Protein 4ANE (pdb70)

Organism: Mycobacterium tuberculosis (strain ATCC 25618 / H37Rv) (NCBI:txid83332)

Nearest PDB structures (foldseek):
  4ane-assembly1_E  TM=1.006E+00  e=1.808E-25  Mycobacterium tuberculosis
  1k44-assembly1_A  TM=9.937E-01  e=3.091E-24  Mycobacterium tuberculosis
  6qa2-assembly1_C  TM=9.840E-01  e=5.924E-24  Mycobacterium tuberculosis H37Ra
  4anc-assembly1_A  TM=9.932E-01  e=1.444E-22  Mycobacterium tuberculosis
  6aes-assembly2_B  TM=9.769E-01  e=7.290E-16  Pseudomonas aeruginosa

CATH classification: 3.30.70.141

InterPro domains:
  IPR001564 Nucleoside diphosphate kinase [MF_00451] (2-136)
  IPR001564 Nucleoside diphosphate kinase [PR01243] (5-27)
  IPR001564 Nucleoside diphosphate kinase [PR01243] (49-68)
  IPR001564 Nucleoside diphosphate kinase [PR01243] (69-86)
  IPR001564 Nucleoside diphosphate kinase [PR01243] (91-107)
  IPR001564 Nucleoside diphosphate kinase [PR01243] (114-133)
  IPR034907 Nucleoside diphosphate kinase-like domain [PF00334] (3-134)
  IPR034907 Nucleoside diphosphate kinase-like domain [SM00562] (2-136)
  IPR036850 Nucleoside diphosphate kinase-like domain superfamily [G3DSA:3.30.70.141] (1-136)
  IPR036850 Nucleoside diphosphate kinase-like domain superfamily [SSF54919] (1-135)

Radius of gyration: 26.53 Å; Cα contacts (8 Å, |Δi|>4): 1877; chains: 6; bounding box: 74×70×65 Å

Solvent-accessible surface area: 30985 Å² total; per-residue (Å²): 129,68,88,0,0,2,0,4,15,9,16,0,26,146,91,65,17,1,0,53,0,3,29,14,5,7,81,0,34,0,63,14,33,19,4,58,23,66,109,10,64,78,127,15,0,46,78,9,13,52,137,59,124,81,94,134,93,38,35,55,37,39,124,44,1,59,79,18,58,0,1,0,5,0,0,41,12,60,56,0,21,37,0,4,100,25,14,4,13,31,79,44,0,14,136,64,5,35,20,10,1,3,17,1,7,7,0,19,48,62,102,78,3,0,2,28,2,0,81,44,62,144,14,0,133,93,11,20,63,36,6,28,110,83,89,127,70,70,0,0,2,0,3,21,13,10,0,24,140,86,68,19,2,0,53,0,3,29,12,4,6,82,0,24,0,66,12,44,17,2,67,26,75,106,2,52,69,120,15,1,45,92,8,16,56,116,91,70,115,85,50,71,61,43,131,36,1,59,80,18,63,0,1,0,5,2,0,50,11,63,56,0,21,39,0,4,110,26,11,5,14,30,77,44,0,14,140,65,4,37,20,10,1,4,20,0,7,7,1,24,64,64,109,81,4,0,2,31,2,0,81,43,74,144,7,3,134,74,9,12,60,38,4,29,101,90,78,123,68,80,0,0,3,0,3,16,12,15,0,25,144,89,66,19,2,0,52,0,3,27,12,4,9,82,0,33,1,71,14,38,18,3,50,22,69,109,10,63,78,125,15,0,46,88,16,22,53,108,52,131,77,82,136,99,42,43,75,36,42,111,46,0,44,69,19,58,0,1,0,4,0,0,49,12,62,56,0,20,36,0,3,102,24,14,4,13,31,78,47,0,15,137,64,5,36,19,12,1,3,20,0,6,8,0,22,51,62,105,83,4,0,2,33,1,0,80,43,63,129,4,2,128,90,11,16,65,40,4,29,110,86,78,125,70,80,0,0,1,0,3,25,8,15,0,24,133,78,91,21,1,0,54,0,3,29,13,3,4,81,0,26,0,68,13,45,18,3,63,24,79,108,13,67,82,121,14,2,37,78,10,28,48,110,50,101,90,52,71,70,40,124,44,1,55,79,19,53,0,0,0,4,4,0,43,15,62,56,0,22,38,0,4,104,27,12,4,12,32,79,44,0,15,137,65,5,37,21,11,1,3,19,1,5,7,1,21,46,61,105,81,3,0,1,31,1,0,87,42,72,145,26,3,145,94,10,6,61,38,5,30,101,90,83,124,70,68,0,0,2,0,4,16,12,14,0,24,143,86,60,19,1,0,52,0,3,29,15,5,5,81,0,30,0,64,13,47,17,4,61,27,64,109,7,63,74,128,14,0,35,92,17,15,48,113,64,134,76,92,133,96,44,34,56,36,37,128,47,1,65,80,19,55,0,0,0,5,5,0,46,14,61,56,0,20,38,0,4,99,24,12,4,13,31,77,44,0,14,138,64,5,38,19,10,1,3,15,1,7,8,1,21,47,62,105,80,3,0,2,32,1,0,79,40,69,127,6,1,113,88,12,4,63,39,3,23,103,89,82,127,72,71,0,0,2,0,2,29,11,14,0,22,141,85,60,18,1,0,54,0,2,30,14,4,5,80,0,27,0,65,13,42,16,3,63,27,70,107,7,63,74,130,20,1,48,90,13,45,80,114,102,119,91,150,50,2,63,80,19,54,0,0,0,3,4,0,46,14,64,56,0,22,38,0,4,107,26,14,4,13,31,80,45,0,15,136,66,4,37,22,11,1,2,21,1,6,10,1,21,50,62,115,79,3,0,2,33,2,0,88,42,74,144,27,3,131,105,12,0,61,35,3,23,103,92,74

Structure (mmCIF, N/CA/C/O backbone):
data_4ANE
#
_entry.id   4ANE
#
_cell.length_a   68.820
_cell.length_b   113.340
_cell.length_c   107.561
_cell.angle_alpha   90.00
_cell.angle_beta   106.40
_cell.angle_gamma   90.00
#
_symmetry.space_group_name_H-M   'I 1 2 1'
#
loop_
_entity.id
_entity.type
_entity.pdbx_description
1 polymer 'NUCLEOSIDE DIPHOSPHATE KINASE'
2 non-polymer 'CITRIC ACID'
3 water water
#
loop_
_atom_site.group_PDB
_atom_site.id
_atom_site.type_symbol
_atom_site.label_atom_id
_atom_site.label_alt_id
_atom_site.label_comp_id
_atom_site.label_asym_id
_atom_site.label_entity_id
_atom_site.label_seq_id
_atom_site.pdbx_PDB_ins_code
_atom_site.Cartn_x
_atom_site.Cartn_y
_atom_site.Cartn_z
_atom_site.occupancy
_atom_site.B_iso_or_equiv
_atom_site.auth_seq_id
_atom_site.auth_comp_id
_atom_site.auth_asym_id
_atom_site.auth_atom_id
_atom_site.pdbx_PDB_model_num
ATOM 1 N N . THR A 1 2 ? -2.717 -32.204 15.404 1.00 64.89 2 THR A N 1
ATOM 2 C CA . THR A 1 2 ? -3.036 -30.808 15.121 1.00 66.03 2 THR A CA 1
ATOM 3 C C . THR A 1 2 ? -1.762 -29.997 14.923 1.00 55.76 2 THR A C 1
ATOM 4 O O . THR A 1 2 ? -0.721 -30.324 15.492 1.00 46.99 2 THR A O 1
ATOM 8 N N . GLU A 1 3 ? -1.867 -28.933 14.128 1.00 43.66 3 GLU A N 1
ATOM 9 C CA . GLU A 1 3 ? -0.733 -28.069 13.798 1.00 27.93 3 GLU A CA 1
ATOM 10 C C . GLU A 1 3 ? -0.106 -27.385 15.016 1.00 28.56 3 GLU A C 1
ATOM 11 O O . GLU A 1 3 ? -0.804 -26.817 15.847 1.00 23.42 3 GLU A O 1
ATOM 17 N N . ARG A 1 4 ? 1.219 -27.443 15.111 1.00 24.79 4 ARG A N 1
ATOM 18 C CA A ARG A 1 4 ? 1.928 -26.845 16.235 0.45 23.38 4 ARG A CA 1
ATOM 19 C CA B ARG A 1 4 ? 1.942 -26.862 16.239 0.55 23.49 4 ARG A CA 1
ATOM 20 C C . ARG A 1 4 ? 3.043 -25.935 15.748 1.00 22.64 4 ARG A C 1
ATOM 21 O O . ARG A 1 4 ? 3.632 -26.163 14.690 1.00 21.47 4 ARG A O 1
ATOM 36 N N . THR A 1 5 ? 3.334 -24.906 16.532 1.00 15.72 5 THR A N 1
ATOM 37 C CA . THR A 1 5 ? 4.418 -23.995 16.218 1.00 18.65 5 THR A CA 1
ATOM 38 C C . THR A 1 5 ? 5.210 -23.624 17.484 1.00 22.32 5 THR A C 1
ATOM 39 O O . THR A 1 5 ? 4.703 -23.739 18.600 1.00 19.44 5 THR A O 1
ATOM 43 N N . LEU A 1 6 ? 6.464 -23.219 17.313 1.00 19.60 6 LEU A N 1
ATOM 44 C CA . LEU A 1 6 ? 7.241 -22.737 18.447 1.00 18.61 6 LEU A CA 1
ATOM 45 C C . LEU A 1 6 ? 7.147 -21.227 18.573 1.00 23.42 6 LEU A C 1
ATOM 46 O O . LEU A 1 6 ? 7.310 -20.498 17.591 1.00 17.98 6 LEU A O 1
ATOM 51 N N . VAL A 1 7 ? 6.893 -20.764 19.792 1.00 15.18 7 VAL A N 1
ATOM 52 C CA . VAL A 1 7 ? 6.870 -19.340 20.085 1.00 13.67 7 VAL A CA 1
ATOM 53 C C . VAL A 1 7 ? 7.904 -19.036 21.162 1.00 14.12 7 VAL A C 1
ATOM 54 O O . VAL A 1 7 ? 8.038 -19.785 22.125 1.00 15.62 7 VAL A O 1
ATOM 58 N N . LEU A 1 8 ? 8.656 -17.954 20.976 1.00 11.35 8 LEU A N 1
ATOM 59 C CA . LEU A 1 8 ? 9.633 -17.522 21.964 1.00 18.78 8 LEU A CA 1
ATOM 60 C C . LEU A 1 8 ? 9.277 -16.105 22.364 1.00 21.36 8 LEU A C 1
ATOM 61 O O . LEU A 1 8 ? 9.058 -15.253 21.513 1.00 20.65 8 LEU A O 1
ATOM 66 N N . ILE A 1 9 ? 9.196 -15.855 23.661 1.00 14.02 9 ILE A N 1
ATOM 67 C CA . ILE A 1 9 ? 9.177 -14.477 24.124 1.00 13.57 9 ILE A CA 1
ATOM 68 C C . ILE A 1 9 ? 10.612 -14.151 24.485 1.00 20.01 9 ILE A C 1
ATOM 69 O O . ILE A 1 9 ? 11.199 -14.821 25.329 1.00 16.07 9 ILE A O 1
ATOM 74 N N . LYS A 1 10 ? 11.182 -13.166 23.796 1.00 17.02 10 LYS A N 1
ATOM 75 C CA . LYS A 1 10 ? 12.604 -12.855 23.908 1.00 16.28 10 LYS A CA 1
ATOM 76 C C . LYS A 1 10 ? 12.860 -12.055 25.171 1.00 17.45 10 LYS A C 1
ATOM 77 O O . LYS A 1 10 ? 11.910 -11.635 25.831 1.00 19.01 10 LYS A O 1
ATOM 83 N N . PRO A 1 11 ? 14.143 -11.858 25.531 1.00 19.82 11 PRO A N 1
ATOM 84 C CA . PRO A 1 11 ? 14.425 -11.200 26.811 1.00 24.62 11 PRO A CA 1
ATOM 85 C C . PRO A 1 11 ? 13.781 -9.813 26.959 1.00 26.84 11 PRO A C 1
ATOM 86 O O . PRO A 1 11 ? 13.405 -9.449 28.073 1.00 23.89 11 PRO A O 1
ATOM 90 N N . ASP A 1 12 ? 13.650 -9.058 25.871 1.00 22.38 12 ASP A N 1
ATOM 91 C CA . ASP A 1 12 ? 13.010 -7.740 25.936 1.00 18.74 12 ASP A CA 1
ATOM 92 C C . ASP A 1 12 ? 11.522 -7.858 26.249 1.00 26.30 12 ASP A C 1
ATOM 93 O O . ASP A 1 12 ? 10.955 -7.000 26.926 1.00 20.89 12 ASP A O 1
ATOM 98 N N . GLY A 1 13 ? 10.902 -8.934 25.775 1.00 21.34 13 GLY A N 1
ATOM 99 C CA . GLY A 1 13 ? 9.503 -9.205 26.062 1.00 21.97 13 GLY A CA 1
ATOM 100 C C . GLY A 1 13 ? 9.280 -9.461 27.544 1.00 23.64 13 GLY A C 1
ATOM 101 O O . GLY A 1 13 ? 8.282 -9.036 28.118 1.00 22.15 13 GLY A O 1
ATOM 102 N N . ILE A 1 14 ? 10.225 -10.143 28.177 1.00 21.42 14 ILE A N 1
ATOM 103 C CA . ILE A 1 14 ? 10.139 -10.377 29.614 1.00 17.75 14 ILE A CA 1
ATOM 104 C C . ILE A 1 14 ? 10.457 -9.108 30.403 1.00 27.94 14 ILE A C 1
ATOM 105 O O . ILE A 1 14 ? 9.732 -8.755 31.340 1.00 22.85 14 ILE A O 1
ATOM 110 N N . GLU A 1 15 ? 11.537 -8.429 30.027 1.00 24.10 15 GLU A N 1
ATOM 111 C CA . GLU A 1 15 ? 11.950 -7.202 30.703 1.00 27.46 15 GLU A CA 1
ATOM 112 C C . GLU A 1 15 ? 10.883 -6.119 30.647 1.00 28.44 15 GLU A C 1
ATOM 113 O O . GLU A 1 15 ? 10.777 -5.290 31.548 1.00 26.53 15 GLU A O 1
ATOM 119 N N . ARG A 1 16 ? 10.076 -6.134 29.598 1.00 25.59 16 ARG A N 1
ATOM 120 C CA . ARG A 1 16 ? 9.028 -5.131 29.462 1.00 28.25 16 ARG A CA 1
ATOM 121 C C . ARG A 1 16 ? 7.665 -5.575 29.985 1.00 22.93 16 ARG A C 1
ATOM 122 O O . ARG A 1 16 ? 6.648 -4.942 29.696 1.00 24.01 16 ARG A O 1
ATOM 130 N N . GLN A 1 17 ? 7.654 -6.670 30.734 1.00 22.65 17 GLN A N 1
ATOM 131 C CA . GLN A 1 17 ? 6.426 -7.199 31.320 1.00 34.75 17 GLN A CA 1
ATOM 132 C C . GLN A 1 17 ? 5.310 -7.406 30.299 1.00 26.22 17 GLN A C 1
ATOM 133 O O . GLN A 1 17 ? 4.176 -6.968 30.506 1.00 27.24 17 GLN A O 1
ATOM 139 N N . LEU A 1 18 ? 5.624 -8.089 29.208 1.00 17.09 18 LEU A N 1
ATOM 140 C CA . LEU A 1 18 ? 4.655 -8.341 28.171 1.00 15.22 18 LEU A CA 1
ATOM 141 C C . LEU A 1 18 ? 4.375 -9.837 28.025 1.00 15.82 18 LEU A C 1
ATOM 142 O O . LEU A 1 18 ? 3.754 -10.253 27.064 1.00 18.39 18 LEU A O 1
ATOM 147 N N . ILE A 1 19 ? 4.805 -10.649 28.987 1.00 17.24 19 ILE A N 1
ATOM 148 C CA . ILE A 1 19 ? 4.510 -12.087 28.905 1.00 16.67 19 ILE A CA 1
ATOM 149 C C . ILE A 1 19 ? 3.003 -12.350 28.785 1.00 15.71 19 ILE A C 1
ATOM 150 O O . ILE A 1 19 ? 2.560 -13.057 27.882 1.00 11.77 19 ILE A O 1
ATOM 155 N N . GLY A 1 20 ? 2.235 -11.801 29.727 1.00 10.07 20 GLY A N 1
ATOM 156 C CA . GLY A 1 20 ? 0.782 -11.960 29.740 1.00 8.86 20 GLY A CA 1
ATOM 157 C C . GLY A 1 20 ? 0.093 -11.427 28.496 1.00 13.37 20 GLY A C 1
ATOM 158 O O . GLY A 1 20 ? -0.790 -12.081 27.939 1.00 13.40 20 GLY A O 1
ATOM 159 N N . GLU A 1 21 ? 0.476 -10.224 28.072 1.00 17.29 21 GLU A N 1
ATOM 160 C CA . GLU A 1 21 ? -0.081 -9.614 26.871 1.00 14.05 21 GLU A CA 1
ATOM 161 C C . GLU A 1 21 ? 0.091 -10.525 25.647 1.00 13.50 21 GLU A C 1
ATOM 162 O O . GLU A 1 21 ? -0.845 -10.742 24.871 1.00 12.64 21 GLU A O 1
ATOM 168 N N . ILE A 1 22 ? 1.293 -11.067 25.485 1.00 8.98 22 ILE A N 1
ATOM 169 C CA . ILE A 1 22 ? 1.592 -11.922 24.339 1.00 14.52 22 ILE A CA 1
ATOM 170 C C . ILE A 1 22 ? 0.832 -13.233 24.395 1.00 15.01 22 ILE A C 1
ATOM 171 O O . ILE A 1 22 ? 0.287 -13.694 23.392 1.00 14.85 22 ILE A O 1
ATOM 176 N N . ILE A 1 23 ? 0.789 -13.848 25.571 1.00 9.92 23 ILE A N 1
ATOM 177 C CA . ILE A 1 23 ? 0.096 -15.116 25.692 1.00 6.45 23 ILE A CA 1
ATOM 178 C C . ILE A 1 23 ? -1.408 -14.874 25.477 1.00 11.30 23 ILE A C 1
ATOM 179 O O . ILE A 1 23 ? -2.069 -15.668 24.823 1.00 12.18 23 ILE A O 1
ATOM 184 N N . SER A 1 24 ? -1.917 -13.755 25.992 1.00 10.03 24 SER A N 1
ATOM 185 C CA . SER A 1 24 ? -3.341 -13.398 25.799 1.00 13.45 24 SER A CA 1
ATOM 186 C C . SER A 1 24 ? -3.739 -13.275 24.325 1.00 15.35 24 SER A C 1
ATOM 187 O O . SER A 1 24 ? -4.798 -13.747 23.930 1.00 14.77 24 SER A O 1
ATOM 190 N N . ARG A 1 25 ? -2.906 -12.602 23.535 1.00 16.91 25 ARG A N 1
ATOM 191 C CA . ARG A 1 25 ? -3.151 -12.449 22.099 1.00 14.76 25 ARG A CA 1
ATOM 192 C C . ARG A 1 25 ? -3.227 -13.798 21.390 1.00 21.35 25 ARG A C 1
ATOM 193 O O . ARG A 1 25 ? -4.077 -14.003 20.531 1.00 14.33 25 ARG A O 1
ATOM 201 N N . ILE A 1 26 ? -2.337 -14.710 21.760 1.00 10.42 26 ILE A N 1
ATOM 202 C CA . ILE A 1 26 ? -2.361 -16.077 21.250 1.00 11.14 26 ILE A CA 1
ATOM 203 C C . ILE A 1 26 ? -3.643 -16.816 21.634 1.00 19.87 26 ILE A C 1
ATOM 204 O O . ILE A 1 26 ? -4.291 -17.441 20.788 1.00 11.07 26 ILE A O 1
ATOM 209 N N . GLU A 1 27 ? -4.011 -16.740 22.911 1.00 11.82 27 GLU A N 1
ATOM 210 C CA . GLU A 1 27 ? -5.225 -17.392 23.367 1.00 15.89 27 GLU A CA 1
ATOM 211 C C . GLU A 1 27 ? -6.480 -16.837 22.701 1.00 10.93 27 GLU A C 1
ATOM 212 O O . GLU A 1 27 ? -7.347 -17.608 22.299 1.00 18.56 27 GLU A O 1
ATOM 218 N N . ARG A 1 28 ? -6.602 -15.518 22.596 1.00 12.04 28 ARG A N 1
ATOM 219 C CA A ARG A 1 28 ? -7.839 -14.937 22.052 0.57 19.14 28 ARG A CA 1
ATOM 220 C CA B ARG A 1 28 ? -7.816 -14.907 22.043 0.43 18.54 28 ARG A CA 1
ATOM 221 C C . ARG A 1 28 ? -7.989 -15.228 20.562 1.00 19.94 28 ARG A C 1
ATOM 222 O O . ARG A 1 28 ? -9.106 -15.205 20.026 1.00 13.97 28 ARG A O 1
ATOM 237 N N . LYS A 1 29 ? -6.866 -15.520 19.910 1.00 18.66 29 LYS A N 1
ATOM 238 C CA . LYS A 1 29 ? -6.847 -15.921 18.505 1.00 12.46 29 LYS A CA 1
ATOM 239 C C . LYS A 1 29 ? -7.501 -17.296 18.339 1.00 17.88 29 LYS A C 1
ATOM 240 O O . LYS A 1 29 ? -7.861 -17.695 17.229 1.00 23.75 29 LYS A O 1
ATOM 246 N N . GLY A 1 30 ? -7.647 -18.019 19.450 1.00 16.81 30 GLY A N 1
ATOM 247 C CA . GLY A 1 30 ? -8.270 -19.334 19.441 1.00 16.39 30 GLY A CA 1
ATOM 248 C C . GLY A 1 30 ? -7.276 -20.481 19.515 1.00 23.68 30 GLY A C 1
ATOM 249 O O . GLY A 1 30 ? -7.636 -21.643 19.348 1.00 21.01 30 GLY A O 1
ATOM 250 N N . LEU A 1 31 ? -6.018 -20.147 19.770 1.00 17.95 31 LEU A N 1
ATOM 251 C CA . LEU A 1 31 ? -4.945 -21.130 19.825 1.00 15.03 31 LEU A CA 1
ATOM 252 C C . LEU A 1 31 ? -4.714 -21.574 21.256 1.00 19.70 31 LEU A C 1
ATOM 253 O O . LEU A 1 31 ? -5.017 -20.832 22.189 1.00 21.31 31 LEU A O 1
ATOM 258 N N . THR A 1 32 ? -4.146 -22.767 21.434 1.00 20.10 32 THR A N 1
ATOM 259 C CA . THR A 1 32 ? -3.877 -23.274 22.783 1.00 26.46 32 THR A CA 1
ATOM 260 C C . THR A 1 32 ? -2.376 -23.366 23.084 1.00 24.00 32 THR A C 1
ATOM 261 O O . THR A 1 32 ? -1.559 -23.549 22.179 1.00 22.53 32 THR A O 1
ATOM 265 N N . ILE A 1 33 ? -2.033 -23.190 24.357 1.00 17.17 33 ILE A N 1
ATOM 266 C CA . ILE A 1 33 ? -0.660 -23.300 24.848 1.00 20.88 33 ILE A CA 1
ATOM 267 C C . ILE A 1 33 ? -0.414 -24.757 25.249 1.00 24.76 33 ILE A C 1
ATOM 268 O O . ILE A 1 33 ? -0.940 -25.215 26.257 1.00 20.51 33 ILE A O 1
ATOM 273 N N . ALA A 1 34 ? 0.365 -25.491 24.455 1.00 21.91 34 ALA A N 1
ATOM 274 C CA . ALA A 1 34 ? 0.580 -26.919 24.692 1.00 20.33 34 ALA A CA 1
ATOM 275 C C . ALA A 1 34 ? 1.805 -27.170 25.563 1.00 25.42 34 ALA A C 1
ATOM 276 O O . ALA A 1 34 ? 1.954 -28.232 26.158 1.00 26.06 34 ALA A O 1
ATOM 278 N N . ALA A 1 35 ? 2.691 -26.191 25.625 1.00 19.08 35 ALA A N 1
ATOM 279 C CA . ALA A 1 35 ? 3.852 -26.273 26.506 1.00 17.29 35 ALA A CA 1
ATOM 280 C C . ALA A 1 35 ? 4.323 -24.850 26.734 1.00 20.67 35 ALA A C 1
ATOM 281 O O . ALA A 1 35 ? 4.068 -23.968 25.908 1.00 15.59 35 ALA A O 1
ATOM 283 N N . LEU A 1 36 ? 4.979 -24.629 27.869 1.00 16.48 36 LEU A N 1
ATOM 284 C CA . LEU A 1 36 ? 5.336 -23.285 28.302 1.00 14.54 36 LEU A CA 1
ATOM 285 C C . LEU A 1 36 ? 6.422 -23.374 29.363 1.00 17.05 36 LEU A C 1
ATOM 286 O O . LEU A 1 36 ? 6.264 -24.073 30.374 1.00 19.65 36 LEU A O 1
ATOM 291 N N . GLN A 1 37 ? 7.520 -22.661 29.144 1.00 19.21 37 GLN A N 1
ATOM 292 C CA . GLN A 1 37 ? 8.605 -22.654 30.121 1.00 23.15 37 GLN A CA 1
ATOM 293 C C . GLN A 1 37 ? 9.473 -21.404 30.062 1.00 27.61 37 GLN A C 1
ATOM 294 O O . GLN A 1 37 ? 9.942 -21.011 29.003 1.00 21.62 37 GLN A O 1
ATOM 300 N N . LEU A 1 38 ? 9.680 -20.785 31.217 1.00 12.52 38 LEU A N 1
ATOM 301 C CA A LEU A 1 38 ? 10.656 -19.715 31.353 0.22 18.87 38 LEU A CA 1
ATOM 302 C CA B LEU A 1 38 ? 10.654 -19.713 31.346 0.78 16.41 38 LEU A CA 1
ATOM 303 C C . LEU A 1 38 ? 12.015 -20.367 31.560 1.00 21.59 38 LEU A C 1
ATOM 304 O O . LEU A 1 38 ? 12.165 -21.225 32.432 1.00 22.99 38 LEU A O 1
ATOM 313 N N . ARG A 1 39 ? 13.008 -19.977 30.765 1.00 21.24 39 ARG A N 1
ATOM 314 C CA A ARG A 1 39 ? 14.317 -20.624 30.832 0.65 20.84 39 ARG A CA 1
ATOM 315 C CA B ARG A 1 39 ? 14.322 -20.607 30.873 0.35 21.17 39 ARG A CA 1
ATOM 316 C C . ARG A 1 39 ? 15.455 -19.717 30.382 1.00 24.26 39 ARG A C 1
ATOM 317 O O . ARG A 1 39 ? 15.230 -18.698 29.727 1.00 29.32 39 ARG A O 1
ATOM 332 N N . THR A 1 40 ? 16.682 -20.109 30.714 1.00 23.62 40 THR A N 1
ATOM 333 C CA . THR A 1 40 ? 17.847 -19.421 30.202 1.00 23.58 40 THR A CA 1
ATOM 334 C C . THR A 1 40 ? 18.297 -20.160 28.946 1.00 34.56 40 THR A C 1
ATOM 335 O O . THR A 1 40 ? 18.068 -21.358 28.802 1.00 28.06 40 THR A O 1
ATOM 339 N N . VAL A 1 41 ? 18.938 -19.432 28.043 1.00 28.58 41 VAL A N 1
ATOM 340 C CA . VAL A 1 41 ? 19.323 -19.973 26.750 1.00 34.62 41 VAL A CA 1
ATOM 341 C C . VAL A 1 41 ? 20.832 -20.102 26.703 1.00 41.98 41 VAL A C 1
ATOM 342 O O . VAL A 1 41 ? 21.531 -19.107 26.858 1.00 29.53 41 VAL A O 1
ATOM 346 N N . SER A 1 42 ? 21.323 -21.324 26.499 1.00 34.51 42 SER A N 1
ATOM 347 C CA . SER A 1 42 ? 22.765 -21.569 26.370 1.00 48.49 42 SER A CA 1
ATOM 348 C C . SER A 1 42 ? 23.278 -21.125 25.000 1.00 43.85 42 SER A C 1
ATOM 349 O O . SER A 1 42 ? 22.500 -20.965 24.055 1.00 25.86 42 SER A O 1
ATOM 352 N N . ALA A 1 43 ? 24.589 -20.926 24.899 1.00 48.73 43 ALA A N 1
ATOM 353 C CA . ALA A 1 43 ? 25.215 -20.522 23.643 1.00 49.30 43 ALA A CA 1
ATOM 354 C C . ALA A 1 43 ? 24.972 -21.566 22.570 1.00 44.52 43 ALA A C 1
ATOM 355 O O . ALA A 1 43 ? 24.798 -21.249 21.397 1.00 36.27 43 ALA A O 1
ATOM 357 N N . GLU A 1 44 ? 24.965 -22.820 22.988 1.00 30.18 44 GLU A N 1
ATOM 358 C CA . GLU A 1 44 ? 24.809 -23.928 22.068 1.00 38.56 44 GLU A CA 1
ATOM 359 C C . GLU A 1 44 ? 23.396 -23.879 21.499 1.00 34.59 44 GLU A C 1
ATOM 360 O O . GLU A 1 44 ? 23.183 -24.081 20.308 1.00 25.99 44 GLU A O 1
ATOM 366 N N . LEU A 1 45 ? 22.431 -23.589 22.364 1.00 25.02 45 LEU A N 1
ATOM 367 C CA . LEU A 1 45 ? 21.045 -23.481 21.937 1.00 20.12 45 LEU A CA 1
ATOM 368 C C . LEU A 1 45 ? 20.829 -22.313 20.966 1.00 21.87 45 LEU A C 1
ATOM 369 O O . LEU A 1 45 ? 20.196 -22.471 19.919 1.00 22.78 45 LEU A O 1
ATOM 374 N N . ALA A 1 46 ? 21.355 -21.143 21.319 1.00 17.65 46 ALA A N 1
ATOM 375 C CA . ALA A 1 46 ? 21.241 -19.958 20.471 1.00 18.10 46 ALA A CA 1
ATOM 376 C C . ALA A 1 46 ? 21.806 -20.186 19.063 1.00 23.57 46 ALA A C 1
ATOM 377 O O . ALA A 1 46 ? 21.221 -19.759 18.069 1.00 18.09 46 ALA A O 1
ATOM 379 N N . SER A 1 47 ? 22.964 -20.821 18.983 1.00 21.42 47 SER A N 1
ATOM 380 C CA . SER A 1 47 ? 23.597 -21.031 17.681 1.00 20.72 47 SER A CA 1
ATOM 381 C C . SER A 1 47 ? 22.783 -22.013 16.835 1.00 27.68 47 SER A C 1
ATOM 382 O O . SER A 1 47 ? 22.740 -21.907 15.602 1.00 26.39 47 SER A O 1
ATOM 385 N N . GLN A 1 48 ? 22.123 -22.954 17.507 1.00 27.57 48 GLN A N 1
ATOM 386 C CA . GLN A 1 48 ? 21.240 -23.908 16.841 1.00 19.84 48 GLN A CA 1
ATOM 387 C C . GLN A 1 48 ? 19.928 -23.259 16.414 1.00 19.74 48 GLN A C 1
ATOM 388 O O . GLN A 1 48 ? 19.446 -23.483 15.298 1.00 23.45 48 GLN A O 1
ATOM 394 N N . HIS A 1 49 ? 19.363 -22.438 17.296 1.00 16.89 49 HIS A N 1
ATOM 395 C CA . HIS A 1 49 ? 18.111 -21.753 16.993 1.00 16.01 49 HIS A CA 1
ATOM 396 C C . HIS A 1 49 ? 18.256 -20.820 15.802 1.00 20.94 49 HIS A C 1
ATOM 397 O O . HIS A 1 49 ? 17.375 -20.753 14.950 1.00 20.17 49 HIS A O 1
ATOM 404 N N . TYR A 1 50 ? 19.368 -20.093 15.745 1.00 17.21 50 TYR A N 1
ATOM 405 C CA . TYR A 1 50 ? 19.563 -19.105 14.700 1.00 14.59 50 TYR A CA 1
ATOM 406 C C . TYR A 1 50 ? 20.503 -19.567 13.587 1.00 21.34 50 TYR A C 1
ATOM 407 O O . TYR A 1 50 ? 21.072 -18.741 12.875 1.00 20.72 50 TYR A O 1
ATOM 416 N N . ALA A 1 51 ? 20.680 -20.876 13.439 1.00 16.29 51 ALA A N 1
ATOM 417 C CA . ALA A 1 51 ? 21.707 -21.384 12.524 1.00 21.11 51 ALA A CA 1
ATOM 418 C C . ALA A 1 51 ? 21.537 -20.888 11.086 1.00 24.91 51 ALA A C 1
ATOM 419 O O . ALA A 1 51 ? 22.520 -20.719 10.362 1.00 21.55 51 ALA A O 1
ATOM 421 N N . GLU A 1 52 ? 20.298 -20.655 10.667 1.00 22.60 52 GLU A N 1
ATOM 422 C CA . GLU A 1 52 ? 20.049 -20.228 9.289 1.00 27.48 52 GLU A CA 1
ATOM 423 C C . GLU A 1 52 ? 20.592 -18.833 8.978 1.00 33.44 52 GLU A C 1
ATOM 424 O O . GLU A 1 52 ? 20.774 -18.492 7.810 1.00 37.52 52 GLU A O 1
ATOM 430 N N . HIS A 1 53 ? 20.848 -18.039 10.019 1.00 23.48 53 HIS A N 1
ATOM 431 C CA . HIS A 1 53 ? 21.343 -16.668 9.868 1.00 27.38 53 HIS A CA 1
ATOM 432 C C . HIS A 1 53 ? 22.866 -16.570 9.938 1.00 20.90 53 HIS A C 1
ATOM 433 O O . HIS A 1 53 ? 23.424 -15.482 9.825 1.00 29.83 53 HIS A O 1
ATOM 440 N N . GLU A 1 54 ? 23.528 -17.698 10.144 1.00 21.09 54 GLU A N 1
ATOM 441 C CA . GLU A 1 54 ? 24.980 -17.709 10.382 1.00 35.70 54 GLU A CA 1
ATOM 442 C C . GLU A 1 54 ? 25.827 -16.794 9.485 1.00 50.90 54 GLU A C 1
ATOM 443 O O . GLU A 1 54 ? 26.810 -16.215 9.949 1.00 51.99 54 GLU A O 1
ATOM 449 N N . GLY A 1 55 ? 25.464 -16.664 8.211 1.00 45.99 55 GLY A N 1
ATOM 450 C CA . GLY A 1 55 ? 26.245 -15.842 7.295 1.00 55.06 55 GLY A CA 1
ATOM 451 C C . GLY A 1 55 ? 25.943 -14.350 7.307 1.00 45.44 55 GLY A C 1
ATOM 452 O O . GLY A 1 55 ? 26.619 -13.564 6.638 1.00 41.06 55 GLY A O 1
ATOM 453 N N . LYS A 1 56 ? 24.931 -13.960 8.077 1.00 30.39 56 LYS A N 1
ATOM 454 C CA . LYS A 1 56 ? 24.404 -12.590 8.091 1.00 35.33 56 LYS A CA 1
ATOM 455 C C . LYS A 1 56 ? 25.175 -11.642 9.012 1.00 43.89 56 LYS A C 1
ATOM 456 O O . LYS A 1 56 ? 25.683 -12.058 10.050 1.00 39.26 56 LYS A O 1
ATOM 462 N N . PRO A 1 57 ? 25.228 -10.349 8.648 1.00 39.81 57 PRO A N 1
ATOM 463 C CA . PRO A 1 57 ? 25.944 -9.328 9.422 1.00 42.48 57 PRO A CA 1
ATOM 464 C C . PRO A 1 57 ? 25.476 -9.256 10.874 1.00 34.18 57 PRO A C 1
ATOM 465 O O . PRO A 1 57 ? 26.275 -8.964 11.760 1.00 42.10 57 PRO A O 1
ATOM 469 N N . PHE A 1 58 ? 24.194 -9.518 11.105 1.00 29.16 58 PHE A N 1
ATOM 470 C CA . PHE A 1 58 ? 23.586 -9.339 12.423 1.00 36.10 58 PHE A CA 1
ATOM 471 C C . PHE A 1 58 ? 23.565 -10.620 13.256 1.00 33.36 58 PHE A C 1
ATOM 472 O O . PHE A 1 58 ? 22.908 -10.696 14.301 1.00 29.94 58 PHE A O 1
ATOM 480 N N . PHE A 1 59 ? 24.268 -11.634 12.779 1.00 30.35 59 PHE A N 1
ATOM 481 C CA . PHE A 1 59 ? 24.240 -12.950 13.404 1.00 27.25 59 PHE A CA 1
ATOM 482 C C . PHE A 1 59 ? 24.748 -12.910 14.846 1.00 34.08 59 PHE A C 1
ATOM 483 O O . PHE A 1 59 ? 24.087 -13.400 15.761 1.00 26.37 59 PHE A O 1
ATOM 491 N N . GLY A 1 60 ? 25.926 -12.328 15.040 1.00 35.58 60 GLY A N 1
ATOM 492 C CA . GLY A 1 60 ? 26.505 -12.224 16.364 1.00 34.35 60 GLY A CA 1
ATOM 493 C C . GLY A 1 60 ? 25.538 -11.601 17.349 1.00 40.33 60 GLY A C 1
ATOM 494 O O . GLY A 1 60 ? 25.367 -12.098 18.463 1.00 29.10 60 GLY A O 1
ATOM 495 N N . SER A 1 61 ? 24.892 -10.517 16.927 1.00 39.21 61 SER A N 1
ATOM 496 C CA . SER A 1 61 ? 23.998 -9.759 17.794 1.00 42.00 61 SER A CA 1
ATOM 497 C C . SER A 1 61 ? 22.729 -10.526 18.181 1.00 33.21 61 SER A C 1
ATOM 498 O O . SER A 1 61 ? 22.200 -10.332 19.277 1.00 27.81 61 SER A O 1
ATOM 501 N N . LEU A 1 62 ? 22.235 -11.389 17.292 1.00 28.18 62 LEU A N 1
ATOM 502 C CA . LEU A 1 62 ? 21.077 -12.221 17.633 1.00 25.56 62 LEU A CA 1
ATOM 503 C C . LEU A 1 62 ? 21.448 -13.202 18.732 1.00 20.35 62 LEU A C 1
ATOM 504 O O . LEU A 1 62 ? 20.693 -13.400 19.682 1.00 21.60 62 LEU A O 1
ATOM 509 N N . LEU A 1 63 ? 22.618 -13.812 18.591 1.00 22.04 63 LEU A N 1
ATOM 510 C CA . LEU A 1 63 ? 23.107 -14.797 19.552 1.00 20.11 63 LEU A CA 1
ATOM 511 C C . LEU A 1 63 ? 23.294 -14.188 20.935 1.00 24.47 63 LEU A C 1
ATOM 512 O O . LEU A 1 63 ? 22.910 -14.773 21.943 1.00 34.45 63 LEU A O 1
ATOM 517 N N . GLU A 1 64 ? 23.933 -13.026 20.976 1.00 33.29 64 GLU A N 1
ATOM 518 C CA . GLU A 1 64 ? 24.227 -12.372 22.237 1.00 22.85 64 GLU A CA 1
ATOM 519 C C . GLU A 1 64 ? 22.934 -12.040 22.955 1.00 44.40 64 GLU A C 1
ATOM 520 O O . GLU A 1 64 ? 22.755 -12.342 24.133 1.00 32.89 64 GLU A O 1
ATOM 526 N N . PHE A 1 65 ? 22.022 -11.413 22.234 1.00 39.37 65 PHE A N 1
ATOM 527 C CA . PHE A 1 65 ? 20.805 -10.952 22.873 1.00 41.79 65 PHE A CA 1
ATOM 528 C C . PHE A 1 65 ? 19.945 -12.073 23.459 1.00 42.74 65 PHE A C 1
ATOM 529 O O . PHE A 1 65 ? 19.406 -11.934 24.555 1.00 30.06 65 PHE A O 1
ATOM 537 N N . ILE A 1 66 ? 19.812 -13.179 22.738 1.00 35.32 66 ILE A N 1
ATOM 538 C CA . ILE A 1 66 ? 18.955 -14.263 23.202 1.00 33.11 66 ILE A CA 1
ATOM 539 C C . ILE A 1 66 ? 19.507 -14.920 24.470 1.00 40.82 66 ILE A C 1
ATOM 540 O O . ILE A 1 66 ? 18.766 -15.556 25.210 1.00 26.88 66 ILE A O 1
ATOM 545 N N . THR A 1 67 ? 20.805 -14.758 24.719 1.00 29.56 67 THR A N 1
ATOM 546 C CA . THR A 1 67 ? 21.432 -15.328 25.911 1.00 31.10 67 THR A CA 1
ATOM 547 C C . THR A 1 67 ? 21.563 -14.285 27.026 1.00 31.81 67 THR A C 1
ATOM 548 O O . THR A 1 67 ? 22.075 -14.578 28.101 1.00 36.09 67 THR A O 1
ATOM 552 N N . SER A 1 68 ? 21.107 -13.067 26.760 1.00 27.89 68 SER A N 1
ATOM 553 C CA . SER A 1 68 ? 21.343 -11.963 27.688 1.00 31.72 68 SER A CA 1
ATOM 554 C C . SER A 1 68 ? 20.410 -12.011 28.896 1.00 40.93 68 SER A C 1
ATOM 555 O O . SER A 1 68 ? 20.624 -11.331 29.897 1.00 33.32 68 SER A O 1
ATOM 558 N N . GLY A 1 69 ? 19.371 -12.826 28.805 1.00 34.61 69 GLY A N 1
ATOM 559 C CA . GLY A 1 69 ? 18.416 -12.927 29.890 1.00 37.87 69 GLY A CA 1
ATOM 560 C C . GLY A 1 69 ? 17.397 -14.009 29.615 1.00 35.20 69 GLY A C 1
ATOM 561 O O . GLY A 1 69 ? 17.400 -14.604 28.548 1.00 23.61 69 GLY A O 1
ATOM 562 N N . PRO A 1 70 ? 16.514 -14.271 30.580 1.00 29.09 70 PRO A N 1
ATOM 563 C CA . PRO A 1 70 ? 15.589 -15.389 30.395 1.00 31.58 70 PRO A CA 1
ATOM 564 C C . PRO A 1 70 ? 14.642 -15.153 29.226 1.00 20.86 70 PRO A C 1
ATOM 565 O O . PRO A 1 70 ? 14.357 -14.011 28.836 1.00 21.75 70 PRO A O 1
ATOM 569 N N . VAL A 1 71 ? 14.170 -16.246 28.653 1.00 20.84 71 VAL A N 1
ATOM 570 C CA . VAL A 1 71 ? 13.126 -16.174 27.639 1.00 18.19 71 VAL A CA 1
ATOM 571 C C . VAL A 1 71 ? 11.978 -17.080 28.058 1.00 15.25 71 VAL A C 1
ATOM 572 O O . VAL A 1 71 ? 12.137 -17.952 28.908 1.00 23.46 71 VAL A O 1
ATOM 576 N N . VAL A 1 72 ? 10.820 -16.877 27.445 1.00 16.69 72 VAL A N 1
ATOM 577 C CA . VAL A 1 72 ? 9.751 -17.841 27.577 1.00 14.86 72 VAL A CA 1
ATOM 578 C C . VAL A 1 72 ? 9.574 -18.619 26.270 1.00 19.44 72 VAL A C 1
ATOM 579 O O . VAL A 1 72 ? 9.332 -18.028 25.221 1.00 19.03 72 VAL A O 1
ATOM 583 N N . ALA A 1 73 ? 9.695 -19.940 26.342 1.00 17.76 73 ALA A N 1
ATOM 584 C CA . ALA A 1 73 ? 9.413 -20.805 25.187 1.00 19.73 73 ALA A CA 1
ATOM 585 C C . ALA A 1 73 ? 8.056 -21.494 25.335 1.00 19.71 73 ALA A C 1
ATOM 586 O O . ALA A 1 73 ? 7.682 -21.925 26.428 1.00 16.07 73 ALA A O 1
ATOM 588 N N . ALA A 1 74 ? 7.326 -21.591 24.230 1.00 12.90 74 ALA A N 1
ATOM 589 C CA . ALA A 1 74 ? 5.997 -22.182 24.227 1.00 14.86 74 ALA A CA 1
ATOM 590 C C . ALA A 1 74 ? 5.759 -23.006 22.974 1.00 21.42 74 ALA A C 1
ATOM 591 O O . ALA A 1 74 ? 6.224 -22.652 21.888 1.00 14.86 74 ALA A O 1
ATOM 593 N N . ILE A 1 75 ? 5.020 -24.097 23.124 1.00 18.49 75 ILE A N 1
ATOM 594 C CA . ILE A 1 75 ? 4.453 -24.749 21.958 1.00 15.32 75 ILE A CA 1
ATOM 595 C C . ILE A 1 75 ? 3.015 -24.278 21.838 1.00 20.46 75 ILE A C 1
ATOM 596 O O . ILE A 1 75 ? 2.229 -24.387 22.788 1.00 18.07 75 ILE A O 1
ATOM 601 N N . VAL A 1 76 ? 2.686 -23.736 20.668 1.00 14.12 76 VAL A N 1
ATOM 602 C CA . VAL A 1 76 ? 1.354 -23.210 20.400 1.00 13.57 76 VAL A CA 1
ATOM 603 C C . VAL A 1 76 ? 0.660 -24.086 19.366 1.00 21.99 76 VAL A C 1
ATOM 604 O O . VAL A 1 76 ? 1.244 -24.403 18.327 1.00 17.69 76 VAL A O 1
ATOM 608 N N . GLU A 1 77 ? -0.589 -24.459 19.644 1.00 17.78 77 GLU A N 1
ATOM 609 C CA . GLU A 1 77 ? -1.277 -25.485 18.871 1.00 13.82 77 GLU A CA 1
ATOM 610 C C . GLU A 1 77 ? -2.668 -25.028 18.436 1.00 24.82 77 GLU A C 1
ATOM 611 O O . GLU A 1 77 ? -3.353 -24.309 19.166 1.00 19.75 77 GLU A O 1
ATOM 617 N N . GLY A 1 78 ? -3.082 -25.454 17.248 1.00 26.73 78 GLY A N 1
ATOM 618 C CA . GLY A 1 78 ? -4.405 -25.127 16.740 1.00 23.32 78 GLY A CA 1
ATOM 619 C C . GLY A 1 78 ? -4.440 -25.104 15.223 1.00 28.03 78 GLY A C 1
ATOM 620 O O . GLY A 1 78 ? -3.405 -25.253 14.568 1.00 24.59 78 GLY A O 1
ATOM 621 N N . THR A 1 79 ? -5.634 -24.934 14.665 1.00 24.03 79 THR A N 1
ATOM 622 C CA . THR A 1 79 ? -5.797 -24.886 13.214 1.00 33.24 79 THR A CA 1
ATOM 623 C C . THR A 1 79 ? -5.024 -23.690 12.666 1.00 18.00 79 THR A C 1
ATOM 624 O O . THR A 1 79 ? -5.129 -22.578 13.194 1.00 18.91 79 THR A O 1
ATOM 628 N N . ASN A 1 80 ? -4.212 -23.932 11.642 1.00 23.65 80 ASN A N 1
ATOM 629 C CA . ASN A 1 80 ? -3.423 -22.871 11.026 1.00 17.16 80 ASN A CA 1
ATOM 630 C C . ASN A 1 80 ? -2.481 -22.169 12.000 1.00 15.05 80 ASN A C 1
ATOM 631 O O . ASN A 1 80 ? -2.166 -20.992 11.819 1.00 19.03 80 ASN A O 1
ATOM 636 N N . ALA A 1 81 ? -2.028 -22.892 13.021 1.00 15.59 81 ALA A N 1
ATOM 637 C CA . ALA A 1 81 ? -1.281 -22.267 14.118 1.00 20.55 81 ALA A CA 1
ATOM 638 C C . ALA A 1 81 ? -0.017 -21.557 13.664 1.00 15.45 81 ALA A C 1
ATOM 639 O O . ALA A 1 81 ? 0.337 -20.526 14.208 1.00 13.68 81 ALA A O 1
ATOM 641 N N . ILE A 1 82 ? 0.665 -22.104 12.665 1.00 22.06 82 ILE A N 1
ATOM 642 C CA . ILE A 1 82 ? 1.940 -21.522 12.244 1.00 17.96 82 ILE A CA 1
ATOM 643 C C . ILE A 1 82 ? 1.754 -20.150 11.610 1.00 17.42 82 ILE A C 1
ATOM 644 O O . ILE A 1 82 ? 2.373 -19.171 12.040 1.00 17.06 82 ILE A O 1
ATOM 649 N N . ALA A 1 83 ? 0.902 -20.081 10.591 1.00 17.54 83 ALA A N 1
ATOM 650 C CA . ALA A 1 83 ? 0.579 -18.815 9.945 1.00 15.01 83 ALA A CA 1
ATOM 651 C C . ALA A 1 83 ? -0.102 -17.839 10.919 1.00 14.00 83 ALA A C 1
ATOM 652 O O . ALA A 1 83 ? 0.162 -16.631 10.905 1.00 14.23 83 ALA A O 1
ATOM 654 N N . ALA A 1 84 ? -0.975 -18.358 11.772 1.00 18.73 84 ALA A N 1
ATOM 655 C CA . ALA A 1 84 ? -1.682 -17.506 12.732 1.00 14.46 84 ALA A CA 1
ATOM 656 C C . ALA A 1 84 ? -0.714 -16.788 13.669 1.00 11.54 84 ALA A C 1
ATOM 657 O O . ALA A 1 84 ? -0.864 -15.605 13.964 1.00 14.04 84 ALA A O 1
ATOM 659 N N . VAL A 1 85 ? 0.262 -17.518 14.180 1.00 15.88 85 VAL A N 1
ATOM 660 C CA . VAL A 1 85 ? 1.229 -16.898 15.071 1.00 17.39 85 VAL A CA 1
ATOM 661 C C . VAL A 1 85 ? 2.072 -15.853 14.339 1.00 10.67 85 VAL A C 1
ATOM 662 O O . VAL A 1 85 ? 2.302 -14.770 14.843 1.00 12.07 85 VAL A O 1
ATOM 666 N N . ARG A 1 86 ? 2.512 -16.168 13.136 1.00 14.12 86 ARG A N 1
ATOM 667 C CA . ARG A 1 86 ? 3.225 -15.173 12.342 1.00 18.34 86 ARG A CA 1
ATOM 668 C C . ARG A 1 86 ? 2.386 -13.920 12.083 1.00 20.71 86 ARG A C 1
ATOM 669 O O . ARG A 1 86 ? 2.898 -12.797 12.147 1.00 14.04 86 ARG A O 1
ATOM 677 N N . GLN A 1 87 ? 1.091 -14.106 11.837 1.00 14.80 87 GLN A N 1
ATOM 678 C CA . GLN A 1 87 ? 0.187 -12.971 11.684 1.00 12.79 87 GLN A CA 1
ATOM 679 C C . GLN A 1 87 ? 0.118 -12.130 12.964 1.00 10.61 87 GLN A C 1
ATOM 680 O O . GLN A 1 87 ? 0.182 -10.900 12.928 1.00 10.74 87 GLN A O 1
ATOM 686 N N . LEU A 1 88 ? -0.034 -12.797 14.101 1.00 12.99 88 LEU A N 1
ATOM 687 C CA . LEU A 1 88 ? -0.138 -12.107 15.388 1.00 12.34 88 LEU A CA 1
ATOM 688 C C . LEU A 1 88 ? 1.136 -11.359 15.755 1.00 15.67 88 LEU A C 1
ATOM 689 O O . LEU A 1 88 ? 1.095 -10.303 16.401 1.00 17.47 88 LEU A O 1
ATOM 694 N N . ALA A 1 89 ? 2.273 -11.946 15.398 1.00 10.92 89 ALA A N 1
ATOM 695 C CA . ALA A 1 89 ? 3.561 -11.371 15.767 1.00 14.06 89 ALA A CA 1
ATOM 696 C C . ALA A 1 89 ? 3.904 -10.130 14.940 1.00 15.63 89 ALA A C 1
ATOM 697 O O . ALA A 1 89 ? 4.337 -9.114 15.486 1.00 12.45 89 ALA A O 1
ATOM 699 N N . GLY A 1 90 ? 3.679 -10.204 13.631 1.00 13.02 90 GLY A N 1
ATOM 700 C CA . GLY A 1 90 ? 3.926 -9.070 12.749 1.00 10.43 90 GLY A CA 1
ATOM 701 C C . GLY A 1 90 ? 5.295 -9.246 12.110 1.00 18.74 90 GLY A C 1
ATOM 702 O O . GLY A 1 90 ? 6.072 -10.108 12.535 1.00 19.58 90 GLY A O 1
ATOM 703 N N . GLY A 1 91 ? 5.586 -8.416 11.113 1.00 15.79 91 GLY A N 1
ATOM 704 C CA . GLY A 1 91 ? 6.842 -8.476 10.377 1.00 24.31 91 GLY A CA 1
ATOM 705 C C . GLY A 1 91 ? 8.056 -8.133 11.224 1.00 26.89 91 GLY A C 1
ATOM 706 O O . GLY A 1 91 ? 7.949 -7.529 12.296 1.00 17.10 91 GLY A O 1
ATOM 707 N N . THR A 1 92 ? 9.230 -8.502 10.724 1.00 19.68 92 THR A N 1
ATOM 708 C CA . THR A 1 92 ? 10.449 -8.427 11.521 1.00 20.10 92 THR A CA 1
ATOM 709 C C . THR A 1 92 ? 10.757 -7.011 12.034 1.00 18.46 92 THR A C 1
ATOM 710 O O . THR A 1 92 ? 11.033 -6.828 13.219 1.00 19.27 92 THR A O 1
ATOM 714 N N . ASP A 1 93 ? 10.737 -6.021 11.144 1.00 19.05 93 ASP A N 1
ATOM 715 C CA . ASP A 1 93 ? 10.909 -4.620 11.566 1.00 21.94 93 ASP A CA 1
ATOM 716 C C . ASP A 1 93 ? 9.590 -4.069 12.130 1.00 19.06 93 ASP A C 1
ATOM 717 O O . ASP A 1 93 ? 8.619 -3.930 11.389 1.00 19.27 93 ASP A O 1
ATOM 722 N N . PRO A 1 94 ? 9.553 -3.744 13.445 1.00 22.12 94 PRO A N 1
ATOM 723 C CA . PRO A 1 94 ? 8.299 -3.378 14.125 1.00 16.89 94 PRO A CA 1
ATOM 724 C C . PRO A 1 94 ? 7.641 -2.107 13.597 1.00 25.05 94 PRO A C 1
ATOM 725 O O . PRO A 1 94 ? 6.436 -1.930 13.789 1.00 20.64 94 PRO A O 1
ATOM 729 N N . VAL A 1 95 ? 8.417 -1.230 12.962 1.00 20.94 95 VAL A N 1
ATOM 730 C CA . VAL A 1 95 ? 7.879 0.026 12.459 1.00 17.89 95 VAL A CA 1
ATOM 731 C C . VAL A 1 95 ? 7.722 0.019 10.942 1.00 20.67 95 VAL A C 1
ATOM 732 O O . VAL A 1 95 ? 6.724 0.499 10.407 1.00 23.89 95 VAL A O 1
ATOM 736 N N . GLN A 1 96 ? 8.712 -0.525 10.248 1.00 24.72 96 GLN A N 1
ATOM 737 C CA . GLN A 1 96 ? 8.707 -0.484 8.787 1.00 25.87 96 GLN A CA 1
ATOM 738 C C . GLN A 1 96 ? 7.874 -1.613 8.185 1.00 27.38 96 GLN A C 1
ATOM 739 O O . GLN A 1 96 ? 7.266 -1.452 7.127 1.00 32.01 96 GLN A O 1
ATOM 745 N N . ALA A 1 97 ? 7.833 -2.752 8.866 1.00 21.72 97 ALA A N 1
ATOM 746 C CA . ALA A 1 97 ? 7.150 -3.931 8.327 1.00 19.33 97 ALA A CA 1
ATOM 747 C C . ALA A 1 97 ? 5.913 -4.400 9.103 1.00 26.27 97 ALA A C 1
ATOM 748 O O . ALA A 1 97 ? 4.899 -4.735 8.487 1.00 26.28 97 ALA A O 1
ATOM 750 N N . ALA A 1 98 ? 5.985 -4.430 10.437 1.00 18.66 98 ALA A N 1
ATOM 751 C CA . ALA A 1 98 ? 4.881 -4.978 11.224 1.00 17.50 98 ALA A CA 1
ATOM 752 C C . ALA A 1 98 ? 3.635 -4.126 11.112 1.00 16.32 98 ALA A C 1
ATOM 753 O O . ALA A 1 98 ? 3.704 -2.904 11.162 1.00 19.48 98 ALA A O 1
ATOM 755 N N . ALA A 1 99 ? 2.496 -4.791 10.965 1.00 18.60 99 ALA A N 1
ATOM 756 C CA . ALA A 1 99 ? 1.221 -4.095 10.887 1.00 13.82 99 ALA A CA 1
ATOM 757 C C . ALA A 1 99 ? 0.786 -3.589 12.262 1.00 15.47 99 ALA A C 1
ATOM 758 O O . ALA A 1 99 ? 1.039 -4.237 13.278 1.00 19.26 99 ALA A O 1
ATOM 760 N N . PRO A 1 100 ? 0.126 -2.429 12.298 1.00 14.06 100 PRO A N 1
ATOM 761 C CA . PRO A 1 100 ? -0.588 -2.055 13.529 1.00 21.33 100 PRO A CA 1
ATOM 762 C C . PRO A 1 100 ? -1.473 -3.227 13.944 1.00 19.58 100 PRO A C 1
ATOM 763 O O . PRO A 1 100 ? -1.930 -3.976 13.075 1.00 17.25 100 PRO A O 1
ATOM 767 N N . GLY A 1 101 ? -1.695 -3.409 15.243 1.00 21.85 101 GLY A N 1
ATOM 768 C CA . GLY A 1 101 ? -2.483 -4.539 15.706 1.00 17.60 101 GLY A CA 1
ATOM 769 C C . GLY A 1 101 ? -1.706 -5.823 15.957 1.00 16.53 101 GLY A C 1
ATOM 770 O O . GLY A 1 101 ? -2.259 -6.766 16.525 1.00 18.60 101 GLY A O 1
ATOM 771 N N . THR A 1 102 ? -0.432 -5.880 15.543 1.00 14.10 102 THR A N 1
ATOM 772 C CA . THR A 1 102 ? 0.405 -7.036 15.849 1.00 13.01 102 THR A CA 1
ATOM 773 C C . THR A 1 102 ? 1.236 -6.768 17.104 1.00 12.90 102 THR A C 1
ATOM 774 O O . THR A 1 102 ? 1.335 -5.632 17.558 1.00 12.03 102 THR A O 1
ATOM 778 N N . ILE A 1 103 ? 1.847 -7.814 17.652 1.00 12.62 103 ILE A N 1
ATOM 779 C CA . ILE A 1 103 ? 2.702 -7.643 18.828 1.00 9.38 103 ILE A CA 1
ATOM 780 C C . ILE A 1 103 ? 3.815 -6.655 18.525 1.00 14.71 103 ILE A C 1
ATOM 781 O O . ILE A 1 103 ? 4.024 -5.681 19.255 1.00 16.12 103 ILE A O 1
ATOM 786 N N . ARG A 1 104 ? 4.516 -6.867 17.418 1.00 14.80 104 ARG A N 1
ATOM 787 C CA . ARG A 1 104 ? 5.611 -5.961 17.091 1.00 8.60 104 ARG A CA 1
ATOM 788 C C . ARG A 1 104 ? 5.125 -4.559 16.725 1.00 14.24 104 ARG A C 1
ATOM 789 O O . ARG A 1 104 ? 5.717 -3.578 17.146 1.00 16.45 104 ARG A O 1
ATOM 797 N N . GLY A 1 105 ? 4.043 -4.473 15.956 1.00 10.41 105 GLY A N 1
ATOM 798 C CA . GLY A 1 105 ? 3.508 -3.186 15.562 1.00 11.13 105 GLY A CA 1
ATOM 799 C C . GLY A 1 105 ? 3.018 -2.374 16.756 1.00 13.67 105 GLY A C 1
ATOM 800 O O . GLY A 1 105 ? 3.160 -1.146 16.785 1.00 12.88 105 GLY A O 1
ATOM 801 N N . ASP A 1 106 ? 2.445 -3.043 17.749 1.00 17.06 106 ASP A N 1
ATOM 802 C CA . ASP A 1 106 ? 1.879 -2.294 18.882 1.00 11.66 106 ASP A CA 1
ATOM 803 C C . ASP A 1 106 ? 2.888 -1.909 19.948 1.00 11.91 106 ASP A C 1
ATOM 804 O O . ASP A 1 106 ? 2.716 -0.876 20.625 1.00 14.36 106 ASP A O 1
ATOM 809 N N . PHE A 1 107 ? 3.938 -2.718 20.095 1.00 13.26 107 PHE A N 1
ATOM 810 C CA . PHE A 1 107 ? 4.795 -2.651 21.274 1.00 13.35 107 PHE A CA 1
ATOM 811 C C . PHE A 1 107 ? 6.299 -2.422 21.016 1.00 11.68 107 PHE A C 1
ATOM 812 O O . PHE A 1 107 ? 7.039 -2.187 21.956 1.00 17.56 107 PHE A O 1
ATOM 820 N N . ALA A 1 108 ? 6.758 -2.475 19.772 1.00 18.50 108 ALA A N 1
ATOM 821 C CA . ALA A 1 108 ? 8.218 -2.411 19.538 1.00 17.78 108 ALA A CA 1
ATOM 822 C C . ALA A 1 108 ? 8.661 -1.361 18.515 1.00 22.84 108 ALA A C 1
ATOM 823 O O . ALA A 1 108 ? 7.859 -0.884 17.710 1.00 19.64 108 ALA A O 1
ATOM 825 N N . LEU A 1 109 ? 9.957 -1.033 18.544 1.00 21.51 109 LEU A N 1
ATOM 826 C CA . LEU A 1 109 ? 10.507 0.072 17.769 1.00 16.10 109 LEU A CA 1
ATOM 827 C C . LEU A 1 109 ? 11.657 -0.332 16.846 1.00 22.63 109 LEU A C 1
ATOM 828 O O . LEU A 1 109 ? 11.815 0.239 15.776 1.00 24.25 109 LEU A O 1
ATOM 833 N N . GLU A 1 110 ? 12.470 -1.289 17.281 1.00 22.04 110 GLU A N 1
ATOM 834 C CA . GLU A 1 110 ? 13.631 -1.733 16.505 1.00 24.68 110 GLU A CA 1
ATOM 835 C C . GLU A 1 110 ? 13.688 -3.253 16.297 1.00 24.09 110 GLU A C 1
ATOM 836 O O . GLU A 1 110 ? 13.289 -4.047 17.152 1.00 22.70 110 GLU A O 1
ATOM 842 N N . THR A 1 111 ? 14.215 -3.662 15.153 1.00 23.19 111 THR A N 1
ATOM 843 C CA . THR A 1 111 ? 14.324 -5.078 14.860 1.00 21.47 111 THR A CA 1
ATOM 844 C C . THR A 1 111 ? 15.055 -5.854 15.959 1.00 20.16 111 THR A C 1
ATOM 845 O O . THR A 1 111 ? 14.653 -6.953 16.315 1.00 20.24 111 THR A O 1
ATOM 849 N N . GLN A 1 112 ? 16.134 -5.287 16.488 1.00 21.47 112 GLN A N 1
ATOM 850 C CA . GLN A 1 112 ? 16.936 -6.000 17.465 1.00 23.23 112 GLN A CA 1
ATOM 851 C C . GLN A 1 112 ? 16.163 -6.239 18.762 1.00 26.54 112 GLN A C 1
ATOM 852 O O . GLN A 1 112 ? 16.460 -7.168 19.500 1.00 24.65 112 GLN A O 1
ATOM 858 N N . PHE A 1 113 ? 15.166 -5.407 19.035 1.00 23.93 113 PHE A N 1
ATOM 859 C CA . PHE A 1 113 ? 14.324 -5.605 20.207 1.00 15.98 113 PHE A CA 1
ATOM 860 C C . PHE A 1 113 ? 12.863 -5.794 19.790 1.00 19.54 113 PHE A C 1
ATOM 861 O O . PHE A 1 113 ? 12.012 -4.974 20.100 1.00 21.28 113 PHE A O 1
ATOM 869 N N . ASN A 1 114 ? 12.579 -6.899 19.113 1.00 17.34 114 ASN A N 1
ATOM 870 C CA . ASN A 1 114 ? 11.255 -7.097 18.539 1.00 22.01 114 ASN A CA 1
ATOM 871 C C . ASN A 1 114 ? 10.452 -8.197 19.256 1.00 20.57 114 ASN A C 1
ATOM 872 O O . ASN A 1 114 ? 9.553 -8.814 18.682 1.00 17.23 114 ASN A O 1
ATOM 877 N N . LEU A 1 115 ? 10.810 -8.429 20.517 1.00 15.38 115 LEU A N 1
ATOM 878 C CA . LEU A 1 115 ? 9.907 -9.034 21.506 1.00 14.03 115 LEU A CA 1
ATOM 879 C C . LEU A 1 115 ? 9.603 -10.525 21.419 1.00 21.75 115 LEU A C 1
ATOM 880 O O . LEU A 1 115 ? 9.541 -11.196 22.446 1.00 21.26 115 LEU A O 1
ATOM 885 N N . VAL A 1 116 ? 9.360 -11.036 20.214 1.00 14.65 116 VAL A N 1
ATOM 886 C CA . VAL A 1 116 ? 8.763 -12.362 20.090 1.00 10.65 116 VAL A CA 1
ATOM 887 C C . VAL A 1 116 ? 9.245 -13.035 18.814 1.00 16.54 116 VAL A C 1
ATOM 888 O O . VAL A 1 116 ? 9.748 -12.364 17.918 1.00 23.29 116 VAL A O 1
ATOM 892 N N . HIS A 1 117 ? 9.133 -14.361 18.761 1.00 13.41 117 HIS A N 1
ATOM 893 C CA . HIS A 1 117 ? 9.415 -15.123 17.533 1.00 18.13 117 HIS A CA 1
ATOM 894 C C . HIS A 1 117 ? 8.394 -16.245 17.360 1.00 18.98 117 HIS A C 1
ATOM 895 O O . HIS A 1 117 ? 8.038 -16.913 18.315 1.00 18.89 117 HIS A O 1
ATOM 902 N N . GLY A 1 118 ? 7.937 -16.465 16.136 1.00 17.92 118 GLY A N 1
ATOM 903 C CA . GLY A 1 118 ? 7.140 -17.639 15.827 1.00 14.69 118 GLY A CA 1
ATOM 904 C C . GLY A 1 118 ? 7.789 -18.366 14.661 1.00 19.17 118 GLY A C 1
ATOM 905 O O . GLY A 1 118 ? 8.340 -17.725 13.770 1.00 16.81 118 GLY A O 1
ATOM 906 N N . SER A 1 119 ? 7.742 -19.692 14.672 1.00 17.68 119 SER A N 1
ATOM 907 C CA . SER A 1 119 ? 8.300 -20.485 13.569 1.00 18.31 119 SER A CA 1
ATOM 908 C C . SER A 1 119 ? 7.778 -20.002 12.224 1.00 22.81 119 SER A C 1
ATOM 909 O O . SER A 1 119 ? 6.600 -19.666 12.097 1.00 13.24 119 SER A O 1
ATOM 912 N N . ASP A 1 120 ? 8.629 -19.987 11.205 1.00 18.59 120 ASP A N 1
ATOM 913 C CA . ASP A 1 120 ? 8.191 -19.392 9.940 1.00 31.90 120 ASP A CA 1
ATOM 914 C C . ASP A 1 120 ? 7.582 -20.376 8.927 1.00 25.86 120 ASP A C 1
ATOM 915 O O . ASP A 1 120 ? 7.098 -19.954 7.882 1.00 30.67 120 ASP A O 1
ATOM 920 N N . SER A 1 121 ? 7.571 -21.666 9.250 1.00 22.64 121 SER A N 1
ATOM 921 C CA . SER A 1 121 ? 7.055 -22.682 8.327 1.00 27.37 121 SER A CA 1
ATOM 922 C C . SER A 1 121 ? 6.886 -24.017 9.033 1.00 28.61 121 SER A C 1
ATOM 923 O O . SER A 1 121 ? 7.364 -24.187 10.143 1.00 24.98 121 SER A O 1
ATOM 926 N N . ALA A 1 122 ? 6.218 -24.965 8.377 1.00 24.58 122 ALA A N 1
ATOM 927 C CA . ALA A 1 122 ? 6.063 -26.304 8.940 1.00 26.96 122 ALA A CA 1
ATOM 928 C C . ALA A 1 122 ? 7.420 -26.955 9.227 1.00 33.11 122 ALA A C 1
ATOM 929 O O . ALA A 1 122 ? 7.594 -27.633 10.238 1.00 22.09 122 ALA A O 1
ATOM 931 N N . GLU A 1 123 ? 8.370 -26.767 8.315 1.00 28.01 123 GLU A N 1
ATOM 932 C CA . GLU A 1 123 ? 9.693 -27.364 8.462 1.00 28.98 123 GLU A CA 1
ATOM 933 C C . GLU A 1 123 ? 10.406 -26.762 9.658 1.00 20.83 123 GLU A C 1
ATOM 934 O O . GLU A 1 123 ? 10.976 -27.482 10.482 1.00 26.62 123 GLU A O 1
ATOM 940 N N . SER A 1 124 ? 10.362 -25.432 9.752 1.00 21.03 124 SER A N 1
ATOM 941 C CA . SER A 1 124 ? 10.976 -24.702 10.865 1.00 29.77 124 SER A CA 1
ATOM 942 C C . SER A 1 124 ? 10.303 -24.992 12.197 1.00 25.04 124 SER A C 1
ATOM 943 O O . SER A 1 124 ? 10.963 -25.080 13.222 1.00 18.73 124 SER A O 1
ATOM 946 N N . ALA A 1 125 ? 8.984 -25.111 12.186 1.00 17.63 125 ALA A N 1
ATOM 947 C CA . ALA A 1 125 ? 8.257 -25.402 13.424 1.00 24.90 125 ALA A CA 1
ATOM 948 C C . ALA A 1 125 ? 8.653 -26.774 13.983 1.00 29.08 125 ALA A C 1
ATOM 949 O O . ALA A 1 125 ? 8.892 -26.931 15.186 1.00 19.42 125 ALA A O 1
ATOM 951 N N . GLN A 1 126 ? 8.767 -27.759 13.097 1.00 21.13 126 GLN A N 1
ATOM 952 C CA . GLN A 1 126 ? 9.159 -29.103 13.526 1.00 23.61 126 GLN A CA 1
ATOM 953 C C . GLN A 1 126 ? 10.583 -29.136 14.061 1.00 26.32 126 GLN A C 1
ATOM 954 O O . GLN A 1 126 ? 10.848 -29.777 15.075 1.00 28.09 126 GLN A O 1
ATOM 960 N N . ARG A 1 127 ? 11.482 -28.417 13.395 1.00 25.39 127 ARG A N 1
ATOM 961 C CA . ARG A 1 127 ? 12.867 -28.325 13.838 1.00 30.76 127 ARG A CA 1
ATOM 962 C C . ARG A 1 127 ? 12.980 -27.603 15.175 1.00 28.12 127 ARG A C 1
ATOM 963 O O . ARG A 1 127 ? 13.634 -28.094 16.096 1.00 23.15 127 ARG A O 1
ATOM 971 N N . GLU A 1 128 ? 12.336 -26.438 15.264 1.00 19.89 128 GLU A N 1
ATOM 972 C CA . GLU A 1 128 ? 12.406 -25.589 16.448 1.00 19.80 128 GLU A CA 1
ATOM 973 C C . GLU A 1 128 ? 11.782 -26.243 17.683 1.00 25.44 128 GLU A C 1
ATOM 974 O O . GLU A 1 128 ? 12.302 -26.096 18.783 1.00 17.25 128 GLU A O 1
ATOM 980 N N . ILE A 1 129 ? 10.678 -26.960 17.488 1.00 19.59 129 ILE A N 1
ATOM 981 C CA . ILE A 1 129 ? 10.035 -27.690 18.573 1.00 36.75 129 ILE A CA 1
ATOM 982 C C . ILE A 1 129 ? 10.936 -28.827 19.052 1.00 33.34 129 ILE A C 1
ATOM 983 O O . ILE A 1 129 ? 11.068 -29.051 20.250 1.00 26.79 129 ILE A O 1
ATOM 988 N N . ALA A 1 130 ? 11.581 -29.523 18.113 1.00 29.39 130 ALA A N 1
ATOM 989 C CA . ALA A 1 130 ? 12.475 -30.624 18.465 1.00 26.19 130 ALA A CA 1
ATOM 990 C C . ALA A 1 130 ? 13.681 -30.106 19.248 1.00 29.03 130 ALA A C 1
ATOM 991 O O . ALA A 1 130 ? 14.209 -30.777 20.144 1.00 33.94 130 ALA A O 1
ATOM 993 N N . LEU A 1 131 ? 14.105 -28.899 18.900 1.00 18.04 131 LEU A N 1
ATOM 994 C CA . LEU A 1 131 ? 15.230 -28.236 19.556 1.00 25.42 131 LEU A CA 1
ATOM 995 C C . LEU A 1 131 ? 14.921 -27.758 20.981 1.00 25.61 131 LEU A C 1
ATOM 996 O O . LEU A 1 131 ? 15.678 -28.041 21.920 1.00 26.99 131 LEU A O 1
ATOM 1001 N N . TRP A 1 132 ? 13.817 -27.032 21.128 1.00 23.12 132 TRP A N 1
ATOM 1002 C CA . TRP A 1 132 ? 13.440 -26.413 22.407 1.00 27.68 132 TRP A CA 1
ATOM 1003 C C . TRP A 1 132 ? 12.698 -27.366 23.354 1.00 28.87 132 TRP A C 1
ATOM 1004 O O . TRP A 1 132 ? 12.801 -27.244 24.580 1.00 24.37 132 TRP A O 1
ATOM 1015 N N . PHE A 1 133 ? 11.956 -28.307 22.778 1.00 22.34 133 PHE A N 1
ATOM 1016 C CA . PHE A 1 133 ? 11.131 -29.232 23.548 1.00 27.75 133 PHE A CA 1
ATOM 1017 C C . PHE A 1 133 ? 11.316 -30.651 23.033 1.00 29.46 133 PHE A C 1
ATOM 1018 O O . PHE A 1 133 ? 10.395 -31.241 22.473 1.00 28.03 133 PHE A O 1
ATOM 1026 N N . PRO A 1 134 ? 12.518 -31.218 23.219 1.00 30.65 134 PRO A N 1
ATOM 1027 C CA . PRO A 1 134 ? 12.752 -32.558 22.682 1.00 35.96 134 PRO A CA 1
ATOM 1028 C C . PRO A 1 134 ? 11.996 -33.706 23.332 1.00 44.84 134 PRO A C 1
ATOM 1029 O O . PRO A 1 134 ? 12.558 -34.748 23.366 1.00 52.29 134 PRO A O 1
ATOM 1033 N N . GLY A 1 135 ? 10.796 -33.573 23.843 1.00 37.25 135 GLY A N 1
ATOM 1034 C CA . GLY A 1 135 ? 10.096 -34.760 24.300 1.00 42.05 135 GLY A CA 1
ATOM 1035 C C . GLY A 1 135 ? 8.670 -34.578 23.884 1.00 40.71 135 GLY A C 1
ATOM 1036 O O . GLY A 1 135 ? 7.819 -35.452 24.050 1.00 59.00 135 GLY A O 1
ATOM 1037 N N . ALA A 1 136 ? 8.428 -33.396 23.329 1.00 27.55 136 ALA A N 1
ATOM 1038 C CA . ALA A 1 136 ? 7.101 -32.999 22.911 1.00 44.49 136 ALA A CA 1
ATOM 1039 C C . ALA A 1 136 ? 6.734 -33.633 21.571 1.00 57.07 136 ALA A C 1
ATOM 1040 O O . ALA A 1 136 ? 7.603 -33.935 20.754 1.00 61.98 136 ALA A O 1
ATOM 1043 N N . THR B 1 2 ? 14.627 -11.024 47.600 1.00 64.33 2 THR B N 1
ATOM 1044 C CA . THR B 1 2 ? 13.326 -10.410 47.358 1.00 65.87 2 THR B CA 1
ATOM 1045 C C . THR B 1 2 ? 12.189 -11.383 47.659 1.00 56.81 2 THR B C 1
ATOM 1046 O O . THR B 1 2 ? 12.311 -12.587 47.432 1.00 48.28 2 THR B O 1
ATOM 1050 N N . GLU B 1 3 ? 11.080 -10.855 48.167 1.00 44.66 3 GLU B N 1
ATOM 1051 C CA . GLU B 1 3 ? 9.908 -11.670 48.485 1.00 23.27 3 GLU B CA 1
ATOM 1052 C C . GLU B 1 3 ? 9.359 -12.431 47.267 1.00 24.61 3 GLU B C 1
ATOM 1053 O O . GLU B 1 3 ? 9.232 -11.873 46.184 1.00 23.26 3 GLU B O 1
ATOM 1059 N N . ARG B 1 4 ? 9.043 -13.709 47.455 1.00 19.93 4 ARG B N 1
ATOM 1060 C CA . ARG B 1 4 ? 8.545 -14.552 46.367 1.00 20.85 4 ARG B CA 1
ATOM 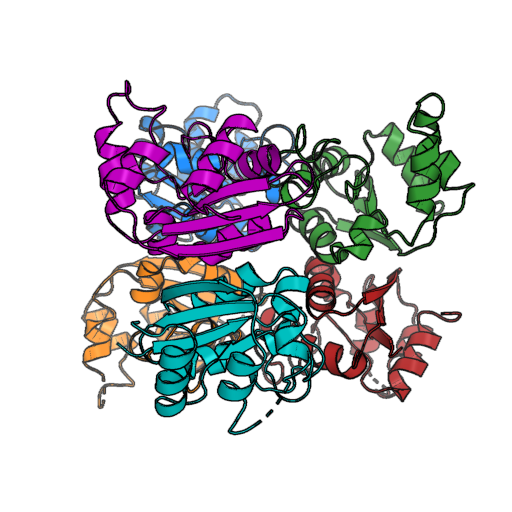1061 C C . ARG B 1 4 ? 7.334 -15.352 46.808 1.00 25.85 4 ARG B C 1
ATOM 1062 O O . ARG B 1 4 ? 7.187 -15.683 47.979 1.00 22.57 4 ARG B O 1
ATOM 1070 N N . THR B 1 5 ? 6.463 -15.659 45.857 1.00 17.78 5 THR B N 1
ATOM 1071 C CA . THR B 1 5 ? 5.278 -16.460 46.133 1.00 15.62 5 THR B CA 1
ATOM 1072 C C . THR B 1 5 ? 5.032 -17.450 44.983 1.00 22.51 5 THR B C 1
ATOM 1073 O O . THR B 1 5 ? 5.508 -17.253 43.856 1.00 18.18 5 THR B O 1
ATOM 1077 N N . LEU B 1 6 ? 4.315 -18.521 45.284 1.00 17.07 6 LEU B N 1
ATOM 1078 C CA . LEU B 1 6 ? 3.923 -19.488 44.269 1.00 18.62 6 LEU B CA 1
ATOM 1079 C C . LEU B 1 6 ? 2.512 -19.206 43.778 1.00 22.62 6 LEU B C 1
ATOM 1080 O O . LEU B 1 6 ? 1.581 -19.087 44.574 1.00 21.21 6 LEU B O 1
ATOM 1085 N N . VAL B 1 7 ? 2.372 -19.124 42.462 1.00 15.80 7 VAL B N 1
ATOM 1086 C CA . VAL B 1 7 ? 1.083 -18.945 41.814 1.00 13.15 7 VAL B CA 1
ATOM 1087 C C . VAL B 1 7 ? 0.780 -20.165 40.969 1.00 15.29 7 VAL B C 1
ATOM 1088 O O . VAL B 1 7 ? 1.656 -20.685 40.266 1.00 15.37 7 VAL B O 1
ATOM 1092 N N . LEU B 1 8 ? -0.452 -20.645 41.060 1.00 10.98 8 LEU B N 1
ATOM 1093 C CA . LEU B 1 8 ? -0.911 -21.733 40.206 1.00 16.85 8 LEU B CA 1
ATOM 1094 C C . LEU B 1 8 ? -2.116 -21.254 39.452 1.00 21.55 8 LEU B C 1
ATOM 1095 O O . LEU B 1 8 ? -3.037 -20.688 40.036 1.00 19.47 8 LEU B O 1
ATOM 1100 N N . ILE B 1 9 ? -2.101 -21.469 38.150 1.00 17.27 9 ILE B N 1
ATOM 1101 C CA . ILE B 1 9 ? -3.292 -21.289 37.357 1.00 18.38 9 ILE B CA 1
ATOM 1102 C C . ILE B 1 9 ? -3.837 -22.687 37.213 1.00 25.09 9 ILE B C 1
ATOM 1103 O O . ILE B 1 9 ? -3.192 -23.556 36.629 1.00 20.87 9 ILE B O 1
ATOM 1108 N N . LYS B 1 10 ? -5.017 -22.898 37.781 1.00 21.36 10 LYS B N 1
ATOM 1109 C CA . LYS B 1 10 ? -5.628 -24.213 37.842 1.00 23.35 10 LYS B CA 1
ATOM 1110 C C . LYS B 1 10 ? -6.213 -24.609 36.493 1.00 19.57 10 LYS B C 1
ATOM 1111 O O . LYS B 1 10 ? -6.287 -23.787 35.580 1.00 24.06 10 LYS B O 1
ATOM 1117 N N . PRO B 1 11 ? -6.626 -25.878 36.361 1.00 24.37 11 PRO B N 1
ATOM 1118 C CA . PRO B 1 11 ? -7.091 -26.390 35.065 1.00 32.01 11 PRO B CA 1
ATOM 1119 C C . PRO B 1 11 ? -8.246 -25.594 34.457 1.00 27.65 11 PRO B C 1
ATOM 1120 O O . PRO B 1 11 ? -8.338 -25.535 33.232 1.00 27.23 11 PRO B O 1
ATOM 1124 N N . ASP B 1 12 ? -9.108 -25.000 35.283 1.00 25.25 12 ASP B N 1
ATOM 1125 C CA . ASP B 1 12 ? -10.196 -24.170 34.752 1.00 25.13 12 ASP B CA 1
ATOM 1126 C C . ASP B 1 12 ? -9.688 -22.858 34.165 1.00 25.83 12 ASP B C 1
ATOM 1127 O O . ASP B 1 12 ? -10.247 -22.354 33.195 1.00 22.32 12 ASP B O 1
ATOM 1132 N N . GLY B 1 13 ? -8.621 -22.310 34.740 1.00 17.59 13 GLY B N 1
ATOM 1133 C CA . GLY B 1 13 ? -8.008 -21.120 34.184 1.00 19.09 13 GLY B CA 1
ATOM 1134 C C . GLY B 1 13 ? -7.401 -21.370 32.811 1.00 20.70 13 GLY B C 1
ATOM 1135 O O . GLY B 1 13 ? -7.414 -20.498 31.939 1.00 23.69 13 GLY B O 1
ATOM 1136 N N . ILE B 1 14 ? -6.857 -22.561 32.617 1.00 18.62 14 ILE B N 1
ATOM 1137 C CA . ILE B 1 14 ? -6.287 -22.930 31.316 1.00 26.09 14 ILE B CA 1
ATOM 1138 C C . ILE B 1 14 ? -7.392 -23.194 30.289 1.00 28.91 14 ILE B C 1
ATOM 1139 O O . ILE B 1 14 ? -7.377 -22.651 29.182 1.00 25.74 14 ILE B O 1
ATOM 1144 N N . GLU B 1 15 ? -8.370 -23.997 30.686 1.00 27.18 15 GLU B N 1
ATOM 1145 C CA . GLU B 1 15 ? -9.523 -24.304 29.839 1.00 29.93 15 GLU B CA 1
ATOM 1146 C C . GLU B 1 15 ? -10.313 -23.064 29.409 1.00 32.08 15 GLU B C 1
ATOM 1147 O O . GLU B 1 15 ? -10.922 -23.055 28.338 1.00 39.26 15 GLU B O 1
ATOM 1153 N N . ARG B 1 16 ? -10.304 -22.017 30.233 1.00 30.29 16 ARG B N 1
ATOM 1154 C CA . ARG B 1 16 ? -10.994 -20.775 29.870 1.00 24.13 16 ARG B CA 1
ATOM 1155 C C . ARG B 1 16 ? -10.104 -19.767 29.125 1.00 23.07 16 ARG B C 1
ATOM 1156 O O . ARG B 1 16 ? -10.509 -18.625 28.908 1.00 27.60 16 ARG B O 1
ATOM 1164 N N . GLN B 1 17 ? -8.894 -20.183 28.768 1.00 29.51 17 GLN B N 1
ATOM 1165 C CA . GLN B 1 17 ? -7.959 -19.322 28.043 1.00 33.85 17 GLN B CA 1
ATOM 1166 C C . GLN B 1 17 ? -7.646 -18.047 28.820 1.00 28.82 17 GLN B C 1
ATOM 1167 O O . GLN B 1 17 ? -7.629 -16.953 28.259 1.00 30.86 17 GLN B O 1
ATOM 1173 N N . LEU B 1 18 ? -7.390 -18.189 30.119 1.00 17.48 18 LEU B N 1
ATOM 1174 C CA . LEU B 1 18 ? -7.104 -17.035 30.942 1.00 13.09 18 LEU B CA 1
ATOM 1175 C C . LEU B 1 18 ? -5.635 -16.991 31.370 1.00 16.02 18 LEU B C 1
ATOM 1176 O O . LEU B 1 18 ? -5.274 -16.193 32.223 1.00 15.46 18 LEU B O 1
ATOM 1181 N N . ILE B 1 19 ? -4.786 -17.838 30.788 1.00 14.27 19 ILE B N 1
ATOM 1182 C CA . ILE B 1 19 ? -3.360 -17.809 31.176 1.00 15.21 19 ILE B CA 1
ATOM 1183 C C . ILE B 1 19 ? -2.787 -16.408 31.044 1.00 15.48 19 ILE B C 1
ATOM 1184 O O . ILE B 1 19 ? -2.196 -15.871 31.989 1.00 14.43 19 ILE B O 1
ATOM 1189 N N . GLY B 1 20 ? -2.972 -15.803 29.873 1.00 10.64 20 GLY B N 1
ATOM 1190 C CA . GLY B 1 20 ? -2.389 -14.499 29.614 1.00 14.24 20 GLY B CA 1
ATOM 1191 C C . GLY B 1 20 ? -2.984 -13.408 30.486 1.00 20.81 20 GLY B C 1
ATOM 1192 O O . GLY B 1 20 ? -2.269 -12.560 30.999 1.00 14.66 20 GLY B O 1
ATOM 1193 N N . GLU B 1 21 ? -4.304 -13.411 30.627 1.00 16.87 21 GLU B N 1
ATOM 1194 C CA . GLU B 1 21 ? -4.974 -12.431 31.481 1.00 15.44 21 GLU B CA 1
ATOM 1195 C C . GLU B 1 21 ? -4.412 -12.423 32.906 1.00 13.68 21 GLU B C 1
ATOM 1196 O O . GLU B 1 21 ? -4.138 -11.365 33.503 1.00 11.98 21 GLU B O 1
ATOM 1202 N N . ILE B 1 22 ? -4.240 -13.610 33.461 1.00 12.13 22 ILE B N 1
ATOM 1203 C CA . ILE B 1 22 ? -3.802 -13.731 34.841 1.00 15.02 22 ILE B CA 1
ATOM 1204 C C . ILE B 1 22 ? -2.357 -13.271 34.999 1.00 18.39 22 ILE B C 1
ATOM 1205 O O . ILE B 1 22 ? -2.034 -12.563 35.947 1.00 13.74 22 ILE B O 1
ATOM 1210 N N . ILE B 1 23 ? -1.497 -13.671 34.062 1.00 13.51 23 ILE B N 1
ATOM 1211 C CA . ILE B 1 23 ? -0.100 -13.219 34.075 1.00 14.72 23 ILE B CA 1
ATOM 1212 C C . ILE B 1 23 ? 0.001 -11.700 33.889 1.00 14.07 23 ILE B C 1
ATOM 1213 O O . ILE B 1 23 ? 0.771 -11.043 34.600 1.00 12.31 23 ILE B O 1
ATOM 1218 N N . SER B 1 24 ? -0.802 -11.135 32.977 1.00 11.65 24 SER B N 1
ATOM 1219 C CA . SER B 1 24 ? -0.833 -9.680 32.776 1.00 11.00 24 SER B CA 1
ATOM 1220 C C . SER B 1 24 ? -1.155 -8.919 34.063 1.00 17.53 24 SER B C 1
ATOM 1221 O O . SER B 1 24 ? -0.511 -7.922 34.398 1.00 15.26 24 SER B O 1
ATOM 1224 N N . ARG B 1 25 ? -2.158 -9.394 34.782 1.00 16.83 25 ARG B N 1
ATOM 1225 C CA . ARG B 1 25 ? -2.539 -8.742 36.028 1.00 14.70 25 ARG B CA 1
ATOM 1226 C C . ARG B 1 25 ? -1.407 -8.750 37.034 1.00 18.03 25 ARG B C 1
ATOM 1227 O O . ARG B 1 25 ? -1.200 -7.765 37.741 1.00 15.43 25 ARG B O 1
ATOM 1235 N N . ILE B 1 26 ? -0.658 -9.847 37.074 1.00 12.91 26 ILE B N 1
ATOM 1236 C CA . ILE B 1 26 ? 0.497 -9.936 37.953 1.00 16.58 26 ILE B CA 1
ATOM 1237 C C . ILE B 1 26 ? 1.591 -8.958 37.535 1.00 16.76 26 ILE B C 1
ATOM 1238 O O . ILE B 1 26 ? 2.175 -8.247 38.368 1.00 10.65 26 ILE B O 1
ATOM 1243 N N . GLU B 1 27 ? 1.856 -8.908 36.233 1.00 14.61 27 GLU B N 1
ATOM 1244 C CA . GLU B 1 27 ? 2.882 -8.028 35.708 1.00 14.78 27 GLU B CA 1
ATOM 1245 C C . GLU B 1 27 ? 2.548 -6.552 35.886 1.00 15.66 27 GLU B C 1
ATOM 1246 O O . GLU B 1 27 ? 3.408 -5.766 36.275 1.00 13.03 27 GLU B O 1
ATOM 1252 N N . ARG B 1 28 ? 1.299 -6.174 35.619 1.00 16.62 28 ARG B N 1
ATOM 1253 C CA A ARG B 1 28 ? 0.917 -4.767 35.711 0.58 15.37 28 ARG B CA 1
ATOM 1254 C CA B ARG B 1 28 ? 0.869 -4.780 35.717 0.42 15.21 28 ARG B CA 1
ATOM 1255 C C . ARG B 1 28 ? 0.901 -4.279 37.161 1.00 12.11 28 ARG B C 1
ATOM 1256 O O . ARG B 1 28 ? 1.032 -3.086 37.422 1.00 12.50 28 ARG B O 1
ATOM 1271 N N . LYS B 1 29 ? 0.782 -5.212 38.097 1.00 13.47 29 LYS B N 1
ATOM 1272 C CA . LYS B 1 29 ? 0.845 -4.883 39.528 1.00 11.11 29 LYS B CA 1
ATOM 1273 C C . LYS B 1 29 ? 2.298 -4.502 39.890 1.00 18.35 29 LYS B C 1
ATOM 1274 O O . LYS B 1 29 ? 2.557 -3.926 40.951 1.00 18.89 29 LYS B O 1
ATOM 1280 N N . GLY B 1 30 ? 3.239 -4.797 38.992 1.00 15.53 30 GLY B N 1
ATOM 1281 C CA . GLY B 1 30 ? 4.639 -4.451 39.225 1.00 19.70 30 GLY B CA 1
ATOM 1282 C C . GLY B 1 30 ? 5.505 -5.621 39.671 1.00 23.60 30 GLY B C 1
ATOM 1283 O O . GLY B 1 30 ? 6.668 -5.450 40.033 1.00 21.13 30 GLY B O 1
ATOM 1284 N N . LEU B 1 31 ? 4.928 -6.816 39.658 1.00 16.38 31 LEU B N 1
ATOM 1285 C CA . LEU B 1 31 ? 5.618 -8.023 40.084 1.00 17.13 31 LEU B CA 1
ATOM 1286 C C . LEU B 1 31 ? 6.319 -8.696 38.897 1.00 18.88 31 LEU B C 1
ATOM 1287 O O . LEU B 1 31 ? 5.960 -8.476 37.743 1.00 26.31 31 LEU B O 1
ATOM 1292 N N . THR B 1 32 ? 7.327 -9.509 39.175 1.00 17.16 32 THR B N 1
ATOM 1293 C CA . THR B 1 32 ? 8.001 -10.200 38.067 1.00 21.80 32 THR B CA 1
ATOM 1294 C C . THR B 1 32 ? 7.793 -11.710 38.109 1.00 17.57 32 THR B C 1
ATOM 1295 O O . THR B 1 32 ? 7.586 -12.306 39.170 1.00 20.48 32 THR B O 1
ATOM 1299 N N . ILE B 1 33 ? 7.803 -12.314 36.934 1.00 15.43 33 ILE B N 1
ATOM 1300 C CA . ILE B 1 33 ? 7.679 -13.749 36.818 1.00 14.21 33 ILE B CA 1
ATOM 1301 C C . ILE B 1 33 ? 9.079 -14.311 36.829 1.00 25.56 33 ILE B C 1
ATOM 1302 O O . ILE B 1 33 ? 9.823 -14.144 35.863 1.00 19.68 33 ILE B O 1
ATOM 1307 N N . ALA B 1 34 ? 9.430 -14.982 37.918 1.00 17.62 34 ALA B N 1
ATOM 1308 C CA . ALA B 1 34 ? 10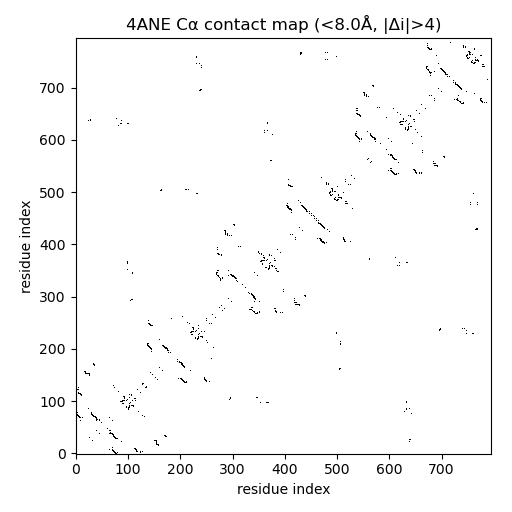.773 -15.523 38.114 1.00 21.16 34 ALA B CA 1
ATOM 1309 C C . ALA B 1 34 ? 10.917 -16.943 37.565 1.00 21.38 34 ALA B C 1
ATOM 1310 O O . ALA B 1 34 ? 12.021 -17.393 37.254 1.00 20.21 34 ALA B O 1
ATOM 1312 N N . ALA B 1 35 ? 9.801 -17.654 37.467 1.00 15.95 35 ALA B N 1
ATOM 1313 C CA . ALA B 1 35 ? 9.796 -19.015 36.932 1.00 17.06 35 ALA B CA 1
ATOM 1314 C C . ALA B 1 35 ? 8.395 -19.304 36.431 1.00 19.96 35 ALA B C 1
ATOM 1315 O O . ALA B 1 35 ? 7.436 -18.772 36.959 1.00 16.83 35 ALA B O 1
ATOM 1317 N N . LEU B 1 36 ? 8.274 -20.144 35.409 1.00 14.23 36 LEU B N 1
ATOM 1318 C CA . LEU B 1 36 ? 6.982 -20.326 34.773 1.00 15.11 36 LEU B CA 1
ATOM 1319 C C . LEU B 1 36 ? 6.988 -21.643 34.020 1.00 19.75 36 LEU B C 1
ATOM 1320 O O . LEU B 1 36 ? 7.910 -21.910 33.258 1.00 18.86 36 LEU B O 1
ATOM 1325 N N . GLN B 1 37 ? 5.989 -22.485 34.264 1.00 17.03 37 GLN B N 1
ATOM 1326 C CA . GLN B 1 37 ? 5.916 -23.777 33.573 1.00 25.18 37 GLN B CA 1
ATOM 1327 C C . GLN B 1 37 ? 4.516 -24.372 33.535 1.00 26.28 37 GLN B C 1
ATOM 1328 O O . GLN B 1 37 ? 3.808 -24.420 34.548 1.00 19.00 37 GLN B O 1
ATOM 1334 N N . LEU B 1 38 ? 4.122 -24.803 32.340 1.00 19.28 38 LEU B N 1
ATOM 1335 C CA . LEU B 1 38 ? 2.909 -25.584 32.153 1.00 17.33 38 LEU B CA 1
ATOM 1336 C C . LEU B 1 38 ? 3.229 -27.018 32.514 1.00 24.62 38 LEU B C 1
ATOM 1337 O O . LEU B 1 38 ? 4.195 -27.592 32.008 1.00 28.21 38 LEU B O 1
ATOM 1342 N N . ARG B 1 39 ? 2.425 -27.621 33.380 1.00 19.99 39 ARG B N 1
ATOM 1343 C CA . ARG B 1 39 ? 2.705 -29.003 33.754 1.00 25.99 39 ARG B CA 1
ATOM 1344 C C . ARG B 1 39 ? 1.486 -29.814 34.171 1.00 31.39 39 ARG B C 1
ATOM 1345 O O . ARG B 1 39 ? 0.440 -29.262 34.498 1.00 29.62 39 ARG B O 1
ATOM 1353 N N . THR B 1 40 ? 1.633 -31.133 34.130 1.00 31.21 40 THR B N 1
ATOM 1354 C CA . THR B 1 40 ? 0.616 -32.033 34.658 1.00 38.03 40 THR B CA 1
ATOM 1355 C C . THR B 1 40 ? 0.928 -32.314 36.124 1.00 42.92 40 THR B C 1
ATOM 1356 O O . THR B 1 40 ? 2.086 -32.309 36.532 1.00 47.16 40 THR B O 1
ATOM 1360 N N . VAL B 1 41 ? -0.103 -32.536 36.923 1.00 39.79 41 VAL B N 1
ATOM 1361 C CA . VAL B 1 41 ? 0.102 -32.710 38.354 1.00 46.53 41 VAL B CA 1
ATOM 1362 C C . VAL B 1 41 ? -0.174 -34.145 38.781 1.00 51.97 41 VAL B C 1
ATOM 1363 O O . VAL B 1 41 ? -1.267 -34.670 38.547 1.00 46.22 41 VAL B O 1
ATOM 1367 N N . SER B 1 42 ? 0.825 -34.771 39.401 1.00 42.61 42 SER B N 1
ATOM 1368 C CA . SER B 1 42 ? 0.682 -36.131 39.905 1.00 52.48 42 SER B CA 1
ATOM 1369 C C . SER B 1 42 ? -0.069 -36.144 41.226 1.00 50.22 42 SER B C 1
ATOM 1370 O O . SER B 1 42 ? -0.126 -35.134 41.926 1.00 46.79 42 SER B O 1
ATOM 1373 N N . ALA B 1 43 ? -0.640 -37.297 41.558 1.00 52.52 43 ALA B N 1
ATOM 1374 C CA . ALA B 1 43 ? -1.356 -37.467 42.816 1.00 57.57 43 ALA B CA 1
ATOM 1375 C C . ALA B 1 43 ? -0.406 -37.199 43.980 1.00 56.01 43 ALA B C 1
ATOM 1376 O O . ALA B 1 43 ? -0.801 -36.630 45.001 1.00 54.42 43 ALA B O 1
ATOM 1378 N N . GLU B 1 44 ? 0.851 -37.609 43.794 1.00 59.70 44 GLU B N 1
ATOM 1379 C CA . GLU B 1 44 ? 1.924 -37.411 44.769 1.00 55.90 44 GLU B CA 1
ATOM 1380 C C . GLU B 1 44 ? 2.168 -35.933 45.043 1.00 62.90 44 GLU B C 1
ATOM 1381 O O . GLU B 1 44 ? 2.048 -35.469 46.179 1.00 74.64 44 GLU B O 1
ATOM 1387 N N . LEU B 1 45 ? 2.532 -35.200 43.996 1.00 58.36 45 LEU B N 1
ATOM 1388 C CA . LEU B 1 45 ? 2.694 -33.753 44.096 1.00 48.22 45 LEU B CA 1
ATOM 1389 C C . LEU B 1 45 ? 1.418 -33.125 44.630 1.00 42.42 45 LEU B C 1
ATOM 1390 O O . LEU B 1 45 ? 1.457 -32.222 45.468 1.00 44.96 45 LEU B O 1
ATOM 1395 N N . ALA B 1 46 ? 0.282 -33.623 44.156 1.00 49.08 46 ALA B N 1
ATOM 1396 C CA . ALA B 1 46 ? -1.010 -33.050 44.514 1.00 37.28 46 ALA B CA 1
ATOM 1397 C C . ALA B 1 46 ? -1.282 -33.074 46.016 1.00 45.03 46 ALA B C 1
ATOM 1398 O O . ALA B 1 46 ? -1.695 -32.065 46.592 1.00 44.55 46 ALA B O 1
ATOM 1400 N N . SER B 1 47 ? -1.052 -34.222 46.648 1.00 48.87 47 SER B N 1
ATOM 1401 C CA . SER B 1 47 ? -1.346 -34.361 48.074 1.00 68.65 47 SER B CA 1
ATOM 1402 C C . SER B 1 47 ? -0.391 -33.547 48.943 1.00 55.14 47 SER B C 1
ATOM 1403 O O . SER B 1 47 ? -0.737 -33.154 50.055 1.00 62.82 47 SER B O 1
ATOM 1406 N N . GLN B 1 48 ? 0.802 -33.285 48.422 1.00 58.62 48 GLN B N 1
ATOM 1407 C CA . GLN B 1 48 ? 1.786 -32.485 49.140 1.00 54.75 48 GLN B CA 1
ATOM 1408 C C . GLN B 1 48 ? 1.393 -31.014 49.139 1.00 57.46 48 GLN B C 1
ATOM 1409 O O . GLN B 1 48 ? 1.522 -30.324 50.151 1.00 63.98 48 GLN B O 1
ATOM 1415 N N . HIS B 1 49 ? 0.899 -30.545 47.998 1.00 43.66 49 HIS B N 1
ATOM 1416 C CA . HIS B 1 49 ? 0.454 -29.168 47.859 1.00 33.34 49 HIS B CA 1
ATOM 1417 C C . HIS B 1 49 ? -0.692 -28.849 48.818 1.00 48.71 49 HIS B C 1
ATOM 1418 O O . HIS B 1 49 ? -0.724 -27.775 49.419 1.00 44.29 49 HIS B O 1
ATOM 1425 N N . TYR B 1 50 ? -1.627 -29.784 48.965 1.00 53.33 50 TYR B N 1
ATOM 1426 C CA . TYR B 1 50 ? -2.805 -29.559 49.801 1.00 61.13 50 TYR B CA 1
ATOM 1427 C C . TYR B 1 50 ? -2.719 -30.249 51.165 1.00 71.21 50 TYR B C 1
ATOM 1428 O O . TYR B 1 50 ? -3.738 -30.644 51.728 1.00 81.20 50 TYR B O 1
ATOM 1437 N N . ALA B 1 51 ? -1.508 -30.384 51.696 1.00 67.06 51 ALA B N 1
ATOM 1438 C CA . ALA B 1 51 ? -1.300 -31.100 52.955 1.00 62.45 51 ALA B CA 1
ATOM 1439 C C . ALA B 1 51 ? -2.016 -30.454 54.141 1.00 65.24 51 ALA B C 1
ATOM 1440 O O . ALA B 1 51 ? -2.452 -31.145 55.059 1.00 77.79 51 ALA B O 1
ATOM 1442 N N . GLU B 1 52 ? -2.136 -29.131 54.118 1.00 98.82 52 GLU B N 1
ATOM 1443 C CA . GLU B 1 52 ? -2.783 -28.408 55.209 1.00 92.54 52 GLU B CA 1
ATOM 1444 C C . GLU B 1 52 ? -4.306 -28.472 55.112 1.00 89.20 52 GLU B C 1
ATOM 1445 O O . GLU B 1 52 ? -5.005 -27.637 55.685 1.00 93.07 52 GLU B O 1
ATOM 1451 N N . HIS B 1 53 ? -4.815 -29.468 54.393 1.00 84.99 53 HIS B N 1
ATOM 1452 C CA . HIS B 1 53 ? -6.254 -29.610 54.191 1.00 85.47 53 HIS B CA 1
ATOM 1453 C C . HIS B 1 53 ? -6.771 -30.997 54.575 1.00 93.04 53 HIS B C 1
ATOM 1454 O O . HIS B 1 53 ? -7.981 -31.201 54.677 1.00 97.45 53 HIS B O 1
ATOM 1461 N N . GLU B 1 54 ? -5.852 -31.937 54.781 1.00 95.90 54 GLU B N 1
ATOM 1462 C CA . GLU B 1 54 ? -6.192 -33.334 55.072 1.00 100.61 54 GLU B CA 1
ATOM 1463 C C . GLU B 1 54 ? -7.584 -33.527 55.677 1.00 99.51 54 GLU B C 1
ATOM 1464 O O . GLU B 1 54 ? -8.473 -34.092 55.041 1.00 100.82 54 GLU B O 1
ATOM 1466 N N . GLY B 1 55 ? -7.765 -33.060 56.908 1.00 102.79 55 GLY B N 1
ATOM 1467 C CA . GLY B 1 55 ? -9.044 -33.177 57.585 1.00 98.03 55 GLY B CA 1
ATOM 1468 C C . GLY B 1 55 ? -10.120 -32.318 56.950 1.00 96.58 55 GLY B C 1
ATOM 1469 O O . GLY B 1 55 ? -10.012 -31.091 56.916 1.00 81.14 55 GLY B O 1
ATOM 1470 N N . PHE B 1 59 ? -11.007 -31.861 51.172 1.00 81.00 59 PHE B N 1
ATOM 1471 C CA . PHE B 1 59 ? -9.600 -32.068 50.840 1.00 87.59 59 PHE B CA 1
ATOM 1472 C C . PHE B 1 59 ? -9.402 -33.055 49.693 1.00 93.97 59 PHE B C 1
ATOM 1473 O O . PHE B 1 59 ? -8.420 -32.975 48.960 1.00 97.67 59 PHE B O 1
ATOM 1481 N N . GLY B 1 60 ? -10.338 -33.984 49.543 1.00 97.11 60 GLY B N 1
ATOM 1482 C CA . GLY B 1 60 ? -10.191 -35.068 48.587 1.00 103.91 60 GLY B CA 1
ATOM 1483 C C . GLY B 1 60 ? -10.501 -34.726 47.140 1.00 104.81 60 GLY B C 1
ATOM 1484 O O . GLY B 1 60 ? -10.058 -35.422 46.224 1.00 102.73 60 GLY B O 1
ATOM 1485 N N . SER B 1 61 ? -11.269 -33.663 46.924 1.00 59.95 61 SER B N 1
ATOM 1486 C CA . SER B 1 61 ? -11.647 -33.283 45.568 1.00 67.68 61 SER B CA 1
ATOM 1487 C C . SER B 1 61 ? -10.669 -32.271 44.976 1.00 68.55 61 SER B C 1
ATOM 1488 O O . SER B 1 61 ? -10.629 -32.072 43.763 1.00 63.90 61 SER B O 1
ATOM 1491 N N . LEU B 1 62 ? -9.887 -31.630 45.839 1.00 76.69 62 LEU B N 1
ATOM 1492 C CA . LEU B 1 62 ? -8.849 -30.716 45.382 1.00 70.95 62 LEU B CA 1
ATOM 1493 C C . LEU B 1 62 ? -7.735 -31.527 44.731 1.00 70.92 62 LEU B C 1
ATOM 1494 O O . LEU B 1 62 ? -7.100 -31.079 43.774 1.00 67.24 62 LEU B O 1
ATOM 1499 N N . LEU B 1 63 ? -7.508 -32.725 45.261 1.00 60.18 63 LEU B N 1
ATOM 1500 C CA . LEU B 1 63 ? -6.545 -33.650 44.678 1.00 62.34 63 LEU B CA 1
ATOM 1501 C C . LEU B 1 63 ? -7.001 -34.066 43.284 1.00 68.68 63 LEU B C 1
ATOM 1502 O O . LEU B 1 63 ? -6.196 -34.168 42.356 1.00 66.81 63 LEU B O 1
ATOM 1507 N N . GLU B 1 64 ? -8.303 -34.295 43.144 1.00 61.75 64 GLU B N 1
ATOM 1508 C CA . GLU B 1 64 ? -8.864 -34.774 41.886 1.00 67.15 64 GLU B CA 1
ATOM 1509 C C . GLU B 1 64 ? -8.930 -33.703 40.792 1.00 56.79 64 GLU B C 1
ATOM 1510 O O . GLU B 1 64 ? -8.545 -33.959 39.652 1.00 72.82 64 GLU B O 1
ATOM 1516 N N . PHE B 1 65 ? -9.419 -32.513 41.131 1.00 48.53 65 PHE B N 1
ATOM 1517 C CA . PHE B 1 65 ? -9.543 -31.444 40.143 1.00 39.68 65 PHE B CA 1
ATOM 1518 C C . PHE B 1 65 ? -8.186 -30.938 39.655 1.00 42.84 65 PHE B C 1
ATOM 1519 O O . PHE B 1 65 ? -8.025 -30.624 38.476 1.00 41.07 65 PHE B O 1
ATOM 1527 N N . ILE B 1 66 ? -7.213 -30.850 40.558 1.00 39.46 66 ILE B N 1
ATOM 1528 C CA A ILE B 1 66 ? -5.891 -30.334 40.213 0.36 39.52 66 ILE B CA 1
ATOM 1529 C CA B ILE B 1 66 ? -5.901 -30.324 40.186 0.64 41.78 66 ILE B CA 1
ATOM 1530 C C . ILE B 1 66 ? -5.168 -31.307 39.288 1.00 43.56 66 ILE B C 1
ATOM 1531 O O . ILE B 1 66 ? -4.201 -30.946 38.626 1.00 39.55 66 ILE B O 1
ATOM 1540 N N . THR B 1 67 ? -5.649 -32.546 39.252 1.00 44.71 67 THR B N 1
ATOM 1541 C CA . THR B 1 67 ? -5.053 -33.584 38.421 1.00 38.16 67 THR B CA 1
ATOM 1542 C C . THR B 1 67 ? -5.860 -33.826 37.144 1.00 40.60 67 THR B C 1
ATOM 1543 O O . THR B 1 67 ? -5.481 -34.649 36.311 1.00 49.41 67 THR B O 1
ATOM 1547 N N . SER B 1 68 ? -6.967 -33.107 36.988 1.00 41.86 68 SER B N 1
ATOM 1548 C CA . SER B 1 68 ? -7.875 -33.335 35.862 1.00 43.61 68 SER B CA 1
ATOM 1549 C C . SER B 1 68 ? -7.348 -32.768 34.546 1.00 47.92 68 SER B C 1
ATOM 1550 O O . SER B 1 68 ? -7.843 -33.105 33.471 1.00 47.49 68 SER B O 1
ATOM 1553 N N . GLY B 1 69 ? -6.348 -31.899 34.635 1.00 40.74 69 GLY B N 1
ATOM 1554 C CA . GLY B 1 69 ? -5.782 -31.277 33.454 1.00 38.48 69 GLY B CA 1
ATOM 1555 C C . GLY B 1 69 ? -4.519 -30.542 33.822 1.00 35.73 69 GLY B C 1
ATOM 1556 O O . GLY B 1 69 ? -4.176 -30.466 34.998 1.00 37.71 69 GLY B O 1
ATOM 1557 N N . PRO B 1 70 ? -3.825 -29.985 32.822 1.00 39.81 70 PRO B N 1
ATOM 1558 C CA . PRO B 1 70 ? -2.589 -29.243 33.077 1.00 33.27 70 PRO B CA 1
ATOM 1559 C C . PRO B 1 70 ? -2.834 -27.989 33.920 1.00 28.33 70 PRO B C 1
ATOM 1560 O O . PRO B 1 70 ? -3.929 -27.427 33.920 1.00 28.72 70 PRO B O 1
ATOM 1564 N N . VAL B 1 71 ? -1.815 -27.575 34.657 1.00 24.42 71 VAL B N 1
ATOM 1565 C CA . VAL B 1 71 ? -1.841 -26.283 35.340 1.00 24.67 71 VAL B CA 1
ATOM 1566 C C . VAL B 1 71 ? -0.622 -25.501 34.925 1.00 17.39 71 VAL B C 1
ATOM 1567 O O . VAL B 1 71 ? 0.324 -26.065 34.377 1.00 23.29 71 VAL B O 1
ATOM 1571 N N . VAL B 1 72 ? -0.635 -24.203 35.197 1.00 20.90 72 VAL B N 1
ATOM 1572 C CA . VAL B 1 72 ? 0.566 -23.404 35.049 1.00 17.24 72 VAL B CA 1
ATOM 1573 C C . VAL B 1 72 ? 1.053 -22.976 36.430 1.00 23.72 72 VAL B C 1
ATOM 1574 O O . VAL B 1 72 ? 0.299 -22.399 37.217 1.00 23.00 72 VAL B O 1
ATOM 1578 N N . ALA B 1 73 ? 2.313 -23.272 36.722 1.00 19.30 73 ALA B N 1
ATOM 1579 C CA . ALA B 1 73 ? 2.924 -22.872 37.988 1.00 19.73 73 ALA B CA 1
ATOM 1580 C C . ALA B 1 73 ? 3.893 -21.735 37.731 1.00 26.87 73 ALA B C 1
ATOM 1581 O O . ALA B 1 73 ? 4.584 -21.720 36.705 1.00 21.88 73 ALA B O 1
ATOM 1583 N N . ALA B 1 74 ? 3.953 -20.775 38.651 1.00 16.50 74 ALA B N 1
ATOM 1584 C CA . ALA B 1 74 ? 4.881 -19.672 38.493 1.00 14.15 74 ALA B CA 1
ATOM 1585 C C . ALA B 1 74 ? 5.458 -19.239 39.829 1.00 22.09 74 ALA B C 1
ATOM 1586 O O . ALA B 1 74 ? 4.773 -19.267 40.854 1.00 16.48 74 ALA B O 1
ATOM 1588 N N . ILE B 1 75 ? 6.721 -18.835 39.817 1.00 17.50 75 ILE B N 1
ATOM 1589 C CA . ILE B 1 75 ? 7.255 -18.073 40.939 1.00 17.74 75 ILE B CA 1
ATOM 1590 C C . ILE B 1 75 ? 7.101 -16.598 40.614 1.00 22.71 75 ILE B C 1
ATOM 1591 O O . ILE B 1 75 ? 7.564 -16.130 39.567 1.00 19.24 75 ILE B O 1
ATOM 1596 N N . VAL B 1 76 ? 6.437 -15.868 41.506 1.00 13.72 76 VAL B N 1
ATOM 1597 C CA . VAL B 1 76 ? 6.188 -14.443 41.341 1.00 13.25 76 VAL B CA 1
ATOM 1598 C C . VAL B 1 76 ? 6.971 -13.674 42.399 1.00 17.45 76 VAL B C 1
ATOM 1599 O O . VAL B 1 76 ? 6.938 -14.012 43.587 1.00 17.41 76 VAL B O 1
ATOM 1603 N N . GLU B 1 77 ? 7.680 -12.643 41.968 1.00 16.02 77 GLU B N 1
ATOM 1604 C CA . GLU B 1 77 ? 8.630 -11.976 42.846 1.00 20.68 77 GLU B CA 1
ATOM 1605 C C . GLU B 1 77 ? 8.465 -10.465 42.837 1.00 21.99 77 GLU B C 1
ATOM 1606 O O . GLU B 1 77 ? 8.126 -9.870 41.817 1.00 23.45 77 GLU B O 1
ATOM 1612 N N . GLY B 1 78 ? 8.710 -9.838 43.986 1.00 24.77 78 GLY B N 1
ATOM 1613 C CA . GLY B 1 78 ? 8.613 -8.399 44.083 1.00 21.58 78 GLY B CA 1
ATOM 1614 C C . GLY B 1 78 ? 8.252 -7.948 45.489 1.00 20.11 78 GLY B C 1
ATOM 1615 O O . GLY B 1 78 ? 7.991 -8.768 46.374 1.00 19.19 78 GLY B O 1
ATOM 1616 N N . THR B 1 79 ? 8.263 -6.638 45.702 1.00 17.17 79 THR B N 1
ATOM 1617 C CA . THR B 1 79 ? 7.968 -6.093 47.024 1.00 21.97 79 THR B CA 1
ATOM 1618 C C . THR B 1 79 ? 6.540 -6.477 47.402 1.00 19.78 79 THR B C 1
ATOM 1619 O O . THR B 1 79 ? 5.625 -6.282 46.616 1.00 17.19 79 THR B O 1
ATOM 1623 N N . ASN B 1 80 ? 6.354 -7.065 48.579 1.00 20.63 80 ASN B N 1
ATOM 1624 C CA . ASN B 1 80 ? 5.008 -7.429 49.053 1.00 21.40 80 ASN B CA 1
ATOM 1625 C C . ASN B 1 80 ? 4.309 -8.466 48.177 1.00 21.47 80 ASN B C 1
ATOM 1626 O O . ASN B 1 80 ? 3.067 -8.540 48.140 1.00 17.80 80 ASN B O 1
ATOM 1631 N N . ALA B 1 81 ? 5.093 -9.271 47.469 1.00 17.95 81 ALA B N 1
ATOM 1632 C CA . ALA B 1 81 ? 4.533 -10.179 46.477 1.00 15.46 81 ALA B CA 1
ATOM 1633 C C . ALA B 1 81 ? 3.453 -11.102 47.030 1.00 18.37 81 ALA B C 1
ATOM 1634 O O . ALA B 1 81 ? 2.448 -11.369 46.365 1.00 16.81 81 ALA B O 1
ATOM 1636 N N . ILE B 1 82 ? 3.656 -11.613 48.236 1.00 15.14 82 ILE B N 1
ATOM 1637 C CA . ILE B 1 82 ? 2.710 -12.585 48.769 1.00 17.47 82 ILE B CA 1
ATOM 1638 C C . ILE B 1 82 ? 1.316 -11.966 48.928 1.00 14.68 82 ILE B C 1
ATOM 1639 O O . ILE B 1 82 ? 0.329 -12.492 48.405 1.00 14.86 82 ILE B O 1
ATOM 1644 N N . ALA B 1 83 ? 1.244 -10.860 49.663 1.00 16.67 83 ALA B N 1
ATOM 1645 C CA . ALA B 1 83 ? -0.022 -10.170 49.884 1.00 16.60 83 ALA B CA 1
ATOM 1646 C C . ALA B 1 83 ? -0.567 -9.581 48.587 1.00 15.63 83 ALA B C 1
ATOM 1647 O O . ALA B 1 83 ? -1.774 -9.555 48.377 1.00 11.69 83 ALA B O 1
ATOM 1649 N N . ALA B 1 84 ? 0.317 -9.111 47.712 1.00 14.46 84 ALA B N 1
ATOM 1650 C CA . ALA B 1 84 ? -0.125 -8.503 46.448 1.00 14.07 84 ALA B CA 1
ATOM 1651 C C . ALA B 1 84 ? -0.856 -9.517 45.549 1.00 14.15 84 ALA B C 1
ATOM 1652 O O . ALA B 1 84 ? -1.926 -9.224 44.975 1.00 10.59 84 ALA B O 1
ATOM 1654 N N . VAL B 1 85 ? -0.300 -10.720 45.463 1.00 16.86 85 VAL B N 1
ATOM 1655 C CA . VAL B 1 85 ? -0.935 -11.803 44.714 1.00 18.26 85 VAL B CA 1
ATOM 1656 C C . VAL B 1 85 ? -2.277 -12.230 45.321 1.00 14.06 85 VAL B C 1
ATOM 1657 O O . VAL B 1 85 ? -3.235 -12.441 44.587 1.00 11.53 85 VAL B O 1
ATOM 1661 N N . ARG B 1 86 ? -2.362 -12.340 46.648 1.00 15.67 86 ARG B N 1
ATOM 1662 C CA . ARG B 1 86 ? -3.655 -12.625 47.268 1.00 14.18 86 ARG B CA 1
ATOM 1663 C C . ARG B 1 86 ? -4.670 -11.539 46.936 1.00 13.23 86 ARG B C 1
ATOM 1664 O O . ARG B 1 86 ? -5.840 -11.835 46.687 1.00 15.85 86 ARG B O 1
ATOM 1672 N N . GLN B 1 87 ? -4.232 -10.280 46.965 1.00 14.28 87 GLN B N 1
ATOM 1673 C CA . GLN B 1 87 ? -5.118 -9.145 46.667 1.00 15.86 87 GLN B CA 1
ATOM 1674 C C . GLN B 1 87 ? -5.649 -9.222 45.241 1.00 20.90 87 GLN B C 1
ATOM 1675 O O . GLN B 1 87 ? -6.852 -9.053 45.008 1.00 8.73 87 GLN B O 1
ATOM 1681 N N . LEU B 1 88 ? -4.740 -9.470 44.297 1.00 12.18 88 LEU B N 1
ATOM 1682 C CA . LEU B 1 88 ? -5.082 -9.623 42.877 1.00 14.96 88 LEU B CA 1
ATOM 1683 C C . LEU B 1 88 ? -6.034 -10.775 42.616 1.00 11.13 88 LEU B C 1
ATOM 1684 O O . LEU B 1 88 ? -6.924 -10.683 41.753 1.00 11.87 88 LEU B O 1
ATOM 1689 N N . ALA B 1 89 ? -5.817 -11.882 43.321 1.00 11.47 89 ALA B N 1
ATOM 1690 C CA . ALA B 1 89 ? -6.604 -13.072 43.090 1.00 11.24 89 ALA B CA 1
ATOM 1691 C C . ALA B 1 89 ? -8.029 -12.909 43.624 1.00 14.47 89 ALA B C 1
ATOM 1692 O O . ALA B 1 89 ? -8.991 -13.300 42.964 1.00 11.99 89 ALA B O 1
ATOM 1694 N N . GLY B 1 90 ? -8.167 -12.317 44.810 1.00 12.15 90 GLY B N 1
ATOM 1695 C CA . GLY B 1 90 ? -9.478 -12.206 45.439 1.00 12.13 90 GLY B CA 1
ATOM 1696 C C . GLY B 1 90 ? -9.807 -13.345 46.403 1.00 20.61 90 GLY B C 1
ATOM 1697 O O . GLY B 1 90 ? -9.134 -14.374 46.429 1.00 19.67 90 GLY B O 1
ATOM 1698 N N . GLY B 1 91 ? -10.867 -13.156 47.184 1.00 13.47 91 GLY B N 1
ATOM 1699 C CA . GLY B 1 91 ? -11.348 -14.149 48.122 1.00 16.35 91 GLY B CA 1
ATOM 1700 C C . GLY B 1 91 ? -11.807 -15.429 47.455 1.00 27.80 91 GLY B C 1
ATOM 1701 O O . GLY B 1 91 ? -12.105 -15.464 46.258 1.00 17.39 91 GLY B O 1
ATOM 1702 N N . THR B 1 92 ? -11.875 -16.490 48.246 1.00 19.25 92 THR B N 1
ATOM 1703 C CA . THR B 1 92 ? -12.089 -17.838 47.729 1.00 25.24 92 THR B CA 1
ATOM 1704 C C . THR B 1 92 ? -13.408 -18.012 46.962 1.00 18.82 92 THR B C 1
ATOM 1705 O O . THR B 1 92 ? -13.438 -18.615 45.893 1.00 19.96 92 THR B O 1
ATOM 1709 N N . ASP B 1 93 ? -14.500 -17.493 47.512 1.00 16.14 93 ASP B N 1
ATOM 1710 C CA . ASP B 1 93 ? -15.782 -17.526 46.799 1.00 18.77 93 ASP B CA 1
ATOM 1711 C C . ASP B 1 93 ? -15.872 -16.352 45.826 1.00 19.19 93 ASP B C 1
ATOM 1712 O O . ASP B 1 93 ? -15.981 -15.207 46.253 1.00 19.05 93 ASP B O 1
ATOM 1717 N N . PRO B 1 94 ? -15.837 -16.637 44.515 1.00 18.88 94 PRO B N 1
ATOM 1718 C CA . PRO B 1 94 ? -15.709 -15.609 43.474 1.00 20.28 94 PRO B CA 1
ATOM 1719 C C . PRO B 1 94 ? -16.874 -14.618 43.444 1.00 22.53 94 PRO B C 1
ATOM 1720 O O . PRO B 1 94 ? -16.711 -13.489 42.976 1.00 16.65 94 PRO B O 1
ATOM 1724 N N . VAL B 1 95 ? -18.039 -15.030 43.920 1.00 20.10 95 VAL B N 1
ATOM 1725 C CA . VAL B 1 95 ? -19.181 -14.124 43.922 1.00 15.47 95 VAL B CA 1
ATOM 1726 C C . VAL B 1 95 ? -19.448 -13.529 45.302 1.00 22.08 95 VAL B C 1
ATOM 1727 O O . VAL B 1 95 ? -19.732 -12.342 45.417 1.00 18.25 95 VAL B O 1
ATOM 1731 N N . GLN B 1 96 ? -19.335 -14.348 46.337 1.00 17.80 96 GLN B N 1
ATOM 1732 C CA . GLN B 1 96 ? -19.649 -13.900 47.690 1.00 26.50 96 GLN B CA 1
ATOM 1733 C C . GLN B 1 96 ? -18.501 -13.164 48.408 1.00 29.86 96 GLN B C 1
ATOM 1734 O O . GLN B 1 96 ? -18.751 -12.292 49.234 1.00 29.60 96 GLN B O 1
ATOM 1740 N N . ALA B 1 97 ? -17.258 -13.505 48.088 1.00 23.45 97 ALA B N 1
ATOM 1741 C CA . ALA B 1 97 ? -16.101 -12.966 48.812 1.00 18.18 97 ALA B CA 1
ATOM 1742 C C . ALA B 1 97 ? -15.154 -12.123 47.933 1.00 22.81 97 ALA B C 1
ATOM 1743 O O . ALA B 1 97 ? -14.641 -11.090 48.354 1.00 23.70 97 ALA B O 1
ATOM 1745 N N . ALA B 1 98 ? -14.916 -12.558 46.706 1.00 14.85 98 ALA B N 1
ATOM 1746 C CA . ALA B 1 98 ? -13.916 -11.888 45.896 1.00 13.54 98 ALA B CA 1
ATOM 1747 C C . ALA B 1 98 ? -14.427 -10.528 45.428 1.00 19.93 98 ALA B C 1
ATOM 1748 O O . ALA B 1 98 ? -15.575 -10.393 44.986 1.00 15.09 98 ALA B O 1
ATOM 1750 N N . ALA B 1 99 ? -13.581 -9.512 45.545 1.00 17.83 99 ALA B N 1
ATOM 1751 C CA . ALA B 1 99 ? -13.966 -8.161 45.155 1.00 16.01 99 ALA B CA 1
ATOM 1752 C C . ALA B 1 99 ? -14.009 -8.013 43.634 1.00 13.81 99 ALA B C 1
ATOM 1753 O O . ALA B 1 99 ? -13.228 -8.644 42.909 1.00 16.15 99 ALA B O 1
ATOM 1755 N N . PRO B 1 100 ? -14.927 -7.170 43.139 1.00 16.35 100 PRO B N 1
ATOM 1756 C CA . PRO B 1 100 ? -14.828 -6.796 41.726 1.00 15.96 100 PRO B CA 1
ATOM 1757 C C . PRO B 1 100 ? -13.421 -6.260 41.428 1.00 13.96 100 PRO B C 1
ATOM 1758 O O . PRO B 1 100 ? -12.808 -5.604 42.267 1.00 14.30 100 PRO B O 1
ATOM 1762 N N . GLY B 1 101 ? -12.906 -6.543 40.240 1.00 15.40 101 GLY B N 1
ATOM 1763 C CA . GLY B 1 101 ? -11.549 -6.115 39.925 1.00 15.16 101 GLY B CA 1
ATOM 1764 C C . GLY B 1 101 ? -10.461 -7.116 40.230 1.00 14.21 101 GLY B C 1
ATOM 1765 O O . GLY B 1 101 ? -9.306 -6.939 39.796 1.00 16.55 101 GLY B O 1
ATOM 1766 N N . THR B 1 102 ? -10.800 -8.172 40.972 1.00 14.08 102 THR B N 1
ATOM 1767 C CA . THR B 1 102 ? -9.879 -9.290 41.169 1.00 9.46 102 THR B CA 1
ATOM 1768 C C . THR B 1 102 ? -10.065 -10.348 40.090 1.00 13.41 102 THR B C 1
ATOM 1769 O O . THR B 1 102 ? -11.048 -10.322 39.340 1.00 12.47 102 THR B O 1
ATOM 1773 N N . ILE B 1 103 ? -9.120 -11.279 40.014 1.00 11.44 103 ILE B N 1
ATOM 1774 C CA . ILE B 1 103 ? -9.223 -12.407 39.077 1.00 13.53 103 ILE B CA 1
ATOM 1775 C C . ILE B 1 103 ? -10.516 -13.198 39.310 1.00 18.48 103 ILE B C 1
ATOM 1776 O O . ILE B 1 103 ? -11.314 -13.394 38.397 1.00 13.83 103 ILE B O 1
ATOM 1781 N N . ARG B 1 104 ? -10.738 -13.641 40.539 1.00 14.88 104 ARG B N 1
ATOM 1782 C CA . ARG B 1 104 ? -11.963 -14.371 40.834 1.00 15.96 104 ARG B CA 1
ATOM 1783 C C . ARG B 1 104 ? -13.214 -13.507 40.696 1.00 11.73 104 ARG B C 1
ATOM 1784 O O . ARG B 1 104 ? -14.217 -13.945 40.150 1.00 19.75 104 ARG B O 1
ATOM 1792 N N . GLY B 1 105 ? -13.152 -12.273 41.168 1.00 12.93 105 GLY B N 1
ATOM 1793 C CA . GLY B 1 105 ? -14.299 -11.386 41.058 1.00 17.39 105 GLY B CA 1
ATOM 1794 C C . GLY B 1 105 ? -14.693 -11.074 39.619 1.00 18.55 105 GLY B C 1
ATOM 1795 O O . GLY B 1 105 ? -15.878 -10.990 39.284 1.00 16.05 105 GLY B O 1
ATOM 1796 N N . ASP B 1 106 ? -13.711 -10.893 38.746 1.00 14.23 106 ASP B N 1
ATOM 1797 C CA . ASP B 1 106 ? -14.037 -10.598 37.357 1.00 10.71 106 ASP B CA 1
ATOM 1798 C C . ASP B 1 106 ? -14.403 -11.825 36.512 1.00 10.63 106 ASP B C 1
ATOM 1799 O O . ASP B 1 106 ? -15.169 -11.706 35.563 1.00 13.64 106 ASP B O 1
ATOM 1804 N N . PHE B 1 107 ? -13.872 -12.993 36.855 1.00 11.97 107 PHE B N 1
ATOM 1805 C CA . PHE B 1 107 ? -13.890 -14.124 35.905 1.00 15.65 107 PHE B CA 1
ATOM 1806 C C . PHE B 1 107 ? -14.550 -15.420 36.373 1.00 18.81 107 PHE B C 1
ATOM 1807 O O . PHE B 1 107 ? -14.725 -16.333 35.573 1.00 18.27 107 PHE B O 1
ATOM 1815 N N . ALA B 1 108 ? -14.902 -15.520 37.654 1.00 13.13 108 ALA B N 1
ATOM 1816 C CA . ALA B 1 108 ? -15.372 -16.801 38.182 1.00 16.69 108 ALA B CA 1
ATOM 1817 C C . ALA B 1 108 ? -16.736 -16.715 38.887 1.00 20.44 108 ALA B C 1
ATOM 1818 O O . ALA B 1 108 ? -17.153 -15.645 39.309 1.00 15.48 108 ALA B O 1
ATOM 1820 N N . LEU B 1 109 ? -17.398 -17.859 39.013 1.00 14.64 109 LEU B N 1
ATOM 1821 C CA . LEU B 1 109 ? -18.747 -17.949 39.584 1.00 18.87 109 LEU B CA 1
ATOM 1822 C C . LEU B 1 109 ? -18.815 -18.833 40.827 1.00 21.83 109 LEU B C 1
ATOM 1823 O O . LEU B 1 109 ? -19.659 -18.596 41.699 1.00 27.49 109 LEU B O 1
ATOM 1828 N N . GLU B 1 110 ? -17.963 -19.861 40.900 1.00 18.60 110 GLU B N 1
ATOM 1829 C CA . GLU B 1 110 ? -18.035 -20.850 41.995 1.00 19.36 110 GLU B CA 1
ATOM 1830 C C . GLU B 1 110 ? -16.675 -21.135 42.611 1.00 24.06 110 GLU B C 1
ATOM 1831 O O . GLU B 1 110 ? -15.662 -21.117 41.918 1.00 26.10 110 GLU B O 1
ATOM 1837 N N . THR B 1 111 ? -16.668 -21.462 43.902 1.00 24.02 111 THR B N 1
ATOM 1838 C CA . THR B 1 111 ? -15.434 -21.790 44.612 1.00 23.33 111 THR B CA 1
ATOM 1839 C C . THR B 1 111 ? -14.655 -22.934 43.964 1.00 25.80 111 THR B C 1
ATOM 1840 O O . THR B 1 111 ? -13.432 -22.867 43.822 1.00 27.92 111 THR B O 1
ATOM 1844 N N . GLN B 1 112 ? -15.369 -23.967 43.539 1.00 25.04 112 GLN B N 1
ATOM 1845 C CA . GLN B 1 112 ? -14.717 -25.163 43.019 1.00 32.44 112 GLN B CA 1
ATOM 1846 C C . GLN B 1 112 ? -13.963 -24.846 41.731 1.00 30.42 112 GLN B C 1
ATOM 1847 O O . GLN B 1 112 ? -13.034 -25.556 41.348 1.00 33.40 112 GLN B O 1
ATOM 1853 N N . PHE B 1 113 ? -14.357 -23.759 41.078 1.00 25.19 113 PHE B N 1
ATOM 1854 C CA . PHE B 1 113 ? -13.726 -23.354 39.826 1.00 17.60 113 PHE B CA 1
ATOM 1855 C C . PHE B 1 113 ? -13.308 -21.899 39.942 1.00 17.50 113 PHE B C 1
ATOM 1856 O O . PHE B 1 113 ? -13.848 -21.012 39.267 1.00 20.89 113 PHE B O 1
ATOM 1864 N N . ASN B 1 114 ? -12.332 -21.653 40.814 1.00 17.58 114 ASN B N 1
ATOM 1865 C CA . ASN B 1 114 ? -11.897 -20.293 41.077 1.00 16.45 114 ASN B CA 1
ATOM 1866 C C . ASN B 1 114 ? -10.495 -19.978 40.547 1.00 19.11 114 ASN B C 1
ATOM 1867 O O . ASN B 1 114 ? -9.815 -19.081 41.050 1.00 16.09 114 ASN B O 1
ATOM 1872 N N . LEU B 1 115 ? -10.093 -20.725 39.524 1.00 18.13 115 LEU B N 1
ATOM 1873 C CA . LEU B 1 115 ? -9.090 -20.265 38.553 1.00 15.05 115 LEU B CA 1
ATOM 1874 C C . LEU B 1 115 ? -7.617 -20.253 38.965 1.00 20.52 115 LEU B C 1
ATOM 1875 O O . LEU B 1 115 ? -6.749 -20.615 38.169 1.00 20.56 115 LEU B O 1
ATOM 1880 N N . VAL B 1 116 ? -7.324 -19.791 40.175 1.00 17.27 116 VAL B N 1
ATOM 1881 C CA A VAL B 1 116 ? -5.947 -19.493 40.555 0.30 22.46 116 VAL B CA 1
ATOM 1882 C CA B VAL B 1 116 ? -5.938 -19.516 40.566 0.70 21.32 116 VAL B CA 1
ATOM 1883 C C . VAL B 1 116 ? -5.702 -19.722 42.043 1.00 27.82 116 VAL B C 1
ATOM 1884 O O . VAL B 1 116 ? -6.642 -19.793 42.830 1.00 24.41 116 VAL B O 1
ATOM 1891 N N . HIS B 1 117 ? -4.430 -19.825 42.412 1.00 22.90 117 HIS B N 1
ATOM 1892 C CA . HIS B 1 117 ? -4.018 -19.919 43.809 1.00 25.59 117 HIS B CA 1
ATOM 1893 C C . HIS B 1 117 ? -2.741 -19.119 43.979 1.00 26.71 117 HIS B C 1
ATOM 1894 O O . HIS B 1 117 ? -1.874 -19.135 43.107 1.00 17.89 117 HIS B O 1
ATOM 1901 N N . GLY B 1 118 ? -2.643 -18.400 45.090 1.00 17.45 118 GLY B N 1
ATOM 1902 C CA . GLY B 1 118 ? -1.383 -17.798 45.504 1.00 21.26 118 GLY B CA 1
ATOM 1903 C C . GLY B 1 118 ? -1.084 -18.219 46.930 1.00 27.35 118 GLY B C 1
ATOM 1904 O O . GLY B 1 118 ? -2.011 -18.362 47.737 1.00 23.18 118 GLY B O 1
ATOM 1905 N N . SER B 1 119 ? 0.194 -18.434 47.247 1.00 18.48 119 SER B N 1
ATOM 1906 C CA . SER B 1 119 ? 0.593 -18.800 48.602 1.00 19.63 119 SER B CA 1
ATOM 1907 C C . SER B 1 119 ? -0.023 -17.836 49.629 1.00 19.23 119 SER B C 1
ATOM 1908 O O . SER B 1 119 ? -0.150 -16.641 49.372 1.00 18.23 119 SER B O 1
ATOM 1911 N N . ASP B 1 120 ? -0.375 -18.343 50.807 1.00 26.65 120 ASP B N 1
ATOM 1912 C CA . ASP B 1 120 ? -1.131 -17.515 51.749 1.00 28.19 120 ASP B CA 1
ATOM 1913 C C . ASP B 1 120 ? -0.263 -16.859 52.810 1.00 34.67 120 ASP B C 1
ATOM 1914 O O . ASP B 1 120 ? -0.736 -16.018 53.583 1.00 35.08 120 ASP B O 1
ATOM 1919 N N . SER B 1 121 ? 1.012 -17.224 52.834 1.00 22.21 121 SER B N 1
ATOM 1920 C CA . SER B 1 121 ? 1.917 -16.688 53.842 1.00 27.94 121 SER B CA 1
ATOM 1921 C C . SER B 1 121 ? 3.362 -16.941 53.448 1.00 34.30 121 SER B C 1
ATOM 1922 O O . SER B 1 121 ? 3.638 -17.726 52.544 1.00 34.82 121 SER B O 1
ATOM 1925 N N . ALA B 1 122 ? 4.285 -16.291 54.143 1.00 29.97 122 ALA B N 1
ATOM 1926 C CA . ALA B 1 122 ? 5.701 -16.499 53.887 1.00 26.61 122 ALA B CA 1
ATOM 1927 C C . ALA B 1 122 ? 6.083 -17.961 54.056 1.00 41.60 122 ALA B C 1
ATOM 1928 O O . ALA B 1 122 ? 6.896 -18.490 53.287 1.00 32.44 122 ALA B O 1
ATOM 1930 N N . GLU B 1 123 ? 5.505 -18.612 55.064 1.00 36.05 123 GLU B N 1
ATOM 1931 C CA . GLU B 1 123 ? 5.810 -20.015 55.316 1.00 40.34 123 GLU B CA 1
ATOM 1932 C C . GLU B 1 123 ? 5.244 -20.897 54.220 1.00 31.88 123 GLU B C 1
ATOM 1933 O O . GLU B 1 123 ? 5.924 -21.803 53.740 1.00 35.60 123 GLU B O 1
ATOM 1939 N N . SER B 1 124 ? 3.995 -20.646 53.840 1.00 28.68 124 SER B N 1
ATOM 1940 C CA . SER B 1 124 ? 3.386 -21.381 52.740 1.00 35.36 124 SER B CA 1
ATOM 1941 C C . SER B 1 124 ? 4.152 -21.174 51.430 1.00 30.54 124 SER B C 1
ATOM 1942 O O . SER B 1 124 ? 4.347 -22.115 50.663 1.00 31.06 124 SER B O 1
ATOM 1945 N N . ALA B 1 125 ? 4.587 -19.944 51.177 1.00 29.97 125 ALA B N 1
ATOM 1946 C CA . ALA B 1 125 ? 5.300 -19.639 49.939 1.00 31.16 125 ALA B CA 1
ATOM 1947 C C . ALA B 1 125 ? 6.577 -20.450 49.867 1.00 32.88 125 ALA B C 1
ATOM 1948 O O . ALA B 1 125 ? 6.900 -21.050 48.832 1.00 28.40 125 ALA B O 1
ATOM 1950 N N . GLN B 1 126 ? 7.300 -20.475 50.982 1.00 30.53 126 GLN B N 1
ATOM 1951 C CA . GLN B 1 126 ? 8.540 -21.226 51.073 1.00 31.33 126 GLN B CA 1
ATOM 1952 C C . GLN B 1 126 ? 8.302 -22.706 50.785 1.00 39.84 126 GLN B C 1
ATOM 1953 O O . GLN B 1 126 ? 9.027 -23.310 49.993 1.00 34.88 126 GLN B O 1
ATOM 1959 N N . ARG B 1 127 ? 7.284 -23.279 51.423 1.00 36.89 127 ARG B N 1
ATOM 1960 C CA . ARG B 1 127 ? 6.962 -24.694 51.249 1.00 34.39 127 ARG B CA 1
ATOM 1961 C C . ARG B 1 127 ? 6.515 -25.017 49.825 1.00 30.76 127 ARG B C 1
ATOM 1962 O O . ARG B 1 127 ? 6.959 -25.999 49.228 1.00 30.73 127 ARG B O 1
ATOM 1970 N N . GLU B 1 128 ? 5.628 -24.187 49.290 1.00 28.76 128 GLU B N 1
ATOM 1971 C CA . GLU B 1 128 ? 5.055 -24.421 47.978 1.00 26.97 128 GLU B CA 1
ATOM 1972 C C . GLU B 1 128 ? 6.079 -24.239 46.854 1.00 33.30 128 GLU B C 1
ATOM 1973 O O . GLU B 1 128 ? 6.134 -25.034 45.914 1.00 30.46 128 GLU B O 1
ATOM 1979 N N . ILE B 1 129 ? 6.913 -23.213 46.959 1.00 31.99 129 ILE B N 1
ATOM 1980 C CA . ILE B 1 129 ? 7.980 -23.030 45.976 1.00 32.41 129 ILE B CA 1
ATOM 1981 C C . ILE B 1 129 ? 8.966 -24.201 46.008 1.00 37.94 129 ILE B C 1
ATOM 1982 O O . ILE B 1 129 ? 9.445 -24.645 44.960 1.00 32.62 129 ILE B O 1
ATOM 1987 N N . ALA B 1 130 ? 9.257 -24.715 47.201 1.00 34.23 130 ALA B N 1
ATOM 1988 C CA . ALA B 1 130 ? 10.158 -25.859 47.320 1.00 37.74 130 ALA B CA 1
ATOM 1989 C C . ALA B 1 130 ? 9.532 -27.093 46.685 1.00 37.75 130 ALA B C 1
ATOM 1990 O O . ALA B 1 130 ? 10.225 -27.922 46.106 1.00 36.84 130 ALA B O 1
ATOM 1992 N N . LEU B 1 131 ? 8.209 -27.194 46.776 1.00 35.31 131 LEU B N 1
ATOM 1993 C CA . LEU B 1 131 ? 7.488 -28.342 46.244 1.00 32.25 131 LEU B CA 1
ATOM 1994 C C . LEU B 1 131 ? 7.403 -28.304 44.714 1.00 36.56 131 LEU B C 1
ATOM 1995 O O . LEU B 1 131 ? 7.686 -29.295 44.039 1.00 36.17 131 LEU B O 1
ATOM 2000 N N . TRP B 1 132 ? 7.008 -27.158 44.174 1.00 30.76 132 TRP B N 1
ATOM 2001 C CA . TRP B 1 132 ? 6.781 -27.009 42.734 1.00 36.66 132 TRP B CA 1
ATOM 2002 C C . TRP B 1 132 ? 8.035 -26.681 41.923 1.00 33.59 132 TRP B C 1
ATOM 2003 O O . TRP B 1 132 ? 8.142 -27.041 40.746 1.00 29.65 132 TRP B O 1
ATOM 2014 N N . PHE B 1 133 ? 8.977 -25.981 42.540 1.00 31.82 133 PHE B N 1
ATOM 2015 C CA . PHE B 1 133 ? 10.206 -25.600 41.852 1.00 26.63 133 PHE B CA 1
ATOM 2016 C C . PHE B 1 133 ? 11.422 -25.880 42.738 1.00 36.58 133 PHE B C 1
ATOM 2017 O O . PHE B 1 133 ? 12.189 -24.964 43.035 1.00 29.90 133 PHE B O 1
ATOM 2025 N N . PRO B 1 134 ? 11.602 -27.138 43.171 1.00 33.63 134 PRO B N 1
ATOM 2026 C CA . PRO B 1 134 ? 12.739 -27.461 44.036 1.00 40.09 134 PRO B CA 1
ATOM 2027 C C . PRO B 1 134 ? 14.058 -27.126 43.357 1.00 48.15 134 PRO B C 1
ATOM 2028 O O . PRO B 1 134 ? 14.352 -27.674 42.318 1.00 51.77 134 PRO B O 1
ATOM 2032 N N . GLY B 1 135 ? 14.859 -26.253 43.940 1.00 46.99 135 GLY B N 1
ATOM 2033 C CA . GLY B 1 135 ? 16.121 -25.886 43.328 1.00 45.78 135 GLY B CA 1
ATOM 2034 C C . GLY B 1 135 ? 16.075 -24.425 42.949 1.00 46.18 135 GLY B C 1
ATOM 2035 O O . GLY B 1 135 ? 17.097 -23.822 42.638 1.00 61.96 135 GLY B O 1
ATOM 2036 N N . ALA B 1 136 ? 14.870 -23.865 42.969 1.00 30.90 136 ALA B N 1
ATOM 2037 C CA . ALA B 1 136 ? 14.669 -22.432 42.794 1.00 47.23 136 ALA B CA 1
ATOM 2038 C C . ALA B 1 136 ? 14.944 -21.708 44.105 1.00 57.64 136 ALA B C 1
ATOM 2039 O O . ALA B 1 136 ? 14.760 -22.266 45.190 1.00 65.02 136 ALA B O 1
ATOM 2042 N N . THR C 1 2 ? 18.293 11.960 21.105 1.00 66.45 2 THR C N 1
ATOM 2043 C CA . THR C 1 2 ? 17.314 10.956 20.695 1.00 65.92 2 THR C CA 1
ATOM 2044 C C . THR C 1 2 ? 16.214 11.572 19.839 1.00 57.00 2 THR C C 1
ATOM 2045 O O . THR C 1 2 ? 15.805 12.707 20.067 1.00 45.61 2 THR C O 1
ATOM 2049 N N . GLU C 1 3 ? 15.733 10.804 18.866 1.00 48.22 3 GLU C N 1
ATOM 2050 C CA . GLU C 1 3 ? 14.694 11.251 17.943 1.00 26.86 3 GLU C CA 1
ATOM 2051 C C . GLU C 1 3 ? 13.425 11.735 18.649 1.00 35.23 3 GLU C C 1
ATOM 2052 O O . GLU C 1 3 ? 12.929 11.080 19.564 1.00 26.20 3 GLU C O 1
ATOM 2058 N N . ARG C 1 4 ? 12.906 12.885 18.217 1.00 25.18 4 ARG C N 1
ATOM 2059 C CA . ARG C 1 4 ? 11.679 13.440 18.786 1.00 26.37 4 ARG C CA 1
ATOM 2060 C C . ARG C 1 4 ? 10.702 13.826 17.688 1.00 30.36 4 ARG C C 1
ATOM 2061 O O . ARG C 1 4 ? 11.105 14.180 16.572 1.00 28.19 4 ARG C O 1
ATOM 2069 N N . THR C 1 5 ? 9.417 13.783 18.022 1.00 20.18 5 THR C N 1
ATOM 2070 C CA . THR C 1 5 ? 8.362 14.148 17.093 1.00 24.96 5 THR C CA 1
ATOM 2071 C C . THR C 1 5 ? 7.241 14.903 17.835 1.00 27.13 5 THR C C 1
ATOM 2072 O O . THR C 1 5 ? 7.128 14.823 19.053 1.00 24.91 5 THR C O 1
ATOM 2076 N N . LEU C 1 6 ? 6.441 15.668 17.103 1.00 26.95 6 LEU C N 1
ATOM 2077 C CA . LEU C 1 6 ? 5.337 16.384 17.724 1.00 23.84 6 LEU C CA 1
ATOM 2078 C C . LEU C 1 6 ? 4.025 15.634 17.546 1.00 27.84 6 LEU C C 1
ATOM 2079 O O . LEU C 1 6 ? 3.670 15.233 16.441 1.00 23.37 6 LEU C O 1
ATOM 2084 N N . VAL C 1 7 ? 3.291 15.467 18.639 1.00 19.61 7 VAL C N 1
ATOM 2085 C CA . VAL C 1 7 ? 1.982 14.834 18.567 1.00 19.39 7 VAL C CA 1
ATOM 2086 C C . VAL C 1 7 ? 0.913 15.816 19.025 1.00 19.37 7 VAL C C 1
ATOM 2087 O O . VAL C 1 7 ? 1.097 16.539 20.002 1.00 20.81 7 VAL C O 1
ATOM 2091 N N . LEU C 1 8 ? -0.189 15.871 18.288 1.00 19.62 8 LEU C N 1
ATOM 2092 C CA . LEU C 1 8 ? -1.313 16.713 18.674 1.00 23.54 8 LEU C CA 1
ATOM 2093 C C . LEU C 1 8 ? -2.540 15.843 18.817 1.00 25.00 8 LEU C C 1
ATOM 2094 O O . LEU C 1 8 ? -2.862 15.060 17.929 1.00 28.74 8 LEU C O 1
ATOM 2099 N N . ILE C 1 9 ? -3.230 15.984 19.937 1.00 24.36 9 ILE C N 1
ATOM 2100 C CA . ILE C 1 9 ? -4.552 15.402 20.056 1.00 19.40 9 ILE C CA 1
ATOM 2101 C C . ILE C 1 9 ? -5.532 16.525 19.754 1.00 24.69 9 ILE C C 1
ATOM 2102 O O . ILE C 1 9 ? -5.610 17.514 20.482 1.00 25.44 9 ILE C O 1
ATOM 2107 N N . LYS C 1 10 ? -6.240 16.387 18.639 1.00 25.11 10 LYS C N 1
ATOM 2108 C CA . LYS C 1 10 ? -7.095 17.449 18.130 1.00 19.90 10 LYS C CA 1
ATOM 2109 C C . LYS C 1 10 ? -8.374 17.563 18.970 1.00 23.22 10 LYS C C 1
ATOM 2110 O O . LYS C 1 10 ? -8.604 16.733 19.849 1.00 23.51 10 LYS C O 1
ATOM 2116 N N . PRO C 1 11 ? -9.185 18.615 18.738 1.00 24.33 11 PRO C N 1
ATOM 2117 C CA . PRO C 1 11 ? -10.344 18.837 19.619 1.00 29.97 11 PRO C CA 1
ATOM 2118 C C . PRO C 1 11 ? -11.338 17.668 19.674 1.00 31.24 11 PRO C C 1
ATOM 2119 O O . PRO C 1 11 ? -11.975 17.455 20.707 1.00 25.90 11 PRO C O 1
ATOM 2123 N N . ASP C 1 12 ? -11.487 16.938 18.573 1.00 25.07 12 ASP C N 1
ATOM 2124 C CA . ASP C 1 12 ? -12.383 15.786 18.541 1.00 24.26 12 ASP C CA 1
ATOM 2125 C C . ASP C 1 12 ? -11.843 14.659 19.411 1.00 32.71 12 ASP C C 1
ATOM 2126 O O . ASP C 1 12 ? -12.614 13.929 20.036 1.00 25.99 12 ASP C O 1
ATOM 2131 N N . GLY C 1 13 ? -10.517 14.530 19.459 1.00 25.18 13 GLY C N 1
ATOM 2132 C CA . GLY C 1 13 ? -9.872 13.564 20.325 1.00 27.65 13 GLY C CA 1
ATOM 2133 C C . GLY C 1 13 ? -10.187 13.830 21.784 1.00 30.21 13 GLY C C 1
ATOM 2134 O O . GLY C 1 13 ? -10.412 12.900 22.562 1.00 29.98 13 GLY C O 1
ATOM 2135 N N . ILE C 1 14 ? -10.205 15.107 22.156 1.00 27.87 14 ILE C N 1
ATOM 2136 C CA . ILE C 1 14 ? -10.491 15.488 23.532 1.00 24.52 14 ILE C CA 1
ATOM 2137 C C . ILE C 1 14 ? -11.974 15.316 23.835 1.00 33.72 14 ILE C C 1
ATOM 2138 O O . ILE C 1 14 ? -12.348 14.729 24.856 1.00 30.77 14 ILE C O 1
ATOM 2143 N N . GLU C 1 15 ? -12.812 15.813 22.930 1.00 29.47 15 GLU C N 1
ATOM 2144 C CA . GLU C 1 15 ? -14.257 15.727 23.101 1.00 36.26 15 GLU C CA 1
ATOM 2145 C C . GLU C 1 15 ? -14.724 14.278 23.215 1.00 36.61 15 GLU C C 1
ATOM 2146 O O . GLU C 1 15 ? -15.725 13.992 23.867 1.00 34.97 15 GLU C O 1
ATOM 2152 N N . ARG C 1 16 ? -13.994 13.362 22.592 1.00 27.58 16 ARG C N 1
ATOM 2153 C CA . ARG C 1 16 ? -14.363 11.950 22.669 1.00 31.13 16 ARG C CA 1
ATOM 2154 C C . ARG C 1 16 ? -13.667 11.183 23.786 1.00 22.22 16 ARG C C 1
ATOM 2155 O O . ARG C 1 16 ? -13.701 9.951 23.815 1.00 26.99 16 ARG C O 1
ATOM 2163 N N . GLN C 1 17 ? -13.032 11.917 24.692 1.00 26.88 17 GLN C N 1
ATOM 2164 C CA . GLN C 1 17 ? -12.370 11.313 25.841 1.00 33.30 17 GLN C CA 1
ATOM 2165 C C . GLN C 1 17 ? -11.400 10.208 25.438 1.00 28.40 17 GLN C C 1
ATOM 2166 O O . GLN C 1 17 ? -11.422 9.097 25.974 1.00 28.17 17 GLN C O 1
ATOM 2172 N N . LEU C 1 18 ? -10.541 10.532 24.479 1.00 20.64 18 LEU C N 1
ATOM 2173 C CA . LEU C 1 18 ? -9.528 9.606 24.013 1.00 15.78 18 LEU C CA 1
ATOM 2174 C C . LEU C 1 18 ? -8.110 10.050 24.367 1.00 16.03 18 LEU C C 1
ATOM 2175 O O . LEU C 1 18 ? -7.162 9.484 23.857 1.00 15.81 18 LEU C O 1
ATOM 2180 N N . ILE C 1 19 ? -7.961 11.050 25.238 1.00 14.52 19 ILE C N 1
ATOM 2181 C CA . ILE C 1 19 ? -6.612 11.501 25.620 1.00 17.81 19 ILE C CA 1
ATOM 2182 C C . ILE C 1 19 ? -5.763 10.353 26.179 1.00 17.10 19 ILE C C 1
ATOM 2183 O O . ILE C 1 19 ? -4.646 10.111 25.720 1.00 18.64 19 ILE C O 1
ATOM 2188 N N . GLY C 1 20 ? -6.297 9.664 27.183 1.00 12.85 20 GLY C N 1
ATOM 2189 C CA . GLY C 1 20 ? -5.617 8.536 27.805 1.00 13.98 20 GLY C CA 1
ATOM 2190 C C . GLY C 1 20 ? -5.338 7.406 26.821 1.00 16.83 20 GLY C C 1
ATOM 2191 O O . GLY C 1 20 ? -4.235 6.857 26.778 1.00 16.76 20 GLY C O 1
ATOM 2192 N N . GLU C 1 21 ? -6.339 7.054 26.022 1.00 12.71 21 GLU C N 1
ATOM 2193 C CA . GLU C 1 21 ? -6.175 5.956 25.071 1.00 15.39 21 GLU C CA 1
ATOM 2194 C C . GLU C 1 21 ? -5.005 6.225 24.120 1.00 13.36 21 GLU C C 1
ATOM 2195 O O . GLU C 1 21 ? -4.169 5.350 23.889 1.00 14.19 21 GLU C O 1
ATOM 2201 N N . ILE C 1 22 ? -4.943 7.451 23.591 1.00 13.44 22 ILE C N 1
ATOM 2202 C CA . ILE C 1 22 ? -3.881 7.846 22.667 1.00 14.81 22 ILE C CA 1
ATOM 2203 C C . ILE C 1 22 ? -2.498 7.846 23.323 1.00 20.96 22 ILE C C 1
ATOM 2204 O O . ILE C 1 22 ? -1.530 7.338 22.759 1.00 13.04 22 ILE C O 1
ATOM 2209 N N . ILE C 1 23 ? -2.401 8.407 24.521 1.00 17.16 23 ILE C N 1
ATOM 2210 C CA . ILE C 1 23 ? -1.118 8.444 25.225 1.00 17.46 23 ILE C CA 1
ATOM 2211 C C . ILE C 1 23 ? -0.650 7.034 25.615 1.00 17.40 23 ILE C C 1
ATOM 2212 O O . ILE C 1 23 ? 0.547 6.730 25.557 1.00 15.23 23 ILE C O 1
ATOM 2217 N N . SER C 1 24 ? -1.598 6.174 25.986 1.00 11.60 24 SER C N 1
ATOM 2218 C CA . SER C 1 24 ? -1.303 4.756 26.300 1.00 12.08 24 SER C CA 1
ATOM 2219 C C . SER C 1 24 ? -0.709 4.021 25.102 1.00 13.97 24 SER C C 1
ATOM 2220 O O . SER C 1 24 ? 0.233 3.248 25.252 1.00 12.88 24 SER C O 1
ATOM 2223 N N . ARG C 1 25 ? -1.252 4.268 23.917 1.00 13.70 25 ARG C N 1
ATOM 2224 C CA . ARG C 1 25 ? -0.724 3.612 22.719 1.00 14.45 25 ARG C CA 1
ATOM 2225 C C . ARG C 1 25 ? 0.723 4.032 22.429 1.00 15.48 25 ARG C C 1
ATOM 2226 O O . ARG C 1 25 ? 1.546 3.210 22.022 1.00 16.72 25 ARG C O 1
ATOM 2234 N N . ILE C 1 26 ? 1.022 5.307 22.650 1.00 12.98 26 ILE C N 1
ATOM 2235 C CA . ILE C 1 26 ? 2.376 5.835 22.459 1.00 18.20 26 ILE C CA 1
ATOM 2236 C C . ILE C 1 26 ? 3.337 5.222 23.471 1.00 16.57 26 ILE C C 1
ATOM 2237 O O . ILE C 1 26 ? 4.432 4.750 23.130 1.00 15.79 26 ILE C O 1
ATOM 2242 N N . GLU C 1 27 ? 2.922 5.216 24.732 1.00 12.99 27 GLU C N 1
ATOM 2243 C CA . GLU C 1 27 ? 3.709 4.587 25.797 1.00 18.61 27 GLU C CA 1
ATOM 2244 C C . GLU C 1 27 ? 3.962 3.087 25.597 1.00 19.51 27 GLU C C 1
ATOM 2245 O O . GLU C 1 27 ? 5.072 2.613 25.826 1.00 16.25 27 GLU C O 1
ATOM 2251 N N . ARG C 1 28 ? 2.940 2.331 25.200 1.00 13.03 28 ARG C N 1
ATOM 2252 C CA A ARG C 1 28 ? 3.125 0.889 25.071 0.42 18.07 28 ARG C CA 1
ATOM 2253 C CA B ARG C 1 28 ? 3.063 0.882 25.026 0.58 17.28 28 ARG C CA 1
ATOM 2254 C C . ARG C 1 28 ? 4.012 0.527 23.883 1.00 14.09 28 ARG C C 1
ATOM 2255 O O . ARG C 1 28 ? 4.585 -0.551 23.858 1.00 12.71 28 ARG C O 1
ATOM 2270 N N . LYS C 1 29 ? 4.122 1.441 22.927 1.00 14.41 29 LYS C N 1
ATOM 2271 C CA . LYS C 1 29 ? 5.002 1.283 21.758 1.00 9.13 29 LYS C CA 1
ATOM 2272 C C . LYS C 1 29 ? 6.462 1.398 22.196 1.00 16.06 29 LYS C C 1
ATOM 2273 O O . LYS C 1 29 ? 7.376 1.028 21.452 1.00 21.97 29 LYS C O 1
ATOM 2279 N N . GLY C 1 30 ? 6.678 1.943 23.391 1.00 16.26 30 GLY C N 1
ATOM 2280 C CA . GLY C 1 30 ? 8.023 2.056 23.941 1.00 19.39 30 GLY C CA 1
ATOM 2281 C C . GLY C 1 30 ? 8.572 3.469 23.889 1.00 21.96 30 GLY C C 1
ATOM 2282 O O . GLY C 1 30 ? 9.757 3.705 24.152 1.00 20.23 30 GLY C O 1
ATOM 2283 N N . LEU C 1 31 ? 7.712 4.415 23.536 1.00 18.99 31 LEU C N 1
ATOM 2284 C CA . LEU C 1 31 ? 8.112 5.811 23.403 1.00 14.98 31 LEU C CA 1
ATOM 2285 C C . LEU C 1 31 ? 7.884 6.567 24.703 1.00 18.71 31 LEU C C 1
ATOM 2286 O O . LEU C 1 31 ? 7.050 6.168 25.519 1.00 18.67 31 LEU C O 1
ATOM 2291 N N . THR C 1 32 ? 8.606 7.666 24.898 1.00 22.24 32 THR C N 1
ATOM 2292 C CA . THR C 1 32 ? 8.408 8.458 26.111 1.00 25.03 32 THR C CA 1
ATOM 2293 C C . THR C 1 32 ? 7.779 9.823 25.824 1.00 20.34 32 THR C C 1
ATOM 2294 O O . THR C 1 32 ? 8.003 10.419 24.775 1.00 21.90 32 THR C O 1
ATOM 2298 N N . ILE C 1 33 ? 6.974 10.299 26.770 1.00 19.31 33 ILE C N 1
ATOM 2299 C CA . ILE C 1 33 ? 6.367 11.621 26.691 1.00 22.81 33 ILE C CA 1
ATOM 2300 C C . ILE C 1 33 ? 7.332 12.658 27.254 1.00 25.77 33 ILE C C 1
ATOM 2301 O O . ILE C 1 33 ? 7.512 12.736 28.466 1.00 24.01 33 ILE C O 1
ATOM 2306 N N . ALA C 1 34 ? 7.942 13.463 26.384 1.00 21.77 34 ALA C N 1
ATOM 2307 C CA . ALA C 1 34 ? 8.985 14.392 26.818 1.00 22.18 34 ALA C CA 1
ATOM 2308 C C . ALA C 1 34 ? 8.403 15.745 27.200 1.00 24.40 34 ALA C C 1
ATOM 2309 O O . ALA C 1 34 ? 9.002 16.502 27.955 1.00 25.24 34 ALA C O 1
ATOM 2311 N N . ALA C 1 35 ? 7.220 16.040 26.680 1.00 24.80 35 ALA C N 1
ATOM 2312 C CA . ALA C 1 35 ? 6.519 17.271 27.025 1.00 20.83 35 ALA C CA 1
ATOM 2313 C C . ALA C 1 35 ? 5.050 17.045 26.735 1.00 18.65 35 ALA C C 1
ATOM 2314 O O . ALA C 1 35 ? 4.705 16.230 25.890 1.00 18.78 35 ALA C O 1
ATOM 2316 N N . LEU C 1 36 ? 4.184 17.767 27.432 1.00 18.07 36 LEU C N 1
ATOM 2317 C CA . LEU C 1 36 ? 2.756 17.473 27.387 1.00 14.49 36 LEU C CA 1
ATOM 2318 C C . LEU C 1 36 ? 1.995 18.671 27.911 1.00 20.48 36 LEU C C 1
ATOM 2319 O O . LEU C 1 36 ? 2.270 19.138 29.012 1.00 23.68 36 LEU C O 1
ATOM 2324 N N . GLN C 1 37 ? 1.049 19.176 27.120 1.00 19.35 37 GLN C N 1
ATOM 2325 C CA . GLN C 1 37 ? 0.241 20.312 27.554 1.00 21.68 37 GLN C CA 1
ATOM 2326 C C . GLN C 1 37 ? -1.126 20.404 26.880 1.00 32.56 37 GLN C C 1
ATOM 2327 O O . GLN C 1 37 ? -1.246 20.313 25.662 1.00 25.42 37 GLN C O 1
ATOM 2333 N N . LEU C 1 38 ? -2.164 20.578 27.688 1.00 20.48 38 LEU C N 1
ATOM 2334 C CA A LEU C 1 38 ? -3.479 20.927 27.169 0.31 22.55 38 LEU C CA 1
ATOM 2335 C CA B LEU C 1 38 ? -3.475 20.919 27.164 0.69 23.51 38 LEU C CA 1
ATOM 2336 C C . LEU C 1 38 ? -3.499 22.435 26.949 1.00 26.53 38 LEU C C 1
ATOM 2337 O O . LEU C 1 38 ? -3.089 23.199 27.830 1.00 27.09 38 LEU C O 1
ATOM 2346 N N . ARG C 1 39 ? -3.959 22.882 25.779 1.00 21.03 39 ARG C N 1
ATOM 2347 C CA A ARG C 1 39 ? -3.953 24.309 25.470 0.53 22.21 39 ARG C CA 1
ATOM 2348 C CA B ARG C 1 39 ? -3.970 24.314 25.488 0.47 22.45 39 ARG C CA 1
ATOM 2349 C C . ARG C 1 39 ? -4.955 24.714 24.392 1.00 26.23 39 ARG C C 1
ATOM 2350 O O . ARG C 1 39 ? -5.479 23.877 23.656 1.00 28.42 39 ARG C O 1
ATOM 2365 N N . THR C 1 40 ? -5.201 26.012 24.302 1.00 29.24 40 THR C N 1
ATOM 2366 C CA . THR C 1 40 ? -6.035 26.572 23.255 1.00 38.51 40 THR C CA 1
ATOM 2367 C C . THR C 1 40 ? -5.115 27.014 22.127 1.00 40.83 40 THR C C 1
ATOM 2368 O O . THR C 1 40 ? -3.978 27.421 22.362 1.00 37.49 40 THR C O 1
ATOM 2372 N N . VAL C 1 41 ? -5.598 26.918 20.898 1.00 38.57 41 VAL C N 1
ATOM 2373 C CA . VAL C 1 41 ? -4.770 27.256 19.753 1.00 41.74 41 VAL C CA 1
ATOM 2374 C C . VAL C 1 41 ? -5.228 28.591 19.191 1.00 42.43 41 VAL C C 1
ATOM 2375 O O . VAL C 1 41 ? -6.405 28.752 18.876 1.00 43.22 41 VAL C O 1
ATOM 2379 N N . SER C 1 42 ? -4.305 29.546 19.097 1.00 33.83 42 SER C N 1
ATOM 2380 C CA . SER C 1 42 ? -4.580 30.836 18.451 1.00 49.75 42 SER C CA 1
ATOM 2381 C C . SER C 1 42 ? -4.607 30.718 16.926 1.00 47.48 42 SER C C 1
ATOM 2382 O O . SER C 1 42 ? -4.082 29.763 16.364 1.00 34.00 42 SER C O 1
ATOM 2385 N N . ALA C 1 43 ? -5.211 31.704 16.264 1.00 55.42 43 ALA C N 1
ATOM 2386 C CA . ALA C 1 43 ? -5.261 31.728 14.807 1.00 53.89 43 ALA C CA 1
ATOM 2387 C C . ALA C 1 43 ? -3.849 31.799 14.242 1.00 53.20 43 ALA C C 1
ATOM 2388 O O . ALA C 1 43 ? -3.548 31.206 13.203 1.00 48.06 43 ALA C O 1
ATOM 2390 N N . GLU C 1 44 ? -2.984 32.525 14.945 1.00 47.26 44 GLU C N 1
ATOM 2391 C CA A GLU C 1 44 ? -1.598 32.668 14.521 0.36 55.87 44 GLU C CA 1
ATOM 2392 C CA B GLU C 1 44 ? -1.592 32.671 14.533 0.64 56.65 44 GLU C CA 1
ATOM 2393 C C . GLU C 1 44 ? -0.869 31.331 14.566 1.00 53.05 44 GLU C C 1
ATOM 2394 O O . GLU C 1 44 ? -0.130 30.994 13.641 1.00 41.30 44 GLU C O 1
ATOM 2405 N N . LEU C 1 45 ? -1.079 30.578 15.645 1.00 46.21 45 LEU C N 1
ATOM 2406 C CA . LEU C 1 45 ? -0.469 29.264 15.798 1.00 38.07 45 LEU C CA 1
ATOM 2407 C C . LEU C 1 45 ? -1.040 28.317 14.757 1.00 37.42 45 LEU C C 1
ATOM 2408 O O . LEU C 1 45 ? -0.300 27.595 14.078 1.00 40.16 45 LEU C O 1
ATOM 2413 N N . ALA C 1 46 ? -2.362 28.345 14.620 1.00 32.74 46 ALA C N 1
ATOM 2414 C CA . ALA C 1 46 ? -3.054 27.492 13.662 1.00 36.56 46 ALA C CA 1
ATOM 2415 C C . ALA C 1 46 ? -2.510 27.719 12.251 1.00 34.74 46 ALA C C 1
ATOM 2416 O O . ALA C 1 46 ? -2.233 26.765 11.524 1.00 43.87 46 ALA C O 1
ATOM 2418 N N . SER C 1 47 ? -2.356 28.984 11.876 1.00 40.27 47 SER C N 1
ATOM 2419 C CA . SER C 1 47 ? -1.907 29.321 10.531 1.00 45.08 47 SER C CA 1
ATOM 2420 C C . SER C 1 47 ? -0.465 28.882 10.259 1.00 55.73 47 SER C C 1
ATOM 2421 O O . SER C 1 47 ? -0.138 28.483 9.142 1.00 50.28 47 SER C O 1
ATOM 2424 N N . GLN C 1 48 ? 0.393 28.942 11.274 1.00 46.20 48 GLN C N 1
ATOM 2425 C CA . GLN C 1 48 ? 1.768 28.466 11.121 1.00 46.54 48 GLN C CA 1
ATOM 2426 C C . GLN C 1 48 ? 1.845 26.944 11.095 1.00 49.41 48 GLN C C 1
ATOM 2427 O O . GLN C 1 48 ? 2.538 26.356 10.264 1.00 49.25 48 GLN C O 1
ATOM 2433 N N . HIS C 1 49 ? 1.140 26.306 12.019 1.00 36.90 49 HIS C N 1
ATOM 2434 C CA . HIS C 1 49 ? 1.136 24.860 12.085 1.00 28.82 49 HIS C CA 1
ATOM 2435 C C . HIS C 1 49 ? 0.689 24.251 10.753 1.00 32.57 49 HIS C C 1
ATOM 2436 O O . HIS C 1 49 ? 1.199 23.221 10.334 1.00 33.44 49 HIS C O 1
ATOM 2443 N N . TYR C 1 50 ? -0.257 24.906 10.091 1.00 31.87 50 TYR C N 1
ATOM 2444 C CA . TYR C 1 50 ? -0.869 24.342 8.898 1.00 46.06 50 TYR C CA 1
ATOM 2445 C C . TYR C 1 50 ? -0.375 25.027 7.629 1.00 40.55 50 TYR C C 1
ATOM 2446 O O . TYR C 1 50 ? -0.904 24.781 6.548 1.00 47.26 50 TYR C O 1
ATOM 2455 N N . ALA C 1 51 ? 0.631 25.886 7.766 1.00 43.26 51 ALA C N 1
ATOM 2456 C CA . ALA C 1 51 ? 1.146 26.656 6.633 1.00 48.24 51 ALA C CA 1
ATOM 2457 C C . ALA C 1 51 ? 1.357 25.833 5.362 1.00 38.90 51 ALA C C 1
ATOM 2458 O O . ALA C 1 51 ? 1.121 26.324 4.259 1.00 41.93 51 ALA C O 1
ATOM 2460 N N . GLU C 1 52 ? 1.805 24.588 5.497 1.00 38.70 52 GLU C N 1
ATOM 2461 C CA . GLU C 1 52 ? 2.069 23.775 4.308 1.00 53.79 52 GLU C CA 1
ATOM 2462 C C . GLU C 1 52 ? 0.803 23.460 3.509 1.00 50.91 52 GLU C C 1
ATOM 2463 O O . GLU C 1 52 ? 0.881 22.928 2.403 1.00 42.16 52 GLU C O 1
ATOM 2469 N N . HIS C 1 53 ? -0.355 23.807 4.062 1.00 47.47 53 HIS C N 1
ATOM 2470 C CA . HIS C 1 53 ? -1.638 23.497 3.432 1.00 46.57 53 HIS C CA 1
ATOM 2471 C C . HIS C 1 53 ? -2.378 24.729 2.906 1.00 49.60 53 HIS C C 1
ATOM 2472 O O . HIS C 1 53 ? -3.498 24.614 2.415 1.00 47.01 53 HIS C O 1
ATOM 2479 N N . GLU C 1 54 ? -1.756 25.899 3.002 1.00 63.32 54 GLU C N 1
ATOM 2480 C CA . GLU C 1 54 ? -2.421 27.151 2.633 1.00 76.40 54 GLU C CA 1
ATOM 2481 C C . GLU C 1 54 ? -3.035 27.144 1.227 1.00 71.48 54 GLU C C 1
ATOM 2482 O O . GLU C 1 54 ? -4.062 27.781 0.990 1.00 69.94 54 GLU C O 1
ATOM 2488 N N . GLY C 1 55 ? -2.408 26.427 0.299 1.00 57.85 55 GLY C N 1
ATOM 2489 C CA . GLY C 1 55 ? -2.881 26.396 -1.074 1.00 81.41 55 GLY C CA 1
ATOM 2490 C C . GLY C 1 55 ? -3.930 25.334 -1.349 1.00 77.71 55 GLY C C 1
ATOM 2491 O O . GLY C 1 55 ? -4.273 25.078 -2.502 1.00 84.06 55 GLY C O 1
ATOM 2492 N N . LYS C 1 56 ? -4.448 24.724 -0.289 1.00 62.02 56 LYS C N 1
ATOM 2493 C CA . LYS C 1 56 ? -5.394 23.618 -0.414 1.00 65.68 56 LYS C CA 1
ATOM 2494 C C . LYS C 1 56 ? -6.820 24.021 -0.023 1.00 67.03 56 LYS C C 1
ATOM 2495 O O . LYS C 1 56 ? -7.014 24.839 0.873 1.00 71.05 56 LYS C O 1
ATOM 2501 N N . PRO C 1 57 ? -7.824 23.435 -0.695 1.00 83.49 57 PRO C N 1
ATOM 2502 C CA . PRO C 1 57 ? -9.226 23.828 -0.507 1.00 84.19 57 PRO C CA 1
ATOM 2503 C C . PRO C 1 57 ? -9.728 23.592 0.918 1.00 67.24 57 PRO C C 1
ATOM 2504 O O . PRO C 1 57 ? -10.645 24.278 1.368 1.00 71.43 57 PRO C O 1
ATOM 2508 N N . PHE C 1 58 ? -9.128 22.632 1.613 1.00 50.19 58 PHE C N 1
ATOM 2509 C CA . PHE C 1 58 ? -9.533 22.307 2.978 1.00 53.52 58 PHE C CA 1
ATOM 2510 C C . PHE C 1 58 ? -8.770 23.118 4.025 1.00 49.88 58 PHE C C 1
ATOM 2511 O O . PHE C 1 58 ? -8.893 22.870 5.228 1.00 48.08 58 PHE C O 1
ATOM 2519 N N . PHE C 1 59 ? -7.988 24.088 3.563 1.00 50.80 59 PHE C N 1
ATOM 2520 C CA . PHE C 1 59 ? -7.152 24.897 4.449 1.00 54.05 59 PHE C CA 1
ATOM 2521 C C . PHE C 1 59 ? -7.973 25.655 5.496 1.00 61.52 59 PHE C C 1
ATOM 2522 O O . PHE C 1 59 ? -7.706 25.560 6.697 1.00 51.77 59 PHE C O 1
ATOM 2530 N N . GLY C 1 60 ? -8.977 26.396 5.040 1.00 53.13 60 GLY C N 1
ATOM 2531 C CA . GLY C 1 60 ? -9.834 27.148 5.939 1.00 62.98 60 GLY C CA 1
ATOM 2532 C C . GLY C 1 60 ? -10.330 26.341 7.125 1.00 70.10 60 GLY C C 1
ATOM 2533 O O . GLY C 1 60 ? -9.965 26.616 8.267 1.00 68.16 60 GLY C O 1
ATOM 2534 N N . SER C 1 61 ? -11.160 25.339 6.856 1.00 78.73 61 SER C N 1
ATOM 2535 C CA . SER C 1 61 ? -11.753 24.534 7.920 1.00 73.13 61 SER C CA 1
ATOM 2536 C C . SER C 1 61 ? -10.711 24.024 8.917 1.00 71.60 61 SER C C 1
ATOM 2537 O O . SER C 1 61 ? -10.975 23.961 10.114 1.00 68.12 61 SER C O 1
ATOM 2540 N N . LEU C 1 62 ? -9.529 23.663 8.421 1.00 62.55 62 LEU C N 1
ATOM 2541 C CA . LEU C 1 62 ? -8.445 23.200 9.285 1.00 61.34 62 LEU C CA 1
ATOM 2542 C C . LEU C 1 62 ? -8.116 24.206 10.389 1.00 59.83 62 LEU C C 1
ATOM 2543 O O . LEU C 1 62 ? -7.906 23.829 11.547 1.00 52.27 62 LEU C O 1
ATOM 2548 N N . LEU C 1 63 ? -8.073 25.480 10.018 1.00 54.88 63 LEU C N 1
ATOM 2549 C CA . LEU C 1 63 ? -7.722 26.548 10.946 1.00 68.06 63 LEU C CA 1
ATOM 2550 C C . LEU C 1 63 ? -8.788 26.732 12.023 1.00 63.50 63 LEU C C 1
ATOM 2551 O O . LEU C 1 63 ? -8.469 26.859 13.204 1.00 67.13 63 LEU C O 1
ATOM 2556 N N . GLU C 1 64 ? -10.054 26.742 11.619 1.00 60.91 64 GLU C N 1
ATOM 2557 C CA . GLU C 1 64 ? -11.131 26.921 12.584 1.00 62.13 64 GLU C CA 1
ATOM 2558 C C . GLU C 1 64 ? -11.393 25.665 13.409 1.00 59.90 64 GLU C C 1
ATOM 2559 O O . GLU C 1 64 ? -11.768 25.769 14.577 1.00 63.85 64 GLU C O 1
ATOM 2565 N N . PHE C 1 65 ? -11.204 24.483 12.824 1.00 45.53 65 PHE C N 1
ATOM 2566 C CA . PHE C 1 65 ? -11.434 23.284 13.613 1.00 40.82 65 PHE C CA 1
ATOM 2567 C C . PHE C 1 65 ? -10.416 23.210 14.740 1.00 39.80 65 PHE C C 1
ATOM 2568 O O . PHE C 1 65 ? -10.775 22.942 15.880 1.00 36.54 65 PHE C O 1
ATOM 2576 N N . ILE C 1 66 ? -9.154 23.476 14.424 1.00 43.24 66 ILE C N 1
ATOM 2577 C CA . ILE C 1 66 ? -8.091 23.366 15.415 1.00 39.08 66 ILE C CA 1
ATOM 2578 C C . ILE C 1 66 ? -8.235 24.455 16.469 1.00 43.73 66 ILE C C 1
ATOM 2579 O O . ILE C 1 66 ? -7.671 24.361 17.560 1.00 43.55 66 ILE C O 1
ATOM 2584 N N . THR C 1 67 ? -9.010 25.484 16.148 1.00 42.26 67 THR C N 1
ATOM 2585 C CA . THR C 1 67 ? -9.238 26.573 17.086 1.00 40.01 67 THR C CA 1
ATOM 2586 C C . THR C 1 67 ? -10.592 26.444 17.781 1.00 40.34 67 THR C C 1
ATOM 2587 O O . THR C 1 67 ? -10.944 27.260 18.634 1.00 46.39 67 THR C O 1
ATOM 2591 N N . SER C 1 68 ? -11.346 25.406 17.432 1.00 43.21 68 SER C N 1
ATOM 2592 C CA . SER C 1 68 ? -12.707 25.261 17.951 1.00 41.05 68 SER C CA 1
ATOM 2593 C C . SER C 1 68 ? -12.758 24.811 19.401 1.00 46.32 68 SER C C 1
ATOM 2594 O O . SER C 1 68 ? -13.788 24.932 20.049 1.00 40.42 68 SER C O 1
ATOM 2597 N N . GLY C 1 69 ? -11.653 24.283 19.907 1.00 43.23 69 GLY C N 1
ATOM 2598 C CA . GLY C 1 69 ? -11.607 23.801 21.277 1.00 37.13 69 GLY C CA 1
ATOM 2599 C C . GLY C 1 69 ? -10.183 23.470 21.668 1.00 36.33 69 GLY C C 1
ATOM 2600 O O . GLY C 1 69 ? -9.276 23.561 20.845 1.00 38.05 69 GLY C O 1
ATOM 2601 N N . PRO C 1 70 ? -9.975 23.082 22.928 1.00 38.43 70 PRO C N 1
ATOM 2602 C CA . PRO C 1 70 ? -8.617 22.749 23.380 1.00 36.76 70 PRO C CA 1
ATOM 2603 C C . PRO C 1 70 ? -7.996 21.561 22.650 1.00 31.52 70 PRO C C 1
ATOM 2604 O O . PRO C 1 70 ? -8.700 20.676 22.148 1.00 31.75 70 PRO C O 1
ATOM 2608 N N . VAL C 1 71 ? -6.669 21.560 22.584 1.00 26.53 71 VAL C N 1
ATOM 2609 C CA . VAL C 1 71 ? -5.931 20.409 22.088 1.00 20.59 71 VAL C CA 1
ATOM 2610 C C . VAL C 1 71 ? -4.902 19.994 23.129 1.00 22.72 71 VAL C C 1
ATOM 2611 O O . VAL C 1 71 ? -4.569 20.765 24.029 1.00 24.18 71 VAL C O 1
ATOM 2615 N N . VAL C 1 72 ? -4.391 18.777 23.000 1.00 24.21 72 VAL C N 1
ATOM 2616 C CA . VAL C 1 72 ? -3.231 18.376 23.787 1.00 19.13 72 VAL C CA 1
ATOM 2617 C C . VAL C 1 72 ? -2.019 18.227 22.863 1.00 23.69 72 VAL C C 1
ATOM 2618 O O . VAL C 1 72 ? -2.076 17.485 21.896 1.00 21.64 72 VAL C O 1
ATOM 2622 N N . ALA C 1 73 ? -0.941 18.940 23.175 1.00 18.89 73 ALA C N 1
ATOM 2623 C CA . ALA C 1 73 ? 0.302 18.859 22.403 1.00 20.53 73 ALA C CA 1
ATOM 2624 C C . ALA C 1 73 ? 1.347 18.136 23.227 1.00 25.93 73 ALA C C 1
ATOM 2625 O O . ALA C 1 73 ? 1.426 18.318 24.451 1.00 23.02 73 ALA C O 1
ATOM 2627 N N . ALA C 1 74 ? 2.146 17.309 22.565 1.00 20.17 74 ALA C N 1
ATOM 2628 C CA . ALA C 1 74 ? 3.156 16.524 23.256 1.00 15.68 74 ALA C CA 1
ATOM 2629 C C . ALA C 1 74 ? 4.427 16.406 22.416 1.00 25.53 74 ALA C C 1
ATOM 2630 O O . ALA C 1 74 ? 4.368 16.367 21.186 1.00 24.45 74 ALA C O 1
ATOM 2632 N N . ILE C 1 75 ? 5.576 16.354 23.081 1.00 24.15 75 ILE C N 1
ATOM 2633 C CA . ILE C 1 75 ? 6.792 15.885 22.414 1.00 20.89 75 ILE C CA 1
ATOM 2634 C C . ILE C 1 75 ? 6.965 14.415 22.758 1.00 25.81 75 ILE C C 1
ATOM 2635 O O . ILE C 1 75 ? 6.963 14.035 23.930 1.00 21.99 75 ILE C O 1
ATOM 2640 N N . VAL C 1 76 ? 7.086 13.586 21.727 1.00 17.54 76 VAL C N 1
ATOM 2641 C CA . VAL C 1 76 ? 7.242 12.156 21.909 1.00 15.48 76 VAL C CA 1
ATOM 2642 C C . VAL C 1 76 ? 8.651 11.768 21.465 1.00 23.13 76 VAL C C 1
ATOM 2643 O O . VAL C 1 76 ? 9.101 12.162 20.385 1.00 22.61 76 VAL C O 1
ATOM 2647 N N . GLU C 1 77 ? 9.334 10.997 22.302 1.00 18.90 77 GLU C N 1
ATOM 2648 C CA . GLU C 1 77 ? 10.752 10.732 22.117 1.00 22.09 77 GLU C CA 1
ATOM 2649 C C . GLU C 1 77 ? 11.077 9.233 22.152 1.00 26.70 77 GLU C C 1
ATOM 2650 O O . GLU C 1 77 ? 10.473 8.462 22.893 1.00 17.84 77 GLU C O 1
ATOM 2656 N N . GLY C 1 78 ? 12.044 8.823 21.342 1.00 23.53 78 GLY C N 1
ATOM 2657 C CA . GLY C 1 78 ? 12.462 7.437 21.322 1.00 18.50 78 GLY C CA 1
ATOM 2658 C C . GLY C 1 78 ? 13.038 7.015 19.987 1.00 23.91 78 GLY C C 1
ATOM 2659 O O . GLY C 1 78 ? 12.997 7.773 19.019 1.00 25.74 78 GLY C O 1
ATOM 2660 N N . THR C 1 79 ? 13.572 5.801 19.931 1.00 26.57 79 THR C N 1
ATOM 2661 C CA . THR C 1 79 ? 14.142 5.290 18.683 1.00 27.12 79 THR C CA 1
ATOM 2662 C C . THR C 1 79 ? 13.049 5.235 17.623 1.00 19.92 79 THR C C 1
ATOM 2663 O O . THR C 1 79 ? 11.960 4.722 17.882 1.00 23.63 79 THR C O 1
ATOM 2667 N N . ASN C 1 80 ? 13.324 5.797 16.449 1.00 24.71 80 ASN C N 1
ATOM 2668 C CA . ASN C 1 80 ? 12.365 5.788 15.336 1.00 21.47 80 ASN C CA 1
ATOM 2669 C C . ASN C 1 80 ? 11.032 6.453 15.689 1.00 21.57 80 ASN C C 1
ATOM 2670 O O . ASN C 1 80 ? 9.994 6.131 15.109 1.00 21.25 80 ASN C O 1
ATOM 2675 N N . ALA C 1 81 ? 11.066 7.401 16.621 1.00 23.54 81 ALA C N 1
ATOM 2676 C CA . ALA C 1 81 ? 9.833 7.981 17.160 1.00 18.06 81 ALA C CA 1
ATOM 2677 C C . ALA C 1 81 ? 8.927 8.559 16.071 1.00 24.85 81 ALA C C 1
ATOM 2678 O O . ALA C 1 81 ? 7.703 8.423 16.136 1.00 22.08 81 ALA C O 1
ATOM 2680 N N . ILE C 1 82 ? 9.527 9.221 15.085 1.00 24.90 82 ILE C N 1
ATOM 2681 C CA . ILE C 1 82 ? 8.751 9.894 14.047 1.00 23.60 82 ILE C CA 1
ATOM 2682 C C . ILE C 1 82 ? 7.921 8.921 13.222 1.00 21.90 82 ILE C C 1
ATOM 2683 O O . ILE C 1 82 ? 6.708 9.110 13.076 1.00 20.41 82 ILE C O 1
ATOM 2688 N N . ALA C 1 83 ? 8.582 7.901 12.671 1.00 17.91 83 ALA C N 1
ATOM 2689 C CA . ALA C 1 83 ? 7.902 6.850 11.917 1.00 23.41 83 ALA C CA 1
ATOM 2690 C C . ALA C 1 83 ? 6.959 6.020 12.810 1.00 21.82 83 ALA C C 1
ATOM 2691 O O . ALA C 1 83 ? 5.887 5.590 12.375 1.00 13.33 83 ALA C O 1
ATOM 2693 N N . ALA C 1 84 ? 7.377 5.775 14.045 1.00 18.69 84 ALA C N 1
ATOM 2694 C CA . ALA C 1 84 ? 6.571 4.968 14.964 1.00 21.57 84 ALA C CA 1
ATOM 2695 C C . ALA C 1 84 ? 5.233 5.643 15.277 1.00 19.69 84 ALA C C 1
ATOM 2696 O O . ALA C 1 84 ? 4.184 4.991 15.307 1.00 17.28 84 ALA C O 1
ATOM 2698 N N . VAL C 1 85 ? 5.273 6.950 15.507 1.00 18.60 85 VAL C N 1
ATOM 2699 C CA . VAL C 1 85 ? 4.046 7.706 15.759 1.00 18.54 85 VAL C CA 1
ATOM 2700 C C . VAL C 1 85 ? 3.152 7.731 14.520 1.00 18.39 85 VAL C C 1
ATOM 2701 O O . VAL C 1 85 ? 1.951 7.592 14.633 1.00 17.92 85 VAL C O 1
ATOM 2705 N N . ARG C 1 86 ? 3.733 7.883 13.329 1.00 15.23 86 ARG C N 1
ATOM 2706 C CA . ARG C 1 86 ? 2.921 7.843 12.116 1.00 14.58 86 ARG C CA 1
ATOM 2707 C C . ARG C 1 86 ? 2.239 6.478 11.951 1.00 18.40 86 ARG C C 1
ATOM 2708 O O . ARG C 1 86 ? 1.049 6.394 11.613 1.00 18.22 86 ARG C O 1
ATOM 2716 N N . GLN C 1 87 ? 2.988 5.414 12.233 1.00 15.77 87 GLN C N 1
ATOM 2717 C CA . GLN C 1 87 ? 2.447 4.055 12.234 1.00 18.04 87 GLN C CA 1
ATOM 2718 C C . GLN C 1 87 ? 1.278 3.881 13.229 1.00 19.53 87 GLN C C 1
ATOM 2719 O O . GLN C 1 87 ? 0.249 3.320 12.878 1.00 17.60 87 GLN C O 1
ATOM 2725 N N . LEU C 1 88 ? 1.438 4.385 14.453 1.00 18.62 88 LEU C N 1
ATOM 2726 C CA . LEU C 1 88 ? 0.386 4.290 15.486 1.00 14.51 88 LEU C CA 1
ATOM 2727 C C . LEU C 1 88 ? -0.873 5.056 15.127 1.00 22.21 88 LEU C C 1
ATOM 2728 O O . LEU C 1 88 ? -1.987 4.631 15.445 1.00 19.00 88 LEU C O 1
ATOM 2733 N N . ALA C 1 89 ? -0.692 6.214 14.497 1.00 19.59 89 ALA C N 1
ATOM 2734 C CA . ALA C 1 89 ? -1.819 7.080 14.203 1.00 18.16 89 ALA C CA 1
ATOM 2735 C C . ALA C 1 89 ? -2.648 6.563 13.028 1.00 22.52 89 ALA C C 1
ATOM 2736 O O . ALA C 1 89 ? -3.879 6.628 13.056 1.00 20.48 89 ALA C O 1
ATOM 2738 N N . GLY C 1 90 ? -1.978 6.039 12.004 1.00 17.62 90 GLY C N 1
ATOM 2739 C CA . GLY C 1 90 ? -2.673 5.543 10.828 1.00 14.27 90 GLY C CA 1
ATOM 2740 C C . GLY C 1 90 ? -2.806 6.603 9.745 1.00 20.06 90 GLY C C 1
ATOM 2741 O O . GLY C 1 90 ? -2.575 7.785 10.000 1.00 22.83 90 GLY C O 1
ATOM 2742 N N . GLY C 1 91 ? -3.191 6.175 8.544 1.00 17.47 91 GLY C N 1
ATOM 2743 C CA . GLY C 1 91 ? -3.327 7.067 7.405 1.00 23.94 91 GLY C CA 1
ATOM 2744 C C . GLY C 1 91 ? -4.384 8.133 7.614 1.00 34.90 91 GLY C C 1
ATOM 2745 O O . GLY C 1 91 ? -5.193 8.045 8.540 1.00 24.26 91 GLY C O 1
ATOM 2746 N N . THR C 1 92 ? -4.385 9.139 6.746 1.00 21.46 92 THR C N 1
ATOM 2747 C CA . THR C 1 92 ? -5.220 10.321 6.956 1.00 22.85 92 THR C CA 1
ATOM 2748 C C . THR C 1 92 ? -6.711 10.001 6.976 1.00 22.41 92 THR C C 1
ATOM 2749 O O . THR C 1 92 ? -7.425 10.414 7.891 1.00 27.10 92 THR C O 1
ATOM 2753 N N . ASP C 1 93 ? -7.185 9.265 5.974 1.00 30.50 93 ASP C N 1
ATOM 2754 C CA . ASP C 1 93 ? -8.587 8.835 5.944 1.00 29.47 93 ASP C CA 1
ATOM 2755 C C . ASP C 1 93 ? -8.750 7.596 6.818 1.00 27.58 93 ASP C C 1
ATOM 2756 O O . ASP C 1 93 ? -8.192 6.537 6.509 1.00 25.10 93 ASP C O 1
ATOM 2761 N N . PRO C 1 94 ? -9.506 7.726 7.926 1.00 22.36 94 PRO C N 1
ATOM 2762 C CA . PRO C 1 94 ? -9.635 6.690 8.953 1.00 18.76 94 PRO C CA 1
ATOM 2763 C C . PRO C 1 94 ? -10.256 5.393 8.452 1.00 19.16 94 PRO C C 1
ATOM 2764 O O . PRO C 1 94 ? -10.040 4.338 9.055 1.00 23.44 94 PRO C O 1
ATOM 2768 N N . VAL C 1 95 ? -11.030 5.461 7.375 1.00 23.99 95 VAL C N 1
ATOM 2769 C CA . VAL C 1 95 ? -11.664 4.255 6.865 1.00 21.79 95 VAL C CA 1
ATOM 2770 C C . VAL C 1 95 ? -11.013 3.736 5.587 1.00 22.98 95 VAL C C 1
ATOM 2771 O O . VAL C 1 95 ? -10.841 2.528 5.415 1.00 30.34 95 VAL C O 1
ATOM 2775 N N . GLN C 1 96 ? -10.646 4.648 4.696 1.00 24.42 96 GLN C N 1
ATOM 2776 C CA . GLN C 1 96 ? -10.098 4.254 3.412 1.00 27.32 96 GLN C CA 1
ATOM 2777 C C . GLN C 1 96 ? -8.592 4.020 3.453 1.00 34.89 96 GLN C C 1
ATOM 2778 O O . GLN C 1 96 ? -8.062 3.267 2.636 1.00 36.78 96 GLN C O 1
ATOM 2784 N N . ALA C 1 97 ? -7.901 4.651 4.401 1.00 27.50 97 ALA C N 1
ATOM 2785 C CA . ALA C 1 97 ? -6.434 4.540 4.454 1.00 27.41 97 ALA C CA 1
ATOM 2786 C C . ALA C 1 97 ? -5.872 3.950 5.751 1.00 28.30 97 ALA C C 1
ATOM 2787 O O . ALA C 1 97 ? -4.955 3.122 5.726 1.00 27.81 97 ALA C O 1
ATOM 2789 N N . ALA C 1 98 ? -6.403 4.379 6.886 1.00 21.77 98 ALA C N 1
ATOM 2790 C CA . ALA C 1 98 ? -5.879 3.926 8.168 1.00 18.24 98 ALA C CA 1
ATOM 2791 C C . ALA C 1 98 ? -6.075 2.423 8.374 1.00 21.33 98 ALA C C 1
ATOM 2792 O O . ALA C 1 98 ? -7.161 1.890 8.155 1.00 24.32 98 ALA C O 1
ATOM 2794 N N . ALA C 1 99 ? -5.018 1.745 8.803 1.00 15.40 99 ALA C N 1
ATOM 2795 C CA . ALA C 1 99 ? -5.098 0.329 9.087 1.00 18.30 99 ALA C CA 1
ATOM 2796 C C . ALA C 1 99 ? -5.858 0.078 10.392 1.00 18.76 99 ALA C C 1
ATOM 2797 O O . ALA C 1 99 ? -5.811 0.889 11.320 1.00 17.84 99 ALA C O 1
ATOM 2799 N N . PRO C 1 100 ? -6.553 -1.058 10.462 1.00 19.77 100 PRO C N 1
ATOM 2800 C CA . PRO C 1 100 ? -7.091 -1.554 11.736 1.00 17.59 100 PRO C CA 1
ATOM 2801 C C . PRO C 1 100 ? -5.952 -1.610 12.750 1.00 21.02 100 PRO C C 1
ATOM 2802 O O . PRO C 1 100 ? -4.825 -1.929 12.381 1.00 22.42 100 PRO C O 1
ATOM 2806 N N . GLY C 1 101 ? -6.216 -1.283 14.004 1.00 18.92 101 GLY C N 1
ATOM 2807 C CA . GLY C 1 101 ? -5.150 -1.315 14.987 1.00 22.61 101 GLY C CA 1
ATOM 2808 C C . GLY C 1 101 ? -4.487 0.032 15.227 1.00 18.51 101 GLY C C 1
ATOM 2809 O O . GLY C 1 101 ? -3.767 0.197 16.200 1.00 13.20 101 GLY C O 1
ATOM 2810 N N . THR C 1 102 ? -4.719 0.999 14.342 1.00 19.44 102 THR C N 1
ATOM 2811 C CA . THR C 1 102 ? -4.185 2.340 14.533 1.00 15.67 102 THR C CA 1
ATOM 2812 C C . THR C 1 102 ? -5.218 3.207 15.239 1.00 17.03 102 THR C C 1
ATOM 2813 O O . THR C 1 102 ? -6.369 2.810 15.359 1.00 15.61 102 THR C O 1
ATOM 2817 N N . ILE C 1 103 ? -4.805 4.386 15.709 1.00 15.22 103 ILE C N 1
ATOM 2818 C CA . ILE C 1 103 ? -5.739 5.292 16.378 1.00 14.16 103 ILE C CA 1
ATOM 2819 C C . ILE C 1 103 ? -6.891 5.671 15.451 1.00 17.38 103 ILE C C 1
ATOM 2820 O O . ILE C 1 103 ? -8.063 5.558 15.813 1.00 16.79 103 ILE C O 1
ATOM 2825 N N . ARG C 1 104 ? -6.565 6.099 14.236 1.00 17.11 104 ARG C N 1
ATOM 2826 C CA . ARG C 1 104 ? -7.618 6.471 13.312 1.00 18.25 104 ARG C CA 1
ATOM 2827 C C . ARG C 1 104 ? -8.424 5.245 12.866 1.00 16.42 104 ARG C C 1
ATOM 2828 O O . ARG C 1 104 ? -9.656 5.299 12.785 1.00 17.55 104 ARG C O 1
ATOM 2836 N N . GLY C 1 105 ? -7.738 4.141 12.593 1.00 12.96 105 GLY C N 1
ATOM 2837 C CA . GLY C 1 105 ? -8.416 2.929 12.155 1.00 18.15 105 GLY C CA 1
ATOM 2838 C C . GLY C 1 105 ? -9.409 2.400 13.187 1.00 22.98 105 GLY C C 1
ATOM 2839 O O . GLY C 1 105 ? -10.472 1.868 12.844 1.00 17.65 105 GLY C O 1
ATOM 2840 N N . ASP C 1 106 ? -9.063 2.534 14.459 1.00 17.16 106 ASP C N 1
ATOM 2841 C CA . ASP C 1 106 ? -9.910 1.982 15.514 1.00 19.40 106 ASP C CA 1
ATOM 2842 C C . ASP C 1 106 ? -11.008 2.920 15.987 1.00 17.53 106 ASP C C 1
ATOM 2843 O O . ASP C 1 106 ? -12.053 2.459 16.463 1.00 20.29 106 ASP C O 1
ATOM 2848 N N . PHE C 1 107 ? -10.772 4.221 15.868 1.00 15.76 107 PHE C N 1
ATOM 2849 C CA . PHE C 1 107 ? -11.643 5.215 16.525 1.00 21.79 107 PHE C CA 1
ATOM 2850 C C . PHE C 1 107 ? -12.309 6.255 15.634 1.00 22.45 107 PHE C C 1
ATOM 2851 O O . PHE C 1 107 ? -13.170 6.998 16.098 1.00 24.23 107 PHE C O 1
ATOM 2859 N N . ALA C 1 108 ? -11.939 6.332 14.361 1.00 19.15 108 ALA C N 1
ATOM 2860 C CA . ALA C 1 108 ? -12.467 7.436 13.559 1.00 21.04 108 ALA C CA 1
ATOM 2861 C C . ALA C 1 108 ? -13.125 7.051 12.224 1.00 27.30 108 ALA C C 1
ATOM 2862 O O . ALA C 1 108 ? -12.939 5.950 11.717 1.00 23.31 108 ALA C O 1
ATOM 2864 N N . LEU C 1 109 ? -13.890 7.983 11.660 1.00 26.31 109 LEU C N 1
ATOM 2865 C CA . LEU C 1 109 ? -14.758 7.689 10.526 1.00 22.67 109 LEU C CA 1
ATOM 2866 C C . LEU C 1 109 ? -14.514 8.608 9.351 1.00 26.36 109 LEU C C 1
ATOM 2867 O O . LEU C 1 109 ? -14.725 8.213 8.209 1.00 32.43 109 LEU C O 1
ATOM 2872 N N . GLU C 1 110 ? -14.092 9.838 9.629 1.00 23.23 110 GLU C N 1
ATOM 2873 C CA . GLU C 1 110 ? -13.923 10.851 8.587 1.00 26.26 110 GLU C CA 1
ATOM 2874 C C . GLU C 1 110 ? -12.596 11.596 8.726 1.00 30.51 110 GLU C C 1
ATOM 2875 O O . GLU C 1 110 ? -12.117 11.842 9.835 1.00 28.81 110 GLU C O 1
ATOM 2881 N N . THR C 1 111 ? -12.026 11.998 7.596 1.00 32.85 111 THR C N 1
ATOM 2882 C CA . THR C 1 111 ? -10.783 12.756 7.610 1.00 24.97 111 THR C CA 1
ATOM 2883 C C . THR C 1 111 ? -10.861 14.035 8.443 1.00 28.76 111 THR C C 1
ATOM 2884 O O . THR C 1 111 ? -9.913 14.376 9.152 1.00 30.30 111 THR C O 1
ATOM 2888 N N . GLN C 1 112 ? -11.975 14.756 8.359 1.00 29.42 112 GLN C N 1
ATOM 2889 C CA . GLN C 1 112 ? -12.058 16.025 9.070 1.00 30.84 112 GLN C CA 1
ATOM 2890 C C . GLN C 1 112 ? -12.077 15.823 10.588 1.00 33.40 112 GLN C C 1
ATOM 2891 O O . GLN C 1 112 ? -11.760 16.739 11.346 1.00 39.41 112 GLN C O 1
ATOM 2897 N N . PHE C 1 113 ? -12.433 14.620 11.032 1.00 28.98 113 PHE C N 1
ATOM 2898 C CA . PHE C 1 113 ? -12.422 14.312 12.457 1.00 22.70 113 PHE C CA 1
ATOM 2899 C C . PHE C 1 113 ? -11.568 13.088 12.727 1.00 27.54 113 PHE C C 1
ATOM 2900 O O . PHE C 1 113 ? -12.071 12.044 13.158 1.00 25.06 113 PHE C O 1
ATOM 2908 N N . ASN C 1 114 ? -10.268 13.225 12.488 1.00 27.73 114 ASN C N 1
ATOM 2909 C CA . ASN C 1 114 ? -9.367 12.092 12.599 1.00 21.60 114 ASN C CA 1
ATOM 2910 C C . ASN C 1 114 ? -8.404 12.166 13.791 1.00 20.10 114 ASN C C 1
ATOM 2911 O O . ASN C 1 114 ? -7.317 11.579 13.767 1.00 22.68 114 ASN C O 1
ATOM 2916 N N . LEU C 1 115 ? -8.811 12.912 14.817 1.00 25.05 115 LEU C N 1
ATOM 2917 C CA . LEU C 1 115 ? -8.377 12.668 16.204 1.00 19.15 115 LEU C CA 1
ATOM 2918 C C . LEU C 1 115 ? -6.990 13.148 16.636 1.00 27.91 115 LEU C C 1
ATOM 2919 O O . LEU C 1 115 ? -6.844 13.703 17.728 1.00 23.71 115 LEU C O 1
ATOM 2924 N N . VAL C 1 116 ? -5.984 12.916 15.798 1.00 22.46 116 VAL C N 1
ATOM 2925 C CA . VAL C 1 116 ? -4.588 13.026 16.224 1.00 15.77 116 VAL C CA 1
ATOM 2926 C C . VAL C 1 116 ? -3.721 13.460 15.032 1.00 31.40 116 VAL C C 1
ATOM 2927 O O . VAL C 1 116 ? -4.145 13.342 13.883 1.00 29.76 116 VAL C O 1
ATOM 2931 N N . HIS C 1 117 ? -2.535 13.995 15.313 1.00 23.07 117 HIS C N 1
ATOM 2932 C CA . HIS C 1 117 ? -1.535 14.286 14.276 1.00 29.25 117 HIS C CA 1
ATOM 2933 C C . HIS C 1 117 ? -0.153 13.968 14.823 1.00 26.65 117 HIS C C 1
ATOM 2934 O O . HIS C 1 117 ? 0.111 14.199 16.002 1.00 25.24 117 HIS C O 1
ATOM 2941 N N . GLY C 1 118 ? 0.714 13.416 13.982 1.00 20.94 118 GLY C N 1
ATOM 2942 C CA . GLY C 1 118 ? 2.117 13.258 14.326 1.00 19.76 118 GLY C CA 1
ATOM 2943 C C . GLY C 1 118 ? 2.950 13.818 13.191 1.00 24.53 118 GLY C C 1
ATOM 2944 O O . GLY C 1 118 ? 2.552 13.701 12.030 1.00 28.60 118 GLY C O 1
ATOM 2945 N N . SER C 1 119 ? 4.088 14.437 13.512 1.00 22.58 119 SER C N 1
ATOM 2946 C CA . SER C 1 119 ? 4.952 15.027 12.481 1.00 22.43 119 SER C CA 1
ATOM 2947 C C . SER C 1 119 ? 5.269 14.012 11.395 1.00 22.47 119 SER C C 1
ATOM 2948 O O . SER C 1 119 ? 5.454 12.837 11.685 1.00 22.09 119 SER C O 1
ATOM 2951 N N . ASP C 1 120 ? 5.384 14.461 10.146 1.00 26.35 120 ASP C N 1
ATOM 2952 C CA . ASP C 1 120 ? 5.534 13.500 9.053 1.00 31.93 120 ASP C CA 1
ATOM 2953 C C . ASP C 1 120 ? 6.978 13.220 8.620 1.00 33.29 120 ASP C C 1
ATOM 2954 O O . ASP C 1 120 ? 7.216 12.306 7.830 1.00 33.15 120 ASP C O 1
ATOM 2959 N N . SER C 1 121 ? 7.934 13.970 9.164 1.00 30.63 121 SER C N 1
ATOM 2960 C CA . SER C 1 121 ? 9.344 13.803 8.804 1.00 30.28 121 SER C CA 1
ATOM 2961 C C . SER C 1 121 ? 10.277 14.451 9.825 1.00 35.70 121 SER C C 1
ATOM 2962 O O . SER C 1 121 ? 9.830 15.182 10.688 1.00 27.96 121 SER C O 1
ATOM 2965 N N . ALA C 1 122 ? 11.580 14.191 9.709 1.00 31.16 122 ALA C N 1
ATOM 2966 C CA . ALA C 1 122 ? 12.557 14.856 10.570 1.00 31.85 122 ALA C CA 1
ATOM 2967 C C . ALA C 1 122 ? 12.453 16.378 10.454 1.00 34.15 122 ALA C C 1
ATOM 2968 O O . ALA C 1 122 ? 12.487 17.091 11.456 1.00 34.28 122 ALA C O 1
ATOM 2970 N N . GLU C 1 123 ? 12.322 16.866 9.225 1.00 38.74 123 GLU C N 1
ATOM 2971 C CA . GLU C 1 123 ? 12.187 18.298 8.977 1.00 35.37 123 GLU C CA 1
ATOM 2972 C C . GLU C 1 123 ? 10.914 18.875 9.600 1.00 31.29 123 GLU C C 1
ATOM 2973 O O . GLU C 1 123 ? 10.953 19.939 10.213 1.00 34.39 123 GLU C O 1
ATOM 2979 N N . SER C 1 124 ? 9.790 18.179 9.425 1.00 24.59 124 SER C N 1
ATOM 2980 C CA . SER C 1 124 ? 8.513 18.621 9.991 1.00 31.42 124 SER C CA 1
ATOM 2981 C C . SER C 1 124 ? 8.524 18.549 11.508 1.00 29.59 124 SER C C 1
ATOM 2982 O O . SER C 1 124 ? 7.938 19.391 12.178 1.00 32.21 124 SER C O 1
ATOM 2985 N N . ALA C 1 125 ? 9.176 17.527 12.048 1.00 30.47 125 ALA C N 1
ATOM 2986 C CA . ALA C 1 125 ? 9.259 17.376 13.496 1.00 28.15 125 ALA C CA 1
ATOM 2987 C C . ALA C 1 125 ? 10.038 18.532 14.125 1.00 32.60 125 ALA C C 1
ATOM 2988 O O . ALA C 1 125 ? 9.615 19.088 15.139 1.00 28.23 125 ALA C O 1
ATOM 2990 N N . GLN C 1 126 ? 11.164 18.902 13.506 1.00 29.23 126 GLN C N 1
ATOM 2991 C CA . GLN C 1 126 ? 11.973 20.028 13.986 1.00 31.29 126 GLN C CA 1
ATOM 2992 C C . GLN C 1 126 ? 11.177 21.326 13.944 1.00 37.59 126 GLN C C 1
ATOM 2993 O O . GLN C 1 126 ? 11.226 22.139 14.871 1.00 38.95 126 GLN C O 1
ATOM 2999 N N . ARG C 1 127 ? 10.451 21.516 12.849 1.00 36.43 127 ARG C N 1
ATOM 3000 C CA . ARG C 1 127 ? 9.645 22.718 12.650 1.00 37.47 127 ARG C CA 1
ATOM 3001 C C . ARG C 1 127 ? 8.505 22.808 13.653 1.00 27.49 127 ARG C C 1
ATOM 3002 O O . ARG C 1 127 ? 8.327 23.835 14.311 1.00 31.07 127 ARG C O 1
ATOM 3010 N N . GLU C 1 128 ? 7.742 21.718 13.767 1.00 25.94 128 GLU C N 1
ATOM 3011 C CA . GLU C 1 128 ? 6.558 21.669 14.628 1.00 27.66 128 GLU C CA 1
ATOM 3012 C C . GLU C 1 128 ? 6.896 21.728 16.119 1.00 33.50 128 GLU C C 1
ATOM 3013 O O . GLU C 1 128 ? 6.165 22.321 16.905 1.00 27.23 128 GLU C O 1
ATOM 3019 N N . ILE C 1 129 ? 7.995 21.098 16.508 1.00 26.40 129 ILE C N 1
ATOM 3020 C CA . ILE C 1 129 ? 8.448 21.190 17.886 1.00 35.05 129 ILE C CA 1
ATOM 3021 C C . ILE C 1 129 ? 8.880 22.623 18.213 1.00 34.23 129 ILE C C 1
ATOM 3022 O O . ILE C 1 129 ? 8.545 23.146 19.273 1.00 36.57 129 ILE C O 1
ATOM 3027 N N . ALA C 1 130 ? 9.598 23.266 17.288 1.00 30.85 130 ALA C N 1
ATOM 3028 C CA . ALA C 1 130 ? 10.033 24.655 17.482 1.00 26.34 130 ALA C CA 1
ATOM 3029 C C . ALA C 1 130 ? 8.843 25.617 17.569 1.00 33.71 130 ALA C C 1
ATOM 3030 O O . ALA C 1 130 ? 8.878 26.605 18.307 1.00 41.55 130 ALA C O 1
ATOM 3032 N N . LEU C 1 131 ? 7.780 25.299 16.835 1.00 33.31 131 LEU C N 1
ATOM 3033 C CA . LEU C 1 131 ? 6.539 26.072 16.861 1.00 35.10 131 LEU C CA 1
ATOM 3034 C C . LEU C 1 131 ? 5.732 25.895 18.151 1.00 34.54 131 LEU C C 1
ATOM 3035 O O . LEU C 1 131 ? 5.335 26.872 18.783 1.00 37.19 131 LEU C O 1
ATOM 3040 N N . TRP C 1 132 ? 5.472 24.646 18.521 1.00 26.52 132 TRP C N 1
ATOM 3041 C CA . TRP C 1 132 ? 4.609 24.346 19.677 1.00 35.38 132 TRP C CA 1
ATOM 3042 C C . TRP C 1 132 ? 5.317 24.409 21.040 1.00 36.98 132 TRP C C 1
ATOM 3043 O O . TRP C 1 132 ? 4.691 24.704 22.061 1.00 29.83 132 TRP C O 1
ATOM 3054 N N . PHE C 1 133 ? 6.614 24.114 21.051 1.00 29.34 133 PHE C N 1
ATOM 3055 C CA . PHE C 1 133 ? 7.377 24.065 22.291 1.00 31.98 133 PHE C CA 1
ATOM 3056 C C . PHE C 1 133 ? 8.697 24.771 22.098 1.00 33.13 133 PHE C C 1
ATOM 3057 O O . PHE C 1 133 ? 9.749 24.139 22.094 1.00 31.74 133 PHE C O 1
ATOM 3065 N N . PRO C 1 134 ? 8.650 26.101 21.940 1.00 35.72 134 PRO C N 1
ATOM 3066 C CA . PRO C 1 134 ? 9.869 26.839 21.638 1.00 36.20 134 PRO C CA 1
ATOM 3067 C C . PRO C 1 134 ? 10.988 26.802 22.666 1.00 38.25 134 PRO C C 1
ATOM 3068 O O . PRO C 1 134 ? 11.932 27.442 22.413 1.00 44.58 134 PRO C O 1
ATOM 3072 N N . GLY C 1 135 ? 10.935 26.151 23.798 1.00 35.03 135 GLY C N 1
ATOM 3073 C CA . GLY C 1 135 ? 12.122 26.170 24.640 1.00 44.30 135 GLY C CA 1
ATOM 3074 C C . GLY C 1 135 ? 12.668 24.771 24.779 1.00 37.84 135 GLY C C 1
ATOM 3075 O O . GLY C 1 135 ? 13.650 24.517 25.476 1.00 56.61 135 GLY C O 1
ATOM 3076 N N . ALA C 1 136 ? 11.999 23.856 24.093 1.00 33.71 136 ALA C N 1
ATOM 3077 C CA . ALA C 1 136 ? 12.322 22.439 24.163 1.00 42.90 136 ALA C CA 1
ATOM 3078 C C . ALA C 1 136 ? 13.520 22.107 23.278 1.00 60.16 136 ALA C C 1
ATOM 3079 O O . ALA C 1 136 ? 13.803 22.791 22.292 1.00 59.98 136 ALA C O 1
ATOM 3082 N N . THR D 1 2 ? -18.714 24.049 37.873 1.00 60.48 2 THR D N 1
ATOM 3083 C CA . THR D 1 2 ? -18.676 22.600 38.038 1.00 65.76 2 THR D CA 1
ATOM 3084 C C . THR D 1 2 ? -17.527 22.172 38.954 1.00 59.77 2 THR D C 1
ATOM 3085 O O . THR D 1 2 ? -16.474 22.810 38.984 1.00 49.93 2 THR D O 1
ATOM 3089 N N . GLU D 1 3 ? -17.740 21.086 39.694 1.00 44.04 3 GLU D N 1
ATOM 3090 C CA . GLU D 1 3 ? -16.748 20.567 40.630 1.00 20.32 3 GLU D CA 1
ATOM 3091 C C . GLU D 1 3 ? -15.405 20.190 39.979 1.00 28.40 3 GLU D C 1
ATOM 3092 O O . GLU D 1 3 ? -15.368 19.530 38.935 1.00 29.06 3 GLU D O 1
ATOM 3098 N N . ARG D 1 4 ? -14.309 20.610 40.607 1.00 21.31 4 ARG D N 1
ATOM 3099 C CA . ARG D 1 4 ? -12.964 20.381 40.072 1.00 23.80 4 ARG D CA 1
ATOM 3100 C C . ARG D 1 4 ? -12.023 19.844 41.137 1.00 25.26 4 ARG D C 1
ATOM 3101 O O . ARG D 1 4 ? -12.149 20.156 42.325 1.00 23.46 4 ARG D O 1
ATOM 3109 N N . THR D 1 5 ? -11.053 19.059 40.698 1.00 17.84 5 THR D N 1
ATOM 3110 C CA . THR D 1 5 ? -10.066 18.514 41.608 1.00 16.34 5 THR D CA 1
ATOM 3111 C C . THR D 1 5 ? -8.683 18.504 40.960 1.00 22.14 5 THR D C 1
ATOM 3112 O O . THR D 1 5 ? -8.566 18.534 39.734 1.00 19.31 5 THR D O 1
ATOM 3116 N N . LEU D 1 6 ? -7.638 18.484 41.778 1.00 21.09 6 LEU D N 1
ATOM 3117 C CA . LEU D 1 6 ? -6.283 18.346 41.233 1.00 21.28 6 LEU D CA 1
ATOM 3118 C C . LEU D 1 6 ? -5.806 16.890 41.217 1.00 19.91 6 LEU D C 1
ATOM 3119 O O . LEU D 1 6 ? -5.917 16.160 42.210 1.00 18.27 6 LEU D O 1
ATOM 3124 N N . VAL D 1 7 ? -5.282 16.460 40.076 1.00 17.82 7 VAL D N 1
ATOM 3125 C CA . VAL D 1 7 ? -4.692 15.135 39.988 1.00 12.91 7 VAL D CA 1
ATOM 3126 C C . VAL D 1 7 ? -3.219 15.265 39.683 1.00 16.39 7 VAL D C 1
ATOM 3127 O O . VAL D 1 7 ? -2.813 16.033 38.816 1.00 15.55 7 VAL D O 1
ATOM 3131 N N . LEU D 1 8 ? -2.420 14.513 40.420 1.00 14.52 8 LEU D N 1
ATOM 3132 C CA A LEU D 1 8 ? -0.991 14.439 40.150 0.60 18.13 8 LEU D CA 1
ATOM 3133 C CA B LEU D 1 8 ? -0.992 14.455 40.182 0.40 18.70 8 LEU D CA 1
ATOM 3134 C C . LEU D 1 8 ? -0.613 13.017 39.822 1.00 24.79 8 LEU D C 1
ATOM 3135 O O . LEU D 1 8 ? -0.937 12.088 40.563 1.00 20.95 8 LEU D O 1
ATOM 3144 N N . ILE D 1 9 ? 0.050 12.840 38.688 1.00 18.51 9 ILE D N 1
ATOM 3145 C CA . ILE D 1 9 ? 0.676 11.562 38.384 1.00 17.07 9 ILE D CA 1
ATOM 3146 C C . ILE D 1 9 ? 2.137 11.730 38.783 1.00 24.11 9 ILE D C 1
ATOM 3147 O O . ILE D 1 9 ? 2.885 12.516 38.170 1.00 16.97 9 ILE D O 1
ATOM 3152 N N . LYS D 1 10 ? 2.518 11.009 39.835 1.00 21.69 10 LYS D N 1
ATOM 3153 C CA . LYS D 1 10 ? 3.844 11.106 40.449 1.00 17.25 10 LYS D CA 1
ATOM 3154 C C . LYS D 1 10 ? 4.952 10.535 39.564 1.00 19.29 10 LYS D C 1
ATOM 3155 O O . LYS D 1 10 ? 4.681 9.873 38.565 1.00 18.45 10 LYS D O 1
ATOM 3161 N N . PRO D 1 11 ? 6.216 10.777 39.932 1.00 23.28 11 PRO D N 1
ATOM 3162 C CA . PRO D 1 11 ? 7.311 10.341 39.057 1.00 27.99 11 PRO D CA 1
ATOM 3163 C C . PRO D 1 11 ? 7.308 8.841 38.744 1.00 24.26 11 PRO D C 1
ATOM 3164 O O . PRO D 1 11 ? 7.681 8.467 37.636 1.00 25.20 11 PRO D O 1
ATOM 3168 N N . ASP D 1 12 ? 6.879 8.002 39.690 1.00 22.23 12 ASP D N 1
ATOM 3169 C CA . ASP D 1 12 ? 6.803 6.561 39.443 1.00 17.25 12 ASP D CA 1
ATOM 3170 C C . ASP D 1 12 ? 5.719 6.215 38.416 1.00 28.37 12 ASP D C 1
ATOM 3171 O O . ASP D 1 12 ? 5.888 5.306 37.609 1.00 23.39 12 ASP D O 1
ATOM 3176 N N . GLY D 1 13 ? 4.613 6.950 38.434 1.00 21.33 13 GLY D N 1
ATOM 3177 C CA . GLY D 1 13 ? 3.621 6.831 37.381 1.00 20.14 13 GLY D CA 1
ATOM 3178 C C . GLY D 1 13 ? 4.183 7.106 35.989 1.00 24.02 13 GLY D C 1
ATOM 3179 O O . GLY D 1 13 ? 3.868 6.406 35.022 1.00 24.61 13 GLY D O 1
ATOM 3180 N N . ILE D 1 14 ? 5.011 8.134 35.867 1.00 22.57 14 ILE D N 1
ATOM 3181 C CA . ILE D 1 14 ? 5.622 8.425 34.565 1.00 28.59 14 ILE D CA 1
ATOM 3182 C C . ILE D 1 14 ? 6.654 7.362 34.176 1.00 31.27 14 ILE D C 1
ATOM 3183 O O . ILE D 1 14 ? 6.651 6.857 33.053 1.00 31.12 14 ILE D O 1
ATOM 3188 N N . GLU D 1 15 ? 7.523 7.014 35.119 1.00 31.47 15 GLU D N 1
ATOM 3189 C CA . GLU D 1 15 ? 8.556 6.006 34.870 1.00 34.70 15 GLU D CA 1
ATOM 3190 C C . GLU D 1 15 ? 7.985 4.657 34.455 1.00 36.38 15 GLU D C 1
ATOM 3191 O O . GLU D 1 15 ? 8.636 3.890 33.753 1.00 39.85 15 GLU D O 1
ATOM 3197 N N . ARG D 1 16 ? 6.764 4.359 34.877 1.00 26.14 16 ARG D N 1
ATOM 3198 C CA . ARG D 1 16 ? 6.180 3.074 34.542 1.00 26.05 16 ARG D CA 1
ATOM 3199 C C . ARG D 1 16 ? 5.219 3.116 33.360 1.00 19.52 16 ARG D C 1
ATOM 3200 O O . ARG D 1 16 ? 4.465 2.175 33.128 1.00 28.73 16 ARG D O 1
ATOM 3208 N N . GLN D 1 17 ? 5.250 4.222 32.632 1.00 25.99 17 GLN D N 1
ATOM 3209 C CA . GLN D 1 17 ? 4.411 4.379 31.452 1.00 37.77 17 GLN D CA 1
ATOM 3210 C C . GLN D 1 17 ? 2.934 4.187 31.772 1.00 25.72 17 GLN D C 1
ATOM 3211 O O . GLN D 1 17 ? 2.221 3.471 31.067 1.00 26.91 17 GLN D O 1
ATOM 3217 N N . LEU D 1 18 ? 2.467 4.810 32.849 1.00 19.17 18 LEU D N 1
ATOM 3218 C CA . LEU D 1 18 ? 1.053 4.714 33.197 1.00 17.32 18 LEU D CA 1
ATOM 3219 C C . LEU D 1 18 ? 0.302 6.043 33.002 1.00 15.60 18 LEU D C 1
ATOM 3220 O O . LEU D 1 18 ? -0.822 6.189 33.468 1.00 16.68 18 LEU D O 1
ATOM 3225 N N . ILE D 1 19 ? 0.903 7.008 32.305 1.00 17.68 19 ILE D N 1
ATOM 3226 C CA . ILE D 1 19 ? 0.209 8.291 32.093 1.00 15.64 19 ILE D CA 1
ATOM 3227 C C . ILE D 1 19 ? -1.133 8.063 31.395 1.00 19.47 19 ILE D C 1
ATOM 3228 O O . ILE D 1 19 ? -2.195 8.470 31.887 1.00 14.04 19 ILE D O 1
ATOM 3233 N N . GLY D 1 20 ? -1.081 7.402 30.247 1.00 13.42 20 GLY D N 1
ATOM 3234 C CA . GLY D 1 20 ? -2.288 7.100 29.495 1.00 11.79 20 GLY D CA 1
ATOM 3235 C C . GLY D 1 20 ? -3.307 6.278 30.268 1.00 22.42 20 GLY D C 1
ATOM 3236 O O . GLY D 1 20 ? -4.499 6.559 30.191 1.00 14.36 20 GLY D O 1
ATOM 3237 N N . GLU D 1 21 ? -2.854 5.241 30.972 1.00 15.56 21 GLU D N 1
ATOM 3238 C CA . GLU D 1 21 ? -3.758 4.375 31.712 1.00 15.26 21 GLU D CA 1
ATOM 3239 C C . GLU D 1 21 ? -4.525 5.162 32.767 1.00 17.01 21 GLU D C 1
ATOM 3240 O O . GLU D 1 21 ? -5.739 4.986 32.936 1.00 17.17 21 GLU D O 1
ATOM 3246 N N . ILE D 1 22 ? -3.822 6.039 33.476 1.00 12.96 22 ILE D N 1
ATOM 3247 C CA . ILE D 1 22 ? -4.461 6.807 34.564 1.00 13.56 22 ILE D CA 1
ATOM 3248 C C . ILE D 1 22 ? -5.468 7.817 34.001 1.00 21.11 22 ILE D C 1
ATOM 3249 O O . ILE D 1 22 ? -6.577 7.949 34.502 1.00 16.26 22 ILE D O 1
ATOM 3254 N N . ILE D 1 23 ? -5.093 8.516 32.941 1.00 13.57 23 ILE D N 1
ATOM 3255 C CA . ILE D 1 23 ? -6.009 9.461 32.311 1.00 14.63 23 ILE D CA 1
ATOM 3256 C C . ILE D 1 23 ? -7.239 8.770 31.726 1.00 13.98 23 ILE D C 1
ATOM 3257 O O . ILE D 1 23 ? -8.351 9.285 31.855 1.00 15.17 23 ILE D O 1
ATOM 3262 N N . SER D 1 24 ? -7.055 7.587 31.129 1.00 16.21 24 SER D N 1
ATOM 3263 C CA . SER D 1 24 ? -8.177 6.830 30.578 1.00 19.14 24 SER D CA 1
ATOM 3264 C C . SER D 1 24 ? -9.212 6.489 31.638 1.00 17.00 24 SER D C 1
ATOM 3265 O O . SER D 1 24 ? -10.422 6.568 31.404 1.00 17.31 24 SER D O 1
ATOM 3268 N N . ARG D 1 25 ? -8.732 6.092 32.798 1.00 12.32 25 ARG D N 1
ATOM 3269 C CA . ARG D 1 25 ? -9.628 5.712 33.895 1.00 18.56 25 ARG D CA 1
ATOM 3270 C C . ARG D 1 25 ? -10.434 6.902 34.391 1.00 18.63 25 ARG D C 1
ATOM 3271 O O . ARG D 1 25 ? -11.601 6.767 34.766 1.00 14.69 25 ARG D O 1
ATOM 3279 N N . ILE D 1 26 ? -9.811 8.074 34.375 1.00 15.55 26 ILE D N 1
ATOM 3280 C CA . ILE D 1 26 ? -10.514 9.313 34.703 1.00 15.38 26 ILE D CA 1
ATOM 3281 C C . ILE D 1 26 ? -11.564 9.646 33.643 1.00 20.44 26 ILE D C 1
ATOM 3282 O O . ILE D 1 26 ? -12.715 9.988 33.955 1.00 12.79 26 ILE D O 1
ATOM 3287 N N . GLU D 1 27 ? -11.186 9.501 32.382 1.00 13.75 27 GLU D N 1
ATOM 3288 C CA . GLU D 1 27 ? -12.102 9.805 31.294 1.00 15.49 27 GLU D CA 1
ATOM 3289 C C . GLU D 1 27 ? -13.267 8.836 31.239 1.00 14.74 27 GLU D C 1
ATOM 3290 O O . GLU D 1 27 ? -14.404 9.250 30.995 1.00 18.37 27 GLU D O 1
ATOM 3296 N N . ARG D 1 28 ? -12.991 7.547 31.432 1.00 14.33 28 ARG D N 1
ATOM 3297 C CA . ARG D 1 28 ? -14.042 6.536 31.322 1.00 21.19 28 ARG D CA 1
ATOM 3298 C C . ARG D 1 28 ? -15.059 6.659 32.451 1.00 15.85 28 ARG D C 1
ATOM 3299 O O . ARG D 1 28 ? -16.225 6.287 32.299 1.00 13.73 28 ARG D O 1
ATOM 3307 N N . LYS D 1 29 ? -14.610 7.218 33.571 1.00 12.75 29 LYS D N 1
ATOM 3308 C CA . LYS D 1 29 ? -15.491 7.483 34.716 1.00 15.04 29 LYS D CA 1
ATOM 3309 C C . LYS D 1 29 ? -16.510 8.592 34.394 1.00 18.36 29 LYS D C 1
ATOM 3310 O O . LYS D 1 29 ? -17.500 8.791 35.122 1.00 20.89 29 LYS D O 1
ATOM 3316 N N . GLY D 1 30 ? -16.266 9.315 33.309 1.00 19.92 30 GLY D N 1
ATOM 3317 C CA . GLY D 1 30 ? -17.178 10.361 32.868 1.00 25.19 30 GLY D CA 1
ATOM 3318 C C . GLY D 1 30 ? -16.686 11.758 33.178 1.00 22.58 30 GLY D C 1
ATOM 3319 O O . GLY D 1 30 ? -17.420 12.733 33.002 1.00 20.28 30 GLY D O 1
ATOM 3320 N N . LEU D 1 31 ? -15.444 11.858 33.648 1.00 20.12 31 LEU D N 1
ATOM 3321 C CA . LEU D 1 31 ? -14.876 13.143 34.033 1.00 15.86 31 LEU D CA 1
ATOM 3322 C C . LEU D 1 31 ? -14.077 13.755 32.875 1.00 20.12 31 LEU D C 1
ATOM 3323 O O . LEU D 1 31 ? -13.666 13.057 31.951 1.00 22.72 31 LEU D O 1
ATOM 3328 N N . THR D 1 32 ? -13.863 15.062 32.915 1.00 19.35 32 THR D N 1
ATOM 3329 C CA . THR D 1 32 ? -13.104 15.694 31.834 1.00 26.05 32 THR D CA 1
ATOM 3330 C C . THR D 1 32 ? -11.775 16.279 32.312 1.00 21.66 32 THR D C 1
ATOM 3331 O O . THR D 1 32 ? -11.624 16.671 33.467 1.00 24.07 32 THR D O 1
ATOM 3335 N N . ILE D 1 33 ? -10.808 16.317 31.406 1.00 23.02 33 ILE D N 1
ATOM 3336 C CA . ILE D 1 33 ? -9.511 16.904 31.692 1.00 21.09 33 ILE D CA 1
ATOM 3337 C C . ILE D 1 33 ? -9.565 18.383 31.326 1.00 27.11 33 ILE D C 1
ATOM 3338 O O . ILE D 1 33 ? -9.610 18.733 30.152 1.00 20.75 33 ILE D O 1
ATOM 3343 N N . ALA D 1 34 ? -9.581 19.253 32.332 1.00 23.36 34 ALA D N 1
ATOM 3344 C CA . ALA D 1 34 ? -9.687 20.692 32.089 1.00 25.74 34 ALA D CA 1
ATOM 3345 C C . ALA D 1 34 ? -8.322 21.373 31.869 1.00 20.60 34 ALA D C 1
ATOM 3346 O O . ALA D 1 34 ? -8.224 22.419 31.228 1.00 22.08 34 ALA D O 1
ATOM 3348 N N . ALA D 1 35 ? -7.269 20.768 32.401 1.00 19.71 35 ALA D N 1
ATOM 3349 C CA . ALA D 1 35 ? -5.915 21.276 32.242 1.00 19.27 35 ALA D CA 1
ATOM 3350 C C . ALA D 1 35 ? -4.962 20.108 32.427 1.00 24.34 35 ALA D C 1
ATOM 3351 O O . ALA D 1 35 ? -5.276 19.150 33.136 1.00 18.52 35 ALA D O 1
ATOM 3353 N N . LEU D 1 36 ? -3.796 20.174 31.790 1.00 17.48 36 LEU D N 1
ATOM 3354 C CA . LEU D 1 36 ? -2.890 19.038 31.822 1.00 12.91 36 LEU D CA 1
ATOM 3355 C C . LEU D 1 36 ? -1.491 19.491 31.456 1.00 22.11 36 LEU D C 1
ATOM 3356 O O . LEU D 1 36 ? -1.300 20.138 30.431 1.00 22.01 36 LEU D O 1
ATOM 3361 N N . GLN D 1 37 ? -0.511 19.179 32.293 1.00 18.68 37 GLN D N 1
ATOM 3362 C CA . GLN D 1 37 ? 0.860 19.532 31.950 1.00 24.94 37 GLN D CA 1
ATOM 3363 C C . GLN D 1 37 ? 1.892 18.609 32.591 1.00 30.05 37 GLN D C 1
ATOM 3364 O O . GLN D 1 37 ? 1.788 18.241 33.762 1.00 18.44 37 GLN D O 1
ATOM 3370 N N . LEU D 1 38 ? 2.875 18.209 31.795 1.00 27.20 38 LEU D N 1
ATOM 3371 C CA . LEU D 1 38 ? 4.051 17.531 32.322 1.00 22.06 38 LEU D CA 1
ATOM 3372 C C . LEU D 1 38 ? 5.012 18.600 32.816 1.00 24.34 38 LEU D C 1
ATOM 3373 O O . LEU D 1 38 ? 5.270 19.594 32.123 1.00 22.50 38 LEU D O 1
ATOM 3378 N N . ARG D 1 39 ? 5.541 18.417 34.019 1.00 22.25 39 ARG D N 1
ATOM 3379 C CA . ARG D 1 39 ? 6.439 19.423 34.572 1.00 25.93 39 ARG D CA 1
ATOM 3380 C C . ARG D 1 39 ? 7.374 18.902 35.644 1.00 33.77 39 ARG D C 1
ATOM 3381 O O . ARG D 1 39 ? 7.180 17.815 36.190 1.00 30.04 39 ARG D O 1
ATOM 3389 N N . THR D 1 40 ? 8.396 19.700 35.930 1.00 29.34 40 THR D N 1
ATOM 3390 C CA . THR D 1 40 ? 9.301 19.453 37.040 1.00 31.17 40 THR D CA 1
ATOM 3391 C C . THR D 1 40 ? 8.776 20.175 38.275 1.00 45.37 40 THR D C 1
ATOM 3392 O O . THR D 1 40 ? 8.085 21.186 38.167 1.00 42.97 40 THR D O 1
ATOM 3396 N N . VAL D 1 41 ? 9.081 19.653 39.455 1.00 43.65 41 VAL D N 1
ATOM 3397 C CA . VAL D 1 41 ? 8.569 20.260 40.676 1.00 42.10 41 VAL D CA 1
ATOM 3398 C C . VAL D 1 41 ? 9.688 20.886 41.505 1.00 47.37 41 VAL D C 1
ATOM 3399 O O . VAL D 1 41 ? 10.669 20.224 41.834 1.00 45.22 41 VAL D O 1
ATOM 3403 N N . SER D 1 42 ? 9.529 22.167 41.830 1.00 40.60 42 SER D N 1
ATOM 3404 C CA . SER D 1 42 ? 10.490 22.883 42.665 1.00 54.29 42 SER D CA 1
ATOM 3405 C C . SER D 1 42 ? 10.315 22.533 44.133 1.00 50.04 42 SER D C 1
ATOM 3406 O O . SER D 1 42 ? 9.236 22.110 44.562 1.00 42.60 42 SER D O 1
ATOM 3409 N N . ALA D 1 43 ? 11.370 22.748 44.910 1.00 52.41 43 ALA D N 1
ATOM 3410 C CA . ALA D 1 43 ? 11.329 22.487 46.342 1.00 55.48 43 ALA D CA 1
ATOM 3411 C C . ALA D 1 43 ? 10.235 23.290 47.069 1.00 55.30 43 ALA D C 1
ATOM 3412 O O . ALA D 1 43 ? 9.588 22.773 47.974 1.00 45.75 43 ALA D O 1
ATOM 3414 N N . GLU D 1 44 ? 10.006 24.541 46.676 1.00 46.42 44 GLU D N 1
ATOM 3415 C CA . GLU D 1 44 ? 9.009 25.357 47.376 1.00 38.51 44 GLU D CA 1
ATOM 3416 C C . GLU D 1 44 ? 7.569 24.886 47.126 1.00 49.95 44 GLU D C 1
ATOM 3417 O O . GLU D 1 44 ? 6.726 24.914 48.028 1.00 46.25 44 GLU D O 1
ATOM 3423 N N . LEU D 1 45 ? 7.298 24.449 45.902 1.00 42.02 45 LEU D N 1
ATOM 3424 C CA . LEU D 1 45 ? 5.981 23.927 45.537 1.00 45.57 45 LEU D CA 1
ATOM 3425 C C . LEU D 1 45 ? 5.699 22.605 46.253 1.00 47.22 45 LEU D C 1
ATOM 3426 O O . LEU D 1 45 ? 4.574 22.333 46.682 1.00 37.02 45 LEU D O 1
ATOM 3431 N N . ALA D 1 46 ? 6.736 21.786 46.382 1.00 37.44 46 ALA D N 1
ATOM 3432 C CA . ALA D 1 46 ? 6.608 20.501 47.049 1.00 32.08 46 ALA D CA 1
ATOM 3433 C C . ALA D 1 46 ? 6.143 20.675 48.501 1.00 38.01 46 ALA D C 1
ATOM 3434 O O . ALA D 1 46 ? 5.267 19.944 48.971 1.00 43.02 46 ALA D O 1
ATOM 3436 N N . SER D 1 47 ? 6.725 21.649 49.202 1.00 49.49 47 SER D N 1
ATOM 3437 C CA . SER D 1 47 ? 6.402 21.878 50.614 1.00 48.47 47 SER D CA 1
ATOM 3438 C C . SER D 1 47 ? 5.012 22.480 50.827 1.00 52.15 47 SER D C 1
ATOM 3439 O O . SER D 1 47 ? 4.381 22.243 51.860 1.00 50.49 47 SER D O 1
ATOM 3442 N N . GLN D 1 48 ? 4.538 23.255 49.854 1.00 46.72 48 GLN D N 1
ATOM 3443 C CA . GLN D 1 48 ? 3.193 23.822 49.925 1.00 38.26 48 GLN D CA 1
ATOM 3444 C C . GLN D 1 48 ? 2.144 22.752 49.650 1.00 43.30 48 GLN D C 1
ATOM 3445 O O . GLN D 1 48 ? 1.127 22.680 50.339 1.00 43.36 48 GLN D O 1
ATOM 3451 N N . HIS D 1 49 ? 2.402 21.921 48.643 1.00 37.34 49 HIS D N 1
ATOM 3452 C CA . HIS D 1 49 ? 1.537 20.791 48.333 1.00 37.01 49 HIS D CA 1
ATOM 3453 C C . HIS D 1 49 ? 1.400 19.844 49.529 1.00 42.41 49 HIS D C 1
ATOM 3454 O O . HIS D 1 49 ? 0.293 19.460 49.909 1.00 44.25 49 HIS D O 1
ATOM 3461 N N . TYR D 1 50 ? 2.533 19.468 50.112 1.00 35.43 50 TYR D N 1
ATOM 3462 C CA . TYR D 1 50 ? 2.546 18.593 51.279 1.00 48.54 50 TYR D CA 1
ATOM 3463 C C . TYR D 1 50 ? 2.623 19.370 52.599 1.00 64.63 50 TYR D C 1
ATOM 3464 O O . TYR D 1 50 ? 3.327 18.958 53.520 1.00 79.87 50 TYR D O 1
ATOM 3473 N N . ALA D 1 51 ? 1.902 20.486 52.694 1.00 47.18 51 ALA D N 1
ATOM 3474 C CA . ALA D 1 51 ? 1.909 21.293 53.912 1.00 46.89 51 ALA D CA 1
ATOM 3475 C C . ALA D 1 51 ? 1.238 20.577 55.084 1.00 67.69 51 ALA D C 1
ATOM 3476 O O . ALA D 1 51 ? 1.718 20.646 56.216 1.00 66.05 51 ALA D O 1
ATOM 3478 N N . GLU D 1 52 ? 0.129 19.894 54.807 1.00 70.73 52 GLU D N 1
ATOM 3479 C CA . GLU D 1 52 ? -0.611 19.173 55.842 1.00 72.58 52 GLU D CA 1
ATOM 3480 C C . GLU D 1 52 ? 0.211 18.029 56.420 1.00 70.00 52 GLU D C 1
ATOM 3481 O O . GLU D 1 52 ? -0.006 17.612 57.558 1.00 75.24 52 GLU D O 1
ATOM 3483 N N . HIS D 1 53 ? 1.156 17.527 55.630 1.00 79.83 53 HIS D N 1
ATOM 3484 C CA . HIS D 1 53 ? 1.974 16.386 56.029 1.00 78.34 53 HIS D CA 1
ATOM 3485 C C . HIS D 1 53 ? 3.253 16.804 56.760 1.00 88.04 53 HIS D C 1
ATOM 3486 O O . HIS D 1 53 ? 4.145 15.985 56.984 1.00 89.29 53 HIS D O 1
ATOM 3488 N N . GLU D 1 54 ? 3.336 18.078 57.132 1.00 88.33 54 GLU D N 1
ATOM 3489 C CA . GLU D 1 54 ? 4.494 18.594 57.856 1.00 89.21 54 GLU D CA 1
ATOM 3490 C C . GLU D 1 54 ? 4.616 17.963 59.241 1.00 93.62 54 GLU D C 1
ATOM 3491 O O . GLU D 1 54 ? 5.717 17.675 59.712 1.00 91.50 54 GLU D O 1
ATOM 3493 N N . PHE D 1 59 ? 7.489 13.111 55.505 1.00 64.22 59 PHE D N 1
ATOM 3494 C CA . PHE D 1 59 ? 7.495 14.467 54.966 1.00 73.43 59 PHE D CA 1
ATOM 3495 C C . PHE D 1 59 ? 8.724 14.698 54.089 1.00 71.98 59 PHE D C 1
ATOM 3496 O O . PHE D 1 59 ? 8.620 15.253 52.998 1.00 65.00 59 PHE D O 1
ATOM 3504 N N . GLY D 1 60 ? 9.883 14.255 54.567 1.00 72.26 60 GLY D N 1
ATOM 3505 C CA . GLY D 1 60 ? 11.123 14.391 53.822 1.00 66.92 60 GLY D CA 1
ATOM 3506 C C . GLY D 1 60 ? 11.202 13.494 52.599 1.00 65.92 60 GLY D C 1
ATOM 3507 O O . GLY D 1 60 ? 11.809 13.860 51.593 1.00 67.85 60 GLY D O 1
ATOM 3508 N N . SER D 1 61 ? 10.590 12.316 52.684 1.00 67.08 61 SER D N 1
ATOM 3509 C CA . SER D 1 61 ? 10.588 11.370 51.569 1.00 57.26 61 SER D CA 1
ATOM 3510 C C . SER D 1 61 ? 9.596 11.783 50.487 1.00 50.50 61 SER D C 1
ATOM 3511 O O . SER D 1 61 ? 9.860 11.626 49.291 1.00 47.20 61 SER D O 1
ATOM 3514 N N . LEU D 1 62 ? 8.451 12.311 50.910 1.00 50.61 62 LEU D N 1
ATOM 3515 C CA . LEU D 1 62 ? 7.447 12.795 49.970 1.00 54.17 62 LEU D CA 1
ATOM 3516 C C . LEU D 1 62 ? 7.999 13.964 49.162 1.00 57.11 62 LEU D C 1
ATOM 3517 O O . LEU D 1 62 ? 7.817 14.027 47.945 1.00 46.27 62 LEU D O 1
ATOM 3522 N N . LEU D 1 63 ? 8.681 14.880 49.845 1.00 37.50 63 LEU D N 1
ATOM 3523 C CA . LEU D 1 63 ? 9.267 16.048 49.190 1.00 43.38 63 LEU D CA 1
ATOM 3524 C C . LEU D 1 63 ? 10.417 15.642 48.274 1.00 53.47 63 LEU D C 1
ATOM 3525 O O . LEU D 1 63 ? 10.557 16.157 47.161 1.00 52.81 63 LEU D O 1
ATOM 3530 N N . GLU D 1 64 ? 11.243 14.722 48.760 1.00 43.88 64 GLU D N 1
ATOM 3531 C CA . GLU D 1 64 ? 12.389 14.230 48.008 1.00 59.22 64 GLU D CA 1
ATOM 3532 C C . GLU D 1 64 ? 11.950 13.520 46.731 1.00 48.68 64 GLU D C 1
ATOM 3533 O O . GLU D 1 64 ? 12.543 13.705 45.666 1.00 56.75 64 GLU D O 1
ATOM 3539 N N . PHE D 1 65 ? 10.902 12.714 46.837 1.00 45.72 65 PHE D N 1
ATOM 3540 C CA . PHE D 1 65 ? 10.468 11.895 45.712 1.00 44.19 65 PHE D CA 1
ATOM 3541 C C . PHE D 1 65 ? 9.735 12.698 44.647 1.00 43.74 65 PHE D C 1
ATOM 3542 O O . PHE D 1 65 ? 9.880 12.433 43.453 1.00 44.95 65 PHE D O 1
ATOM 3550 N N . ILE D 1 66 ? 8.946 13.676 45.078 1.00 40.37 66 ILE D N 1
ATOM 3551 C CA . ILE D 1 66 ? 8.144 14.458 44.145 1.00 39.55 66 ILE D CA 1
ATOM 3552 C C . ILE D 1 66 ? 9.030 15.359 43.285 1.00 44.50 66 ILE D C 1
ATOM 3553 O O . ILE D 1 66 ? 8.603 15.849 42.238 1.00 40.03 66 ILE D O 1
ATOM 3558 N N . THR D 1 67 ? 10.267 15.565 43.729 1.00 41.53 67 THR D N 1
ATOM 3559 C CA . THR D 1 67 ? 11.214 16.393 42.992 1.00 38.14 67 THR D CA 1
ATOM 3560 C C . THR D 1 67 ? 12.270 15.572 42.257 1.00 40.69 67 THR D C 1
ATOM 3561 O O . THR D 1 67 ? 13.152 16.134 41.601 1.00 50.31 67 THR D O 1
ATOM 3565 N N . SER D 1 68 ? 12.173 14.249 42.360 1.00 37.52 68 SER D N 1
ATOM 3566 C CA . SER D 1 68 ? 13.167 13.351 41.773 1.00 39.55 68 SER D CA 1
ATOM 3567 C C . SER D 1 68 ? 12.992 13.190 40.263 1.00 49.17 68 SER D C 1
ATOM 3568 O O . SER D 1 68 ? 13.890 12.707 39.573 1.00 45.64 68 SER D O 1
ATOM 3571 N N . GLY D 1 69 ? 11.831 13.588 39.754 1.00 41.90 69 GLY D N 1
ATOM 3572 C CA . GLY D 1 69 ? 11.540 13.441 38.342 1.00 42.19 69 GLY D CA 1
ATOM 3573 C C . GLY D 1 69 ? 10.317 14.245 37.962 1.00 37.70 69 GLY D C 1
ATOM 3574 O O . GLY D 1 69 ? 9.690 14.861 38.821 1.00 38.30 69 GLY D O 1
ATOM 3575 N N . PRO D 1 70 ? 9.983 14.260 36.668 1.00 35.63 70 PRO D N 1
ATOM 3576 C CA . PRO D 1 70 ? 8.805 14.984 36.192 1.00 33.33 70 PRO D CA 1
ATOM 3577 C C . PRO D 1 70 ? 7.507 14.370 36.719 1.00 24.70 70 PRO D C 1
ATOM 3578 O O . PRO D 1 70 ? 7.449 13.171 37.018 1.00 25.84 70 PRO D O 1
ATOM 3582 N N . VAL D 1 71 ? 6.477 15.202 36.835 1.00 20.26 71 VAL D N 1
ATOM 3583 C CA . VAL D 1 71 ? 5.145 14.737 37.182 1.00 19.18 71 VAL D CA 1
ATOM 3584 C C . VAL D 1 71 ? 4.161 15.264 36.154 1.00 23.13 71 VAL D C 1
ATOM 3585 O O . VAL D 1 71 ? 4.462 16.193 35.405 1.00 22.06 71 VAL D O 1
ATOM 3589 N N . VAL D 1 72 ? 2.977 14.674 36.123 1.00 19.39 72 VAL D N 1
ATOM 3590 C CA . VAL D 1 72 ? 1.916 15.210 35.292 1.00 17.66 72 VAL D CA 1
ATOM 3591 C C . VAL D 1 72 ? 0.842 15.778 36.203 1.00 21.52 72 VAL D C 1
ATOM 3592 O O . VAL D 1 72 ? 0.331 15.081 37.072 1.00 19.99 72 VAL D O 1
ATOM 3596 N N . ALA D 1 73 ? 0.534 17.058 36.033 1.00 18.49 73 ALA D N 1
ATOM 3597 C CA . ALA D 1 73 ? -0.498 17.687 36.851 1.00 19.72 73 ALA D CA 1
ATOM 3598 C C . ALA D 1 73 ? -1.711 17.902 35.977 1.00 24.59 73 ALA D C 1
ATOM 3599 O O . ALA D 1 73 ? -1.573 18.258 34.802 1.00 19.12 73 ALA D O 1
ATOM 3601 N N . ALA D 1 74 ? -2.896 17.686 36.541 1.00 13.24 74 ALA D N 1
ATOM 3602 C CA . ALA D 1 74 ? -4.120 17.861 35.782 1.00 17.04 74 ALA D CA 1
ATOM 3603 C C . ALA D 1 74 ? -5.228 18.446 36.640 1.00 23.09 74 ALA D C 1
ATOM 3604 O O . ALA D 1 74 ? -5.289 18.204 37.845 1.00 21.09 74 ALA D O 1
ATOM 3606 N N . ILE D 1 75 ? -6.087 19.244 36.018 1.00 20.83 75 ILE D N 1
ATOM 3607 C CA . ILE D 1 75 ? -7.341 19.631 36.655 1.00 20.71 75 ILE D CA 1
ATOM 3608 C C . ILE D 1 75 ? -8.418 18.735 36.078 1.00 23.01 75 ILE D C 1
ATOM 3609 O O . ILE D 1 75 ? -8.563 18.631 34.861 1.00 21.36 75 ILE D O 1
ATOM 3614 N N . VAL D 1 76 ? -9.170 18.079 36.950 1.00 15.13 76 VAL D N 1
ATOM 3615 C CA . VAL D 1 76 ? -10.187 17.143 36.510 1.00 13.60 76 VAL D CA 1
ATOM 3616 C C . VAL D 1 76 ? -11.533 17.691 36.923 1.00 22.01 76 VAL D C 1
ATOM 3617 O O . VAL D 1 76 ? -11.707 18.124 38.065 1.00 20.45 76 VAL D O 1
ATOM 3621 N N . GLU D 1 77 ? -12.480 17.676 35.992 1.00 16.17 77 GLU D N 1
ATOM 3622 C CA . GLU D 1 77 ? -13.750 18.365 36.190 1.00 18.46 77 GLU D CA 1
ATOM 3623 C C . GLU D 1 77 ? -14.938 17.454 35.954 1.00 21.64 77 GLU D C 1
ATOM 3624 O O . GLU D 1 77 ? -14.900 16.585 35.081 1.00 25.45 77 GLU D O 1
ATOM 3630 N N . GLY D 1 78 ? -16.009 17.668 36.715 1.00 23.59 78 GLY D N 1
ATOM 3631 C CA . GLY D 1 78 ? -17.229 16.919 36.500 1.00 21.84 78 GLY D CA 1
ATOM 3632 C C . GLY D 1 78 ? -18.035 16.743 37.772 1.00 22.61 78 GLY D C 1
ATOM 3633 O O . GLY D 1 78 ? -17.621 17.174 38.837 1.00 26.96 78 GLY D O 1
ATOM 3634 N N . THR D 1 79 ? -19.197 16.116 37.655 1.00 21.07 79 THR D N 1
ATOM 3635 C CA . THR D 1 79 ? -20.063 15.915 38.813 1.00 26.06 79 THR D CA 1
ATOM 3636 C C . THR D 1 79 ? -19.369 14.986 39.792 1.00 20.26 79 THR D C 1
ATOM 3637 O O . THR D 1 79 ? -18.855 13.940 39.387 1.00 19.96 79 THR D O 1
ATOM 3641 N N . ASN D 1 80 ? -19.328 15.382 41.063 1.00 21.40 80 ASN D N 1
ATOM 3642 C CA . ASN D 1 80 ? -18.723 14.558 42.110 1.00 17.01 80 ASN D CA 1
ATOM 3643 C C . ASN D 1 80 ? -17.247 14.260 41.824 1.00 17.53 80 ASN D C 1
ATOM 3644 O O . ASN D 1 80 ? -16.702 13.257 42.285 1.00 21.99 80 ASN D O 1
ATOM 3649 N N . ALA D 1 81 ? -16.601 15.128 41.056 1.00 20.19 81 ALA D N 1
ATOM 3650 C CA . ALA D 1 81 ? -15.225 14.854 40.620 1.00 19.84 81 ALA D CA 1
ATOM 3651 C C . ALA D 1 81 ? -14.226 14.592 41.763 1.00 15.85 81 ALA D C 1
ATOM 3652 O O . ALA D 1 81 ? -13.354 13.745 41.646 1.00 13.62 81 ALA D O 1
ATOM 3654 N N . ILE D 1 82 ? -14.340 15.321 42.865 1.00 16.92 82 ILE D N 1
ATOM 3655 C CA . ILE D 1 82 ? -13.398 15.119 43.970 1.00 13.31 82 ILE D CA 1
ATOM 3656 C C . ILE D 1 82 ? -13.493 13.697 44.540 1.00 18.69 82 ILE D C 1
ATOM 3657 O O . ILE D 1 82 ? -12.489 12.983 44.666 1.00 12.88 82 ILE D O 1
ATOM 3662 N N . ALA D 1 83 ? -14.702 13.282 44.895 1.00 13.05 83 ALA D N 1
ATOM 3663 C CA . ALA D 1 83 ? -14.869 11.958 45.494 1.00 16.86 83 ALA D CA 1
ATOM 3664 C C . ALA D 1 83 ? -14.621 10.866 44.450 1.00 16.41 83 ALA D C 1
ATOM 3665 O O . ALA D 1 83 ? -14.122 9.785 44.779 1.00 11.32 83 ALA D O 1
ATOM 3667 N N . ALA D 1 84 ? -14.985 11.149 43.204 1.00 13.97 84 ALA D N 1
ATOM 3668 C CA . ALA D 1 84 ? -14.835 10.166 42.113 1.00 13.53 84 ALA D CA 1
ATOM 3669 C C . ALA D 1 84 ? -13.361 9.845 41.834 1.00 14.11 84 ALA D C 1
ATOM 3670 O O . ALA D 1 84 ? -12.989 8.675 41.615 1.00 10.90 84 ALA D O 1
ATOM 3672 N N . VAL D 1 85 ? -12.532 10.882 41.833 1.00 16.06 85 VAL D N 1
ATOM 3673 C CA . VAL D 1 85 ? -11.092 10.701 41.660 1.00 16.42 85 VAL D CA 1
ATOM 3674 C C . VAL D 1 85 ? -10.489 9.913 42.824 1.00 14.87 85 VAL D C 1
ATOM 3675 O O . VAL D 1 85 ? -9.651 9.045 42.610 1.00 16.47 85 VAL D O 1
ATOM 3679 N N . ARG D 1 86 ? -10.887 10.239 44.052 1.00 14.58 86 ARG D N 1
ATOM 3680 C CA . ARG D 1 86 ? -10.421 9.483 45.204 1.00 11.84 86 ARG D CA 1
ATOM 3681 C C . ARG D 1 86 ? -10.805 8.010 45.107 1.00 19.03 86 ARG D C 1
ATOM 3682 O O . ARG D 1 86 ? -10.005 7.133 45.450 1.00 12.65 86 ARG D O 1
ATOM 3690 N N . GLN D 1 87 ? -12.033 7.743 44.651 1.00 13.79 87 GLN D N 1
ATOM 3691 C CA . GLN D 1 87 ? -12.507 6.373 44.469 1.00 11.44 87 GLN D CA 1
ATOM 3692 C C . GLN D 1 87 ? -11.639 5.625 43.443 1.00 18.04 87 GLN D C 1
ATOM 3693 O O . GLN D 1 87 ? -11.236 4.484 43.673 1.00 13.96 87 GLN D O 1
ATOM 3699 N N . LEU D 1 88 ? -11.361 6.288 42.327 1.00 14.40 88 LEU D N 1
ATOM 3700 C CA . LEU D 1 88 ? -10.590 5.711 41.234 1.00 13.57 88 LEU D CA 1
ATOM 3701 C C . LEU D 1 88 ? -9.151 5.425 41.649 1.00 8.82 88 LEU D C 1
ATOM 3702 O O . LEU D 1 88 ? -8.567 4.414 41.249 1.00 11.91 88 LEU D O 1
ATOM 3707 N N . ALA D 1 89 ? -8.571 6.352 42.405 1.00 10.57 89 ALA D N 1
ATOM 3708 C CA . ALA D 1 89 ? -7.167 6.220 42.802 1.00 10.49 89 ALA D CA 1
ATOM 3709 C C . ALA D 1 89 ? -6.955 5.093 43.816 1.00 11.41 89 ALA D C 1
ATOM 3710 O O . ALA D 1 89 ? -5.985 4.349 43.731 1.00 15.84 89 ALA D O 1
ATOM 3712 N N . GLY D 1 90 ? -7.868 4.964 44.782 1.00 15.68 90 GLY D N 1
ATOM 3713 C CA . GLY D 1 90 ? -7.723 3.945 45.810 1.00 11.26 90 GLY D CA 1
ATOM 3714 C C . GLY D 1 90 ? -7.053 4.458 47.089 1.00 16.99 90 GLY D C 1
ATOM 3715 O O . GLY D 1 90 ? -6.467 5.525 47.105 1.00 17.51 90 GLY D O 1
ATOM 3716 N N . GLY D 1 91 ? -7.148 3.688 48.170 1.00 11.41 91 GLY D N 1
ATOM 3717 C CA . GLY D 1 91 ? -6.548 4.080 49.434 1.00 16.54 91 GLY D CA 1
ATOM 3718 C C . GLY D 1 91 ? -5.033 4.111 49.347 1.00 25.18 91 GLY D C 1
ATOM 3719 O O . GLY D 1 91 ? -4.441 3.588 48.403 1.00 16.10 91 GLY D O 1
ATOM 3720 N N . THR D 1 92 ? -4.408 4.717 50.350 1.00 16.69 92 THR D N 1
ATOM 3721 C CA . THR D 1 92 ? -3.002 5.108 50.262 1.00 21.74 92 THR D CA 1
ATOM 3722 C C . THR D 1 92 ? -2.056 3.923 50.116 1.00 20.80 92 THR D C 1
ATOM 3723 O O . THR D 1 92 ? -1.170 3.930 49.259 1.00 19.30 92 THR D O 1
ATOM 3727 N N . ASP D 1 93 ? -2.246 2.900 50.946 1.00 16.08 93 ASP D N 1
ATOM 3728 C CA . ASP D 1 93 ? -1.446 1.685 50.815 1.00 20.10 93 ASP D CA 1
ATOM 3729 C C . ASP D 1 93 ? -2.032 0.813 49.698 1.00 18.09 93 ASP D C 1
ATOM 3730 O O . ASP D 1 93 ? -3.161 0.336 49.812 1.00 15.49 93 ASP D O 1
ATOM 3735 N N . PRO D 1 94 ? -1.263 0.611 48.610 1.00 20.01 94 PRO D N 1
ATOM 3736 C CA . PRO D 1 94 ? -1.763 -0.067 47.411 1.00 17.63 94 PRO D CA 1
ATOM 3737 C C . PRO D 1 94 ? -2.189 -1.506 47.665 1.00 17.17 94 PRO D C 1
ATOM 3738 O O . PRO D 1 94 ? -3.040 -2.030 46.941 1.00 15.72 94 PRO D O 1
ATOM 3742 N N . VAL D 1 95 ? -1.589 -2.146 48.659 1.00 11.67 95 VAL D N 1
ATOM 3743 C CA . VAL D 1 95 ? -1.879 -3.546 48.931 1.00 11.30 95 VAL D CA 1
ATOM 3744 C C . VAL D 1 95 ? -2.811 -3.708 50.138 1.00 20.11 95 VAL D C 1
ATOM 3745 O O . VAL D 1 95 ? -3.726 -4.522 50.115 1.00 20.92 95 VAL D O 1
ATOM 3749 N N . GLN D 1 96 ? -2.594 -2.916 51.175 1.00 20.40 96 GLN D N 1
ATOM 3750 C CA . GLN D 1 96 ? -3.375 -3.082 52.401 1.00 24.78 96 GLN D CA 1
ATOM 3751 C C . GLN D 1 96 ? -4.700 -2.311 52.407 1.00 23.79 96 GLN D C 1
ATOM 3752 O O . GLN D 1 96 ? -5.654 -2.724 53.064 1.00 26.02 96 GLN D O 1
ATOM 3758 N N . ALA D 1 97 ? -4.764 -1.204 51.667 1.00 17.91 97 ALA D N 1
ATOM 3759 C CA . ALA D 1 97 ? -5.943 -0.341 51.704 1.00 20.60 97 ALA D CA 1
ATOM 3760 C C . ALA D 1 97 ? -6.667 -0.211 50.367 1.00 25.54 97 ALA D C 1
ATOM 3761 O O . ALA D 1 97 ? -7.900 -0.229 50.309 1.00 21.70 97 ALA D O 1
ATOM 3763 N N . ALA D 1 98 ? -5.914 -0.058 49.287 1.00 17.05 98 ALA D N 1
ATOM 3764 C CA . ALA D 1 98 ? -6.541 0.220 48.006 1.00 15.94 98 ALA D CA 1
ATOM 3765 C C . ALA D 1 98 ? -7.329 -0.986 47.509 1.00 15.85 98 ALA D C 1
ATOM 3766 O O . ALA D 1 98 ? -6.886 -2.127 47.616 1.00 16.00 98 ALA D O 1
ATOM 3768 N N . ALA D 1 99 ? -8.518 -0.733 46.985 1.00 18.51 99 ALA D N 1
ATOM 3769 C CA . ALA D 1 99 ? -9.346 -1.821 46.483 1.00 13.94 99 ALA D CA 1
ATOM 3770 C C . ALA D 1 99 ? -8.830 -2.312 45.140 1.00 15.48 99 ALA D C 1
ATOM 3771 O O . ALA D 1 99 ? -8.297 -1.539 44.352 1.00 14.74 99 ALA D O 1
ATOM 3773 N N . PRO D 1 100 ? -9.004 -3.606 44.865 1.00 13.16 100 PRO D N 1
ATOM 3774 C CA . PRO D 1 100 ? -8.795 -4.068 43.482 1.00 16.47 100 PRO D CA 1
ATOM 3775 C C . PRO D 1 100 ? -9.680 -3.238 42.538 1.00 18.85 100 PRO D C 1
ATOM 3776 O O . PRO D 1 100 ? -10.762 -2.818 42.945 1.00 13.29 100 PRO D O 1
ATOM 3780 N N . GLY D 1 101 ? -9.229 -2.981 41.315 1.00 13.66 101 GLY D N 1
ATOM 3781 C CA . GLY D 1 101 ? -9.980 -2.119 40.419 1.00 15.65 101 GLY D CA 1
ATOM 3782 C C . GLY D 1 101 ? -9.610 -0.648 40.481 1.00 16.64 101 GLY D C 1
ATOM 3783 O O . GLY D 1 101 ? -10.006 0.131 39.606 1.00 12.43 101 GLY D O 1
ATOM 3784 N N . THR D 1 102 ? -8.852 -0.250 41.504 1.00 13.22 102 THR D N 1
ATOM 3785 C CA . THR D 1 102 ? -8.357 1.127 41.570 1.00 8.74 102 THR D CA 1
ATOM 3786 C C . THR D 1 102 ? -6.953 1.216 40.944 1.00 17.55 102 THR D C 1
ATOM 3787 O O . THR D 1 102 ? -6.329 0.188 40.687 1.00 13.59 102 THR D O 1
ATOM 3791 N N . ILE D 1 103 ? -6.490 2.443 40.679 1.00 15.49 103 ILE D N 1
ATOM 3792 C CA . ILE D 1 103 ? -5.147 2.683 40.146 1.00 15.42 103 ILE D CA 1
ATOM 3793 C C . ILE D 1 103 ? -4.115 2.074 41.092 1.00 11.87 103 ILE D C 1
ATOM 3794 O O . ILE D 1 103 ? -3.280 1.284 40.686 1.00 12.48 103 ILE D O 1
ATOM 3799 N N . ARG D 1 104 ? -4.190 2.414 42.374 1.00 11.22 104 ARG D N 1
ATOM 3800 C CA . ARG D 1 104 ? -3.230 1.859 43.324 1.00 13.97 104 ARG D CA 1
ATOM 3801 C C . ARG D 1 104 ? -3.384 0.351 43.513 1.00 16.63 104 ARG D C 1
ATOM 3802 O O . ARG D 1 104 ? -2.393 -0.362 43.606 1.00 13.64 104 ARG D O 1
ATOM 3810 N N . GLY D 1 105 ? -4.622 -0.133 43.568 1.00 9.33 105 GLY D N 1
ATOM 3811 C CA . GLY D 1 105 ? -4.851 -1.551 43.759 1.00 12.53 105 GLY D CA 1
ATOM 3812 C C . GLY D 1 105 ? -4.412 -2.397 42.569 1.00 12.50 105 GLY D C 1
ATOM 3813 O O . GLY D 1 105 ? -3.914 -3.496 42.741 1.00 15.40 105 GLY D O 1
ATOM 3814 N N . ASP D 1 106 ? -4.605 -1.896 41.355 1.00 13.96 106 ASP D N 1
ATOM 3815 C CA . ASP D 1 106 ? -4.192 -2.678 40.185 1.00 11.64 106 ASP D CA 1
ATOM 3816 C C . ASP D 1 106 ? -2.693 -2.571 39.875 1.00 13.24 106 ASP D C 1
ATOM 3817 O O . ASP D 1 106 ? -2.110 -3.496 39.292 1.00 11.68 106 ASP D O 1
ATOM 3822 N N . PHE D 1 107 ? -2.074 -1.447 40.225 1.00 10.82 107 PHE D N 1
ATOM 3823 C CA . PHE D 1 107 ? -0.755 -1.128 39.635 1.00 11.66 107 PHE D CA 1
ATOM 3824 C C . PHE D 1 107 ? 0.418 -0.940 40.596 1.00 15.37 107 PHE D C 1
ATOM 3825 O O . PHE D 1 107 ? 1.569 -0.844 40.157 1.00 15.14 107 PHE D O 1
ATOM 3833 N N . ALA D 1 108 ? 0.156 -0.876 41.900 1.00 11.57 108 ALA D N 1
ATOM 3834 C CA . ALA D 1 108 ? 1.229 -0.519 42.835 1.00 14.88 108 ALA D CA 1
ATOM 3835 C C . ALA D 1 108 ? 1.383 -1.487 44.017 1.00 17.53 108 ALA D C 1
ATOM 3836 O O . ALA D 1 108 ? 0.480 -2.237 44.335 1.00 12.99 108 ALA D O 1
ATOM 3838 N N . LEU D 1 109 ? 2.539 -1.428 44.672 1.00 16.05 109 LEU D N 1
ATOM 3839 C CA . LEU D 1 109 ? 2.907 -2.395 45.695 1.00 18.71 109 LEU D CA 1
ATOM 3840 C C . LEU D 1 109 ? 3.164 -1.749 47.047 1.00 16.27 109 LEU D C 1
ATOM 3841 O O . LEU D 1 109 ? 2.975 -2.386 48.085 1.00 18.37 109 LEU D O 1
ATOM 3846 N N . GLU D 1 110 ? 3.625 -0.502 47.034 1.00 14.44 110 GLU D N 1
ATOM 3847 C CA . GLU D 1 110 ? 3.993 0.163 48.297 1.00 21.98 110 GLU D CA 1
ATOM 3848 C C . GLU D 1 110 ? 3.590 1.629 48.356 1.00 24.27 110 GLU D C 1
ATOM 3849 O O . GLU D 1 110 ? 3.518 2.300 47.329 1.00 19.95 110 GLU D O 1
ATOM 3855 N N . THR D 1 111 ? 3.323 2.118 49.569 1.00 21.05 111 THR D N 1
ATOM 3856 C CA . THR D 1 111 ? 2.872 3.503 49.761 1.00 18.58 111 THR D CA 1
ATOM 3857 C C . THR D 1 111 ? 3.799 4.559 49.157 1.00 24.10 111 THR D C 1
ATOM 3858 O O . THR D 1 111 ? 3.339 5.461 48.470 1.00 19.77 111 THR D O 1
ATOM 3862 N N . GLN D 1 112 ? 5.104 4.441 49.394 1.00 22.89 112 GLN D N 1
ATOM 3863 C CA . GLN D 1 112 ? 6.036 5.434 48.871 1.00 24.75 112 GLN D CA 1
ATOM 3864 C C . GLN D 1 112 ? 5.989 5.544 47.346 1.00 25.54 112 GLN D C 1
ATOM 3865 O O . GLN D 1 112 ? 6.324 6.588 46.788 1.00 25.98 112 GLN D O 1
ATOM 3871 N N . PHE D 1 113 ? 5.568 4.476 46.673 1.00 17.01 113 PHE D N 1
ATOM 3872 C CA . PHE D 1 113 ? 5.476 4.481 45.219 1.00 13.66 113 PHE D CA 1
ATOM 3873 C C . PHE D 1 113 ? 4.053 4.161 44.774 1.00 18.30 113 PHE D C 1
ATOM 3874 O O . PHE D 1 113 ? 3.790 3.105 44.199 1.00 21.62 113 PHE D O 1
ATOM 3882 N N . ASN D 1 114 ? 3.132 5.077 45.036 1.00 14.97 114 ASN D N 1
ATOM 3883 C CA . ASN D 1 114 ? 1.720 4.774 44.811 1.00 17.27 114 ASN D CA 1
ATOM 3884 C C . ASN D 1 114 ? 1.121 5.652 43.722 1.00 15.48 114 ASN D C 1
ATOM 3885 O O . ASN D 1 114 ? -0.081 5.930 43.720 1.00 12.31 114 ASN D O 1
ATOM 3890 N N . LEU D 1 115 ? 1.992 6.069 42.797 1.00 13.62 115 LEU D N 1
ATOM 3891 C CA . LEU D 1 115 ? 1.596 6.483 41.437 1.00 16.55 115 LEU D CA 1
ATOM 3892 C C . LEU D 1 115 ? 0.861 7.808 41.225 1.00 21.73 115 LEU D C 1
ATOM 3893 O O . LEU D 1 115 ? 1.161 8.539 40.276 1.00 19.07 115 LEU D O 1
ATOM 3898 N N . VAL D 1 116 ? -0.130 8.097 42.064 1.00 17.04 116 VAL D N 1
ATOM 3899 C CA A VAL D 1 116 ? -1.089 9.159 41.778 0.75 12.96 116 VAL D CA 1
ATOM 3900 C CA B VAL D 1 116 ? -1.017 9.220 41.794 0.25 15.53 116 VAL D CA 1
ATOM 3901 C C . VAL D 1 116 ? -1.550 9.868 43.052 1.00 23.75 116 VAL D C 1
ATOM 3902 O O . VAL D 1 116 ? -1.463 9.307 44.147 1.00 15.94 116 VAL D O 1
ATOM 3909 N N . HIS D 1 117 ? -2.071 11.079 42.891 1.00 18.59 117 HIS D N 1
ATOM 3910 C CA . HIS D 1 117 ? -2.727 11.794 43.982 1.00 20.71 117 HIS D CA 1
ATOM 3911 C C . HIS D 1 117 ? -3.955 12.531 43.478 1.00 26.68 117 HIS D C 1
ATOM 3912 O O . HIS D 1 117 ? -3.920 13.150 42.419 1.00 14.13 117 HIS D O 1
ATOM 3919 N N . GLY D 1 118 ? -5.039 12.481 44.242 1.00 16.25 118 GLY D N 1
ATOM 3920 C CA . GLY D 1 118 ? -6.174 13.353 43.968 1.00 15.03 118 GLY D CA 1
ATOM 3921 C C . GLY D 1 118 ? -6.477 14.151 45.223 1.00 23.52 118 GLY D C 1
ATOM 3922 O O . GLY D 1 118 ? -6.290 13.626 46.321 1.00 20.22 118 GLY D O 1
ATOM 3923 N N . SER D 1 119 ? -6.934 15.397 45.064 1.00 19.65 119 SER D N 1
ATOM 3924 C CA . SER D 1 119 ? -7.325 16.253 46.198 1.00 19.10 119 SER D CA 1
ATOM 3925 C C . SER D 1 119 ? -8.319 15.540 47.128 1.00 16.39 119 SER D C 1
ATOM 3926 O O . SER D 1 119 ? -9.213 14.834 46.659 1.00 19.16 119 SER D O 1
ATOM 3929 N N . ASP D 1 120 ? -8.178 15.734 48.436 1.00 24.33 120 ASP D N 1
ATOM 3930 C CA . ASP D 1 120 ? -8.986 14.969 49.394 1.00 30.17 120 ASP D CA 1
ATOM 3931 C C . ASP D 1 120 ? -10.298 15.641 49.795 1.00 34.12 120 ASP D C 1
ATOM 3932 O O . ASP D 1 120 ? -11.120 15.038 50.486 1.00 29.66 120 ASP D O 1
ATOM 3937 N N . SER D 1 121 ? -10.507 16.875 49.349 1.00 25.68 121 SER D N 1
ATOM 3938 C CA . SER D 1 121 ? -11.694 17.630 49.746 1.00 27.22 121 SER D CA 1
ATOM 3939 C C . SER D 1 121 ? -11.839 18.891 48.914 1.00 30.96 121 SER D C 1
ATOM 3940 O O . SER D 1 121 ? -10.882 19.332 48.292 1.00 27.03 121 SER D O 1
ATOM 3943 N N . ALA D 1 122 ? -13.020 19.499 48.942 1.00 23.24 122 ALA D N 1
ATOM 3944 C CA . ALA D 1 122 ? -13.237 20.765 48.242 1.00 28.50 122 ALA D CA 1
ATOM 3945 C C . ALA D 1 122 ? -12.198 21.814 48.653 1.00 39.45 122 ALA D C 1
ATOM 3946 O O . ALA D 1 122 ? -11.689 22.556 47.814 1.00 29.98 122 ALA D O 1
ATOM 3948 N N . GLU D 1 123 ? -11.880 21.872 49.943 1.00 35.77 123 GLU D N 1
ATOM 3949 C CA . GLU D 1 123 ? -10.918 22.851 50.437 1.00 37.15 123 GLU D CA 1
ATOM 3950 C C . GLU D 1 123 ? -9.527 22.570 49.883 1.00 30.30 123 GLU D C 1
ATOM 3951 O O . GLU D 1 123 ? -8.833 23.487 49.440 1.00 30.78 123 GLU D O 1
ATOM 3957 N N . SER D 1 124 ? -9.126 21.300 49.921 1.00 25.16 124 SER D N 1
ATOM 3958 C CA . SER D 1 124 ? -7.835 20.877 49.395 1.00 28.03 124 SER D CA 1
ATOM 3959 C C . SER D 1 124 ? -7.753 21.057 47.883 1.00 24.11 124 SER D C 1
ATOM 3960 O O . SER D 1 124 ? -6.717 21.452 47.364 1.00 21.95 124 SER D O 1
ATOM 3963 N N . ALA D 1 125 ? -8.843 20.768 47.182 1.00 24.86 125 ALA D N 1
ATOM 3964 C CA . ALA D 1 125 ? -8.862 20.927 45.728 1.00 26.95 125 ALA D CA 1
ATOM 3965 C C . ALA D 1 125 ? -8.637 22.394 45.372 1.00 30.19 125 ALA D C 1
ATOM 3966 O O . ALA D 1 125 ? -7.790 22.713 44.526 1.00 24.63 125 ALA D O 1
ATOM 3968 N N . GLN D 1 126 ? -9.366 23.289 46.039 1.00 25.37 126 GLN D N 1
ATOM 3969 C CA . GLN D 1 126 ? -9.210 24.720 45.780 1.00 25.08 126 GLN D CA 1
ATOM 3970 C C . GLN D 1 126 ? -7.766 25.169 46.008 1.00 33.82 126 GLN D C 1
ATOM 3971 O O . GLN D 1 126 ? -7.183 25.864 45.174 1.00 30.79 126 GLN D O 1
ATOM 3977 N N . ARG D 1 127 ? -7.190 24.753 47.129 1.00 27.23 127 ARG D N 1
ATOM 3978 C CA . ARG D 1 127 ? -5.813 25.104 47.455 1.00 33.64 127 ARG D CA 1
ATOM 3979 C C . ARG D 1 127 ? -4.798 24.550 46.448 1.00 28.11 127 ARG D C 1
ATOM 3980 O O . ARG D 1 127 ? -3.900 25.263 46.001 1.00 25.82 127 ARG D O 1
ATOM 3988 N N . GLU D 1 128 ? -4.938 23.272 46.114 1.00 26.43 128 GLU D N 1
ATOM 3989 C CA . GLU D 1 128 ? -3.988 22.601 45.224 1.00 28.64 128 GLU D CA 1
ATOM 3990 C C . GLU D 1 128 ? -4.087 23.096 43.778 1.00 31.15 128 GLU D C 1
ATOM 3991 O O . GLU D 1 128 ? -3.077 23.223 43.082 1.00 23.28 128 GLU D O 1
ATOM 3997 N N . ILE D 1 129 ? -5.299 23.386 43.322 1.00 22.86 129 ILE D N 1
ATOM 3998 C CA . ILE D 1 129 ? -5.450 23.930 41.980 1.00 22.44 129 ILE D CA 1
ATOM 3999 C C . ILE D 1 129 ? -4.823 25.322 41.888 1.00 35.19 129 ILE D C 1
ATOM 4000 O O . ILE D 1 129 ? -4.144 25.646 40.907 1.00 29.40 129 ILE D O 1
ATOM 4005 N N . ALA D 1 130 ? -5.037 26.135 42.922 1.00 32.32 130 ALA D N 1
ATOM 4006 C CA . ALA D 1 130 ? -4.468 27.480 42.984 1.00 32.98 130 ALA D CA 1
ATOM 4007 C C . ALA D 1 130 ? -2.943 27.406 43.012 1.00 32.58 130 ALA D C 1
ATOM 4008 O O . ALA D 1 130 ? -2.258 28.273 42.485 1.00 38.06 130 ALA D O 1
ATOM 4010 N N . LEU D 1 131 ? -2.422 26.356 43.636 1.00 26.13 131 LEU D N 1
ATOM 4011 C CA . LEU D 1 131 ? -0.982 26.142 43.738 1.00 31.46 131 LEU D CA 1
ATOM 4012 C C . LEU D 1 131 ? -0.363 25.670 42.410 1.00 28.15 131 LEU D C 1
ATOM 4013 O O . LEU D 1 131 ? 0.629 26.226 41.945 1.00 34.56 131 LEU D O 1
ATOM 4018 N N . TRP D 1 132 ? -0.951 24.639 41.810 1.00 24.02 132 TRP D N 1
ATOM 4019 C CA . TRP D 1 132 ? -0.414 24.037 40.582 1.00 30.65 132 TRP D CA 1
ATOM 4020 C C . TRP D 1 132 ? -0.826 24.742 39.282 1.00 32.71 132 TRP D C 1
ATOM 4021 O O . TRP D 1 132 ? -0.085 24.728 38.300 1.00 26.10 132 TRP D O 1
ATOM 4032 N N . PHE D 1 133 ? -2.020 25.317 39.263 1.00 23.58 133 PHE D N 1
ATOM 4033 C CA . PHE D 1 133 ? -2.502 26.021 38.080 1.00 27.73 133 PHE D CA 1
ATOM 4034 C C . PHE D 1 133 ? -3.070 27.384 38.464 1.00 26.01 133 PHE D C 1
ATOM 4035 O O . PHE D 1 133 ? -4.260 27.623 38.280 1.00 26.15 133 PHE D O 1
ATOM 4043 N N . PRO D 1 134 ? -2.230 28.283 39.005 1.00 31.85 134 PRO D N 1
ATOM 4044 C CA . PRO D 1 134 ? -2.754 29.598 39.397 1.00 35.10 134 PRO D CA 1
ATOM 4045 C C . PRO D 1 134 ? -3.312 30.338 38.188 1.00 38.99 134 PRO D C 1
ATOM 4046 O O . PRO D 1 134 ? -2.645 30.403 37.185 1.00 35.73 134 PRO D O 1
ATOM 4050 N N . GLY D 1 135 ? -4.517 30.877 38.260 1.00 32.07 135 GLY D N 1
ATOM 4051 C CA . GLY D 1 135 ? -5.091 31.530 37.093 1.00 39.63 135 GLY D CA 1
ATOM 4052 C C . GLY D 1 135 ? -6.107 30.653 36.391 1.00 42.62 135 GLY D C 1
ATOM 4053 O O . GLY D 1 135 ? -6.863 31.128 35.547 1.00 61.84 135 GLY D O 1
ATOM 4054 N N . ALA D 1 136 ? -6.107 29.366 36.735 1.00 35.92 136 ALA D N 1
ATOM 4055 C CA . ALA D 1 136 ? -7.159 28.438 36.317 1.00 50.91 136 ALA D CA 1
ATOM 4056 C C . ALA D 1 136 ? -8.402 28.602 37.182 1.00 57.72 136 ALA D C 1
ATOM 4057 O O . ALA D 1 136 ? -8.330 29.086 38.310 1.00 65.73 136 ALA D O 1
ATOM 4060 N N . THR E 1 2 ? -29.127 8.729 7.362 1.00 65.34 2 THR E N 1
ATOM 4061 C CA . THR E 1 2 ? -27.739 8.366 7.629 1.00 65.97 2 THR E CA 1
ATOM 4062 C C . THR E 1 2 ? -27.456 6.941 7.171 1.00 57.94 2 THR E C 1
ATOM 4063 O O . THR E 1 2 ? -28.355 6.101 7.151 1.00 55.77 2 THR E O 1
ATOM 4067 N N . GLU E 1 3 ? -26.204 6.682 6.798 1.00 48.47 3 GLU E N 1
ATOM 4068 C CA . GLU E 1 3 ? -25.789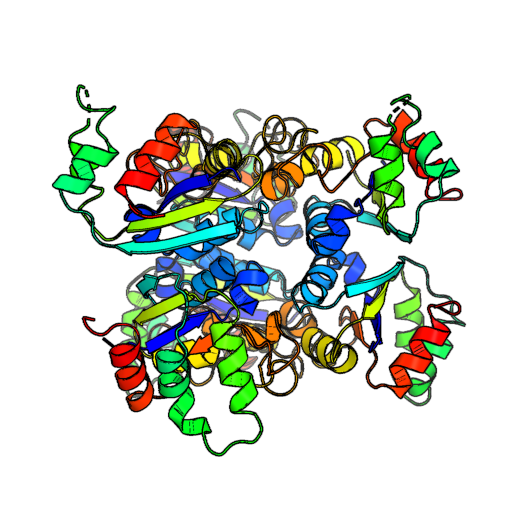 5.379 6.288 1.00 35.46 3 GLU E CA 1
ATOM 4069 C C . GLU E 1 3 ? -25.934 4.246 7.301 1.00 37.75 3 GLU E C 1
ATOM 4070 O O . GLU E 1 3 ? -25.589 4.404 8.473 1.00 39.30 3 GLU E O 1
ATOM 4076 N N . ARG E 1 4 ? -26.423 3.099 6.830 1.00 36.67 4 ARG E N 1
ATOM 4077 C CA . ARG E 1 4 ? -26.744 1.967 7.697 1.00 40.00 4 ARG E CA 1
ATOM 4078 C C . ARG E 1 4 ? -26.255 0.664 7.089 1.00 36.14 4 ARG E C 1
ATOM 4079 O O . ARG E 1 4 ? -26.247 0.504 5.866 1.00 39.10 4 ARG E O 1
ATOM 4087 N N . THR E 1 5 ? -25.852 -0.273 7.940 1.00 26.49 5 THR E N 1
ATOM 4088 C CA . THR E 1 5 ? -25.401 -1.570 7.472 1.00 25.98 5 THR E CA 1
ATOM 4089 C C . THR E 1 5 ? -25.903 -2.683 8.391 1.00 27.40 5 THR E C 1
ATOM 4090 O O . THR E 1 5 ? -26.300 -2.423 9.522 1.00 27.97 5 THR E O 1
ATOM 4094 N N . LEU E 1 6 ? -25.892 -3.918 7.899 1.00 32.66 6 LEU E N 1
ATOM 4095 C CA . LEU E 1 6 ? -26.276 -5.063 8.718 1.00 30.56 6 LEU E CA 1
ATOM 4096 C C . LEU E 1 6 ? -25.049 -5.795 9.239 1.00 30.16 6 LEU E C 1
ATOM 4097 O O . LEU E 1 6 ? -24.165 -6.164 8.467 1.00 30.83 6 LEU E O 1
ATOM 4102 N N . VAL E 1 7 ? -25.005 -6.004 10.551 1.00 21.46 7 VAL E N 1
ATOM 4103 C CA . VAL E 1 7 ? -23.963 -6.789 11.183 1.00 25.97 7 VAL E CA 1
ATOM 4104 C C . VAL E 1 7 ? -24.605 -8.038 11.759 1.00 27.42 7 VAL E C 1
ATOM 4105 O O . VAL E 1 7 ? -25.673 -7.969 12.368 1.00 24.05 7 VAL E O 1
ATOM 4109 N N . LEU E 1 8 ? -23.964 -9.180 11.534 1.00 24.21 8 LEU E N 1
ATOM 4110 C CA . LEU E 1 8 ? -24.375 -10.438 12.147 1.00 23.04 8 LEU E CA 1
ATOM 4111 C C . LEU E 1 8 ? -23.224 -10.985 12.959 1.00 30.89 8 LEU E C 1
ATOM 4112 O O . LEU E 1 8 ? -22.102 -11.102 12.458 1.00 26.74 8 LEU E O 1
ATOM 4117 N N . ILE E 1 9 ? -23.494 -11.320 14.212 1.00 25.18 9 ILE E N 1
ATOM 4118 C CA . ILE E 1 9 ? -22.544 -12.090 14.985 1.00 17.30 9 ILE E CA 1
ATOM 4119 C C . ILE E 1 9 ? -22.999 -13.530 14.861 1.00 24.90 9 ILE E C 1
ATOM 4120 O O . ILE E 1 9 ? -24.118 -13.874 15.255 1.00 26.24 9 ILE E O 1
ATOM 4125 N N . LYS E 1 10 ? -22.138 -14.360 14.284 1.00 26.25 10 LYS E N 1
ATOM 4126 C CA . LYS E 1 10 ? -22.497 -15.732 13.937 1.00 18.17 10 LYS E CA 1
ATOM 4127 C C . LYS E 1 10 ? -22.416 -16.623 15.166 1.00 24.38 10 LYS E C 1
ATOM 4128 O O . LYS E 1 10 ? -21.916 -16.192 16.210 1.00 27.24 10 LYS E O 1
ATOM 4134 N N . PRO E 1 11 ? -22.909 -17.865 15.056 1.00 26.58 11 PRO E N 1
ATOM 4135 C CA . PRO E 1 11 ? -23.004 -18.716 16.246 1.00 30.96 11 PRO E CA 1
ATOM 4136 C C . PRO E 1 11 ? -21.676 -18.920 16.957 1.00 35.55 11 PRO E C 1
ATOM 4137 O O . PRO E 1 11 ? -21.683 -19.022 18.188 1.00 31.43 11 PRO E O 1
ATOM 4141 N N . ASP E 1 12 ? -20.571 -18.967 16.214 1.00 20.28 12 ASP E N 1
ATOM 4142 C CA . ASP E 1 12 ? -19.254 -19.100 16.826 1.00 20.71 12 ASP E CA 1
ATOM 4143 C C . ASP E 1 12 ? -18.847 -17.852 17.602 1.00 30.55 12 ASP E C 1
ATOM 4144 O O . ASP E 1 12 ? -18.101 -17.935 18.583 1.00 25.25 12 ASP E O 1
ATOM 4149 N N . GLY E 1 13 ? -19.329 -16.698 17.154 1.00 26.40 13 GLY E N 1
ATOM 4150 C CA . GLY E 1 13 ? -19.115 -15.458 17.877 1.00 24.39 13 GLY E CA 1
ATOM 4151 C C . GLY E 1 13 ? -19.786 -15.506 19.239 1.00 27.49 13 GLY E C 1
ATOM 4152 O O . GLY E 1 13 ? -19.233 -15.051 20.241 1.00 27.58 13 GLY E O 1
ATOM 4153 N N . ILE E 1 14 ? -20.993 -16.060 19.273 1.00 25.99 14 ILE E N 1
ATOM 4154 C CA . ILE E 1 14 ? -21.726 -16.199 20.525 1.00 23.08 14 ILE E CA 1
ATOM 4155 C C . ILE E 1 14 ? -21.096 -17.247 21.440 1.00 31.87 14 ILE E C 1
ATOM 4156 O O . ILE E 1 14 ? -20.909 -17.014 22.646 1.00 29.52 14 ILE E O 1
ATOM 4161 N N . GLU E 1 15 ? -20.766 -18.398 20.860 1.00 30.96 15 GLU E N 1
ATOM 4162 C CA . GLU E 1 15 ? -20.212 -19.515 21.617 1.00 36.87 15 GLU E CA 1
ATOM 4163 C C . GLU E 1 15 ? -18.870 -19.151 22.229 1.00 37.69 15 GLU E C 1
ATOM 4164 O O . GLU E 1 15 ? -18.475 -19.695 23.259 1.00 32.02 15 GLU E O 1
ATOM 4170 N N . ARG E 1 16 ? -18.167 -18.217 21.605 1.00 26.04 16 ARG E N 1
ATOM 4171 C CA . ARG E 1 16 ? -16.880 -17.825 22.142 1.00 27.69 16 ARG E CA 1
ATOM 4172 C C . ARG E 1 16 ? -16.927 -16.573 23.019 1.00 21.19 16 ARG E C 1
ATOM 4173 O O . ARG E 1 16 ? -15.888 -16.029 23.380 1.00 27.17 16 ARG E O 1
ATOM 4181 N N . GLN E 1 17 ? -18.135 -16.152 23.382 1.00 29.36 17 GLN E N 1
ATOM 4182 C CA . GLN E 1 17 ? -18.313 -15.038 24.310 1.00 35.29 17 GLN E CA 1
ATOM 4183 C C . GLN E 1 17 ? -17.667 -13.763 23.773 1.00 26.02 17 GLN E C 1
ATOM 4184 O O . GLN E 1 17 ? -16.962 -13.066 24.493 1.00 27.89 17 GLN E O 1
ATOM 4190 N N . LEU E 1 18 ? -17.896 -13.473 22.496 1.00 20.72 18 LEU E N 1
ATOM 4191 C CA . LEU E 1 18 ? -17.344 -12.284 21.882 1.00 14.09 18 LEU E CA 1
ATOM 4192 C C . LEU E 1 18 ? -18.413 -11.244 21.520 1.00 14.94 18 LEU E C 1
ATOM 4193 O O . LEU E 1 18 ? -18.121 -10.258 20.830 1.00 16.68 18 LEU E O 1
ATOM 4198 N N . ILE E 1 19 ? -19.648 -11.441 21.968 1.00 19.28 19 ILE E N 1
ATOM 4199 C CA . ILE E 1 19 ? -20.696 -10.476 21.628 1.00 19.30 19 ILE E CA 1
ATOM 4200 C C . ILE E 1 19 ? -20.299 -9.056 22.039 1.00 14.08 19 ILE E C 1
ATOM 4201 O O . ILE E 1 19 ? -20.318 -8.117 21.225 1.00 17.10 19 ILE E O 1
ATOM 4206 N N . GLY E 1 20 ? -19.953 -8.903 23.315 1.00 15.14 20 GLY E N 1
ATOM 4207 C CA . GLY E 1 20 ? -19.510 -7.629 23.847 1.00 16.06 20 GLY E CA 1
ATOM 4208 C C . GLY E 1 20 ? -18.287 -7.071 23.133 1.00 18.15 20 GLY E C 1
ATOM 4209 O O . GLY E 1 20 ? -18.250 -5.900 22.779 1.00 13.36 20 GLY E O 1
ATOM 4210 N N . GLU E 1 21 ? -17.277 -7.908 22.922 1.00 15.88 21 GLU E N 1
ATOM 4211 C CA . GLU E 1 21 ? -16.065 -7.450 22.231 1.00 15.25 21 GLU E CA 1
ATOM 4212 C C . GLU E 1 21 ? -16.369 -6.850 20.847 1.00 17.89 21 GLU E C 1
ATOM 4213 O O . GLU E 1 21 ? -15.848 -5.784 20.482 1.00 18.67 21 GLU E O 1
ATOM 4219 N N . ILE E 1 22 ? -17.236 -7.519 20.087 1.00 16.33 22 ILE E N 1
ATOM 4220 C CA . ILE E 1 22 ? -17.570 -7.069 18.740 1.00 18.88 22 ILE E CA 1
ATOM 4221 C C . ILE E 1 22 ? -18.372 -5.783 18.784 1.00 22.89 22 ILE E C 1
ATOM 4222 O O . ILE E 1 22 ? -18.135 -4.854 18.000 1.00 15.15 22 ILE E O 1
ATOM 4227 N N . ILE E 1 23 ? -19.317 -5.704 19.714 1.00 16.90 23 ILE E N 1
ATOM 4228 C CA . ILE E 1 23 ? -20.125 -4.500 19.793 1.00 15.05 23 ILE E CA 1
ATOM 4229 C C . ILE E 1 23 ? -19.277 -3.314 20.247 1.00 14.26 23 ILE E C 1
ATOM 4230 O O . ILE E 1 23 ? -19.453 -2.191 19.748 1.00 19.14 23 ILE E O 1
ATOM 4235 N N . SER E 1 24 ? -18.350 -3.566 21.175 1.00 15.69 24 SER E N 1
ATOM 4236 C CA . SER E 1 24 ? -17.446 -2.509 21.642 1.00 18.04 24 SER E CA 1
ATOM 4237 C C . SER E 1 24 ? -16.618 -1.948 20.496 1.00 19.46 24 SER E C 1
ATOM 4238 O O . SER E 1 24 ? -16.392 -0.752 20.418 1.00 18.43 24 SER E O 1
ATOM 4241 N N . ARG E 1 25 ? -16.137 -2.829 19.634 1.00 13.28 25 ARG E N 1
ATOM 4242 C CA . ARG E 1 25 ? -15.307 -2.392 18.514 1.00 17.40 25 ARG E CA 1
ATOM 4243 C C . ARG E 1 25 ? -16.073 -1.451 17.586 1.00 21.48 25 ARG E C 1
ATOM 4244 O O . ARG E 1 25 ? -15.508 -0.494 17.055 1.00 18.34 25 ARG E O 1
ATOM 4252 N N . ILE E 1 26 ? -17.362 -1.724 17.409 1.00 18.91 26 ILE E N 1
ATOM 4253 C CA . ILE E 1 26 ? -18.220 -0.918 16.560 1.00 18.53 26 ILE E CA 1
ATOM 4254 C C . ILE E 1 26 ? -18.487 0.435 17.212 1.00 25.21 26 ILE E C 1
ATOM 4255 O O . ILE E 1 26 ? -18.398 1.482 16.564 1.00 18.66 26 ILE E O 1
ATOM 4260 N N . GLU E 1 27 ? -18.789 0.405 18.507 1.00 20.10 27 GLU E N 1
ATOM 4261 C CA . GLU E 1 27 ? -19.056 1.617 19.260 1.00 20.99 27 GLU E CA 1
ATOM 4262 C C . GLU E 1 27 ? -17.851 2.544 19.324 1.00 19.43 27 GLU E C 1
ATOM 4263 O O . GLU E 1 27 ? -17.993 3.767 19.165 1.00 20.52 27 GLU E O 1
ATOM 4269 N N . ARG E 1 28 ? -16.672 1.986 19.575 1.00 16.03 28 ARG E N 1
ATOM 4270 C CA A ARG E 1 28 ? -15.480 2.823 19.703 0.60 18.40 28 ARG E CA 1
ATOM 4271 C CA B ARG E 1 28 ? -15.467 2.798 19.697 0.40 18.13 28 ARG E CA 1
ATOM 4272 C C . ARG E 1 28 ? -15.084 3.449 18.367 1.00 21.84 28 ARG E C 1
ATOM 4273 O O . ARG E 1 28 ? -14.436 4.497 18.336 1.00 20.39 28 ARG E O 1
ATOM 4288 N N . LYS E 1 29 ? -15.507 2.817 17.274 1.00 24.69 29 LYS E N 1
ATOM 4289 C CA . LYS E 1 29 ? -15.275 3.331 15.922 1.00 17.32 29 LYS E CA 1
ATOM 4290 C C . LYS E 1 29 ? -16.090 4.597 15.712 1.00 23.45 29 LYS E C 1
ATOM 4291 O O . LYS E 1 29 ? -15.843 5.350 14.771 1.00 28.64 29 LYS E O 1
ATOM 4297 N N . GLY E 1 30 ? -17.066 4.829 16.602 1.00 20.72 30 GLY E N 1
ATOM 4298 C CA . GLY E 1 30 ? -17.924 5.990 16.509 1.00 24.72 30 GLY E CA 1
ATOM 4299 C C . GLY E 1 30 ? -19.273 5.721 15.857 1.00 29.24 30 GLY E C 1
ATOM 4300 O O . GLY E 1 30 ? -19.991 6.649 15.512 1.00 26.83 30 GLY E O 1
ATOM 4301 N N . LEU E 1 31 ? -19.612 4.450 15.676 1.00 25.23 31 LEU E N 1
ATOM 4302 C CA . LEU E 1 31 ? -20.863 4.075 15.031 1.00 19.93 31 LEU E CA 1
ATOM 4303 C C . LEU E 1 31 ? -21.924 3.813 16.090 1.00 20.10 31 LEU E C 1
ATOM 4304 O O . LEU E 1 31 ? -21.598 3.518 17.230 1.00 25.17 31 LEU E O 1
ATOM 4309 N N . THR E 1 32 ? -23.198 3.921 15.721 1.00 29.52 32 THR E N 1
ATOM 4310 C CA . THR E 1 32 ? -24.256 3.619 16.686 1.00 30.79 32 THR E CA 1
ATOM 4311 C C . THR E 1 32 ? -25.041 2.339 16.374 1.00 29.41 32 THR E C 1
ATOM 4312 O O . THR E 1 32 ? -25.227 1.964 15.213 1.00 29.31 32 THR E O 1
ATOM 4316 N N . ILE E 1 33 ? -25.471 1.661 17.435 1.00 25.28 33 ILE E N 1
ATOM 4317 C CA . ILE E 1 33 ? -26.272 0.456 17.315 1.00 22.54 33 ILE E CA 1
ATOM 4318 C C . ILE E 1 33 ? -27.737 0.857 17.225 1.00 25.55 33 ILE E C 1
ATOM 4319 O O . ILE E 1 33 ? -28.341 1.231 18.230 1.00 29.22 33 ILE E O 1
ATOM 4324 N N . ALA E 1 34 ? -28.305 0.801 16.021 1.00 28.34 34 ALA E N 1
ATOM 4325 C CA . ALA E 1 34 ? -29.684 1.259 15.806 1.00 27.04 34 ALA E CA 1
ATOM 4326 C C . ALA E 1 34 ? -30.721 0.170 16.057 1.00 26.34 34 ALA E C 1
ATOM 4327 O O . ALA E 1 34 ? -31.885 0.466 16.301 1.00 28.20 34 ALA E O 1
ATOM 4329 N N . ALA E 1 35 ? -30.293 -1.088 15.989 1.00 27.65 35 ALA E N 1
ATOM 4330 C CA . ALA E 1 35 ? -31.166 -2.215 16.295 1.00 26.26 35 ALA E CA 1
ATOM 4331 C C . ALA E 1 35 ? -30.287 -3.387 16.682 1.00 30.26 35 ALA E C 1
ATOM 4332 O O . ALA E 1 35 ? -29.122 -3.454 16.285 1.00 29.26 35 ALA E O 1
ATOM 4334 N N . LEU E 1 36 ? -30.831 -4.310 17.466 1.00 26.30 36 LEU E N 1
ATOM 4335 C CA . LEU E 1 36 ? -30.004 -5.377 18.029 1.00 24.27 36 LEU E CA 1
ATOM 4336 C C . LEU E 1 36 ? -30.929 -6.468 18.552 1.00 29.15 36 LEU E C 1
ATOM 4337 O O . LEU E 1 36 ? -31.835 -6.188 19.323 1.00 30.44 36 LEU E O 1
ATOM 4342 N N . GLN E 1 37 ? -30.701 -7.709 18.130 1.00 25.55 37 GLN E N 1
ATOM 4343 C CA . GLN E 1 37 ? -31.561 -8.813 18.549 1.00 27.19 37 GLN E CA 1
ATOM 4344 C C . GLN E 1 37 ? -30.825 -10.145 18.468 1.00 37.07 37 GLN E C 1
ATOM 4345 O O . GLN E 1 37 ? -30.251 -10.484 17.431 1.00 29.70 37 GLN E O 1
ATOM 4351 N N . LEU E 1 38 ? -30.838 -10.890 19.569 1.00 28.74 38 LEU E N 1
ATOM 4352 C CA . LEU E 1 38 ? -30.394 -12.277 19.559 1.00 31.03 38 LEU E CA 1
ATOM 4353 C C . LEU E 1 38 ? -31.561 -13.142 19.081 1.00 30.90 38 LEU E C 1
ATOM 4354 O O . LEU E 1 38 ? -32.679 -13.006 19.572 1.00 29.67 38 LEU E O 1
ATOM 4359 N N . ARG E 1 39 ? -31.310 -14.021 18.114 1.00 30.52 39 ARG E N 1
ATOM 4360 C CA . ARG E 1 39 ? -32.387 -14.781 17.495 1.00 38.92 39 ARG E CA 1
ATOM 4361 C C . ARG E 1 39 ? -31.902 -16.089 16.873 1.00 36.55 39 ARG E C 1
ATOM 4362 O O . ARG E 1 39 ? -30.703 -16.290 16.645 1.00 36.66 39 ARG E O 1
ATOM 4370 N N . THR E 1 40 ? -32.851 -16.981 16.603 1.00 34.97 40 THR E N 1
ATOM 4371 C CA . THR E 1 40 ? -32.557 -18.201 15.869 1.00 36.09 40 THR E CA 1
ATOM 4372 C C . THR E 1 40 ? -32.829 -17.959 14.392 1.00 43.30 40 THR E C 1
ATOM 4373 O O . THR E 1 40 ? -33.668 -17.140 14.028 1.00 46.10 40 THR E O 1
ATOM 4377 N N . VAL E 1 41 ? -32.116 -18.673 13.534 1.00 48.36 41 VAL E N 1
ATOM 4378 C CA . VAL E 1 41 ? -32.223 -18.440 12.106 1.00 44.86 41 VAL E CA 1
ATOM 4379 C C . VAL E 1 41 ? -32.899 -19.621 11.438 1.00 50.34 41 VAL E C 1
ATOM 4380 O O . VAL E 1 41 ? -32.466 -20.760 11.598 1.00 53.55 41 VAL E O 1
ATOM 4384 N N . SER E 1 42 ? -33.973 -19.350 10.701 1.00 46.28 42 SER E N 1
ATOM 4385 C CA . SER E 1 42 ? -34.675 -20.395 9.972 1.00 47.20 42 SER E CA 1
ATOM 4386 C C . SER E 1 42 ? -33.937 -20.742 8.683 1.00 51.13 42 SER E C 1
ATOM 4387 O O . SER E 1 42 ? -33.118 -19.967 8.188 1.00 49.48 42 SER E O 1
ATOM 4390 N N . ALA E 1 43 ? -34.247 -21.909 8.136 1.00 58.33 43 ALA E N 1
ATOM 4391 C CA . ALA E 1 43 ? -33.659 -22.347 6.878 1.00 59.55 43 ALA E CA 1
ATOM 4392 C C . ALA E 1 43 ? -33.955 -21.366 5.749 1.00 59.83 43 ALA E C 1
ATOM 4393 O O . ALA E 1 43 ? -33.075 -21.040 4.953 1.00 57.81 43 ALA E O 1
ATOM 4395 N N . GLU E 1 44 ? -35.195 -20.906 5.667 1.00 58.13 44 GLU E N 1
ATOM 4396 C CA . GLU E 1 44 ? -35.570 -20.011 4.586 1.00 67.55 44 GLU E CA 1
ATOM 4397 C C . GLU E 1 44 ? -34.757 -18.722 4.677 1.00 57.46 44 GLU E C 1
ATOM 4398 O O . GLU E 1 44 ? -34.306 -18.188 3.661 1.00 60.48 44 GLU E O 1
ATOM 4404 N N . LEU E 1 45 ? -34.548 -18.248 5.902 1.00 56.10 45 LEU E N 1
ATOM 4405 C CA . LEU E 1 45 ? -33.749 -17.050 6.142 1.00 50.38 45 LEU E CA 1
ATOM 4406 C C . LEU E 1 45 ? -32.263 -17.251 5.827 1.00 51.30 45 LEU E C 1
ATOM 4407 O O . LEU E 1 45 ? -31.613 -16.367 5.270 1.00 52.86 45 LEU E O 1
ATOM 4412 N N . ALA E 1 46 ? -31.725 -18.411 6.191 1.00 55.45 46 ALA E N 1
ATOM 4413 C CA . ALA E 1 46 ? -30.329 -18.721 5.902 1.00 56.03 46 ALA E CA 1
ATOM 4414 C C . ALA E 1 46 ? -30.063 -18.693 4.401 1.00 57.20 46 ALA E C 1
ATOM 4415 O O . ALA E 1 46 ? -29.003 -18.246 3.954 1.00 54.61 46 ALA E O 1
ATOM 4417 N N . SER E 1 47 ? -31.025 -19.175 3.623 1.00 58.62 47 SER E N 1
ATOM 4418 C CA . SER E 1 47 ? -30.855 -19.238 2.177 1.00 58.09 47 SER E CA 1
ATOM 4419 C C . SER E 1 47 ? -30.911 -17.845 1.559 1.00 57.58 47 SER E C 1
ATOM 4420 O O . SER E 1 47 ? -30.168 -17.539 0.625 1.00 53.15 47 SER E O 1
ATOM 4423 N N . GLN E 1 48 ? -31.785 -17.002 2.097 1.00 61.89 48 GLN E N 1
ATOM 4424 C CA . GLN E 1 48 ? -31.957 -15.644 1.595 1.00 56.54 48 GLN E CA 1
ATOM 4425 C C . GLN E 1 48 ? -30.751 -14.774 1.915 1.00 54.47 48 GLN E C 1
ATOM 4426 O O . GLN E 1 48 ? -30.272 -14.028 1.058 1.00 58.13 48 GLN E O 1
ATOM 4432 N N . HIS E 1 49 ? -30.280 -14.852 3.158 1.00 38.30 49 HIS E N 1
ATOM 4433 C CA . HIS E 1 49 ? -29.098 -14.111 3.561 1.00 39.23 49 HIS E CA 1
ATOM 4434 C C . HIS E 1 49 ? -27.946 -14.415 2.621 1.00 44.25 49 HIS E C 1
ATOM 4435 O O . HIS E 1 49 ? -27.217 -13.514 2.204 1.00 43.85 49 HIS E O 1
ATOM 4442 N N . TYR E 1 50 ? -27.788 -15.695 2.300 1.00 49.92 50 TYR E N 1
ATOM 4443 C CA . TYR E 1 50 ? -26.600 -16.181 1.602 1.00 45.78 50 TYR E CA 1
ATOM 4444 C C . TYR E 1 50 ? -26.857 -16.402 0.115 1.00 55.47 50 TYR E C 1
ATOM 4445 O O . TYR E 1 50 ? -26.100 -17.107 -0.555 1.00 58.53 50 TYR E O 1
ATOM 4454 N N . ALA E 1 51 ? -27.925 -15.791 -0.388 1.00 50.66 51 ALA E N 1
ATOM 4455 C CA . ALA E 1 51 ? -28.356 -15.984 -1.767 1.00 50.75 51 ALA E CA 1
ATOM 4456 C C . ALA E 1 51 ? -27.211 -15.832 -2.765 1.00 54.68 51 ALA E C 1
ATOM 4457 O O . ALA E 1 51 ? -27.101 -16.608 -3.715 1.00 58.43 51 ALA E O 1
ATOM 4459 N N . GLU E 1 52 ? -26.351 -14.843 -2.547 1.00 51.35 52 GLU E N 1
ATOM 4460 C CA . GLU E 1 52 ? -25.293 -14.555 -3.514 1.00 72.70 52 GLU E CA 1
ATOM 4461 C C . GLU E 1 52 ? -24.173 -15.597 -3.530 1.00 71.28 52 GLU E C 1
ATOM 4462 O O . GLU E 1 52 ? -23.260 -15.517 -4.352 1.00 73.42 52 GLU E O 1
ATOM 4468 N N . HIS E 1 53 ? -24.253 -16.577 -2.634 1.00 55.21 53 HIS E N 1
ATOM 4469 C CA . HIS E 1 53 ? -23.267 -17.655 -2.580 1.00 61.36 53 HIS E CA 1
ATOM 4470 C C . HIS E 1 53 ? -23.804 -18.954 -3.178 1.00 56.32 53 HIS E C 1
ATOM 4471 O O . HIS E 1 53 ? -23.183 -20.012 -3.053 1.00 54.11 53 HIS E O 1
ATOM 4478 N N . GLU E 1 54 ? -24.954 -18.857 -3.838 1.00 52.37 54 GLU E N 1
ATOM 4479 C CA . GLU E 1 54 ? -25.670 -20.019 -4.360 1.00 54.21 54 GLU E CA 1
ATOM 4480 C C . GLU E 1 54 ? -24.810 -20.974 -5.193 1.00 66.27 54 GLU E C 1
ATOM 4481 O O . GLU E 1 54 ? -24.980 -22.194 -5.122 1.00 57.36 54 GLU E O 1
ATOM 4487 N N . GLY E 1 55 ? -23.897 -20.420 -5.986 1.00 52.49 55 GLY E N 1
ATOM 4488 C CA . GLY E 1 55 ? -23.101 -21.223 -6.899 1.00 55.32 55 GLY E CA 1
ATOM 4489 C C . GLY E 1 55 ? -21.773 -21.694 -6.335 1.00 61.02 55 GLY E C 1
ATOM 4490 O O . GLY E 1 55 ? -20.981 -22.317 -7.044 1.00 59.46 55 GLY E O 1
ATOM 4491 N N . LYS E 1 56 ? -21.524 -21.396 -5.063 1.00 51.34 56 LYS E N 1
ATOM 4492 C CA . LYS E 1 56 ? -20.290 -21.812 -4.398 1.00 56.72 56 LYS E CA 1
ATOM 4493 C C . LYS E 1 56 ? -20.437 -23.191 -3.752 1.00 61.01 56 LYS E C 1
ATOM 4494 O O . LYS E 1 56 ? -21.497 -23.525 -3.224 1.00 60.16 56 LYS E O 1
ATOM 4500 N N . PRO E 1 57 ? -19.358 -23.988 -3.770 1.00 60.85 57 PRO E N 1
ATOM 4501 C CA . PRO E 1 57 ? -19.375 -25.330 -3.175 1.00 55.92 57 PRO E CA 1
ATOM 4502 C C . PRO E 1 57 ? -19.651 -25.308 -1.669 1.00 65.92 57 PRO E C 1
ATOM 4503 O O . PRO E 1 57 ? -20.083 -26.319 -1.114 1.00 67.66 57 PRO E O 1
ATOM 4507 N N . PHE E 1 58 ? -19.402 -24.175 -1.018 1.00 45.27 58 PHE E N 1
ATOM 4508 C CA . PHE E 1 58 ? -19.603 -24.069 0.422 1.00 42.68 58 PHE E CA 1
ATOM 4509 C C . PHE E 1 58 ? -20.940 -23.434 0.765 1.00 51.84 58 PHE E C 1
ATOM 4510 O O . PHE E 1 58 ? -21.123 -22.914 1.869 1.00 45.85 58 PHE E O 1
ATOM 4518 N N . PHE E 1 59 ? -21.872 -23.474 -0.180 1.00 58.51 59 PHE E N 1
ATOM 4519 C CA . PHE E 1 59 ? -23.180 -22.865 0.025 1.00 56.78 59 PHE E CA 1
ATOM 4520 C C . PHE E 1 59 ? -23.960 -23.577 1.131 1.00 67.19 59 PHE E C 1
ATOM 4521 O O . PHE E 1 59 ? -24.457 -22.938 2.065 1.00 54.01 59 PHE E O 1
ATOM 4529 N N . GLY E 1 60 ? -24.060 -24.899 1.028 1.00 53.21 60 GLY E N 1
ATOM 4530 C CA . GLY E 1 60 ? -24.739 -25.680 2.046 1.00 61.42 60 GLY E CA 1
ATOM 4531 C C . GLY E 1 60 ? -24.141 -25.467 3.423 1.00 64.15 60 GLY E C 1
ATOM 4532 O O . GLY E 1 60 ? -24.856 -25.205 4.387 1.00 60.21 60 GLY E O 1
ATOM 4533 N N . SER E 1 61 ? -22.820 -25.574 3.516 1.00 61.19 61 SER E N 1
ATOM 4534 C CA . SER E 1 61 ? -22.137 -25.419 4.794 1.00 57.37 61 SER E CA 1
ATOM 4535 C C . SER E 1 61 ? -22.457 -24.083 5.466 1.00 52.77 61 SER E C 1
ATOM 4536 O O . SER E 1 61 ? -22.661 -24.033 6.676 1.00 50.46 61 SER E O 1
ATOM 4539 N N . LEU E 1 62 ? -22.498 -23.005 4.687 1.00 49.59 62 LEU E N 1
ATOM 4540 C CA . LEU E 1 62 ? -22.828 -21.690 5.241 1.00 54.08 62 LEU E CA 1
ATOM 4541 C C . LEU E 1 62 ? -24.206 -21.708 5.895 1.00 65.38 62 LEU E C 1
ATOM 4542 O O . LEU E 1 62 ? -24.392 -21.168 6.996 1.00 56.57 62 LEU E O 1
ATOM 4547 N N . LEU E 1 63 ? -25.160 -22.330 5.204 1.00 64.45 63 LEU E N 1
ATOM 4548 C CA . LEU E 1 63 ? -26.541 -22.430 5.666 1.00 65.03 63 LEU E CA 1
ATOM 4549 C C . LEU E 1 63 ? -26.643 -23.315 6.897 1.00 69.94 63 LEU E C 1
ATOM 4550 O O . LEU E 1 63 ? -27.355 -22.990 7.851 1.00 64.93 63 LEU E O 1
ATOM 4555 N N . GLU E 1 64 ? -25.938 -24.442 6.865 1.00 57.29 64 GLU E N 1
ATOM 4556 C CA . GLU E 1 64 ? -25.972 -25.392 7.973 1.00 71.59 64 GLU E CA 1
ATOM 4557 C C . GLU E 1 64 ? -25.369 -24.797 9.248 1.00 74.55 64 GLU E C 1
ATOM 4558 O O . GLU E 1 64 ? -25.788 -25.116 10.361 1.00 64.89 64 GLU E O 1
ATOM 4564 N N . PHE E 1 65 ? -24.388 -23.920 9.089 1.00 47.33 65 PHE E N 1
ATOM 4565 C CA . PHE E 1 65 ? -23.752 -23.336 10.255 1.00 44.37 65 PHE E CA 1
ATOM 4566 C C . PHE E 1 65 ? -24.585 -22.214 10.870 1.00 46.53 65 PHE E C 1
ATOM 4567 O O . PHE E 1 65 ? -24.686 -22.109 12.091 1.00 40.96 65 PHE E O 1
ATOM 4575 N N . ILE E 1 66 ? -25.182 -21.381 10.028 1.00 42.16 66 ILE E N 1
ATOM 4576 C CA . ILE E 1 66 ? -25.913 -20.226 10.528 1.00 39.39 66 ILE E CA 1
ATOM 4577 C C . ILE E 1 66 ? -27.173 -20.656 11.278 1.00 46.37 66 ILE E C 1
ATOM 4578 O O . ILE E 1 66 ? -27.744 -19.887 12.053 1.00 43.78 66 ILE E O 1
ATOM 4583 N N . THR E 1 67 ? -27.588 -21.900 11.059 1.00 42.41 67 THR E N 1
ATOM 4584 C CA . THR E 1 67 ? -28.795 -22.435 11.682 1.00 41.58 67 THR E CA 1
ATOM 4585 C C . THR E 1 67 ? -28.449 -23.305 12.889 1.00 39.54 67 THR E C 1
ATOM 4586 O O . THR E 1 67 ? -29.329 -23.775 13.600 1.00 48.32 67 THR E O 1
ATOM 4590 N N . SER E 1 68 ? -27.158 -23.506 13.128 1.00 41.85 68 SER E N 1
ATOM 4591 C CA . SER E 1 68 ? -26.723 -24.428 14.170 1.00 41.24 68 SER E CA 1
ATOM 4592 C C . SER E 1 68 ? -26.874 -23.848 15.574 1.00 47.82 68 SER E C 1
ATOM 4593 O O . SER E 1 68 ? -26.777 -24.570 16.565 1.00 46.15 68 SER E O 1
ATOM 4596 N N . GLY E 1 69 ? -27.104 -22.545 15.661 1.00 40.98 69 GLY E N 1
ATOM 4597 C CA . GLY E 1 69 ? -27.229 -21.895 16.954 1.00 39.90 69 GLY E CA 1
ATOM 4598 C C . GLY E 1 69 ? -27.709 -20.470 16.801 1.00 38.76 69 GLY E C 1
ATOM 4599 O O . GLY E 1 69 ? -27.853 -19.973 15.682 1.00 37.07 69 GLY E O 1
ATOM 4600 N N . PRO E 1 70 ? -27.963 -19.799 17.928 1.00 40.33 70 PRO E N 1
ATOM 4601 C CA . PRO E 1 70 ? -28.421 -18.409 17.889 1.00 38.33 70 PRO E CA 1
ATOM 4602 C C . PRO E 1 70 ? -27.366 -17.461 17.314 1.00 28.94 70 PRO E C 1
ATOM 4603 O O . PRO E 1 70 ? -26.150 -17.697 17.415 1.00 34.26 70 PRO E O 1
ATOM 4607 N N . VAL E 1 71 ? -27.850 -16.392 16.700 1.00 27.51 71 VAL E N 1
ATOM 4608 C CA . VAL E 1 71 ? -26.994 -15.314 16.245 1.00 25.21 71 VAL E CA 1
ATOM 4609 C C . VAL E 1 71 ? -27.462 -13.996 16.849 1.00 23.52 71 VAL E C 1
ATOM 4610 O O . VAL E 1 71 ? -28.588 -13.887 17.348 1.00 30.74 71 VAL E O 1
ATOM 4614 N N . VAL E 1 72 ? -26.606 -12.990 16.778 1.00 24.00 72 VAL E N 1
ATOM 4615 C CA . VAL E 1 72 ? -27.025 -11.624 17.052 1.00 23.46 72 VAL E CA 1
ATOM 4616 C C . VAL E 1 72 ? -27.036 -10.812 15.755 1.00 24.99 72 VAL E C 1
ATOM 4617 O O . VAL E 1 72 ? -26.031 -10.734 15.049 1.00 25.16 72 VAL E O 1
ATOM 4621 N N . ALA E 1 73 ? -28.190 -10.238 15.430 1.00 23.07 73 ALA E N 1
ATOM 4622 C CA . ALA E 1 73 ? -28.289 -9.323 14.300 1.00 22.31 73 ALA E CA 1
ATOM 4623 C C . ALA E 1 73 ? -28.337 -7.884 14.815 1.00 30.57 73 ALA E C 1
ATOM 4624 O O . ALA E 1 73 ? -28.884 -7.607 15.894 1.00 23.93 73 ALA E O 1
ATOM 4626 N N . ALA E 1 74 ? -27.750 -6.971 14.050 1.00 28.03 74 ALA E N 1
ATOM 4627 C CA . ALA E 1 74 ? -27.719 -5.565 14.432 1.00 25.67 74 ALA E CA 1
ATOM 4628 C C . ALA E 1 74 ? -27.780 -4.650 13.221 1.00 27.92 74 ALA E C 1
ATOM 4629 O O . ALA E 1 74 ? -27.217 -4.947 12.163 1.00 28.53 74 ALA E O 1
ATOM 4631 N N . ILE E 1 75 ? -28.463 -3.523 13.379 1.00 28.06 75 ILE E N 1
ATOM 4632 C CA . ILE E 1 75 ? -28.351 -2.458 12.399 1.00 26.40 75 ILE E CA 1
ATOM 4633 C C . ILE E 1 75 ? -27.357 -1.442 12.941 1.00 33.56 75 ILE E C 1
ATOM 4634 O O . ILE E 1 75 ? -27.543 -0.895 14.034 1.00 30.19 75 ILE E O 1
ATOM 4639 N N . VAL E 1 76 ? -26.283 -1.229 12.188 1.00 24.59 76 VAL E N 1
ATOM 4640 C CA . VAL E 1 76 ? -25.234 -0.287 12.573 1.00 24.68 76 VAL E CA 1
ATOM 4641 C C . VAL E 1 76 ? -25.308 0.968 11.704 1.00 28.20 76 VAL E C 1
ATOM 4642 O O . VAL E 1 76 ? -25.431 0.890 10.473 1.00 31.39 76 VAL E O 1
ATOM 4646 N N . GLU E 1 77 ? -25.226 2.125 12.349 1.00 25.16 77 GLU E N 1
ATOM 4647 C CA . GLU E 1 77 ? -25.521 3.390 11.695 1.00 26.09 77 GLU E CA 1
ATOM 4648 C C . GLU E 1 77 ? -24.418 4.417 11.943 1.00 35.69 77 GLU E C 1
ATOM 4649 O O . GLU E 1 77 ? -23.798 4.428 13.003 1.00 31.66 77 GLU E O 1
ATOM 4655 N N . GLY E 1 78 ? -24.164 5.267 10.951 1.00 36.22 78 GLY E N 1
ATOM 4656 C CA . GLY E 1 78 ? -23.157 6.305 11.086 1.00 29.25 78 GLY E CA 1
ATOM 4657 C C . GLY E 1 78 ? -22.495 6.635 9.768 1.00 37.05 78 GLY E C 1
ATOM 4658 O O . GLY E 1 78 ? -22.726 5.962 8.763 1.00 40.35 78 GLY E O 1
ATOM 4659 N N . THR E 1 79 ? -21.667 7.676 9.774 1.00 37.54 79 THR E N 1
ATOM 4660 C CA . THR E 1 79 ? -20.968 8.099 8.568 1.00 38.94 79 THR E CA 1
ATOM 4661 C C . THR E 1 79 ? -20.052 6.989 8.089 1.00 29.03 79 THR E C 1
ATOM 4662 O O . THR E 1 79 ? -19.292 6.426 8.876 1.00 32.73 79 THR E O 1
ATOM 4666 N N . ASN E 1 80 ? -20.143 6.666 6.798 1.00 32.18 80 ASN E N 1
ATOM 4667 C CA . ASN E 1 80 ? -19.327 5.616 6.199 1.00 29.82 80 ASN E CA 1
ATOM 4668 C C . ASN E 1 80 ? -19.491 4.260 6.886 1.00 30.08 80 ASN E C 1
ATOM 4669 O O . ASN E 1 80 ? -18.566 3.444 6.896 1.00 26.27 80 ASN E O 1
ATOM 4674 N N . ALA E 1 81 ? -20.678 4.016 7.432 1.00 25.93 81 ALA E N 1
ATOM 4675 C CA . ALA E 1 81 ? -20.925 2.827 8.244 1.00 25.73 81 ALA E CA 1
ATOM 4676 C C . ALA E 1 81 ? -20.619 1.506 7.547 1.00 24.28 81 ALA E C 1
ATOM 4677 O O . ALA E 1 81 ? -20.053 0.590 8.153 1.00 27.83 81 ALA E O 1
ATOM 4679 N N . ILE E 1 82 ? -21.010 1.396 6.283 1.00 31.06 82 ILE E N 1
ATOM 4680 C CA . ILE E 1 82 ? -20.802 0.154 5.546 1.00 24.95 82 ILE E CA 1
ATOM 4681 C C . ILE E 1 82 ? -19.315 -0.184 5.417 1.00 23.25 82 ILE E C 1
ATOM 4682 O O . ILE E 1 82 ? -18.883 -1.274 5.813 1.00 21.77 82 ILE E O 1
ATOM 4687 N N . ALA E 1 83 ? -18.529 0.742 4.873 1.00 29.30 83 ALA E N 1
ATOM 4688 C CA . ALA E 1 83 ? -17.089 0.503 4.705 1.00 22.33 83 ALA E CA 1
ATOM 4689 C C . ALA E 1 83 ? -16.371 0.381 6.048 1.00 24.46 83 ALA E C 1
ATOM 4690 O O . ALA E 1 83 ? -15.372 -0.337 6.158 1.00 21.59 83 ALA E O 1
ATOM 4692 N N . ALA E 1 84 ? -16.870 1.087 7.063 1.00 25.73 84 ALA E N 1
ATOM 4693 C CA . ALA E 1 84 ? -16.216 1.107 8.372 1.00 22.75 84 ALA E CA 1
ATOM 4694 C C . ALA E 1 84 ? -16.367 -0.239 9.057 1.00 18.69 84 ALA E C 1
ATOM 4695 O O . ALA E 1 84 ? -15.433 -0.741 9.674 1.00 18.07 84 ALA E O 1
ATOM 4697 N N . VAL E 1 85 ? -17.546 -0.829 8.921 1.00 22.72 85 VAL E N 1
ATOM 4698 C CA . VAL E 1 85 ? -17.800 -2.138 9.486 1.00 21.28 85 VAL E CA 1
ATOM 4699 C C . VAL E 1 85 ? -16.982 -3.192 8.761 1.00 16.28 85 VAL E C 1
ATOM 4700 O O . VAL E 1 85 ? -16.427 -4.089 9.386 1.00 20.05 85 VAL E O 1
ATOM 4704 N N . ARG E 1 86 ? -16.892 -3.088 7.437 1.00 24.00 86 ARG E N 1
ATOM 4705 C CA . ARG E 1 86 ? -16.074 -4.049 6.701 1.00 17.88 86 ARG E CA 1
ATOM 4706 C C . ARG E 1 86 ? -14.623 -3.978 7.164 1.00 21.52 86 ARG E C 1
ATOM 4707 O O . ARG E 1 86 ? -13.955 -5.004 7.285 1.00 21.76 86 ARG E O 1
ATOM 4715 N N . GLN E 1 87 ? -14.149 -2.760 7.423 1.00 21.78 87 GLN E N 1
ATOM 4716 C CA . GLN E 1 87 ? -12.781 -2.525 7.899 1.00 19.20 87 GLN E CA 1
ATOM 4717 C C . GLN E 1 87 ? -12.559 -3.157 9.273 1.00 21.62 87 GLN E C 1
ATOM 4718 O O . GLN E 1 87 ? -11.540 -3.822 9.516 1.00 18.19 87 GLN E O 1
ATOM 4724 N N . LEU E 1 88 ? -13.521 -2.941 10.166 1.00 16.86 88 LEU E N 1
ATOM 4725 C CA . LEU E 1 88 ? -13.475 -3.484 11.531 1.00 15.47 88 LEU E CA 1
ATOM 4726 C C . LEU E 1 88 ? -13.477 -5.002 11.566 1.00 16.77 88 LEU E C 1
ATOM 4727 O O . LEU E 1 88 ? -12.808 -5.628 12.406 1.00 19.60 88 LEU E O 1
ATOM 4732 N N . ALA E 1 89 ? -14.271 -5.580 10.673 1.00 18.73 89 ALA E N 1
ATOM 4733 C CA . ALA E 1 89 ? -14.441 -7.021 10.601 1.00 16.52 89 ALA E CA 1
ATOM 4734 C C . ALA E 1 89 ? -13.215 -7.728 10.022 1.00 19.46 89 ALA E C 1
ATOM 4735 O O . ALA E 1 89 ? -12.781 -8.753 10.545 1.00 20.98 89 ALA E O 1
ATOM 4737 N N . GLY E 1 90 ? -12.668 -7.187 8.940 1.00 17.13 90 GLY E N 1
ATOM 4738 C CA . GLY E 1 90 ? -11.516 -7.797 8.301 1.00 15.43 90 GLY E CA 1
ATOM 4739 C C . GLY E 1 90 ? -11.929 -8.690 7.151 1.00 22.41 90 GLY E C 1
ATOM 4740 O O . GLY E 1 90 ? -13.113 -8.991 6.982 1.00 26.16 90 GLY E O 1
ATOM 4741 N N . GLY E 1 91 ? -10.953 -9.099 6.351 1.00 19.08 91 GLY E N 1
ATOM 4742 C CA . GLY E 1 91 ? -11.187 -9.977 5.223 1.00 20.53 91 GLY E CA 1
ATOM 4743 C C . GLY E 1 91 ? -11.678 -11.352 5.629 1.00 29.84 91 GLY E C 1
ATOM 4744 O O . GLY E 1 91 ? -11.589 -11.764 6.799 1.00 23.11 91 GLY E O 1
ATOM 4745 N N . THR E 1 92 ? -12.196 -12.073 4.644 1.00 19.31 92 THR E N 1
ATOM 4746 C CA . THR E 1 92 ? -12.929 -13.307 4.894 1.00 22.57 92 THR E CA 1
ATOM 4747 C C . THR E 1 92 ? -12.112 -14.399 5.580 1.00 25.69 92 THR E C 1
ATOM 4748 O O . THR E 1 92 ? -12.575 -14.987 6.557 1.00 20.42 92 THR E O 1
ATOM 4752 N N . ASP E 1 93 ? -10.919 -14.683 5.063 1.00 20.43 93 ASP E N 1
ATOM 4753 C CA . ASP E 1 93 ? -10.004 -15.637 5.699 1.00 23.47 93 ASP E CA 1
ATOM 4754 C C . ASP E 1 93 ? -9.256 -14.925 6.821 1.00 21.66 93 ASP E C 1
ATOM 4755 O O . ASP E 1 93 ? -8.482 -14.006 6.558 1.00 17.82 93 ASP E O 1
ATOM 4760 N N . PRO E 1 94 ? -9.498 -15.341 8.082 1.00 18.60 94 PRO E N 1
ATOM 4761 C CA . PRO E 1 94 ? -9.013 -14.648 9.278 1.00 19.26 94 PRO E CA 1
ATOM 4762 C C . PRO E 1 94 ? -7.495 -14.592 9.390 1.00 18.60 94 PRO E C 1
ATOM 4763 O O . PRO E 1 94 ? -6.977 -13.695 10.065 1.00 16.19 94 PRO E O 1
ATOM 4767 N N . VAL E 1 95 ? -6.804 -15.522 8.734 1.00 20.48 95 VAL E N 1
ATOM 4768 C CA . VAL E 1 95 ? -5.348 -15.594 8.822 1.00 15.29 95 VAL E CA 1
ATOM 4769 C C . VAL E 1 95 ? -4.697 -15.121 7.526 1.00 22.23 95 VAL E C 1
ATOM 4770 O O . VAL E 1 95 ? -3.727 -14.364 7.552 1.00 23.42 95 VAL E O 1
ATOM 4774 N N . GLN E 1 96 ? -5.241 -15.559 6.393 1.00 20.53 96 GLN E N 1
ATOM 4775 C CA . GLN E 1 96 ? -4.651 -15.220 5.092 1.00 21.50 96 GLN E CA 1
ATOM 4776 C C . GLN E 1 96 ? -5.026 -13.829 4.583 1.00 28.41 96 GLN E C 1
ATOM 4777 O O . GLN E 1 96 ? -4.249 -13.204 3.862 1.00 27.59 96 GLN E O 1
ATOM 4783 N N . ALA E 1 97 ? -6.217 -13.349 4.945 1.00 21.58 97 ALA E N 1
ATOM 4784 C CA . ALA E 1 97 ? -6.718 -12.061 4.433 1.00 20.06 97 ALA E CA 1
ATOM 4785 C C . ALA E 1 97 ? -6.930 -10.964 5.485 1.00 28.72 97 ALA E C 1
ATOM 4786 O O . ALA E 1 97 ? -6.604 -9.794 5.259 1.00 22.59 97 ALA E O 1
ATOM 4788 N N . ALA E 1 98 ? -7.497 -11.328 6.631 1.00 19.99 98 ALA E N 1
ATOM 4789 C CA . ALA E 1 98 ? -7.868 -10.319 7.608 1.00 21.62 98 ALA E CA 1
ATOM 4790 C C . ALA E 1 98 ? -6.643 -9.670 8.237 1.00 21.38 98 ALA E C 1
ATOM 4791 O O . ALA E 1 98 ? -5.675 -10.343 8.582 1.00 18.80 98 ALA E O 1
ATOM 4793 N N . ALA E 1 99 ? -6.679 -8.353 8.373 1.00 20.90 99 ALA E N 1
ATOM 4794 C CA . ALA E 1 99 ? -5.550 -7.639 8.945 1.00 21.69 99 ALA E CA 1
ATOM 4795 C C . ALA E 1 99 ? -5.520 -7.825 10.460 1.00 18.81 99 ALA E C 1
ATOM 4796 O O . ALA E 1 99 ? -6.575 -7.974 11.086 1.00 17.72 99 ALA E O 1
ATOM 4798 N N . PRO E 1 100 ? -4.312 -7.824 11.058 1.00 14.78 100 PRO E N 1
ATOM 4799 C CA . PRO E 1 100 ? -4.253 -7.735 12.524 1.00 18.50 100 PRO E CA 1
ATOM 4800 C C . PRO E 1 100 ? -5.027 -6.507 12.973 1.00 17.61 100 PRO E C 1
ATOM 4801 O O . PRO E 1 100 ? -5.060 -5.521 12.234 1.00 17.02 100 PRO E O 1
ATOM 4805 N N . GLY E 1 101 ? -5.658 -6.562 14.145 1.00 17.76 101 GLY E N 1
ATOM 4806 C CA . GLY E 1 101 ? -6.422 -5.431 14.646 1.00 18.58 101 GLY E CA 1
ATOM 4807 C C . GLY E 1 101 ? -7.879 -5.442 14.193 1.00 17.38 101 GLY E C 1
ATOM 4808 O O . GLY E 1 101 ? -8.683 -4.609 14.609 1.00 19.11 101 GLY E O 1
ATOM 4809 N N . THR E 1 102 ? -8.219 -6.376 13.318 1.00 16.41 102 THR E N 1
ATOM 4810 C CA . THR E 1 102 ? -9.620 -6.574 12.952 1.00 11.56 102 THR E CA 1
ATOM 4811 C C . THR E 1 102 ? -10.219 -7.683 13.803 1.00 17.77 102 THR E C 1
ATOM 4812 O O . THR E 1 102 ? -9.500 -8.433 14.465 1.00 15.78 102 THR E O 1
ATOM 4816 N N . ILE E 1 103 ? -11.543 -7.798 13.780 1.00 21.20 103 ILE E N 1
ATOM 4817 C CA . ILE E 1 103 ? -12.209 -8.841 14.544 1.00 13.62 103 ILE E CA 1
ATOM 4818 C C . ILE E 1 103 ? -11.769 -10.223 14.090 1.00 17.07 103 ILE E C 1
ATOM 4819 O O . ILE E 1 103 ? -11.468 -11.093 14.900 1.00 15.24 103 ILE E O 1
ATOM 4824 N N . ARG E 1 104 ? -11.724 -10.439 12.781 1.00 18.78 104 ARG E N 1
ATOM 4825 C CA . ARG E 1 104 ? -11.314 -11.740 12.301 1.00 11.97 104 ARG E CA 1
ATOM 4826 C C . ARG E 1 104 ? -9.816 -11.963 12.534 1.00 12.78 104 ARG E C 1
ATOM 4827 O O . ARG E 1 104 ? -9.413 -13.049 12.934 1.00 17.13 104 ARG E O 1
ATOM 4835 N N . GLY E 1 105 ? -9.020 -10.929 12.293 1.00 12.61 105 GLY E N 1
ATOM 4836 C CA . GLY E 1 105 ? -7.577 -10.999 12.480 1.00 12.96 105 GLY E CA 1
ATOM 4837 C C . GLY E 1 105 ? -7.164 -11.290 13.905 1.00 18.28 105 GLY E C 1
ATOM 4838 O O . GLY E 1 105 ? -6.184 -12.001 14.146 1.00 15.26 105 GLY E O 1
ATOM 4839 N N . ASP E 1 106 ? -7.886 -10.716 14.862 1.00 15.06 106 ASP E N 1
ATOM 4840 C CA . ASP E 1 106 ? -7.528 -10.884 16.276 1.00 14.51 106 ASP E CA 1
ATOM 4841 C C . ASP E 1 106 ? -8.052 -12.155 16.918 1.00 20.12 106 ASP E C 1
ATOM 4842 O O . ASP E 1 106 ? -7.434 -12.677 17.855 1.00 10.39 106 ASP E O 1
ATOM 4847 N N . PHE E 1 107 ? -9.188 -12.643 16.422 1.00 17.12 107 PHE E N 1
ATOM 4848 C CA . PHE E 1 107 ? -9.961 -13.677 17.118 1.00 19.29 107 PHE E CA 1
ATOM 4849 C C . PHE E 1 107 ? -10.215 -14.993 16.380 1.00 18.29 107 PHE E C 1
ATOM 4850 O O . PHE E 1 107 ? -10.659 -15.950 16.983 1.00 17.52 107 PHE E O 1
ATOM 4858 N N . ALA E 1 108 ? -9.946 -15.061 15.082 1.00 14.99 108 ALA E N 1
ATOM 4859 C CA . ALA E 1 108 ? -10.348 -16.260 14.358 1.00 14.68 108 ALA E CA 1
ATOM 4860 C C . ALA E 1 108 ? -9.227 -16.910 13.532 1.00 22.57 108 ALA E C 1
ATOM 4861 O O . ALA E 1 108 ? -8.223 -16.276 13.232 1.00 19.94 108 ALA E O 1
ATOM 4863 N N . LEU E 1 109 ? -9.429 -18.179 13.174 1.00 17.16 109 LEU E N 1
ATOM 4864 C CA . LEU E 1 109 ? -8.405 -19.004 12.536 1.00 17.11 109 LEU E CA 1
ATOM 4865 C C . LEU E 1 109 ? -8.796 -19.530 11.173 1.00 23.20 109 LEU E C 1
ATOM 4866 O O . LEU E 1 109 ? -7.939 -19.720 10.314 1.00 20.64 109 LEU E O 1
ATOM 4871 N N . GLU E 1 110 ? -10.085 -19.789 10.978 1.00 23.63 110 GLU E N 1
ATOM 4872 C CA . GLU E 1 110 ? -10.554 -20.347 9.714 1.00 21.42 110 GLU E CA 1
ATOM 4873 C C . GLU E 1 110 ? -11.823 -19.685 9.177 1.00 25.60 110 GLU E C 1
ATOM 4874 O O . GLU E 1 110 ? -12.652 -19.170 9.931 1.00 26.47 110 GLU E O 1
ATOM 4880 N N . THR E 1 111 ? -11.967 -19.722 7.861 1.00 24.29 111 THR E N 1
ATOM 4881 C CA . THR E 1 111 ? -13.046 -19.028 7.185 1.00 22.26 111 THR E CA 1
ATOM 4882 C C . THR E 1 111 ? -14.405 -19.534 7.642 1.00 24.90 111 THR E C 1
ATOM 4883 O O . THR E 1 111 ? -15.337 -18.751 7.797 1.00 33.29 111 THR E O 1
ATOM 4887 N N . GLN E 1 112 ? -14.535 -20.839 7.853 1.00 22.63 112 GLN E N 1
ATOM 4888 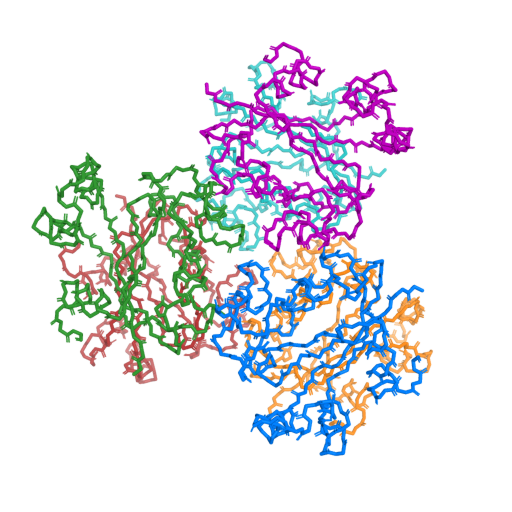C CA . GLN E 1 112 ? -15.839 -21.375 8.218 1.00 33.42 112 GLN E CA 1
ATOM 4889 C C . GLN E 1 112 ? -16.275 -20.892 9.605 1.00 28.83 112 GLN E C 1
ATOM 4890 O O . GLN E 1 112 ? -17.461 -20.898 9.927 1.00 32.31 112 GLN E O 1
ATOM 4896 N N . PHE E 1 113 ? -15.315 -20.459 10.414 1.00 25.45 113 PHE E N 1
ATOM 4897 C CA . PHE E 1 113 ? -15.610 -19.937 11.746 1.00 23.71 113 PHE E CA 1
ATOM 4898 C C . PHE E 1 113 ? -15.042 -18.539 11.900 1.00 26.17 113 PHE E C 1
ATOM 4899 O O . PHE E 1 113 ? -14.141 -18.307 12.718 1.00 23.58 113 PHE E O 1
ATOM 4907 N N . ASN E 1 114 ? -15.567 -17.608 11.105 1.00 26.15 114 ASN E N 1
ATOM 4908 C CA . ASN E 1 114 ? -15.018 -16.257 11.078 1.00 23.30 114 ASN E CA 1
ATOM 4909 C C . ASN E 1 114 ? -15.882 -15.198 11.781 1.00 15.53 114 ASN E C 1
ATOM 4910 O O . ASN E 1 114 ? -15.843 -14.012 11.444 1.00 19.72 114 ASN E O 1
ATOM 4915 N N . LEU E 1 115 ? -16.653 -15.658 12.765 1.00 21.42 115 LEU E N 1
ATOM 4916 C CA . LEU E 1 115 ? -17.241 -14.805 13.808 1.00 17.01 115 LEU E CA 1
ATOM 4917 C C . LEU E 1 115 ? -18.348 -13.814 13.445 1.00 26.22 115 LEU E C 1
ATOM 4918 O O . LEU E 1 115 ? -19.337 -13.689 14.181 1.00 21.71 115 LEU E O 1
ATOM 4923 N N . VAL E 1 116 ? -18.175 -13.080 12.351 1.00 21.76 116 VAL E N 1
ATOM 4924 C CA . VAL E 1 116 ? -19.010 -11.898 12.132 1.00 15.95 116 VAL E CA 1
ATOM 4925 C C . VAL E 1 116 ? -19.213 -11.651 10.648 1.00 29.90 116 VAL E C 1
ATOM 4926 O O . VAL E 1 116 ? -18.438 -12.140 9.825 1.00 26.75 116 VAL E O 1
ATOM 4930 N N . HIS E 1 117 ? -20.269 -10.915 10.309 1.00 25.55 117 HIS E N 1
ATOM 4931 C CA . HIS E 1 117 ? -20.471 -10.459 8.934 1.00 29.00 117 HIS E CA 1
ATOM 4932 C C . HIS E 1 117 ? -20.973 -9.017 8.913 1.00 29.24 117 HIS E C 1
ATOM 4933 O O . HIS E 1 117 ? -21.779 -8.625 9.746 1.00 28.14 117 HIS E O 1
ATOM 4940 N N . GLY E 1 118 ? -20.488 -8.229 7.960 1.00 23.95 118 GLY E N 1
ATOM 4941 C CA . GLY E 1 118 ? -21.063 -6.920 7.702 1.00 22.94 118 GLY E CA 1
ATOM 4942 C C . GLY E 1 118 ? -21.424 -6.812 6.241 1.00 27.00 118 GLY E C 1
ATOM 4943 O O . GLY E 1 118 ? -20.709 -7.367 5.409 1.00 30.63 118 GLY E O 1
ATOM 4944 N N . SER E 1 119 ? -22.522 -6.122 5.925 1.00 26.20 119 SER E N 1
ATOM 4945 C CA . SER E 1 119 ? -22.956 -5.965 4.536 1.00 25.74 119 SER E CA 1
ATOM 4946 C C . SER E 1 119 ? -21.791 -5.469 3.681 1.00 29.52 119 SER E C 1
ATOM 4947 O O . SER E 1 119 ? -20.978 -4.670 4.132 1.00 26.43 119 SER E O 1
ATOM 4950 N N . ASP E 1 120 ? -21.704 -5.925 2.440 1.00 29.98 120 ASP E N 1
ATOM 4951 C CA . ASP E 1 120 ? -20.525 -5.581 1.652 1.00 37.20 120 ASP E CA 1
ATOM 4952 C C . ASP E 1 120 ? -20.730 -4.385 0.713 1.00 36.22 120 ASP E C 1
ATOM 4953 O O . ASP E 1 120 ? -19.786 -3.952 0.057 1.00 40.54 120 ASP E O 1
ATOM 4958 N N . SER E 1 121 ? -21.944 -3.847 0.666 1.00 34.37 121 SER E N 1
ATOM 4959 C CA . SER E 1 121 ? -22.231 -2.690 -0.183 1.00 36.45 121 SER E CA 1
ATOM 4960 C C . SER E 1 121 ? -23.544 -2.030 0.216 1.00 33.74 121 SER E C 1
ATOM 4961 O O . SER E 1 121 ? -24.272 -2.554 1.052 1.00 42.86 121 SER E O 1
ATOM 4964 N N . ALA E 1 122 ? -23.842 -0.884 -0.392 1.00 40.62 122 ALA E N 1
ATOM 4965 C CA . ALA E 1 122 ? -25.095 -0.179 -0.136 1.00 37.70 122 ALA E CA 1
ATOM 4966 C C . ALA E 1 122 ? -26.283 -1.035 -0.545 1.00 43.49 122 ALA E C 1
ATOM 4967 O O . ALA E 1 122 ? -27.321 -1.061 0.128 1.00 42.03 122 ALA E O 1
ATOM 4969 N N . GLU E 1 123 ? -26.130 -1.720 -1.672 1.00 49.49 123 GLU E N 1
ATOM 4970 C CA . GLU E 1 123 ? -27.189 -2.562 -2.199 1.00 51.40 123 GLU E CA 1
ATOM 4971 C C . GLU E 1 123 ? -27.395 -3.777 -1.299 1.00 48.73 123 GLU E C 1
ATOM 4972 O O . GLU E 1 123 ? -28.531 -4.146 -0.996 1.00 50.40 123 GLU E O 1
ATOM 4978 N N . SER E 1 124 ? -26.290 -4.392 -0.882 1.00 45.43 124 SER E N 1
ATOM 4979 C CA . SER E 1 124 ? -26.326 -5.513 0.059 1.00 42.83 124 SER E CA 1
ATOM 4980 C C . SER E 1 124 ? -26.875 -5.127 1.435 1.00 41.48 124 SER E C 1
ATOM 4981 O O . SER E 1 124 ? -27.627 -5.891 2.038 1.00 43.46 124 SER E O 1
ATOM 4984 N N . ALA E 1 125 ? -26.471 -3.965 1.946 1.00 40.67 125 ALA E N 1
ATOM 4985 C CA . ALA E 1 125 ? -26.973 -3.495 3.241 1.00 39.66 125 ALA E CA 1
ATOM 4986 C C . ALA E 1 125 ? -28.490 -3.282 3.194 1.00 43.11 125 ALA E C 1
ATOM 4987 O O . ALA E 1 125 ? -29.201 -3.650 4.132 1.00 43.12 125 ALA E O 1
ATOM 4989 N N . GLN E 1 126 ? -28.975 -2.688 2.108 1.00 46.47 126 GLN E N 1
ATOM 4990 C CA . GLN E 1 126 ? -30.410 -2.420 1.973 1.00 50.27 126 GLN E CA 1
ATOM 4991 C C . GLN E 1 126 ? -31.225 -3.714 1.909 1.00 53.36 126 GLN E C 1
ATOM 4992 O O . GLN E 1 126 ? -32.338 -3.794 2.449 1.00 53.58 126 GLN E O 1
ATOM 4998 N N . ARG E 1 127 ? -30.678 -4.720 1.230 1.00 50.44 127 ARG E N 1
ATOM 4999 C CA . ARG E 1 127 ? -31.344 -6.017 1.113 1.00 51.65 127 ARG E CA 1
ATOM 5000 C C . ARG E 1 127 ? -31.307 -6.783 2.438 1.00 49.32 127 ARG E C 1
ATOM 5001 O O . ARG E 1 127 ? -32.319 -7.334 2.884 1.00 51.31 127 ARG E O 1
ATOM 5009 N N . GLU E 1 128 ? -30.133 -6.811 3.061 1.00 45.40 128 GLU E N 1
ATOM 5010 C CA . GLU E 1 128 ? -29.944 -7.547 4.305 1.00 43.02 128 GLU E CA 1
ATOM 5011 C C . GLU E 1 128 ? -30.697 -6.930 5.490 1.00 43.62 128 GLU E C 1
ATOM 5012 O O . GLU E 1 128 ? -31.172 -7.650 6.368 1.00 43.75 128 GLU E O 1
ATOM 5018 N N . ILE E 1 129 ? -30.798 -5.604 5.514 1.00 47.30 129 ILE E N 1
ATOM 5019 C CA . ILE E 1 129 ? -31.555 -4.918 6.560 1.00 45.41 129 ILE E CA 1
ATOM 5020 C C . ILE E 1 129 ? -33.039 -5.196 6.414 1.00 49.81 129 ILE E C 1
ATOM 5021 O O . ILE E 1 129 ? -33.727 -5.426 7.411 1.00 51.49 129 ILE E O 1
ATOM 5026 N N . ALA E 1 130 ? -33.525 -5.177 5.171 1.00 52.71 130 ALA E N 1
ATOM 5027 C CA . ALA E 1 130 ? -34.928 -5.460 4.882 1.00 57.32 130 ALA E CA 1
ATOM 5028 C C . ALA E 1 130 ? -35.267 -6.908 5.224 1.00 57.59 130 ALA E C 1
ATOM 5029 O O . ALA E 1 130 ? -36.394 -7.219 5.612 1.00 60.93 130 ALA E O 1
ATOM 5031 N N . LEU E 1 131 ? -34.276 -7.783 5.082 1.00 54.39 131 LEU E N 1
ATOM 5032 C CA . LEU E 1 131 ? -34.436 -9.201 5.383 1.00 54.51 131 LEU E CA 1
ATOM 5033 C C . LEU E 1 131 ? -34.478 -9.455 6.888 1.00 53.19 131 LEU E C 1
ATOM 5034 O O . LEU E 1 131 ? -35.394 -10.105 7.388 1.00 55.90 131 LEU E O 1
ATOM 5039 N N . TRP E 1 132 ? -33.473 -8.942 7.594 1.00 49.26 132 TRP E N 1
ATOM 5040 C CA . TRP E 1 132 ? -33.313 -9.200 9.030 1.00 47.50 132 TRP E CA 1
ATOM 5041 C C . TRP E 1 132 ? -34.177 -8.303 9.931 1.00 49.54 132 TRP E C 1
ATOM 5042 O O . TRP E 1 132 ? -34.573 -8.712 11.027 1.00 50.13 132 TRP E O 1
ATOM 5053 N N . PHE E 1 133 ? -34.476 -7.092 9.463 1.00 50.96 133 PHE E N 1
ATOM 5054 C CA . PHE E 1 133 ? -35.281 -6.151 10.232 1.00 53.26 133 PHE E CA 1
ATOM 5055 C C . PHE E 1 133 ? -36.292 -5.470 9.324 1.00 57.70 133 PHE E C 1
ATOM 5056 O O . PHE E 1 133 ? -36.178 -4.273 9.054 1.00 57.95 133 PHE E O 1
ATOM 5064 N N . PRO E 1 134 ? -37.284 -6.229 8.844 1.00 61.49 134 PRO E N 1
ATOM 5065 C CA . PRO E 1 134 ? -38.314 -5.631 7.992 1.00 66.16 134 PRO E CA 1
ATOM 5066 C C . PRO E 1 134 ? -39.141 -4.641 8.799 1.00 69.08 134 PRO E C 1
ATOM 5067 O O . PRO E 1 134 ? -39.691 -5.025 9.809 1.00 70.46 134 PRO E O 1
ATOM 5071 N N . GLY E 1 135 ? -39.237 -3.389 8.376 1.00 70.36 135 GLY E N 1
ATOM 5072 C CA . GLY E 1 135 ? -39.967 -2.398 9.147 1.00 73.27 135 GLY E CA 1
ATOM 5073 C C . GLY E 1 135 ? -39.012 -1.382 9.742 1.00 69.73 135 GLY E C 1
ATOM 5074 O O . GLY E 1 135 ? -39.424 -0.317 10.200 1.00 80.87 135 GLY E O 1
ATOM 5075 N N . ALA E 1 136 ? -37.729 -1.720 9.724 1.00 64.56 136 ALA E N 1
ATOM 5076 C CA . ALA E 1 136 ? -36.678 -0.805 10.155 1.00 61.02 136 ALA E CA 1
ATOM 5077 C C . ALA E 1 136 ? -36.354 0.169 9.030 1.00 69.24 136 ALA E C 1
ATOM 5078 O O . ALA E 1 136 ? -36.567 -0.142 7.857 1.00 74.10 136 ALA E O 1
ATOM 5081 N N . THR F 1 2 ? -31.482 -23.683 34.429 1.00 62.50 2 THR F N 1
ATOM 5082 C CA . THR F 1 2 ? -30.367 -22.891 34.941 1.00 65.04 2 THR F CA 1
ATOM 5083 C C . THR F 1 2 ? -30.829 -21.503 35.383 1.00 55.10 2 THR F C 1
ATOM 5084 O O . THR F 1 2 ? -31.772 -20.938 34.829 1.00 43.06 2 THR F O 1
ATOM 5088 N N . GLU F 1 3 ? -30.158 -20.967 36.394 1.00 44.10 3 GLU F N 1
ATOM 5089 C CA . GLU F 1 3 ? -30.483 -19.655 36.942 1.00 32.36 3 GLU F CA 1
ATOM 5090 C C . GLU F 1 3 ? -30.374 -18.527 35.904 1.00 26.57 3 GLU F C 1
ATOM 5091 O O . GLU F 1 3 ? -29.400 -18.440 35.160 1.00 28.29 3 GLU F O 1
ATOM 5097 N N . ARG F 1 4 ? -31.374 -17.654 35.873 1.00 30.07 4 ARG F N 1
ATOM 5098 C CA . ARG F 1 4 ? -31.358 -16.536 34.938 1.00 29.76 4 ARG F CA 1
ATOM 5099 C C . ARG F 1 4 ? -31.776 -15.232 35.605 1.00 28.59 4 ARG F C 1
ATOM 5100 O O . ARG F 1 4 ? -32.459 -15.225 36.633 1.00 30.88 4 ARG F O 1
ATOM 5108 N N . THR F 1 5 ? -31.364 -14.126 35.005 1.00 20.98 5 THR F N 1
ATOM 5109 C CA . THR F 1 5 ? -31.677 -12.814 35.532 1.00 21.54 5 THR F CA 1
ATOM 5110 C C . THR F 1 5 ? -31.885 -11.838 34.373 1.00 22.88 5 THR F C 1
ATOM 5111 O O . THR F 1 5 ? -31.480 -12.119 33.242 1.00 25.19 5 THR F O 1
ATOM 5115 N N . LEU F 1 6 ? -32.535 -10.712 34.651 1.00 19.82 6 LEU F N 1
ATOM 5116 C CA . LEU F 1 6 ? -32.738 -9.688 33.631 1.00 21.60 6 LEU F CA 1
ATOM 5117 C C . LEU F 1 6 ? -31.740 -8.571 33.769 1.00 23.98 6 LEU F C 1
ATOM 5118 O O . LEU F 1 6 ? -31.542 -8.027 34.857 1.00 27.05 6 LEU F O 1
ATOM 5123 N N . VAL F 1 7 ? -31.097 -8.232 32.657 1.00 21.60 7 VAL F N 1
ATOM 5124 C CA . VAL F 1 7 ? -30.216 -7.093 32.625 1.00 16.30 7 VAL F CA 1
ATOM 5125 C C . VAL F 1 7 ? -30.812 -6.023 31.720 1.00 25.35 7 VAL F C 1
ATOM 5126 O O . VAL F 1 7 ? -31.275 -6.315 30.614 1.00 24.67 7 VAL F O 1
ATOM 5130 N N . LEU F 1 8 ? -30.822 -4.786 32.206 1.00 19.83 8 LEU F N 1
ATOM 5131 C CA . LEU F 1 8 ? -31.195 -3.638 31.388 1.00 18.29 8 LEU F CA 1
ATOM 5132 C C . LEU F 1 8 ? -30.011 -2.691 31.277 1.00 27.22 8 LEU F C 1
ATOM 5133 O O . LEU F 1 8 ? -29.429 -2.286 32.289 1.00 24.51 8 LEU F O 1
ATOM 5138 N N . ILE F 1 9 ? -29.657 -2.327 30.054 1.00 21.13 9 ILE F N 1
ATOM 5139 C CA . ILE F 1 9 ? -28.734 -1.233 29.863 1.00 20.44 9 ILE F CA 1
ATOM 5140 C C . ILE F 1 9 ? -29.583 0.001 29.595 1.00 26.12 9 ILE F C 1
ATOM 5141 O O . ILE F 1 9 ? -30.302 0.078 28.596 1.00 25.15 9 ILE F O 1
ATOM 5146 N N . LYS F 1 10 ? -29.521 0.954 30.516 1.00 21.31 10 LYS F N 1
ATOM 5147 C CA . LYS F 1 10 ? -30.393 2.114 30.454 1.00 22.62 10 LYS F CA 1
ATOM 5148 C C . LYS F 1 10 ? -29.940 3.087 29.362 1.00 27.69 10 LYS F C 1
ATOM 5149 O O . LYS F 1 10 ? -28.876 2.903 28.768 1.00 25.52 10 LYS F O 1
ATOM 5155 N N . PRO F 1 11 ? -30.757 4.119 29.083 1.00 32.19 11 PRO F N 1
ATOM 5156 C CA . PRO F 1 11 ? -30.465 5.014 27.958 1.00 28.84 11 PRO F CA 1
ATOM 5157 C C . PRO F 1 11 ? -29.105 5.695 28.064 1.00 32.53 11 PRO F C 1
ATOM 5158 O O . PRO F 1 11 ? -28.469 5.934 27.036 1.00 35.87 11 PRO F O 1
ATOM 5162 N N . ASP F 1 12 ? -28.665 6.001 29.280 1.00 24.78 12 ASP F N 1
ATOM 5163 C CA . ASP F 1 12 ? -27.330 6.570 29.460 1.00 26.47 12 ASP F CA 1
ATOM 5164 C C . ASP F 1 12 ? -26.213 5.597 29.077 1.00 27.23 12 ASP F C 1
ATOM 5165 O O . ASP F 1 12 ? -25.174 6.015 28.567 1.00 29.81 12 ASP F O 1
ATOM 5170 N N . GLY F 1 13 ? -26.436 4.300 29.305 1.00 26.12 13 GLY F N 1
ATOM 5171 C CA . GLY F 1 13 ? -25.506 3.275 28.860 1.00 26.06 13 GLY F CA 1
ATOM 5172 C C . GLY F 1 13 ? -25.356 3.237 27.346 1.00 28.95 13 GLY F C 1
ATOM 5173 O O . GLY F 1 13 ? -24.268 3.010 26.804 1.00 24.22 13 GLY F O 1
ATOM 5174 N N . ILE F 1 14 ? -26.462 3.456 26.648 1.00 27.13 14 ILE F N 1
ATOM 5175 C CA . ILE F 1 14 ? -26.427 3.445 25.194 1.00 29.18 14 ILE F CA 1
ATOM 5176 C C . ILE F 1 14 ? -25.776 4.728 24.677 1.00 31.22 14 ILE F C 1
ATOM 5177 O O . ILE F 1 14 ? -24.881 4.687 23.833 1.00 30.58 14 ILE F O 1
ATOM 5182 N N . GLU F 1 15 ? -26.209 5.862 25.215 1.00 29.41 15 GLU F N 1
ATOM 5183 C CA . GLU F 1 15 ? -25.662 7.166 24.831 1.00 35.77 15 GLU F CA 1
ATOM 5184 C C . GLU F 1 15 ? -24.150 7.273 25.061 1.00 36.16 15 GLU F C 1
ATOM 5185 O O . GLU F 1 15 ? -23.454 8.007 24.361 1.00 34.49 15 GLU F O 1
ATOM 5191 N N . ARG F 1 16 ? -23.636 6.533 26.032 1.00 28.00 16 ARG F N 1
ATOM 5192 C CA . ARG F 1 16 ? -22.204 6.574 26.295 1.00 28.86 16 ARG F CA 1
ATOM 5193 C C . ARG F 1 16 ? -21.386 5.456 25.641 1.00 23.14 16 ARG F C 1
ATOM 5194 O O . ARG F 1 16 ? -20.218 5.255 25.980 1.00 28.59 16 ARG F O 1
ATOM 5202 N N . GLN F 1 17 ? -22.005 4.745 24.704 1.00 27.75 17 GLN F N 1
ATOM 5203 C CA . GLN F 1 17 ? -21.324 3.700 23.938 1.00 35.02 17 GLN F CA 1
ATOM 5204 C C . GLN F 1 17 ? -20.732 2.642 24.855 1.00 28.24 17 GLN F C 1
ATOM 5205 O O . GLN F 1 17 ? -19.577 2.234 24.712 1.00 25.04 17 GLN F O 1
ATOM 5211 N N . LEU F 1 18 ? -21.532 2.198 25.817 1.00 23.29 18 LEU F N 1
ATOM 5212 C CA . LEU F 1 18 ? -21.068 1.199 26.753 1.00 19.16 18 LEU F CA 1
ATOM 5213 C C . LEU F 1 18 ? -21.772 -0.151 26.593 1.00 17.74 18 LEU F C 1
ATOM 5214 O O . LEU F 1 18 ? -21.606 -1.025 27.437 1.00 18.57 18 LEU F O 1
ATOM 5219 N N . ILE F 1 19 ? -22.558 -0.328 25.529 1.00 19.62 19 ILE F N 1
ATOM 5220 C CA . ILE F 1 19 ? -23.250 -1.609 25.335 1.00 17.55 19 ILE F CA 1
ATOM 5221 C C . ILE F 1 19 ? -22.269 -2.775 25.329 1.00 19.47 19 ILE F C 1
ATOM 5222 O O . ILE F 1 19 ? -22.413 -3.715 26.107 1.00 16.49 19 ILE F O 1
ATOM 5227 N N . GLY F 1 20 ? -21.272 -2.704 24.449 1.00 16.21 20 GLY F N 1
ATOM 5228 C CA . GLY F 1 20 ? -20.272 -3.744 24.356 1.00 18.22 20 GLY F CA 1
ATOM 5229 C C . GLY F 1 20 ? -19.527 -3.969 25.659 1.00 20.19 20 GLY F C 1
ATOM 5230 O O . GLY F 1 20 ? -19.328 -5.110 26.069 1.00 19.34 20 GLY F O 1
ATOM 5231 N N . GLU F 1 21 ? -19.097 -2.883 26.301 1.00 17.24 21 GLU F N 1
ATOM 5232 C CA . GLU F 1 21 ? -18.334 -2.995 27.534 1.00 15.45 21 GLU F CA 1
ATOM 5233 C C . GLU F 1 21 ? -19.090 -3.772 28.601 1.00 21.55 21 GLU F C 1
ATOM 5234 O O . GLU F 1 21 ? -18.511 -4.611 29.298 1.00 16.32 21 GLU F O 1
ATOM 5240 N N . ILE F 1 22 ? -20.388 -3.492 28.728 1.00 18.01 22 ILE F N 1
ATOM 5241 C CA . ILE F 1 22 ? -21.222 -4.147 29.741 1.00 13.63 22 ILE F CA 1
ATOM 5242 C C . ILE F 1 22 ? -21.461 -5.615 29.404 1.00 18.40 22 ILE F C 1
ATOM 5243 O O . ILE F 1 22 ? -21.357 -6.477 30.273 1.00 17.18 22 ILE F O 1
ATOM 5248 N N . ILE F 1 23 ? -21.730 -5.911 28.133 1.00 15.60 23 ILE F N 1
ATOM 5249 C CA . ILE F 1 23 ? -21.916 -7.295 27.725 1.00 16.51 23 ILE F CA 1
ATOM 5250 C C . ILE F 1 23 ? -20.636 -8.111 27.948 1.00 19.73 23 ILE F C 1
ATOM 5251 O O . ILE F 1 23 ? -20.685 -9.225 28.484 1.00 16.43 23 ILE F O 1
ATOM 5256 N N . SER F 1 24 ? -19.495 -7.540 27.570 1.00 17.94 24 SER F N 1
ATOM 5257 C CA . SER F 1 24 ? -18.209 -8.205 27.781 1.00 16.28 24 SER F CA 1
ATOM 5258 C C . SER F 1 24 ? -17.969 -8.590 29.231 1.00 17.18 24 SER F C 1
ATOM 5259 O O . SER F 1 24 ? -17.462 -9.678 29.532 1.00 14.58 24 SER F O 1
ATOM 5262 N N . ARG F 1 25 ? -18.301 -7.679 30.129 1.00 14.94 25 ARG F N 1
ATOM 5263 C CA . ARG F 1 25 ? -18.093 -7.939 31.542 1.00 18.93 25 ARG F CA 1
ATOM 5264 C C . ARG F 1 25 ? -18.940 -9.104 32.018 1.00 13.16 25 ARG F C 1
ATOM 5265 O O . ARG F 1 25 ? -18.496 -9.908 32.830 1.00 14.91 25 ARG F O 1
ATOM 5273 N N . ILE F 1 26 ? -20.161 -9.185 31.500 1.00 14.65 26 ILE F N 1
ATOM 5274 C CA . ILE F 1 26 ? -21.042 -10.311 31.766 1.00 19.78 26 ILE F CA 1
ATOM 5275 C C . ILE F 1 26 ? -20.478 -11.595 31.166 1.00 16.81 26 ILE F C 1
ATOM 5276 O O . ILE F 1 26 ? -20.423 -12.630 31.828 1.00 15.25 26 ILE F O 1
ATOM 5281 N N . GLU F 1 27 ? -20.007 -11.530 29.924 1.00 14.67 27 GLU F N 1
ATOM 5282 C CA . GLU F 1 27 ? -19.459 -12.729 29.294 1.00 13.24 27 GLU F CA 1
ATOM 5283 C C . GLU F 1 27 ? -18.177 -13.233 29.960 1.00 16.15 27 GLU F C 1
ATOM 5284 O O . GLU F 1 27 ? -18.014 -14.445 30.138 1.00 18.30 27 GLU F O 1
ATOM 5290 N N . ARG F 1 28 ? -17.272 -12.319 30.319 1.00 14.43 28 ARG F N 1
ATOM 5291 C CA A ARG F 1 28 ? -15.996 -12.752 30.884 0.46 17.61 28 ARG F CA 1
ATOM 5292 C CA B ARG F 1 28 ? -15.986 -12.681 30.921 0.54 16.95 28 ARG F CA 1
ATOM 5293 C C . ARG F 1 28 ? -16.172 -13.342 32.280 1.00 13.59 28 ARG F C 1
ATOM 5294 O O . ARG F 1 28 ? -15.327 -14.111 32.737 1.00 14.19 28 ARG F O 1
ATOM 5309 N N . LYS F 1 29 ? -17.279 -13.001 32.928 1.00 11.93 29 LYS F N 1
ATOM 5310 C CA . LYS F 1 29 ? -17.630 -13.554 34.235 1.00 15.16 29 LYS F CA 1
ATOM 5311 C C . LYS F 1 29 ? -18.025 -15.021 34.073 1.00 14.00 29 LYS F C 1
ATOM 5312 O O . LYS F 1 29 ? -18.123 -15.766 35.054 1.00 23.13 29 LYS F O 1
ATOM 5318 N N . GLY F 1 30 ? -18.221 -15.443 32.826 1.00 16.10 30 GLY F N 1
ATOM 5319 C CA . GLY F 1 30 ? -18.618 -16.812 32.532 1.00 20.48 30 GLY F CA 1
ATOM 5320 C C . GLY F 1 30 ? -20.121 -17.013 32.381 1.00 23.64 30 GLY F C 1
ATOM 5321 O O . GLY F 1 30 ? -20.618 -18.143 32.405 1.00 23.37 30 GLY F O 1
ATOM 5322 N N . LEU F 1 31 ? -20.854 -15.921 32.227 1.00 19.54 31 LEU F N 1
ATOM 5323 C CA . LEU F 1 31 ? -22.308 -16.000 32.081 1.00 20.61 31 LEU F CA 1
ATOM 5324 C C . LEU F 1 31 ? -22.675 -15.946 30.611 1.00 25.85 31 LEU F C 1
ATOM 5325 O O . LEU F 1 31 ? -21.913 -15.426 29.808 1.00 24.64 31 LEU F O 1
ATOM 5330 N N . THR F 1 32 ? -23.848 -16.456 30.252 1.00 23.19 32 THR F N 1
ATOM 5331 C CA . THR F 1 32 ? -24.233 -16.410 28.850 1.00 31.05 32 THR F CA 1
ATOM 5332 C C . THR F 1 32 ? -25.435 -15.507 28.580 1.00 24.76 32 THR F C 1
ATOM 5333 O O . THR F 1 32 ? -26.308 -15.327 29.432 1.00 25.80 32 THR F O 1
ATOM 5337 N N . ILE F 1 33 ? -25.435 -14.909 27.399 1.00 22.68 33 ILE F N 1
ATOM 5338 C CA . ILE F 1 33 ? -26.526 -14.065 26.947 1.00 27.96 33 ILE F CA 1
ATOM 5339 C C . ILE F 1 33 ? -27.573 -14.954 26.284 1.00 32.07 33 ILE F C 1
ATOM 5340 O O . ILE F 1 33 ? -27.375 -15.444 25.167 1.00 26.08 33 ILE F O 1
ATOM 5345 N N . ALA F 1 34 ? -28.681 -15.182 26.979 1.00 23.64 34 ALA F N 1
ATOM 5346 C CA . ALA F 1 34 ? -29.723 -16.065 26.463 1.00 22.46 34 ALA F CA 1
ATOM 5347 C C . ALA F 1 34 ? -30.728 -15.328 25.584 1.00 21.60 34 ALA F C 1
ATOM 5348 O O . ALA F 1 34 ? -31.453 -15.945 24.809 1.00 24.56 34 ALA F O 1
ATOM 5350 N N . ALA F 1 35 ? -30.781 -14.012 25.724 1.00 20.69 35 ALA F N 1
ATOM 5351 C CA . ALA F 1 35 ? -31.701 -13.192 24.935 1.00 22.22 35 ALA F CA 1
ATOM 5352 C C . ALA F 1 35 ? -31.193 -11.763 24.965 1.00 24.84 35 ALA F C 1
ATOM 5353 O O . ALA F 1 35 ? -30.503 -11.354 25.905 1.00 24.68 35 ALA F O 1
ATOM 5355 N N . LEU F 1 36 ? -31.495 -11.006 23.920 1.00 22.35 36 LEU F N 1
ATOM 5356 C CA . LEU F 1 36 ? -30.888 -9.704 23.791 1.00 20.18 36 LEU F CA 1
ATOM 5357 C C . LEU F 1 36 ? -31.684 -8.867 22.811 1.00 25.84 36 LEU F C 1
ATOM 5358 O O . LEU F 1 36 ? -31.972 -9.308 21.695 1.00 31.36 36 LEU F O 1
ATOM 5363 N N . GLN F 1 37 ? -32.054 -7.657 23.220 1.00 25.48 37 GLN F N 1
ATOM 5364 C C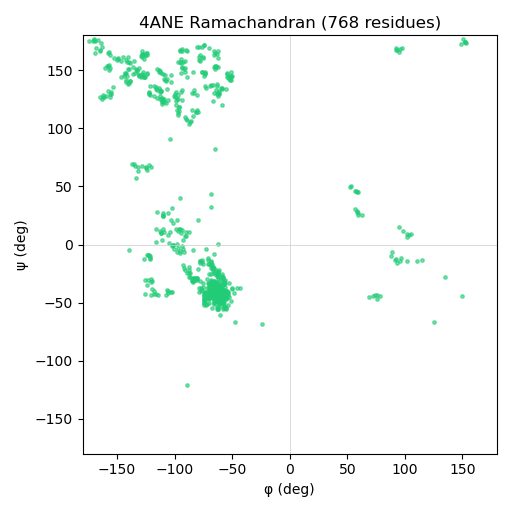A . GLN F 1 37 ? -32.851 -6.804 22.346 1.00 24.99 37 GLN F CA 1
ATOM 5365 C C . GLN F 1 37 ? -32.739 -5.314 22.643 1.00 28.72 37 GLN F C 1
ATOM 5366 O O . GLN F 1 37 ? -32.912 -4.876 23.786 1.00 23.02 37 GLN F O 1
ATOM 5372 N N . LEU F 1 38 ? -32.461 -4.534 21.599 1.00 24.23 38 LEU F N 1
ATOM 5373 C CA . LEU F 1 38 ? -32.547 -3.081 21.700 1.00 24.27 38 LEU F CA 1
ATOM 5374 C C . LEU F 1 38 ? -33.989 -2.665 21.457 1.00 30.20 38 LEU F C 1
ATOM 5375 O O . LEU F 1 38 ? -34.612 -3.094 20.481 1.00 31.36 38 LEU F O 1
ATOM 5380 N N . ARG F 1 39 ? -34.532 -1.832 22.336 1.00 27.31 39 ARG F N 1
ATOM 5381 C CA . ARG F 1 39 ? -35.921 -1.420 22.162 1.00 29.62 39 ARG F CA 1
ATOM 5382 C C . ARG F 1 39 ? -36.260 -0.106 22.835 1.00 33.22 39 ARG F C 1
ATOM 5383 O O . ARG F 1 39 ? -35.513 0.398 23.671 1.00 36.39 39 ARG F O 1
ATOM 5391 N N . THR F 1 40 ? -37.412 0.443 22.464 1.00 32.49 40 THR F N 1
ATOM 5392 C CA . THR F 1 40 ? -37.955 1.596 23.153 1.00 33.95 40 THR F CA 1
ATOM 5393 C C . THR F 1 40 ? -38.890 1.120 24.260 1.00 45.09 40 THR F C 1
ATOM 5394 O O . THR F 1 40 ? -39.493 0.054 24.159 1.00 45.18 40 THR F O 1
ATOM 5398 N N . VAL F 1 41 ? -39.009 1.910 25.318 1.00 46.37 41 VAL F N 1
ATOM 5399 C CA . VAL F 1 41 ? -39.836 1.519 26.450 1.00 44.29 41 VAL F CA 1
ATOM 5400 C C . VAL F 1 41 ? -41.101 2.361 26.532 1.00 53.45 41 VAL F C 1
ATOM 5401 O O . VAL F 1 41 ? -41.037 3.593 26.564 1.00 51.46 41 VAL F O 1
ATOM 5405 N N . SER F 1 42 ? -42.251 1.693 26.561 1.00 42.50 42 SER F N 1
ATOM 5406 C CA . SER F 1 42 ? -43.522 2.382 26.723 1.00 51.69 42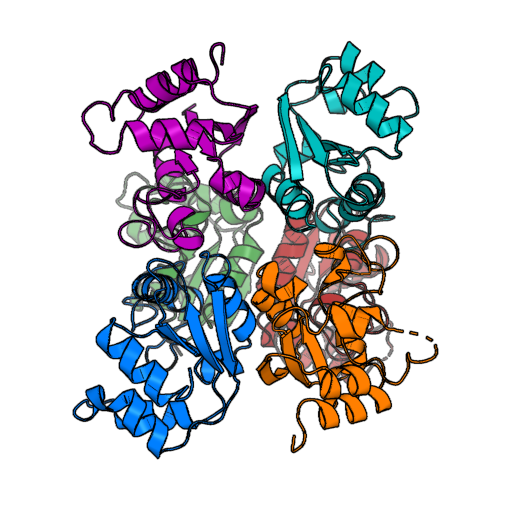 SER F CA 1
ATOM 5407 C C . SER F 1 42 ? -43.757 2.784 28.178 1.00 49.49 42 SER F C 1
ATOM 5408 O O . SER F 1 42 ? -43.116 2.264 29.092 1.00 48.11 42 SER F O 1
ATOM 5411 N N . ALA F 1 43 ? -44.690 3.707 28.384 1.00 56.39 43 ALA F N 1
ATOM 5412 C CA . ALA F 1 43 ? -45.035 4.149 29.731 1.00 59.54 43 ALA F CA 1
ATOM 5413 C C . ALA F 1 43 ? -45.691 3.013 30.512 1.00 58.86 43 ALA F C 1
ATOM 5414 O O . ALA F 1 43 ? -45.442 2.843 31.709 1.00 60.97 43 ALA F O 1
ATOM 5416 N N . GLU F 1 44 ? -46.520 2.234 29.817 1.00 61.55 44 GLU F N 1
ATOM 5417 C CA . GLU F 1 44 ? -47.202 1.081 30.401 1.00 76.09 44 GLU F CA 1
ATOM 5418 C C . GLU F 1 44 ? -46.210 -0.002 30.803 1.00 73.69 44 GLU F C 1
ATOM 5419 O O . GLU F 1 44 ? -46.384 -0.662 31.826 1.00 73.86 44 GLU F O 1
ATOM 5425 N N . LEU F 1 45 ? -45.174 -0.190 29.990 1.00 74.52 45 LEU F N 1
ATOM 5426 C CA . LEU F 1 45 ? -44.116 -1.130 30.326 1.00 63.98 45 LEU F CA 1
ATOM 5427 C C . LEU F 1 45 ? -43.302 -0.578 31.488 1.00 63.73 45 LEU F C 1
ATOM 5428 O O . LEU F 1 45 ? -43.069 -1.267 32.484 1.00 57.55 45 LEU F O 1
ATOM 5433 N N . ALA F 1 46 ? -42.876 0.674 31.351 1.00 52.76 46 ALA F N 1
ATOM 5434 C CA . ALA F 1 46 ? -42.082 1.336 32.378 1.00 58.18 46 ALA F CA 1
ATOM 5435 C C . ALA F 1 46 ? -42.746 1.222 33.745 1.00 52.32 46 ALA F C 1
ATOM 5436 O O . ALA F 1 46 ? -42.104 0.842 34.725 1.00 54.53 46 ALA F O 1
ATOM 5438 N N . SER F 1 47 ? -44.035 1.536 33.800 1.00 63.00 47 SER F N 1
ATOM 5439 C CA . SER F 1 47 ? -44.778 1.516 35.057 1.00 79.44 47 SER F CA 1
ATOM 5440 C C . SER F 1 47 ? -44.835 0.122 35.676 1.00 85.78 47 SER F C 1
ATOM 5441 O O . SER F 1 47 ? -44.913 -0.020 36.898 1.00 82.32 47 SER F O 1
ATOM 5444 N N . GLN F 1 48 ? -44.800 -0.906 34.834 1.00 80.65 48 GLN F N 1
ATOM 5445 C CA . GLN F 1 48 ? -44.794 -2.277 35.327 1.00 75.02 48 GLN F CA 1
ATOM 5446 C C . GLN F 1 48 ? -43.433 -2.610 35.919 1.00 76.01 48 GLN F C 1
ATOM 5447 O O . GLN F 1 48 ? -43.341 -3.165 37.015 1.00 61.22 48 GLN F O 1
ATOM 5453 N N . HIS F 1 49 ? -42.381 -2.261 35.180 1.00 72.51 49 HIS F N 1
ATOM 5454 C CA . HIS F 1 49 ? -41.004 -2.453 35.624 1.00 63.43 49 HIS F CA 1
ATOM 5455 C C . HIS F 1 49 ? -40.757 -1.742 36.954 1.00 65.29 49 HIS F C 1
ATOM 5456 O O . HIS F 1 49 ? -40.117 -2.290 37.850 1.00 63.19 49 HIS F O 1
ATOM 5463 N N . TYR F 1 50 ? -41.268 -0.521 37.078 1.00 66.03 50 TYR F N 1
ATOM 5464 C CA . TYR F 1 50 ? -41.091 0.254 38.302 1.00 72.32 50 TYR F CA 1
ATOM 5465 C C . TYR F 1 50 ? -42.366 0.284 39.151 1.00 82.19 50 TYR F C 1
ATOM 5466 O O . TYR F 1 50 ? -43.222 1.157 38.981 1.00 81.30 50 TYR F O 1
ATOM 5475 N N . ALA F 1 51 ? -42.489 -0.678 40.061 1.00 78.36 51 ALA F N 1
ATOM 5476 C CA . ALA F 1 51 ? -43.618 -0.711 40.988 1.00 84.17 51 ALA F CA 1
ATOM 5477 C C . ALA F 1 51 ? -43.137 -0.786 42.434 1.00 87.37 51 ALA F C 1
ATOM 5478 O O . ALA F 1 51 ? -43.672 -0.107 43.312 1.00 101.44 51 ALA F O 1
ATOM 5480 N N . GLU F 1 52 ? -42.122 -1.613 42.673 1.00 96.26 52 GLU F N 1
ATOM 5481 C CA . GLU F 1 52 ? -41.542 -1.758 44.004 1.00 79.68 52 GLU F CA 1
ATOM 5482 C C . GLU F 1 52 ? -40.794 -0.497 44.408 1.00 82.65 52 GLU F C 1
ATOM 5483 O O . GLU F 1 52 ? -40.863 -0.062 45.557 1.00 88.99 52 GLU F O 1
ATOM 5485 N N . HIS F 1 53 ? -40.074 0.082 43.453 1.00 85.68 53 HIS F N 1
ATOM 5486 C CA . HIS F 1 53 ? -39.295 1.286 43.702 1.00 80.79 53 HIS F CA 1
ATOM 5487 C C . HIS F 1 53 ? -40.132 2.535 43.456 1.00 92.39 53 HIS F C 1
ATOM 5488 O O . HIS F 1 53 ? -39.653 3.656 43.623 1.00 100.65 53 HIS F O 1
ATOM 5490 N N . LEU F 1 62 ? -37.282 7.942 37.608 1.00 106.24 62 LEU F N 1
ATOM 5491 C CA . LEU F 1 62 ? -37.290 6.568 37.113 1.00 103.25 62 LEU F CA 1
ATOM 5492 C C . LEU F 1 62 ? -38.083 6.439 35.815 1.00 112.76 62 LEU F C 1
ATOM 5493 O O . LEU F 1 62 ? -37.521 6.160 34.752 1.00 109.90 62 LEU F O 1
ATOM 5498 N N . LEU F 1 63 ? -39.392 6.645 35.914 1.00 41.08 63 LEU F N 1
ATOM 5499 C CA . LEU F 1 63 ? -40.300 6.480 34.776 1.00 65.28 63 LEU F CA 1
ATOM 5500 C C . LEU F 1 63 ? -40.031 7.457 33.632 1.00 74.11 63 LEU F C 1
ATOM 5501 O O . LEU F 1 63 ? -40.341 7.167 32.475 1.00 67.75 63 LEU F O 1
ATOM 5506 N N . GLU F 1 64 ? -39.462 8.613 33.960 1.00 79.13 64 GLU F N 1
ATOM 5507 C CA . GLU F 1 64 ? -39.197 9.650 32.965 1.00 79.15 64 GLU F CA 1
ATOM 5508 C C . GLU F 1 64 ? -37.969 9.335 32.114 1.00 68.89 64 GLU F C 1
ATOM 5509 O O . GLU F 1 64 ? -37.963 9.555 30.901 1.00 65.94 64 GLU F O 1
ATOM 5515 N N . PHE F 1 65 ? -36.933 8.814 32.761 1.00 48.34 65 PHE F N 1
ATOM 5516 C CA . PHE F 1 65 ? -35.655 8.567 32.111 1.00 41.68 65 PHE F CA 1
ATOM 5517 C C . PHE F 1 65 ? -35.661 7.298 31.267 1.00 46.36 65 PHE F C 1
ATOM 5518 O O . PHE F 1 65 ? -35.062 7.262 30.195 1.00 44.18 65 PHE F O 1
ATOM 5526 N N . ILE F 1 66 ? -36.340 6.260 31.748 1.00 47.09 66 ILE F N 1
ATOM 5527 C CA . ILE F 1 66 ? -36.302 4.964 31.074 1.00 42.86 66 ILE F CA 1
ATOM 5528 C C . ILE F 1 66 ? -36.986 5.056 29.711 1.00 43.89 66 ILE F C 1
ATOM 5529 O O . ILE F 1 66 ? -36.753 4.232 28.826 1.00 41.99 66 ILE F O 1
ATOM 5534 N N . THR F 1 67 ? -37.810 6.085 29.546 1.00 41.08 67 THR F N 1
ATOM 5535 C CA . THR F 1 67 ? -38.570 6.289 28.315 1.00 33.70 67 THR F CA 1
ATOM 5536 C C . THR F 1 67 ? -37.951 7.358 27.413 1.00 40.47 67 THR F C 1
ATOM 5537 O O . THR F 1 67 ? -38.458 7.633 26.325 1.00 49.22 67 THR F O 1
ATOM 5541 N N . SER F 1 68 ? -36.850 7.952 27.857 1.00 44.65 68 SER F N 1
ATOM 5542 C CA . SER F 1 68 ? -36.233 9.063 27.133 1.00 43.27 68 SER F CA 1
ATOM 5543 C C . SER F 1 68 ? -35.412 8.608 25.923 1.00 48.93 68 SER F C 1
ATOM 5544 O O . SER F 1 68 ? -35.044 9.418 25.068 1.00 46.04 68 SER F O 1
ATOM 5547 N N . GLY F 1 69 ? -35.122 7.316 25.855 1.00 42.75 69 GLY F N 1
ATOM 5548 C CA . GLY F 1 69 ? -34.315 6.785 24.776 1.00 39.53 69 GLY F CA 1
ATOM 5549 C C . GLY F 1 69 ? -34.347 5.275 24.775 1.00 41.18 69 GLY F C 1
ATOM 5550 O O . GLY F 1 69 ? -34.922 4.665 25.675 1.00 38.90 69 GLY F O 1
ATOM 5551 N N . PRO F 1 70 ? -33.729 4.659 23.762 1.00 36.35 70 PRO F N 1
ATOM 5552 C CA . PRO F 1 70 ? -33.689 3.197 23.686 1.00 34.01 70 PRO F CA 1
ATOM 5553 C C . PRO F 1 70 ? -32.894 2.572 24.830 1.00 31.31 70 PRO F C 1
ATOM 5554 O O . PRO F 1 70 ? -32.002 3.191 25.410 1.00 30.04 70 PRO F O 1
ATOM 5558 N N . VAL F 1 71 ? -33.237 1.333 25.149 1.00 27.10 71 VAL F N 1
ATOM 5559 C CA . VAL F 1 71 ? -32.502 0.565 26.132 1.00 24.13 71 VAL F CA 1
ATOM 5560 C C . VAL F 1 71 ? -32.155 -0.765 25.506 1.00 23.65 71 VAL F C 1
ATOM 5561 O O . VAL F 1 71 ? -32.698 -1.134 24.461 1.00 28.71 71 VAL F O 1
ATOM 5565 N N . VAL F 1 72 ? -31.255 -1.489 26.155 1.00 22.60 72 VAL F N 1
ATOM 5566 C CA . VAL F 1 72 ? -30.959 -2.846 25.751 1.00 23.57 72 VAL F CA 1
ATOM 5567 C C . VAL F 1 72 ? -31.383 -3.755 26.886 1.00 28.76 72 VAL F C 1
ATOM 5568 O O . VAL F 1 72 ? -30.989 -3.544 28.039 1.00 23.50 72 VAL F O 1
ATOM 5572 N N . ALA F 1 73 ? -32.220 -4.738 26.563 1.00 22.24 73 ALA F N 1
ATOM 5573 C CA . ALA F 1 73 ? -32.624 -5.746 27.533 1.00 23.73 73 ALA F CA 1
ATOM 5574 C C . ALA F 1 73 ? -31.993 -7.087 27.209 1.00 19.18 73 ALA F C 1
ATOM 5575 O O . ALA F 1 73 ? -31.876 -7.474 26.043 1.00 21.61 73 ALA F O 1
ATOM 5577 N N . ALA F 1 74 ? -31.602 -7.809 28.245 1.00 18.59 74 ALA F N 1
ATOM 5578 C CA . ALA F 1 74 ? -30.975 -9.103 28.058 1.00 18.59 74 ALA F CA 1
ATOM 5579 C C . ALA F 1 74 ? -31.420 -10.096 29.114 1.00 21.48 74 ALA F C 1
ATOM 5580 O O . ALA F 1 74 ? -31.704 -9.728 30.249 1.00 22.38 74 ALA F O 1
ATOM 5582 N N . ILE F 1 75 ? -31.489 -11.362 28.729 1.00 21.84 75 ILE F N 1
ATOM 5583 C CA . ILE F 1 75 ? -31.599 -12.435 29.708 1.00 15.57 75 ILE F CA 1
ATOM 5584 C C . ILE F 1 75 ? -30.208 -13.017 29.896 1.00 24.86 75 ILE F C 1
ATOM 5585 O O . ILE F 1 75 ? -29.563 -13.438 28.929 1.00 23.15 75 ILE F O 1
ATOM 5590 N N . VAL F 1 76 ? -29.740 -13.028 31.140 1.00 19.87 76 VAL F N 1
ATOM 5591 C CA . VAL F 1 76 ? -28.387 -13.506 31.445 1.00 15.04 76 VAL F CA 1
ATOM 5592 C C . VAL F 1 76 ? -28.486 -14.799 32.258 1.00 21.04 76 VAL F C 1
ATOM 5593 O O . VAL F 1 76 ? -29.187 -14.868 33.270 1.00 24.56 76 VAL F O 1
ATOM 5597 N N . GLU F 1 77 ? -27.797 -15.833 31.801 1.00 21.16 77 GLU F N 1
ATOM 5598 C CA . GLU F 1 77 ? -27.971 -17.168 32.371 1.00 21.86 77 GLU F CA 1
ATOM 5599 C C . GLU F 1 77 ? -26.653 -17.738 32.861 1.00 24.05 77 GLU F C 1
ATOM 5600 O O . GLU F 1 77 ? -25.608 -17.500 32.280 1.00 23.56 77 GLU F O 1
ATOM 5606 N N . GLY F 1 78 ? -26.711 -18.532 33.917 1.00 28.13 78 GLY F N 1
ATOM 5607 C CA . GLY F 1 78 ? -25.522 -19.210 34.385 1.00 29.26 78 GLY F CA 1
ATOM 5608 C C . GLY F 1 78 ? -25.594 -19.480 35.865 1.00 26.49 78 GLY F C 1
ATOM 5609 O O . GLY F 1 78 ? -26.522 -19.038 36.536 1.00 28.95 78 GLY F O 1
ATOM 5610 N N . THR F 1 79 ? -24.609 -20.210 36.379 1.00 29.53 79 THR F N 1
ATOM 5611 C CA . THR F 1 79 ? -24.559 -20.512 37.805 1.00 29.74 79 THR F CA 1
ATOM 5612 C C . THR F 1 79 ? -24.415 -19.223 38.598 1.00 23.38 79 THR F C 1
ATOM 5613 O O . THR F 1 79 ? -23.540 -18.409 38.295 1.00 21.36 79 THR F O 1
ATOM 5617 N N . ASN F 1 80 ? -25.268 -19.039 39.610 1.00 20.62 80 ASN F N 1
ATOM 5618 C CA . ASN F 1 80 ? -25.252 -17.829 40.440 1.00 18.33 80 ASN F CA 1
ATOM 5619 C C . ASN F 1 80 ? -25.470 -16.543 39.652 1.00 17.69 80 ASN F C 1
ATOM 5620 O O . ASN F 1 80 ? -25.013 -15.472 40.064 1.00 15.74 80 ASN F O 1
ATOM 5625 N N . ALA F 1 81 ? -26.163 -16.643 38.520 1.00 21.88 81 ALA F N 1
ATOM 5626 C CA . ALA F 1 81 ? -26.318 -15.504 37.614 1.00 21.93 81 ALA F CA 1
ATOM 5627 C C . ALA F 1 81 ? -26.882 -14.245 38.285 1.00 18.98 81 ALA F C 1
ATOM 5628 O O . ALA F 1 81 ? -26.459 -13.119 37.988 1.00 18.81 81 ALA F O 1
ATOM 5630 N N . ILE F 1 82 ? -27.862 -14.426 39.164 1.00 22.98 82 ILE F N 1
ATOM 5631 C CA . ILE F 1 82 ? -28.500 -13.272 39.795 1.00 20.89 82 ILE F CA 1
ATOM 5632 C C . ILE F 1 82 ? -27.501 -12.494 40.645 1.00 16.85 82 ILE F C 1
ATOM 5633 O O . ILE F 1 82 ? -27.312 -11.288 40.467 1.00 18.62 82 ILE F O 1
ATOM 5638 N N . ALA F 1 83 ? -26.853 -13.176 41.577 1.00 16.52 83 ALA F N 1
ATOM 5639 C CA . ALA F 1 83 ? -25.906 -12.484 42.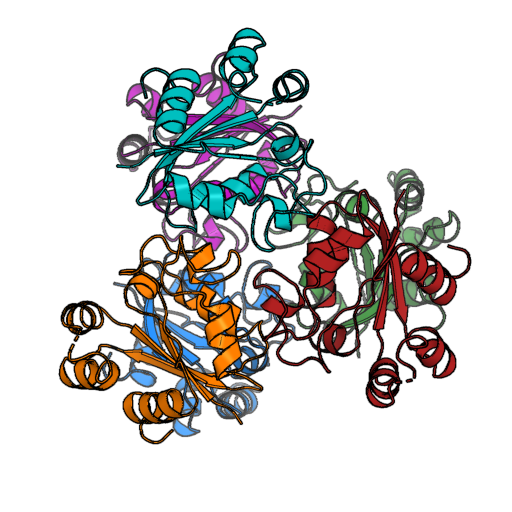446 1.00 18.49 83 ALA F CA 1
ATOM 5640 C C . ALA F 1 83 ? -24.668 -12.003 41.674 1.00 17.36 83 ALA F C 1
ATOM 5641 O O . ALA F 1 83 ? -24.092 -10.958 41.986 1.00 12.79 83 ALA F O 1
ATOM 5643 N N . ALA F 1 84 ? -24.259 -12.764 40.669 1.00 17.55 84 ALA F N 1
ATOM 5644 C CA . ALA F 1 84 ? -23.065 -12.408 39.894 1.00 15.31 84 ALA F CA 1
ATOM 5645 C C . ALA F 1 84 ? -23.279 -11.108 39.111 1.00 14.03 84 ALA F C 1
ATOM 5646 O O . ALA F 1 84 ? -22.416 -10.255 39.073 1.00 13.69 84 ALA F O 1
ATOM 5648 N N . VAL F 1 85 ? -24.453 -10.951 38.507 1.00 17.44 85 VAL F N 1
ATOM 5649 C CA . VAL F 1 85 ? -24.759 -9.727 37.793 1.00 10.35 85 VAL F CA 1
ATOM 5650 C C . VAL F 1 85 ? -24.813 -8.524 38.746 1.00 12.86 85 VAL F C 1
ATOM 5651 O O . VAL F 1 85 ? -24.318 -7.451 38.415 1.00 16.40 85 VAL F O 1
ATOM 5655 N N . ARG F 1 86 ? -25.385 -8.705 39.933 1.00 14.49 86 ARG F N 1
ATOM 5656 C CA . ARG F 1 86 ? -25.423 -7.620 40.915 1.00 11.64 86 ARG F CA 1
ATOM 5657 C C . ARG F 1 86 ? -24.022 -7.205 41.342 1.00 15.16 86 ARG F C 1
ATOM 5658 O O . ARG F 1 86 ? -23.726 -6.013 41.515 1.00 15.74 86 ARG F O 1
ATOM 5666 N N . GLN F 1 87 ? -23.163 -8.198 41.498 1.00 12.02 87 GLN F N 1
ATOM 5667 C CA . GLN F 1 87 ? -21.775 -7.959 41.847 1.00 14.67 87 GLN F CA 1
ATOM 5668 C C . GLN F 1 87 ? -21.069 -7.177 40.733 1.00 17.30 87 GLN F C 1
ATOM 5669 O O . GLN F 1 87 ? -20.356 -6.212 41.004 1.00 14.20 87 GLN F O 1
ATOM 5675 N N . LEU F 1 88 ? -21.268 -7.604 39.487 1.00 17.59 88 LEU F N 1
ATOM 5676 C CA . LEU F 1 88 ? -20.644 -6.932 38.336 1.00 10.22 88 LEU F CA 1
ATOM 5677 C C . LEU F 1 88 ? -21.105 -5.493 38.211 1.00 13.65 88 LEU F C 1
ATOM 5678 O O . LEU F 1 88 ? -20.326 -4.599 37.860 1.00 16.13 88 LEU F O 1
ATOM 5683 N N . ALA F 1 89 ? -22.397 -5.272 38.460 1.00 15.53 89 ALA F N 1
ATOM 5684 C CA . ALA F 1 89 ? -22.980 -3.961 38.264 1.00 14.70 89 ALA F CA 1
ATOM 5685 C C . ALA F 1 89 ? -22.537 -2.984 39.353 1.00 11.94 89 ALA F C 1
ATOM 5686 O O . ALA F 1 89 ? -22.268 -1.825 39.074 1.00 12.91 89 ALA F O 1
ATOM 5688 N N . GLY F 1 90 ? -22.477 -3.444 40.600 1.00 11.92 90 GLY F N 1
ATOM 5689 C CA . GLY F 1 90 ? -22.100 -2.558 41.699 1.00 13.81 90 GLY F CA 1
ATOM 5690 C C . GLY F 1 90 ? -23.284 -1.894 42.391 1.00 18.73 90 GLY F C 1
ATOM 5691 O O . GLY F 1 90 ? -24.414 -1.946 41.896 1.00 19.61 90 GLY F O 1
ATOM 5692 N N . GLY F 1 91 ? -23.027 -1.256 43.533 1.00 14.12 91 GLY F N 1
ATOM 5693 C CA . GLY F 1 91 ? -24.078 -0.595 44.294 1.00 20.39 91 GLY F CA 1
ATOM 5694 C C . GLY F 1 91 ? -24.719 0.558 43.540 1.00 27.43 91 GLY F C 1
ATOM 5695 O O . GLY F 1 91 ? -24.167 1.059 42.565 1.00 18.55 91 GLY F O 1
ATOM 5696 N N . THR F 1 92 ? -25.885 0.992 44.006 1.00 20.33 92 THR F N 1
ATOM 5697 C CA . THR F 1 92 ? -26.687 1.965 43.280 1.00 17.29 92 THR F CA 1
ATOM 5698 C C . THR F 1 92 ? -26.009 3.314 43.061 1.00 18.40 92 THR F C 1
ATOM 5699 O O . THR F 1 92 ? -26.056 3.854 41.954 1.00 19.51 92 THR F O 1
ATOM 5703 N N . ASP F 1 93 ? -25.382 3.860 44.101 1.00 13.68 93 ASP F N 1
ATOM 5704 C CA . ASP F 1 93 ? -24.653 5.114 43.961 1.00 18.88 93 ASP F CA 1
ATOM 5705 C C . ASP F 1 93 ? -23.247 4.780 43.441 1.00 19.94 93 ASP F C 1
ATOM 5706 O O . ASP F 1 93 ? -22.474 4.111 44.123 1.00 17.71 93 ASP F O 1
ATOM 5711 N N . PRO F 1 94 ? -22.921 5.246 42.228 1.00 19.31 94 PRO F N 1
ATOM 5712 C CA . PRO F 1 94 ? -21.695 4.811 41.545 1.00 18.52 94 PRO F CA 1
ATOM 5713 C C . PRO F 1 94 ? -20.422 5.279 42.249 1.00 17.97 94 PRO F C 1
ATOM 5714 O O . PRO F 1 94 ? -19.357 4.693 42.060 1.00 14.55 94 PRO F O 1
ATOM 5718 N N . VAL F 1 95 ? -20.518 6.339 43.036 1.00 18.16 95 VAL F N 1
ATOM 5719 C CA . VAL F 1 95 ? -19.332 6.851 43.719 1.00 18.60 95 VAL F CA 1
ATOM 5720 C C . VAL F 1 95 ? -19.371 6.514 45.207 1.00 22.58 95 VAL F C 1
ATOM 5721 O O . VAL F 1 95 ? -18.358 6.150 45.803 1.00 18.54 95 VAL F O 1
ATOM 5725 N N . GLN F 1 96 ? -20.548 6.598 45.802 1.00 14.30 96 GLN F N 1
ATOM 5726 C CA . GLN F 1 96 ? -20.646 6.349 47.247 1.00 22.87 96 GLN F CA 1
ATOM 5727 C C . GLN F 1 96 ? -20.726 4.870 47.638 1.00 26.29 96 GLN F C 1
ATOM 5728 O O . GLN F 1 96 ? -20.242 4.485 48.701 1.00 25.95 96 GLN F O 1
ATOM 5734 N N . ALA F 1 97 ? -21.313 4.045 46.774 1.00 23.14 97 ALA F N 1
ATOM 5735 C CA . ALA F 1 97 ? -21.589 2.653 47.114 1.00 21.25 97 ALA F CA 1
ATOM 5736 C C . ALA F 1 97 ? -20.893 1.632 46.191 1.00 27.85 97 ALA F C 1
ATOM 5737 O O . ALA F 1 97 ? -20.427 0.595 46.648 1.00 24.50 97 ALA F O 1
ATOM 5739 N N . ALA F 1 98 ? -20.811 1.925 44.899 1.00 15.23 98 ALA F N 1
ATOM 5740 C CA . ALA F 1 98 ? -20.317 0.927 43.960 1.00 12.81 98 ALA F CA 1
ATOM 5741 C C . ALA F 1 98 ? -18.817 0.765 44.116 1.00 16.87 98 ALA F C 1
ATOM 5742 O O . ALA F 1 98 ? -18.076 1.741 44.230 1.00 15.66 98 ALA F O 1
ATOM 5744 N N . ALA F 1 99 ? -18.375 -0.482 44.114 1.00 15.56 99 ALA F N 1
ATOM 5745 C CA . ALA F 1 99 ? -16.962 -0.779 44.262 1.00 12.77 99 ALA F CA 1
ATOM 5746 C C . ALA F 1 99 ? -16.214 -0.426 42.981 1.00 14.41 99 ALA F C 1
ATOM 5747 O O . ALA F 1 99 ? -16.741 -0.586 41.870 1.00 15.23 99 ALA F O 1
ATOM 5749 N N . PRO F 1 100 ? -14.951 0.006 43.127 1.00 12.19 100 PRO F N 1
ATOM 5750 C CA . PRO F 1 100 ? -14.062 0.037 41.956 1.00 20.76 100 PRO F CA 1
ATOM 5751 C C . PRO F 1 100 ? -14.100 -1.322 41.257 1.00 12.89 100 PRO F C 1
ATOM 5752 O O . PRO F 1 100 ? -14.224 -2.341 41.923 1.00 14.97 100 PRO F O 1
ATOM 5756 N N . GLY F 1 101 ? -14.004 -1.362 39.935 1.00 13.60 101 GLY F N 1
ATOM 5757 C CA . GLY F 1 101 ? -14.045 -2.654 39.277 1.00 12.32 101 GLY F CA 1
ATOM 5758 C C . GLY F 1 101 ? -15.429 -3.082 38.817 1.00 15.44 101 GLY F C 1
ATOM 5759 O O . GLY F 1 101 ? -15.553 -4.006 38.014 1.00 13.52 101 GLY F O 1
ATOM 5760 N N . THR F 1 102 ? -16.468 -2.427 39.327 1.00 12.40 102 THR F N 1
ATOM 5761 C CA . THR F 1 102 ? -17.831 -2.671 38.837 1.00 13.03 102 THR F CA 1
ATOM 5762 C C . THR F 1 102 ? -18.176 -1.743 37.663 1.00 17.04 102 THR F C 1
ATOM 5763 O O . THR F 1 102 ? -17.481 -0.764 37.418 1.00 17.41 102 THR F O 1
ATOM 5767 N N . ILE F 1 103 ? -19.266 -2.042 36.956 1.00 15.19 103 ILE F N 1
ATOM 5768 C CA . ILE F 1 103 ? -19.737 -1.167 35.884 1.00 9.13 103 ILE F CA 1
ATOM 5769 C C . ILE F 1 103 ? -20.021 0.234 36.403 1.00 12.18 103 ILE F C 1
ATOM 5770 O O . ILE F 1 103 ? -19.606 1.232 35.803 1.00 14.98 103 ILE F O 1
ATOM 5775 N N . ARG F 1 104 ? -20.747 0.329 37.515 1.00 13.68 104 ARG F N 1
ATOM 5776 C CA . ARG F 1 104 ? -21.044 1.640 38.078 1.00 12.93 104 ARG F CA 1
ATOM 5777 C C . ARG F 1 104 ? -19.817 2.330 38.662 1.00 8.99 104 ARG F C 1
ATOM 5778 O O . ARG F 1 104 ? -19.619 3.522 38.473 1.00 13.88 104 ARG F O 1
ATOM 5786 N N . GLY F 1 105 ? -18.981 1.571 39.348 1.00 14.46 105 GLY F N 1
ATOM 5787 C CA . GLY F 1 105 ? -17.807 2.147 39.963 1.00 13.16 105 GLY F CA 1
ATOM 5788 C C . GLY F 1 105 ? -16.818 2.653 38.930 1.00 18.71 105 GLY F C 1
ATOM 5789 O O . GLY F 1 105 ? -16.216 3.703 39.119 1.00 13.37 105 GLY F O 1
ATOM 5790 N N . ASP F 1 106 ? -16.666 1.922 37.829 1.00 14.06 106 ASP F N 1
ATOM 5791 C CA . ASP F 1 106 ? -15.731 2.332 36.775 1.00 9.32 106 ASP F CA 1
ATOM 5792 C C . ASP F 1 106 ? -16.216 3.444 35.838 1.00 16.91 106 ASP F C 1
ATOM 5793 O O . ASP F 1 106 ? -15.406 4.222 35.332 1.00 12.55 106 ASP F O 1
ATOM 5798 N N . PHE F 1 107 ? -17.525 3.513 35.591 1.00 17.74 107 PHE F N 1
ATOM 5799 C CA . PHE F 1 107 ? -18.038 4.298 34.469 1.00 12.48 107 PHE F CA 1
ATOM 5800 C C . PHE F 1 107 ? -19.030 5.419 34.834 1.00 19.71 107 PHE F C 1
ATOM 5801 O O . PHE F 1 107 ? -19.350 6.242 33.986 1.00 19.20 107 PHE F O 1
ATOM 5809 N N . ALA F 1 108 ? -19.541 5.444 36.066 1.00 17.88 108 ALA F N 1
ATOM 5810 C CA . ALA F 1 108 ? -20.609 6.390 36.409 1.00 17.55 108 ALA F CA 1
ATOM 5811 C C . ALA F 1 108 ? -20.318 7.314 37.603 1.00 19.65 108 ALA F C 1
ATOM 5812 O O . ALA F 1 108 ? -19.420 7.061 38.414 1.00 16.62 108 ALA F O 1
ATOM 5814 N N . LEU F 1 109 ? -21.103 8.379 37.707 1.00 16.54 109 LEU F N 1
ATOM 5815 C CA . LEU F 1 109 ? -20.873 9.428 38.703 1.00 17.38 109 LEU F CA 1
ATOM 5816 C C . LEU F 1 109 ? -22.068 9.657 39.607 1.00 19.86 109 LEU F C 1
ATOM 5817 O O . LEU F 1 109 ? -21.907 10.062 40.755 1.00 25.20 109 LEU F O 1
ATOM 5822 N N . GLU F 1 110 ? -23.272 9.437 39.089 1.00 18.89 110 GLU F N 1
ATOM 5823 C CA . GLU F 1 110 ? -24.471 9.738 39.882 1.00 18.37 110 GLU F CA 1
ATOM 5824 C C . GLU F 1 110 ? -25.566 8.694 39.748 1.00 21.53 110 GLU F C 1
ATOM 5825 O O . GLU F 1 110 ? -25.692 8.050 38.709 1.00 20.13 110 GLU F O 1
ATOM 5831 N N . THR F 1 111 ? -26.364 8.544 40.811 1.00 24.88 111 THR F N 1
ATOM 5832 C CA . THR F 1 111 ? -27.396 7.517 40.858 1.00 18.54 111 THR F CA 1
ATOM 5833 C C . THR F 1 111 ? -28.371 7.596 39.686 1.00 24.62 111 THR F C 1
ATOM 5834 O O . THR F 1 111 ? -28.741 6.569 39.115 1.00 27.66 111 THR F O 1
ATOM 5838 N N . GLN F 1 112 ? -28.764 8.806 39.305 1.00 24.39 112 GLN F N 1
ATOM 5839 C CA . GLN F 1 112 ? -29.788 8.950 38.272 1.00 28.97 112 GLN F CA 1
ATOM 5840 C C . GLN F 1 112 ? -29.272 8.500 36.911 1.00 28.19 112 GLN F C 1
ATOM 5841 O O . GLN F 1 112 ? -30.060 8.188 36.026 1.00 32.28 112 GLN F O 1
ATOM 5847 N N . PHE F 1 113 ? -27.947 8.465 36.756 1.00 24.19 113 PHE F N 1
ATOM 5848 C CA . PHE F 1 113 ? -27.334 7.982 35.527 1.00 17.86 113 PHE F CA 1
ATOM 5849 C C . PHE F 1 113 ? -26.333 6.861 35.827 1.00 24.67 113 PHE F C 1
ATOM 5850 O O . PHE F 1 113 ? -25.122 7.006 35.630 1.00 22.04 113 PHE F O 1
ATOM 5858 N N . ASN F 1 114 ? -26.846 5.738 36.300 1.00 20.20 114 ASN F N 1
ATOM 5859 C CA . ASN F 1 114 ? -25.989 4.634 36.690 1.00 17.52 114 ASN F CA 1
ATOM 5860 C C . ASN F 1 114 ? -26.077 3.424 35.765 1.00 16.00 114 ASN F C 1
ATOM 5861 O O . ASN F 1 114 ? -25.852 2.290 36.193 1.00 16.74 114 ASN F O 1
ATOM 5866 N N . LEU F 1 115 ? -26.418 3.691 34.502 1.00 21.03 115 LEU F N 1
ATOM 5867 C CA . LEU F 1 115 ? -26.058 2.813 33.369 1.00 15.77 115 LEU F CA 1
ATOM 5868 C C . LEU F 1 115 ? -26.830 1.508 33.181 1.00 24.59 115 LEU F C 1
ATOM 5869 O O . LEU F 1 115 ? -27.219 1.162 32.063 1.00 22.87 115 LEU F O 1
ATOM 5874 N N . VAL F 1 116 ? -27.011 0.755 34.259 1.00 18.20 116 VAL F N 1
ATOM 5875 C CA . VAL F 1 116 ? -27.383 -0.645 34.119 1.00 15.93 116 VAL F CA 1
ATOM 5876 C C . VAL F 1 116 ? -28.286 -1.063 35.270 1.00 27.35 116 VAL F C 1
ATOM 5877 O O . VAL F 1 116 ? -28.298 -0.414 36.313 1.00 23.45 116 VAL F O 1
ATOM 5881 N N . HIS F 1 117 ? -29.062 -2.121 35.058 1.00 23.19 117 HIS F N 1
ATOM 5882 C CA . HIS F 1 117 ? -29.849 -2.751 36.122 1.00 21.84 117 HIS F CA 1
ATOM 5883 C C . HIS F 1 117 ? -29.774 -4.268 35.978 1.00 26.13 117 HIS F C 1
ATOM 5884 O O . HIS F 1 117 ? -29.805 -4.797 34.862 1.00 21.89 117 HIS F O 1
ATOM 5891 N N . GLY F 1 118 ? -29.674 -4.964 37.102 1.00 20.19 118 GLY F N 1
ATOM 5892 C CA . GLY F 1 118 ? -29.865 -6.404 37.116 1.00 17.01 118 GLY F CA 1
ATOM 5893 C C . GLY F 1 118 ? -30.901 -6.767 38.164 1.00 22.10 118 GLY F C 1
ATOM 5894 O O . GLY F 1 118 ? -31.016 -6.072 39.180 1.00 23.17 118 GLY F O 1
ATOM 5895 N N . SER F 1 119 ? -31.665 -7.831 37.924 1.00 18.25 119 SER F N 1
ATOM 5896 C CA . SER F 1 119 ? -32.708 -8.272 38.877 1.00 26.33 119 SER F CA 1
ATOM 5897 C C . SER F 1 119 ? -32.122 -8.482 40.275 1.00 21.31 119 SER F C 1
ATOM 5898 O O . SER F 1 119 ? -30.999 -8.953 40.410 1.00 18.57 119 SER F O 1
ATOM 5901 N N . ASP F 1 120 ? -32.883 -8.156 41.316 1.00 26.23 120 ASP F N 1
ATOM 5902 C CA . ASP F 1 120 ? -32.318 -8.186 42.667 1.00 33.22 120 ASP F CA 1
ATOM 5903 C C . ASP F 1 120 ? -32.592 -9.496 43.417 1.00 27.03 120 ASP F C 1
ATOM 5904 O O . ASP F 1 120 ? -32.085 -9.711 44.514 1.00 34.39 120 ASP F O 1
ATOM 5909 N N . SER F 1 121 ? -33.380 -10.375 42.812 1.00 25.85 121 SER F N 1
ATOM 5910 C CA . SER F 1 121 ? -33.743 -11.634 43.449 1.00 26.92 121 SER F CA 1
ATOM 5911 C C . SER F 1 121 ? -34.320 -12.623 42.446 1.00 36.87 121 SER F C 1
ATOM 5912 O O . SER F 1 121 ? -34.687 -12.253 41.326 1.00 26.24 121 SER F O 1
ATOM 5915 N N . ALA F 1 122 ? -34.425 -13.884 42.852 1.00 24.82 122 ALA F N 1
ATOM 5916 C CA . ALA F 1 122 ? -35.073 -14.875 42.010 1.00 26.14 122 ALA F CA 1
ATOM 5917 C C . ALA F 1 122 ? -36.496 -14.422 41.674 1.00 39.47 122 ALA F C 1
ATOM 5918 O O . ALA F 1 122 ? -36.956 -14.566 40.534 1.00 26.83 122 ALA F O 1
ATOM 5920 N N . GLU F 1 123 ? -37.198 -13.877 42.662 1.00 32.92 123 GLU F N 1
ATOM 5921 C CA . GLU F 1 123 ? -38.580 -13.467 42.430 1.00 36.48 123 GLU F CA 1
ATOM 5922 C C . GLU F 1 123 ? -38.643 -12.306 41.449 1.00 33.40 123 GLU F C 1
ATOM 5923 O O . GLU F 1 123 ? -39.464 -12.310 40.526 1.00 33.82 123 GLU F O 1
ATOM 5929 N N . SER F 1 124 ? -37.767 -11.326 41.644 1.00 25.68 124 SER F N 1
ATOM 5930 C CA . SER F 1 124 ? -37.659 -10.182 40.742 1.00 33.10 124 SER F CA 1
ATOM 5931 C C . SER F 1 124 ? -37.238 -10.604 39.331 1.00 30.70 124 SER F C 1
ATOM 5932 O O . SER F 1 124 ? -37.730 -10.075 38.335 1.00 27.00 124 SER F O 1
ATOM 5935 N N . ALA F 1 125 ? -36.318 -11.552 39.243 1.00 26.64 125 ALA F N 1
ATOM 5936 C CA . ALA F 1 125 ? -35.847 -11.999 37.934 1.00 29.71 125 ALA F CA 1
ATOM 5937 C C . ALA F 1 125 ? -37.011 -12.631 37.173 1.00 33.04 125 ALA F C 1
ATOM 5938 O O . ALA F 1 125 ? -37.246 -12.326 35.995 1.00 26.10 125 ALA F O 1
ATOM 5940 N N . GLN F 1 126 ? -37.767 -13.487 37.850 1.00 25.36 126 GLN F N 1
ATOM 5941 C CA . GLN F 1 126 ? -38.883 -14.144 37.198 1.00 26.49 126 GLN F CA 1
ATOM 5942 C C . GLN F 1 126 ? -39.886 -13.112 36.672 1.00 36.91 126 GLN F C 1
ATOM 5943 O O . GLN F 1 126 ? -40.342 -13.203 35.528 1.00 30.64 126 GLN F O 1
ATOM 5949 N N . ARG F 1 127 ? -40.211 -12.128 37.507 1.00 32.31 127 ARG F N 1
ATOM 5950 C CA . ARG F 1 127 ? -41.193 -11.099 37.173 1.00 36.06 127 ARG F CA 1
ATOM 5951 C C . ARG F 1 127 ? -40.734 -10.235 36.000 1.00 30.12 127 ARG F C 1
ATOM 5952 O O . ARG F 1 127 ? -41.492 -9.971 35.060 1.00 26.57 127 ARG F O 1
ATOM 5960 N N . GLU F 1 128 ? -39.497 -9.774 36.089 1.00 22.78 128 GLU F N 1
ATOM 5961 C CA . GLU F 1 128 ? -38.896 -8.899 35.091 1.00 28.05 128 GLU F CA 1
ATOM 5962 C C . GLU F 1 128 ? -38.683 -9.588 33.741 1.00 34.99 128 GLU F C 1
ATOM 5963 O O . GLU F 1 128 ? -38.917 -8.980 32.694 1.00 23.57 128 GLU F O 1
ATOM 5969 N N . ILE F 1 129 ? -38.261 -10.850 33.761 1.00 24.93 129 ILE F N 1
ATOM 5970 C CA . ILE F 1 129 ? -38.120 -11.607 32.519 1.00 29.43 129 ILE F CA 1
ATOM 5971 C C . ILE F 1 129 ? -39.474 -11.843 31.856 1.00 40.03 129 ILE F C 1
ATOM 5972 O O . ILE F 1 129 ? -39.600 -11.704 30.637 1.00 33.19 129 ILE F O 1
ATOM 5977 N N . ALA F 1 130 ? -40.489 -12.182 32.648 1.00 28.98 130 ALA F N 1
ATOM 5978 C CA . ALA F 1 130 ? -41.826 -12.362 32.095 1.00 29.32 130 ALA F CA 1
ATOM 5979 C C . ALA F 1 130 ? -42.323 -11.060 31.463 1.00 27.43 130 ALA F C 1
ATOM 5980 O O . ALA F 1 130 ? -43.042 -11.080 30.466 1.00 32.68 130 ALA F O 1
ATOM 5982 N N . LEU F 1 131 ? -41.928 -9.933 32.049 1.00 29.18 131 LEU F N 1
ATOM 5983 C CA . LEU F 1 131 ? -42.350 -8.615 31.582 1.00 34.26 131 LEU F CA 1
ATOM 5984 C C . LEU F 1 131 ? -41.638 -8.195 30.288 1.00 32.79 131 LEU F C 1
ATOM 5985 O O . LEU F 1 131 ? -42.283 -7.783 29.319 1.00 31.13 131 LEU F O 1
ATOM 5990 N N . TRP F 1 132 ? -40.312 -8.309 30.278 1.00 24.04 132 TRP F N 1
ATOM 5991 C CA . TRP F 1 132 ? -39.496 -7.859 29.148 1.00 31.29 132 TRP F CA 1
ATOM 5992 C C . TRP F 1 132 ? -39.376 -8.900 28.025 1.00 31.07 132 TRP F C 1
ATOM 5993 O O . TRP F 1 132 ? -39.250 -8.547 26.851 1.00 27.24 132 TRP F O 1
ATOM 6004 N N . PHE F 1 133 ? -39.411 -10.177 28.382 1.00 27.07 133 PHE F N 1
ATOM 6005 C CA . PHE F 1 133 ? -39.331 -11.250 27.399 1.00 28.33 133 PHE F CA 1
ATOM 6006 C C . PHE F 1 133 ? -40.422 -12.292 27.646 1.00 25.44 133 PHE F C 1
ATOM 6007 O O . PHE F 1 133 ? -40.135 -13.434 27.993 1.00 26.85 133 PHE F O 1
ATOM 6015 N N . PRO F 1 134 ? -41.688 -11.908 27.453 1.00 33.15 134 PRO F N 1
ATOM 6016 C CA . PRO F 1 134 ? -42.753 -12.876 27.727 1.00 35.15 134 PRO F CA 1
ATOM 6017 C C . PRO F 1 134 ? -42.605 -14.051 26.769 1.00 45.37 134 PRO F C 1
ATOM 6018 O O . PRO F 1 134 ? -42.321 -13.840 25.610 1.00 34.43 134 PRO F O 1
ATOM 6022 N N . GLY F 1 135 ? -42.741 -15.280 27.227 1.00 34.94 135 GLY F N 1
ATOM 6023 C CA . GLY F 1 135 ? -42.533 -16.397 26.322 1.00 46.76 135 GLY F CA 1
ATOM 6024 C C . GLY F 1 135 ? -41.133 -16.973 26.409 1.00 46.43 135 GLY F C 1
ATOM 6025 O O . GLY F 1 135 ? -40.864 -18.048 25.872 1.00 62.62 135 GLY F O 1
ATOM 6026 N N . ALA F 1 136 ? -40.238 -16.255 27.085 1.00 36.13 136 ALA F N 1
ATOM 6027 C CA . ALA F 1 136 ? -38.889 -16.757 27.334 1.00 44.71 136 ALA F CA 1
ATOM 6028 C C . ALA F 1 136 ? -38.893 -17.644 28.573 1.00 58.61 136 ALA F C 1
ATOM 6029 O O . ALA F 1 136 ? -39.804 -17.568 29.399 1.00 63.93 136 ALA F O 1
#

Secondary structure (DSSP, 8-state):
--EEEEEE-HHHHHTT-HHHHHHHHHHTT-EEEEEEEE---HHHHHHHTGGGTTSTTHHHHHHHHTSS-EEEEEEESTTHHHHHHHHH--SSTTTTSPTTSHHHHH---GGG--EEE--SHHHHHHHHHHH-TT-/--EEEEEE-HHHHHTT-HHHHHHHHHHTT-EEEEEEEE---HHHHHHHTGGG---HHHHHHTTSS-EEEEEEESTTHHHHHHHHH--SSTTTTSPTTSHHHHH-SBTTB--EEE-SSHHHHHHHHHHHSTT-/--EEEEEE-HHHHHTT-HHHHHHHHHHTT-EEEEEEEE---HHHHHHHTGGGTTSTTHHHHHHHHTSS-EEEEEEESTTHHHHHHHHH--SSTTTTSPTTSHHHHH---GGG--EEE--SHHHHHHHHHHH-TT-/--EEEEEE-HHHHHTT-HHHHHHHHHHTT-EEEEEEEE---HHHHHHHTSTT--HHHHHHHTSS-EEEEEEESTTHHHHHHHHH--SSTTTTSPTTSHHHHH-SBTTB--EEE-SSHHHHHHHHHHHSTT-/--EEEEEE-HHHHHTT-HHHHHHHHHHTT-EEEEEEEE---HHHHHHHTGGGTTSTTHHHHHHHHTSS-EEEEEEESTTHHHHHHHHH--SSTTTTSPTTSHHHHH-S-GGG--EEE--SHHHHHHHHHHHSTT-/--EEEEEE-HHHHHTT-HHHHHHHHHHTT-EEEEEEEE---HHHHHHHSS---TTTTTSS-EEEEEEESTTHHHHHHHHH--SSTTTTSPTTSHHHHH---GGG--EEE-SSHHHHHHHHHHHSTT-

B-factor: mean 32.35, std 18.02, range [3.83, 133.01]

Sequence (795 aa):
TERRTLVLIKPDGIERQLIGEIISRIERRKGLTIAALQLLRRTVSAELASQHYAEHEGKPFFGSLLEFITSGPVVAAIVEGTNAIAAVRQLAGGTDPVQAAAPGTIRGDFALETQFNLVHGSDSAESAQREIALWFPGATERTLVLIKPDGIERQLIGEIISRIERRKGLTIAALQLRTVSAELASQHYAEHEGFGSLLEFIITSGPVVAAIVEGTNAIAAVRQLAGGTDPVQAAAPGTIRGDFALETQFNLVVHGSDSAESAQREIALWFPGATERTLVLIKPDGIERQLIGEIISRIERRKGLTIAALQLLRRTVSAEELASQHYAEHEGKPFFGSLLEFITSGPVVAAIVEGTNAIAAVRQLAGGTDPVQAAAPGTIRGDFALETQFNLVHGSDSAESAQREIALWFPGATERTLVLLIKPDGIERQLIGEIISRIERKGLTIAALQLRTVSAELASQHYAEHEFGSLLEFITSGPVVAAIVEGTNAIAAVRQLAGGTDPVQAAAPGTIRGDFALETQFNLVVHGSDSAESAQREIALWFPGATERTLVLIKPDGIERQLIGEIISRIERRKGLTIAALQLRTVSAELASQHYAEHEGKPFFGSLLEFITSGPVVAAIVEGTNAIAAVRQLAGGTDPVQAAAPGTIRGDFALETQFNLVHGSDSAESAQREIALWFPGATERTLVLIKPDGIERQLIGEIISRIERRKGLTIAALQLRTVSAELASQHYAEHLLEFITSGPVVAAIVEGTNAIAAVRQLAGGTDPVQAAAPGTIRGDFALETQFNLVHGSDSAESAQREIALWFPGA

GO terms:
  GO:0004518 nuclease activity (F, IDA)
  GO:0005576 extracellular region (C, HDA)
  GO:0005886 plasma membrane (C, HDA)
  GO:0005515 protein binding (F, IPI)
  GO:0004721 phosphoprotein phosphatase activity (F, TAS)
  GO:0005829 cytosol (C, TAS)
  GO:0052170 symbiont-mediated suppression of host innate immune response (P, TAS)
  GO:0141127 symbiont-mediated perturbation of host Rab small GTPase signal transduction (P, EXP)
  GO:0001907 symbiont-mediated killing of host cell (P, EXP)

Foldseek 3Di:
DDKKKKKFAPLLVVVPCPVVLVVLLVVLVKDWPDKDKAAADLVLLCQLCVVCVVPPCSVLSSCRRRVDIMMMTMIDDDVSQVSSDLQLADQQLPPTGDPNHQSVPPHHGNSNSGMDMQNDSVRRVSNCCSPPVVD/DDKKKKKFAPLLVVVVCPVVLVVLLVVLPKDWPDKDKAADDLVLQCQLQVVPVCGVVSSVRRRVDIMMMTMIDDDVSQVSSDLQLADQQLPPTGDCNHQSVPPHHGNVNSGMDMQNDSVSRVSNCCSPPNVD/DDKKKKKFAPLLVVVVCPVVLVVLLVVLPKDWPFKDKDAADLVLQCQLCVVCVVPPCSVVSSCRRRVDIMMMTMIDDDVSQVSSDLQLADQQLPPTGDCNHQSVPPHHGNSNSGMDMQNDSVSRVSNCCSPPVVD/DDKKKKKFAPLLVVVVCPVVLVVLLVVLPKDWPDKDKAADDLVLQCQLCVVVPHVLSSVRRRPDIMMMTMIDDDVSQVSSDLQLADQALPPTGDCNHQSVPPHHGNSNSGMDMQNDSVRRVSNCCSPPNVD/DDKKKKKFAPLLVVVVCPVVLVVLLVVLVKDWPDKDKDAADLVLQCQLCVVCVPPPCSVVSSVRRRVDIMMMTMIDDDVSQVSSPLQLADQALPPTGDCNHQSVPPHHGNSNSGMDMQNDSVRRVSVCCSVPPVD/DDKKKKKFAPLLVVVVNPVVLVVLLVVLVKDWPDKDKD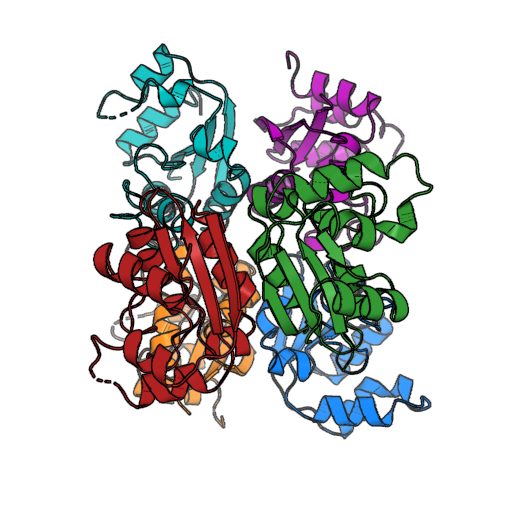ADDLVLQCQLPDVHHSVRRRPDIMMMTMIDDVVSQVSSDLQLADQALPPTGDPNHQSVPPHHGNVNSGMDMQNDSVRRVSNCCSPPNVD